Protein AF-A0A496TT08-F1 (afdb_monomer_lite)

Sequence (799 aa):
MKRNNLIFIITIFILFLSVSPLKSQVPRSFYKKGFPRSSGRFEPGVKGKSDIEFFYKTNYYGYYYDIKATFPFEKVPACKITKVMVNNREVKKFVVLNNYRFSKFKESNGIDDLVIMCTANWKYNRKYTVKAYGKTRSGKMIEISVSSTAPVKNVEFRYPDKTFNSRYTVIKSDTKEINGIKLNSVKINDLPVKKFKVDGNNILFPLKWVPKKQYNITLNGDKKNVNLKIISPEVQMKFGYPSSNFPYYYLSYTFSRDKFPAFEVKEVSVNNIEVRDFKMTDDGDNAYDKKVTGNTDLSITVRCNWEKGKWYSLTVKGTDENDKPVVLNAKGYAENGRGYWNNDWKYYATVILKETDGIKRVQEPVHIKMALYADRLTDPEKEIRVIEIDPYKLRRNKNPYREIPSQVYNIYTWNNRKLINKVEVDKDTGKRIIRYLPTTTLDVAFFADVLPYSEKVYLVFYGNPDALKPFYTSDLQISGPEIGQTVENNMFKIDLDDKSGAFFTIFMKQGKNVLLEHKLETNGAVHWNPGCYSPPHSWVHASDWENPDFKQITGPVFHMTKRNALLPHLNNVKAMITYIFYSGKPYVITTTLMEILEDIYVKALRNGEIVFNHKQFNEFVYKSPMGNIKGIKIKGSKPHPGHAIEIPYNTPWLAFINREKKIGFGGITIELVNTNKSGGLDDVEQPYIYVANGPWIYWSRALHYTFGSNNTSRMSRVAKGSIYYEKNAYMPFVLGDKSTEEFKTIEDISLILKHPLHKRYFLDTDNRNNREWVAPILVEPFDEGVKGAIGGKKKKVKK

Secondary structure (DSSP, 8-state):
--------------------------------S-PPP-SSS--TT-----EEEEEEEEEETTEEEEEEEEE-GGG--EEEEEEEEETTEE-SSEEEEETTEEETT-EEESSS-EEEEE-----TT-EEEEEEEEE-TT--EEEEEEEEEPPPP-PPP-PPPTTSSS-EEEEE--STTTTT--EEEEEETTEEPS--EEETTEEEEE--PPTT-EEEEEEEESS-EEEEEEEPPP-PPEEE---SSS-S-EEEEEE-GGG--SEEEEEEEETTEE---EEEEETTEE-TTSEE-SSS-EEEEEE---BTT-EEEEEEEEEETTS-EEEEEEEEE--SS-BSS-TTS-EEEEEEEE--SSPPEEEEEEEEEEEEEGGG-S-HHHH-EEEEE-HHHHHTTS--EEEE-EEEEEEEEE--HHHHT---B-TTT-PBP-----EEEEEEEEEEEE-TT-EEEEEEEE--TTPPPP----S-EEESSTTS-EEE-SSEEEEEPTTT--EEEEEETTTT-EEEE--SSTT--SB--SEEE-TTSPPEEGGG-SS-EEEEEE-SSEEEEEEEEEPTT-SSEEEEEEEEEETT-S-EEEEEEEEESS-EEESEEEEEEEEE-TTT--EEEEE-TTS-EEEEESTTSPPTTS--EEEETT-SEEEEEETTTTEEEEEEEEEEEEEETT-SS---BS-EEEEEESSSEEEEEEEEESTTSS-TT--EEE-TTEEEEEEEEEEEEEPPSSGGGTTHHHHHHHHHHHSPPEEEEE----TTS-SSPPPP---S------TT-S---------

Foldseek 3Di:
DDDDDDDDDDDDDDDDDDDDDPDPDDDPDDDDDDDADPAAFDDPPHDDDWDKDAADQDDDLLDTFGIKTKAALVQPAWWAWPWKDKPNHTFPDKWKDHSNHTQPRRIDLSGHIIMITGYDVDDAQDKIKMWIWTADLVRDIHIDMDIDTHHHDAFDFDFDDDPDPAGKTKGADPDPVQQPWDFPFKDKQNHTFPDWDDDHRIIIGDDDDDAQDWIWMWTDTPVDIDIDIDGHHDQAFDFDDADPVQRAGKTKHKAFLVQDAWWAWDFKDKPPHTAPRKWKDEPSDTPPRSTHHSPGIIMMITHDQDAAFDKMKIWTWTAHPVRHIRIDIDMHHRHAAGGHDDVLQPFKKKKKWFAASSFWFDQAKDKDKDKAFPVLADPCQQFKWKWFAQVVCVVVSHHRTDTFDKDKDDKDKDDDPVVQPDWDADPPPRHTARPDGIIIMIMMIGTDGAGHSDMTMMMITGRNPPGGRDDDDFQWDWDDDDLQIWTDGQAWIFTAQPFLSATQWIQGNPVQRDIWWAPPDDSRGFFWDQWFAAPPDDTWTSSNGRHWDWDWDDDRFKIKIKTKDATPPDPFKIKIKMWIDGTPDQKIKIKMKIAGAAKGWGQFGWHDKGWTAPPFFFKKWFQAPVRDIDIDGLVPDDAPVPQFDWGALVTQKMWTDDVVSQKIKMKGWQDKDKAFPVGDDGQFDPWTKTWHRYSITMIITTRHHNCSPPNNVDIGMDHHRIMIMTIIMIGMDGADPDPVRRCVVVVSVSVDSNRDIDMDMDTGDDPPHDPDDDDDPPDPQDDPPPDPDPDRDPDPPDD

pLDDT: mean 82.21, std 19.6, range [23.02, 98.81]

Structure (mmCIF, N/CA/C/O backbone):
data_AF-A0A496TT08-F1
#
_entry.id   AF-A0A496TT08-F1
#
loop_
_atom_site.group_PDB
_atom_site.id
_atom_site.type_symbol
_atom_site.label_atom_id
_atom_site.label_alt_id
_atom_site.label_comp_id
_atom_site.label_asym_id
_atom_site.label_entity_id
_atom_site.label_seq_id
_atom_site.pdbx_PDB_ins_code
_atom_site.Cartn_x
_atom_site.Cartn_y
_atom_site.Cartn_z
_atom_site.occupancy
_atom_site.B_iso_or_equiv
_atom_site.auth_seq_id
_atom_site.auth_comp_id
_atom_site.auth_asym_id
_atom_site.auth_atom_id
_atom_site.pdbx_PDB_model_num
ATOM 1 N N . MET A 1 1 ? -41.185 -60.338 -1.054 1.00 33.72 1 MET A N 1
ATOM 2 C CA . MET A 1 1 ? -40.740 -61.656 -1.558 1.00 33.72 1 MET A CA 1
ATOM 3 C C . MET A 1 1 ? -39.255 -61.572 -1.912 1.00 33.72 1 MET A C 1
ATOM 5 O O . MET A 1 1 ? -38.925 -60.715 -2.710 1.00 33.72 1 MET A O 1
ATOM 9 N N . LYS A 1 2 ? -38.425 -62.399 -1.239 1.00 29.77 2 LYS A N 1
ATOM 10 C CA . LYS A 1 2 ? -37.033 -62.877 -1.511 1.00 29.77 2 LYS A CA 1
ATOM 11 C C . LYS A 1 2 ? -36.017 -61.867 -2.105 1.00 29.77 2 LYS A C 1
ATOM 13 O O . LYS A 1 2 ? -36.185 -61.454 -3.238 1.00 29.77 2 LYS A O 1
ATOM 18 N N . ARG A 1 3 ? -34.981 -61.356 -1.411 1.00 29.00 3 ARG A N 1
ATOM 19 C CA . ARG A 1 3 ? -33.844 -61.948 -0.642 1.00 29.00 3 ARG A CA 1
ATOM 20 C C . ARG A 1 3 ? -32.910 -62.858 -1.466 1.00 29.00 3 ARG A C 1
ATOM 22 O O . ARG A 1 3 ? -33.327 -63.951 -1.830 1.00 29.00 3 ARG A O 1
ATOM 29 N N . ASN A 1 4 ? -31.667 -62.400 -1.689 1.00 32.78 4 ASN A N 1
ATOM 30 C CA . ASN A 1 4 ? -30.372 -63.049 -1.361 1.00 32.78 4 ASN A CA 1
ATOM 31 C C . ASN A 1 4 ? -29.219 -62.167 -1.906 1.00 32.78 4 ASN A C 1
ATOM 33 O O . ASN A 1 4 ? -29.188 -61.889 -3.096 1.00 32.78 4 ASN A O 1
ATOM 37 N N . ASN A 1 5 ? -28.422 -61.479 -1.079 1.00 33.34 5 ASN A N 1
ATOM 38 C CA . ASN A 1 5 ? -27.290 -61.926 -0.241 1.00 33.34 5 ASN A CA 1
ATOM 39 C C . ASN A 1 5 ? -26.062 -62.421 -1.025 1.00 33.34 5 ASN A C 1
ATOM 41 O O . ASN A 1 5 ? -26.058 -63.548 -1.506 1.00 33.34 5 ASN A O 1
ATOM 45 N N . LEU A 1 6 ? -24.969 -61.647 -0.961 1.00 25.25 6 LEU A N 1
ATOM 46 C CA . LEU A 1 6 ? -23.664 -62.201 -0.601 1.00 25.25 6 LEU A CA 1
ATOM 47 C C . LEU A 1 6 ? -22.859 -61.187 0.232 1.00 25.25 6 LEU A C 1
ATOM 49 O O . LEU A 1 6 ? -22.684 -60.031 -0.137 1.00 25.25 6 LEU A O 1
ATOM 53 N N . ILE A 1 7 ? -22.450 -61.670 1.399 1.00 29.64 7 ILE A N 1
ATOM 54 C CA . ILE A 1 7 ? -21.674 -61.052 2.477 1.00 29.64 7 ILE A CA 1
ATOM 55 C C . ILE A 1 7 ? -20.185 -61.258 2.185 1.00 29.64 7 ILE A C 1
ATOM 57 O O . ILE A 1 7 ? -19.849 -62.360 1.773 1.00 29.64 7 ILE A O 1
ATOM 61 N N . PHE A 1 8 ? -19.299 -60.305 2.512 1.00 23.83 8 PHE A N 1
ATOM 62 C CA . PHE A 1 8 ? -17.970 -60.647 3.052 1.00 23.83 8 PHE A CA 1
ATOM 63 C C . PHE A 1 8 ? -17.372 -59.527 3.940 1.00 23.83 8 PHE A C 1
ATOM 65 O O . PHE A 1 8 ? -16.822 -58.544 3.464 1.00 23.83 8 PHE A O 1
ATOM 72 N N . ILE A 1 9 ? -17.563 -59.733 5.249 1.00 25.33 9 ILE A N 1
ATOM 73 C CA . ILE A 1 9 ? -16.646 -59.593 6.401 1.00 25.33 9 ILE A CA 1
ATOM 74 C C . ILE A 1 9 ? -15.970 -58.242 6.728 1.00 25.33 9 ILE A C 1
ATOM 76 O O . ILE A 1 9 ? -15.076 -57.740 6.055 1.00 25.33 9 ILE A O 1
ATOM 80 N N . ILE A 1 10 ? -16.367 -57.767 7.914 1.00 25.16 10 ILE A N 1
ATOM 81 C CA . ILE A 1 10 ? -15.787 -56.744 8.787 1.00 25.16 10 ILE A CA 1
ATOM 82 C C . ILE A 1 10 ? -14.587 -57.327 9.552 1.00 25.16 10 ILE A C 1
ATOM 84 O O . ILE A 1 10 ? -14.722 -58.388 10.157 1.00 25.16 10 ILE A O 1
ATOM 88 N N . THR A 1 11 ? -13.496 -56.562 9.665 1.00 23.95 11 THR A N 1
ATOM 89 C CA . THR A 1 11 ? -12.546 -56.687 10.785 1.00 23.95 11 THR A CA 1
ATOM 90 C C . THR A 1 11 ? -12.324 -55.311 11.412 1.00 23.95 11 THR A C 1
ATOM 92 O O . THR A 1 11 ? -11.691 -54.434 10.829 1.00 23.95 11 THR A O 1
ATOM 95 N N . ILE A 1 12 ? -12.882 -55.135 12.610 1.00 26.39 12 ILE A N 1
ATOM 96 C CA . ILE A 1 12 ? -12.640 -54.019 13.527 1.00 26.39 12 ILE A CA 1
ATOM 97 C C . ILE A 1 12 ? -11.335 -54.302 14.281 1.00 26.39 12 ILE A C 1
ATOM 99 O O . ILE A 1 12 ? -11.207 -55.353 14.903 1.00 26.39 12 ILE A O 1
ATOM 103 N N . PHE A 1 13 ? -10.402 -53.349 14.281 1.00 23.02 13 PHE A N 1
ATOM 104 C CA . PHE A 1 13 ? -9.319 -53.286 15.264 1.00 23.02 13 PHE A CA 1
ATOM 105 C C . PHE A 1 13 ? -9.404 -51.947 16.001 1.00 23.02 13 PHE A C 1
ATOM 107 O O . PHE A 1 13 ? -9.087 -50.889 15.461 1.00 23.02 13 PHE A O 1
ATOM 114 N N . ILE A 1 14 ? -9.876 -52.015 17.245 1.00 26.84 14 ILE A N 1
ATOM 115 C CA . ILE A 1 14 ? -9.754 -50.961 18.250 1.00 26.84 14 ILE A CA 1
ATOM 116 C C . ILE A 1 14 ? -8.339 -51.073 18.822 1.00 26.84 14 ILE A C 1
ATOM 118 O O . ILE A 1 14 ? -7.995 -52.103 19.399 1.00 26.84 14 ILE A O 1
ATOM 122 N N . LEU A 1 15 ? -7.532 -50.017 18.699 1.00 24.20 15 LEU A N 1
ATOM 123 C CA . LEU A 1 15 ? -6.331 -49.849 19.513 1.00 24.20 15 LEU A CA 1
ATOM 124 C C . LEU A 1 15 ? -6.310 -48.441 20.116 1.00 24.20 15 LEU A C 1
ATOM 126 O O . LEU A 1 15 ? -6.235 -47.435 19.413 1.00 24.20 15 LEU A O 1
ATOM 130 N N . PHE A 1 16 ? -6.384 -48.408 21.445 1.00 26.56 16 PHE A N 1
ATOM 131 C CA . PHE A 1 16 ? -6.062 -47.268 22.293 1.00 26.56 16 PHE A CA 1
ATOM 132 C C . PHE A 1 16 ? -4.644 -46.766 21.992 1.00 26.56 16 PHE A C 1
ATOM 134 O O . PHE A 1 16 ? -3.686 -47.513 22.180 1.00 26.56 16 PHE A O 1
ATOM 141 N N . LEU A 1 17 ? -4.491 -45.490 21.626 1.00 25.00 17 LEU A N 1
ATOM 142 C CA . LEU A 1 17 ? -3.219 -44.779 21.748 1.00 25.00 17 LEU A CA 1
ATOM 143 C C . LEU A 1 17 ? -3.448 -43.380 22.328 1.00 25.00 17 LEU A C 1
ATOM 145 O O . LEU A 1 17 ? -4.181 -42.549 21.798 1.00 25.00 17 LEU A O 1
ATOM 149 N N . SER A 1 18 ? -2.800 -43.176 23.468 1.00 24.73 18 SER A N 1
ATOM 150 C CA . SER A 1 18 ? -2.719 -41.971 24.282 1.00 24.73 18 SER A CA 1
ATOM 151 C C . SER A 1 18 ? -2.422 -40.702 23.480 1.00 24.73 18 SER A C 1
ATOM 153 O O . SER A 1 18 ? -1.446 -40.634 22.730 1.00 24.73 18 SER A O 1
ATOM 155 N N . VAL A 1 19 ? -3.206 -39.657 23.741 1.00 28.06 19 VAL A N 1
ATOM 156 C CA . VAL A 1 19 ? -2.972 -38.294 23.263 1.00 28.06 19 VAL A CA 1
ATOM 157 C C . VAL A 1 19 ? -1.767 -37.710 24.007 1.00 28.06 19 VAL A C 1
ATOM 159 O O . VAL A 1 19 ? -1.851 -37.365 25.181 1.00 28.06 19 VAL A O 1
ATOM 162 N N . SER A 1 20 ? -0.632 -37.604 23.317 1.00 25.28 20 SER A N 1
ATOM 163 C CA . SER A 1 20 ? 0.496 -36.750 23.706 1.00 25.28 20 SER A CA 1
ATOM 164 C C . SER A 1 20 ? 0.649 -35.624 22.677 1.00 25.28 20 SER A C 1
ATOM 166 O O . SER A 1 20 ? 0.441 -35.859 21.485 1.00 25.28 20 SER A O 1
ATOM 168 N N . PRO A 1 21 ? 0.999 -34.394 23.092 1.00 25.81 21 PRO A N 1
ATOM 169 C CA . PRO A 1 21 ? 1.026 -33.241 22.202 1.00 25.81 21 PRO A CA 1
ATOM 170 C C . PRO A 1 21 ? 2.165 -33.368 21.185 1.00 25.81 21 PRO A C 1
ATOM 172 O O . PRO A 1 21 ? 3.334 -33.515 21.553 1.00 25.81 21 PRO A O 1
ATOM 175 N N . LEU A 1 22 ? 1.825 -33.261 19.897 1.00 23.97 22 LEU A N 1
ATOM 176 C CA . LEU A 1 22 ? 2.775 -33.125 18.793 1.00 23.97 22 LEU A CA 1
ATOM 177 C C . LEU A 1 22 ? 3.576 -31.824 18.962 1.00 23.97 22 LEU A C 1
ATOM 179 O O . LEU A 1 22 ? 3.200 -30.750 18.496 1.00 23.97 22 LEU A O 1
ATOM 183 N N . LYS A 1 23 ? 4.711 -31.935 19.658 1.00 24.27 23 LYS A N 1
ATOM 184 C CA . LYS A 1 23 ? 5.814 -30.975 19.593 1.00 24.27 23 LYS A CA 1
ATOM 185 C C . LYS A 1 23 ? 6.285 -30.879 18.142 1.00 24.27 23 LYS A C 1
ATOM 187 O O . LYS A 1 23 ? 6.559 -31.892 17.504 1.00 24.27 23 LYS A O 1
ATOM 192 N N . SER A 1 24 ? 6.433 -29.654 17.652 1.00 26.05 24 SER A N 1
ATOM 193 C CA . SER A 1 24 ? 7.066 -29.333 16.376 1.00 26.05 24 SER A CA 1
ATOM 194 C C . SER A 1 24 ? 8.511 -29.849 16.339 1.00 26.05 24 SER A C 1
ATOM 196 O O . SER A 1 24 ? 9.451 -29.202 16.801 1.00 26.05 24 SER A O 1
ATOM 198 N N . GLN A 1 25 ? 8.714 -31.041 15.779 1.00 24.20 25 GLN A N 1
ATOM 199 C CA . GLN A 1 25 ? 10.049 -31.528 15.453 1.00 24.20 25 GLN A CA 1
ATOM 200 C C . GLN A 1 25 ? 10.507 -30.889 14.141 1.00 24.20 25 GLN A C 1
ATOM 202 O O . GLN A 1 25 ? 10.240 -31.365 13.042 1.00 24.20 25 GLN A O 1
ATOM 207 N N . VAL A 1 26 ? 11.222 -29.774 14.273 1.00 26.53 26 VAL A N 1
ATOM 208 C CA . VAL A 1 26 ? 12.168 -29.309 13.256 1.00 26.53 26 VAL A CA 1
ATOM 209 C C . VAL A 1 26 ? 13.258 -30.383 13.126 1.00 26.53 26 VAL A C 1
ATOM 211 O O . VAL A 1 26 ? 13.873 -30.707 14.146 1.00 26.53 26 VAL A O 1
ATOM 214 N N . PRO A 1 27 ? 13.566 -30.923 11.931 1.00 25.34 27 PRO A N 1
ATOM 215 C CA . PRO A 1 27 ? 14.669 -31.865 11.788 1.00 25.34 27 PRO A CA 1
ATOM 216 C C . PRO A 1 27 ? 16.006 -31.154 12.048 1.00 25.34 27 PRO A C 1
ATOM 218 O O . PRO A 1 27 ? 16.547 -30.449 11.195 1.00 25.34 27 PRO A O 1
ATOM 221 N N . ARG A 1 28 ? 16.554 -31.325 13.254 1.00 30.33 28 ARG A N 1
ATOM 222 C CA . ARG A 1 28 ? 17.963 -31.064 13.565 1.00 30.33 28 ARG A CA 1
ATOM 223 C C . ARG A 1 28 ? 18.754 -32.329 13.246 1.00 30.33 28 ARG A C 1
ATOM 225 O O . ARG A 1 28 ? 18.758 -33.222 14.074 1.00 30.33 28 ARG A O 1
ATOM 232 N N . SER A 1 29 ? 19.439 -32.360 12.100 1.00 30.92 29 SER A N 1
ATOM 233 C CA . SER A 1 29 ? 20.813 -32.887 11.949 1.00 30.92 29 SER A CA 1
ATOM 234 C C . SER A 1 29 ? 21.129 -33.245 10.492 1.00 30.92 29 SER A C 1
ATOM 236 O O . SER A 1 29 ? 20.971 -34.387 10.089 1.00 30.92 29 SER A O 1
ATOM 238 N N . PHE A 1 30 ? 21.648 -32.292 9.716 1.00 27.92 30 PHE A N 1
ATOM 239 C CA . PHE A 1 30 ? 22.524 -32.570 8.565 1.00 27.92 30 PHE A CA 1
ATOM 240 C C . PHE A 1 30 ? 23.441 -31.356 8.328 1.00 27.92 30 PHE A C 1
ATOM 242 O O . PHE A 1 30 ? 23.385 -30.684 7.308 1.00 27.92 30 PHE A O 1
ATOM 249 N N . TYR A 1 31 ? 24.287 -31.036 9.312 1.00 30.67 31 TYR A N 1
ATOM 250 C CA . TYR A 1 31 ? 25.357 -30.041 9.159 1.00 30.67 31 TYR A CA 1
ATOM 251 C C . TYR A 1 31 ? 26.672 -30.605 9.701 1.00 30.67 31 TYR A C 1
ATOM 253 O O . TYR A 1 31 ? 27.147 -30.234 10.769 1.00 30.67 31 TYR A O 1
ATOM 261 N N . LYS A 1 32 ? 27.276 -31.522 8.943 1.00 30.62 32 LYS A N 1
ATOM 262 C CA . LYS A 1 32 ? 28.696 -31.880 9.070 1.00 30.62 32 LYS A CA 1
ATOM 263 C C . LYS A 1 32 ? 29.358 -31.786 7.694 1.00 30.62 32 LYS A C 1
ATOM 265 O O . LYS A 1 32 ? 29.560 -32.790 7.026 1.00 30.62 32 LYS A O 1
ATOM 270 N N . LYS A 1 33 ? 29.623 -30.545 7.273 1.00 28.98 33 LYS A N 1
ATOM 271 C CA . LYS A 1 33 ? 30.756 -30.065 6.448 1.00 28.98 33 LYS A CA 1
ATOM 272 C C . LYS A 1 33 ? 30.444 -28.626 6.023 1.00 28.98 33 LYS A C 1
ATOM 274 O O . LYS A 1 33 ? 29.500 -28.379 5.280 1.00 28.98 33 LYS A O 1
ATOM 279 N N . GLY A 1 34 ? 31.189 -27.672 6.578 1.00 27.95 34 GLY A N 1
ATOM 280 C CA . GLY A 1 34 ? 31.000 -26.245 6.328 1.00 27.95 34 GLY A CA 1
ATOM 281 C C . GLY A 1 34 ? 31.400 -25.874 4.905 1.00 27.95 34 GLY A C 1
ATOM 282 O O . GLY A 1 34 ? 32.585 -25.800 4.598 1.00 27.95 34 GLY A O 1
ATOM 283 N N . PHE A 1 35 ? 30.411 -25.617 4.053 1.00 30.25 35 PHE A N 1
ATOM 284 C CA . PHE A 1 35 ? 30.616 -24.852 2.828 1.00 30.25 35 PHE A CA 1
ATOM 285 C C . PHE A 1 35 ? 30.580 -23.347 3.160 1.00 30.25 35 PHE A C 1
ATOM 287 O O . PHE A 1 35 ? 29.753 -22.927 3.974 1.00 30.25 35 PHE A O 1
ATOM 294 N N . PRO A 1 36 ? 31.459 -22.517 2.571 1.00 35.62 36 PRO A N 1
ATOM 295 C CA . PRO A 1 36 ? 31.440 -21.071 2.774 1.00 35.62 36 PRO A CA 1
ATOM 296 C C . PRO A 1 36 ? 30.164 -20.431 2.198 1.00 35.62 36 PRO A C 1
ATOM 298 O O . PRO A 1 36 ? 29.642 -20.854 1.167 1.00 35.62 36 PRO A O 1
ATOM 301 N N . ARG A 1 37 ? 29.674 -19.381 2.871 1.00 43.94 37 ARG A N 1
ATOM 302 C CA . ARG A 1 37 ? 28.485 -18.598 2.492 1.00 43.94 37 ARG A CA 1
ATOM 303 C C . ARG A 1 37 ? 28.638 -18.027 1.077 1.00 43.94 37 ARG A C 1
ATOM 305 O O . ARG A 1 37 ? 29.561 -17.254 0.832 1.00 43.94 37 ARG A O 1
ATOM 312 N N . SER A 1 38 ? 27.695 -18.306 0.172 1.00 41.09 38 SER A N 1
ATOM 313 C CA . SER A 1 38 ? 27.505 -17.452 -1.010 1.00 41.09 38 SER A CA 1
ATOM 314 C C . SER A 1 38 ? 26.861 -16.151 -0.523 1.00 41.09 38 SER A C 1
ATOM 316 O O . SER A 1 38 ? 25.714 -16.160 -0.074 1.00 41.09 38 SER A O 1
ATOM 318 N N . SER A 1 39 ? 27.618 -15.064 -0.525 1.00 44.16 39 SER A N 1
ATOM 319 C CA . SER A 1 39 ? 27.262 -13.757 0.035 1.00 44.16 39 SER A CA 1
ATOM 320 C C . SER A 1 39 ? 25.892 -13.222 -0.418 1.00 44.16 39 SER A C 1
ATOM 322 O O . SER A 1 39 ? 25.500 -13.360 -1.579 1.00 44.16 39 SER A O 1
ATOM 324 N N . GLY A 1 40 ? 25.166 -12.567 0.502 1.00 51.34 40 GLY A N 1
ATOM 325 C CA . GLY A 1 40 ? 24.029 -11.710 0.146 1.00 51.34 40 GLY A CA 1
ATOM 326 C C . GLY A 1 40 ? 22.802 -11.736 1.066 1.00 51.34 40 GLY A C 1
ATOM 327 O O . GLY A 1 40 ? 22.199 -10.689 1.247 1.00 51.34 40 GLY A O 1
ATOM 328 N N . ARG A 1 41 ? 22.429 -12.867 1.679 1.00 49.28 41 ARG A N 1
ATOM 329 C CA . ARG A 1 41 ? 21.267 -12.961 2.599 1.00 49.28 41 ARG A CA 1
ATOM 330 C C . ARG A 1 41 ? 21.626 -13.715 3.876 1.00 49.28 41 ARG A C 1
ATOM 332 O O . ARG A 1 41 ? 22.567 -14.510 3.841 1.00 49.28 41 ARG A O 1
ATOM 339 N N . PHE A 1 42 ? 20.899 -13.481 4.970 1.00 48.69 42 PHE A N 1
ATOM 340 C CA . PHE A 1 42 ? 20.952 -14.332 6.165 1.00 48.69 42 PHE A CA 1
ATOM 341 C C . PHE A 1 42 ? 20.574 -15.776 5.801 1.00 48.69 42 PHE A C 1
ATOM 343 O O . PHE A 1 42 ? 19.464 -16.029 5.331 1.00 48.69 42 PHE A O 1
ATOM 350 N N . GLU A 1 43 ? 21.498 -16.712 6.016 1.00 55.47 43 GLU A N 1
ATOM 351 C CA . GLU A 1 43 ? 21.221 -18.150 6.022 1.00 55.47 43 GLU A CA 1
ATOM 352 C C . GLU A 1 43 ? 21.322 -18.634 7.477 1.00 55.47 43 GLU A C 1
ATOM 354 O O . GLU A 1 43 ? 22.395 -18.501 8.078 1.00 55.47 43 GLU A O 1
ATOM 359 N N . PRO A 1 44 ? 20.234 -19.160 8.075 1.00 45.66 44 PRO A N 1
ATOM 360 C CA . PRO A 1 44 ? 20.265 -19.657 9.446 1.00 45.66 44 PRO A CA 1
ATOM 361 C C . PRO A 1 44 ? 21.397 -20.677 9.639 1.00 45.66 44 PRO A C 1
ATOM 363 O O . PRO A 1 44 ? 21.446 -21.691 8.948 1.00 45.66 44 PRO A O 1
ATOM 366 N N . GLY A 1 45 ? 22.313 -20.403 10.573 1.00 46.25 45 GLY A N 1
ATOM 367 C CA . GLY A 1 45 ? 23.431 -21.294 10.911 1.00 46.25 45 GLY A CA 1
ATOM 368 C C . GLY A 1 45 ? 24.764 -21.030 10.192 1.00 46.25 45 GLY A C 1
ATOM 369 O O . GLY A 1 45 ? 25.743 -21.699 10.519 1.00 46.25 45 GLY A O 1
ATOM 370 N N . VAL A 1 46 ? 24.858 -20.051 9.279 1.00 53.69 46 VAL A N 1
ATOM 371 C CA . VAL A 1 46 ? 26.103 -19.725 8.548 1.00 53.69 46 VAL A CA 1
ATOM 372 C C . VAL A 1 46 ? 26.604 -18.318 8.905 1.00 53.69 46 VAL A C 1
ATOM 374 O O . VAL A 1 46 ? 25.953 -17.326 8.590 1.00 53.69 46 VAL A O 1
ATOM 377 N N . LYS A 1 47 ? 27.787 -18.202 9.529 1.00 56.41 47 LYS A N 1
ATOM 378 C CA . LYS A 1 47 ? 28.376 -16.900 9.912 1.00 56.41 47 LYS A CA 1
ATOM 379 C C . LYS A 1 47 ? 28.932 -16.149 8.693 1.00 56.41 47 LYS A C 1
ATOM 381 O O . LYS A 1 47 ? 29.724 -16.702 7.931 1.00 56.41 47 LYS A O 1
ATOM 386 N N . GLY A 1 48 ? 28.558 -14.877 8.523 1.00 65.31 48 GLY A N 1
ATOM 387 C CA . GLY A 1 48 ? 29.185 -13.984 7.538 1.00 65.31 48 GLY A CA 1
ATOM 388 C C . GLY A 1 48 ? 30.604 -13.553 7.931 1.00 65.31 48 GLY A C 1
ATOM 389 O O . GLY A 1 48 ? 30.931 -13.470 9.115 1.00 65.31 48 GLY A O 1
ATOM 390 N N . LYS A 1 49 ? 31.448 -13.238 6.939 1.00 78.06 49 LYS A N 1
ATOM 391 C CA . LYS A 1 49 ? 32.799 -12.690 7.145 1.00 78.06 49 LYS A CA 1
ATOM 392 C C . LYS A 1 49 ? 32.863 -11.257 6.616 1.00 78.06 49 LYS A C 1
ATOM 394 O O . LYS A 1 49 ? 32.395 -10.981 5.517 1.00 78.06 49 LYS A O 1
ATOM 399 N N . SER A 1 50 ? 33.455 -10.358 7.400 1.00 85.56 50 SER A N 1
ATOM 400 C CA . SER A 1 50 ? 33.843 -9.034 6.910 1.00 85.56 50 SER A CA 1
ATOM 401 C C . SER A 1 50 ? 35.078 -9.176 6.018 1.00 85.56 50 SER A C 1
ATOM 403 O O . SER A 1 50 ? 36.070 -9.747 6.471 1.00 85.56 50 SER A O 1
ATOM 405 N N . ASP A 1 51 ? 35.041 -8.664 4.789 1.00 86.31 51 ASP A N 1
ATOM 406 C CA . ASP A 1 51 ? 36.192 -8.714 3.873 1.00 86.31 51 ASP A CA 1
ATOM 407 C C . ASP A 1 51 ? 36.264 -7.487 2.950 1.00 86.31 51 ASP A C 1
ATOM 409 O O . ASP A 1 51 ? 35.292 -6.735 2.831 1.00 86.31 51 ASP A O 1
ATOM 413 N N . ILE A 1 52 ? 37.410 -7.295 2.294 1.00 82.50 52 ILE A N 1
ATOM 414 C CA . ILE A 1 52 ? 37.594 -6.347 1.195 1.00 82.50 52 ILE A CA 1
ATOM 415 C C . ILE A 1 52 ? 38.055 -7.107 -0.047 1.00 82.50 52 ILE A C 1
ATOM 417 O O . ILE A 1 52 ? 39.122 -7.716 -0.056 1.00 82.50 52 ILE A O 1
ATOM 421 N N . GLU A 1 53 ? 37.280 -6.995 -1.119 1.00 78.06 53 GLU A N 1
ATOM 422 C CA . GLU A 1 53 ? 37.673 -7.428 -2.456 1.00 78.06 53 GLU A CA 1
ATOM 423 C C . GLU A 1 53 ? 38.243 -6.232 -3.238 1.00 78.06 53 GLU A C 1
ATOM 425 O O . GLU A 1 53 ? 37.691 -5.125 -3.206 1.00 78.06 53 GLU A O 1
ATOM 430 N N . PHE A 1 54 ? 39.344 -6.466 -3.953 1.00 67.75 54 PHE A N 1
ATOM 431 C CA . PHE A 1 54 ? 40.069 -5.461 -4.731 1.00 67.75 54 PHE A CA 1
ATOM 432 C C . PHE A 1 54 ? 39.878 -5.709 -6.229 1.00 67.75 54 PHE A C 1
ATOM 434 O O . PHE A 1 54 ? 40.007 -6.838 -6.698 1.00 67.75 54 PHE A O 1
ATOM 441 N N . PHE A 1 55 ? 39.594 -4.648 -6.981 1.00 60.44 55 PHE A N 1
ATOM 442 C CA . PHE A 1 55 ? 39.306 -4.689 -8.414 1.00 60.44 55 PHE A CA 1
ATOM 443 C C . PHE A 1 55 ? 40.173 -3.675 -9.164 1.00 60.44 55 PHE A C 1
ATOM 445 O O . PHE A 1 55 ? 40.540 -2.638 -8.610 1.00 60.44 55 PHE A O 1
ATOM 452 N N . TYR A 1 56 ? 40.441 -3.922 -10.450 1.00 51.03 56 TYR A N 1
ATOM 453 C CA . TYR A 1 56 ? 40.746 -2.818 -11.369 1.00 51.03 56 TYR A CA 1
ATOM 454 C C . TYR A 1 56 ? 39.529 -1.903 -11.445 1.00 51.03 56 TYR A C 1
ATOM 456 O O . TYR A 1 56 ? 38.410 -2.371 -11.237 1.00 51.03 56 TYR A O 1
ATOM 464 N N . LYS A 1 57 ? 39.731 -0.618 -11.748 1.00 60.19 57 LYS A N 1
ATOM 465 C CA . LYS A 1 57 ? 38.645 0.366 -11.833 1.00 60.19 57 LYS A CA 1
ATOM 466 C C . LYS A 1 57 ? 37.517 -0.167 -12.731 1.00 60.19 57 LYS A C 1
ATOM 468 O O . LYS A 1 57 ? 37.642 -0.190 -13.949 1.00 60.19 57 LYS A O 1
ATOM 473 N N . THR A 1 58 ? 36.435 -0.612 -12.101 1.00 50.97 58 THR A N 1
ATOM 474 C CA . THR A 1 58 ? 35.316 -1.331 -12.721 1.00 50.97 58 THR A CA 1
ATOM 475 C C . THR A 1 58 ? 34.067 -0.475 -12.612 1.00 50.97 58 THR A C 1
ATOM 477 O O . THR A 1 58 ? 33.913 0.260 -11.639 1.00 50.97 58 THR A O 1
ATOM 480 N N . ASN A 1 59 ? 33.178 -0.553 -13.600 1.00 56.72 59 ASN A N 1
ATOM 481 C CA . ASN A 1 59 ? 31.903 0.154 -13.589 1.00 56.72 59 ASN A CA 1
ATOM 482 C C . ASN A 1 59 ? 30.770 -0.766 -13.101 1.00 56.72 59 ASN A C 1
ATOM 484 O O . ASN A 1 59 ? 30.599 -1.875 -13.606 1.00 56.72 59 ASN A O 1
ATOM 488 N N . TYR A 1 60 ? 29.981 -0.300 -12.136 1.00 56.81 60 TYR A N 1
ATOM 489 C CA . TYR A 1 60 ? 28.734 -0.925 -11.705 1.00 56.81 60 TYR A CA 1
ATOM 490 C C . TYR A 1 60 ? 27.581 0.069 -11.874 1.00 56.81 60 TYR A C 1
ATOM 492 O O . TYR A 1 60 ? 27.434 0.984 -11.065 1.00 56.81 60 TYR A O 1
ATOM 500 N N . TYR A 1 61 ? 26.764 -0.106 -12.921 1.00 54.88 61 TYR A N 1
ATOM 501 C CA . TYR A 1 61 ? 25.627 0.774 -13.252 1.00 54.88 61 TYR A CA 1
ATOM 502 C C . TYR A 1 61 ? 25.994 2.274 -13.261 1.00 54.88 61 TYR A C 1
ATOM 504 O O . TYR A 1 61 ? 25.340 3.077 -12.601 1.00 54.88 61 TYR A O 1
ATOM 512 N N . GLY A 1 62 ? 27.070 2.649 -13.955 1.00 53.69 62 GLY A N 1
ATOM 513 C CA . GLY A 1 62 ? 27.550 4.034 -14.034 1.00 53.69 62 GLY A CA 1
ATOM 514 C C . GLY A 1 62 ? 28.528 4.436 -12.920 1.00 53.69 62 GLY A C 1
ATOM 515 O O . GLY A 1 62 ? 29.197 5.458 -13.038 1.00 53.69 62 GLY A O 1
ATOM 516 N N . TYR A 1 63 ? 28.696 3.626 -11.866 1.00 58.38 63 TYR A N 1
ATOM 517 C CA . TYR A 1 63 ? 29.600 3.934 -10.752 1.00 58.38 63 TYR A CA 1
ATOM 518 C C . TYR A 1 63 ? 30.930 3.196 -10.860 1.00 58.38 63 TYR A C 1
ATOM 520 O O . TYR A 1 63 ? 30.978 1.969 -10.813 1.00 58.38 63 TYR A O 1
ATOM 528 N N . TYR A 1 64 ? 32.027 3.947 -10.933 1.00 68.88 64 TYR A N 1
ATOM 529 C CA . TYR A 1 64 ? 33.368 3.371 -10.888 1.00 68.88 64 TYR A CA 1
ATOM 530 C C . TYR A 1 64 ? 33.791 3.027 -9.455 1.00 68.88 64 TYR A C 1
ATOM 532 O O . TYR A 1 64 ? 33.635 3.847 -8.550 1.00 68.88 64 TYR A O 1
ATOM 540 N N . TYR A 1 65 ? 34.369 1.842 -9.257 1.00 75.38 65 TYR A N 1
ATOM 541 C CA . TYR A 1 65 ? 34.931 1.386 -7.984 1.00 75.38 65 TYR A CA 1
ATOM 542 C C . TYR A 1 65 ? 36.180 0.522 -8.210 1.00 75.38 65 TYR A C 1
ATOM 544 O O . TYR A 1 65 ? 36.353 -0.072 -9.273 1.00 75.38 65 TYR A O 1
ATOM 552 N N . ASP A 1 66 ? 37.057 0.464 -7.211 1.00 70.62 66 ASP A N 1
ATOM 553 C CA . ASP A 1 66 ? 38.230 -0.425 -7.180 1.00 70.62 66 ASP A CA 1
ATOM 554 C C . ASP A 1 66 ? 38.342 -1.200 -5.850 1.00 70.62 66 ASP A C 1
ATOM 556 O O . ASP A 1 66 ? 39.119 -2.147 -5.741 1.00 70.62 66 ASP A O 1
ATOM 560 N N . ILE A 1 67 ? 37.516 -0.847 -4.859 1.00 81.69 67 ILE A N 1
ATOM 561 C CA . ILE A 1 67 ? 37.356 -1.533 -3.580 1.00 81.69 67 ILE A CA 1
ATOM 562 C C . ILE A 1 67 ? 35.883 -1.889 -3.370 1.00 81.69 67 ILE A C 1
ATOM 564 O O . ILE A 1 67 ? 34.986 -1.077 -3.612 1.00 81.69 67 ILE A O 1
ATOM 568 N N . LYS A 1 68 ? 35.645 -3.093 -2.849 1.00 87.56 68 LYS A N 1
ATOM 569 C CA . LYS A 1 68 ? 34.346 -3.579 -2.375 1.00 87.56 68 LYS A CA 1
ATOM 570 C C . LYS A 1 68 ? 34.510 -4.141 -0.964 1.00 87.56 68 LYS A C 1
ATOM 572 O O . LYS A 1 68 ? 35.049 -5.229 -0.785 1.00 87.56 68 LYS A O 1
ATOM 577 N N . ALA A 1 69 ? 34.041 -3.408 0.036 1.00 90.62 69 ALA A N 1
ATOM 578 C CA . ALA A 1 69 ? 34.016 -3.850 1.426 1.00 90.62 69 ALA A CA 1
ATOM 579 C C . ALA A 1 69 ? 32.676 -4.517 1.751 1.00 90.62 69 ALA A C 1
ATOM 581 O O . ALA A 1 69 ? 31.628 -3.956 1.444 1.00 90.62 69 ALA A O 1
ATOM 582 N N . THR A 1 70 ? 32.702 -5.682 2.393 1.00 89.12 70 THR A N 1
ATOM 583 C CA . THR A 1 70 ? 31.503 -6.413 2.825 1.00 89.12 70 THR A CA 1
ATOM 584 C C . THR A 1 70 ? 31.453 -6.474 4.347 1.00 89.12 70 THR A C 1
ATOM 586 O O . THR A 1 70 ? 32.440 -6.819 4.997 1.00 89.12 70 THR A O 1
ATOM 589 N N . PHE A 1 71 ? 30.289 -6.171 4.917 1.00 90.56 71 PHE A N 1
ATOM 590 C CA . PHE A 1 71 ? 30.003 -6.235 6.342 1.00 90.56 71 PHE A CA 1
ATOM 591 C C . PHE A 1 71 ? 28.813 -7.170 6.583 1.00 90.56 71 PHE A C 1
ATOM 593 O O . PHE A 1 71 ? 27.765 -6.995 5.961 1.00 90.56 71 PHE A O 1
ATOM 600 N N . PRO A 1 72 ? 28.951 -8.154 7.481 1.00 86.19 72 PRO A N 1
ATOM 601 C CA . PRO A 1 72 ? 27.893 -9.113 7.754 1.00 86.19 72 PRO A CA 1
ATOM 602 C C . PRO A 1 72 ? 26.733 -8.432 8.500 1.00 86.19 72 PRO A C 1
ATOM 604 O O . PRO A 1 72 ? 26.977 -7.590 9.372 1.00 86.19 72 PRO A O 1
ATOM 607 N N . PHE A 1 73 ? 25.488 -8.764 8.147 1.00 81.56 73 PHE A N 1
ATOM 608 C CA . PHE A 1 73 ? 24.281 -8.097 8.673 1.00 81.56 73 PHE A CA 1
ATOM 609 C C . PHE A 1 73 ? 24.177 -8.144 10.209 1.00 81.56 73 PHE A C 1
ATOM 611 O O . PHE A 1 73 ? 23.648 -7.223 10.822 1.00 81.56 73 PHE A O 1
ATOM 618 N N . GLU A 1 74 ? 24.758 -9.159 10.859 1.00 83.56 74 GLU A N 1
ATOM 619 C CA . GLU A 1 74 ? 24.810 -9.289 12.321 1.00 83.56 74 GLU A CA 1
ATOM 620 C C . GLU A 1 74 ? 25.533 -8.111 12.994 1.00 83.56 74 GLU A C 1
ATOM 622 O O . GLU A 1 74 ? 25.321 -7.838 14.174 1.00 83.56 74 GLU A O 1
ATOM 627 N N . LYS A 1 75 ? 26.404 -7.416 12.252 1.00 83.50 75 LYS A N 1
ATOM 628 C CA . LYS A 1 75 ? 27.171 -6.258 12.731 1.00 83.50 75 LYS A CA 1
ATOM 629 C C . LYS A 1 75 ? 26.572 -4.920 12.307 1.00 83.50 75 LYS A C 1
ATOM 631 O O . LYS A 1 75 ? 27.084 -3.881 12.720 1.00 83.50 75 LYS A O 1
ATOM 636 N N . VAL A 1 76 ? 25.542 -4.920 11.462 1.00 86.38 76 VAL A N 1
ATOM 637 C CA . VAL A 1 76 ? 25.023 -3.703 10.836 1.00 86.38 76 VAL A CA 1
ATOM 638 C C . VAL A 1 76 ? 23.501 -3.672 10.968 1.00 86.38 76 VAL A C 1
ATOM 640 O O . VAL A 1 76 ? 22.827 -4.387 10.235 1.00 86.38 76 VAL A O 1
ATOM 643 N N . PRO A 1 77 ? 22.922 -2.837 11.850 1.00 88.94 77 PRO A N 1
ATOM 644 C CA . PRO A 1 77 ? 21.474 -2.658 11.892 1.00 88.94 77 PRO A CA 1
ATOM 645 C C . PRO A 1 77 ? 20.973 -1.875 10.666 1.00 88.94 77 PRO A C 1
ATOM 647 O O . PRO A 1 77 ? 21.759 -1.388 9.848 1.00 88.94 77 PRO A O 1
ATOM 650 N N . ALA A 1 78 ? 19.653 -1.707 10.551 1.00 88.50 78 ALA A N 1
ATOM 651 C CA . ALA A 1 78 ? 19.077 -0.814 9.551 1.00 88.50 78 ALA A CA 1
ATOM 652 C C . ALA A 1 78 ? 19.490 0.638 9.853 1.00 88.50 78 ALA A C 1
ATOM 654 O O . ALA A 1 78 ? 19.230 1.161 10.943 1.00 88.50 78 ALA A O 1
ATOM 655 N N . CYS A 1 79 ? 20.181 1.285 8.916 1.00 90.44 79 CYS A N 1
ATOM 656 C CA . CYS A 1 79 ? 20.734 2.624 9.114 1.00 90.44 79 CYS A CA 1
ATOM 657 C C . CYS A 1 79 ? 21.078 3.307 7.790 1.00 90.44 79 CYS A C 1
ATOM 659 O O . CYS A 1 79 ? 21.316 2.651 6.781 1.00 90.44 79 CYS A O 1
ATOM 661 N N . LYS A 1 80 ? 21.175 4.637 7.799 1.00 92.56 80 LYS A N 1
ATOM 662 C CA . LYS A 1 80 ? 21.713 5.408 6.676 1.00 92.56 80 LYS A CA 1
ATOM 663 C C . LYS A 1 80 ? 23.214 5.601 6.852 1.00 92.56 80 LYS A C 1
ATOM 665 O O . LYS A 1 80 ? 23.629 6.171 7.858 1.00 92.56 80 LYS A O 1
ATOM 670 N N . ILE A 1 81 ? 24.017 5.161 5.886 1.00 94.50 81 ILE A N 1
ATOM 671 C CA . ILE A 1 81 ? 25.464 5.389 5.855 1.00 94.50 81 ILE A CA 1
ATOM 672 C C . ILE A 1 81 ? 25.714 6.829 5.415 1.00 94.50 81 ILE A C 1
ATOM 674 O O . ILE A 1 81 ? 25.422 7.223 4.284 1.00 94.50 81 ILE A O 1
ATOM 678 N N . THR A 1 82 ? 26.251 7.626 6.328 1.00 93.25 82 THR A N 1
ATOM 679 C CA . THR A 1 82 ? 26.497 9.055 6.133 1.00 93.25 82 THR A CA 1
ATOM 680 C C . THR A 1 82 ? 27.914 9.325 5.651 1.00 93.25 82 THR A C 1
ATOM 682 O O . THR A 1 82 ? 28.121 10.263 4.886 1.00 93.25 82 THR A O 1
ATOM 685 N N . LYS A 1 83 ? 28.882 8.488 6.044 1.00 95.19 83 LYS A N 1
ATOM 686 C CA . LYS A 1 83 ? 30.304 8.701 5.751 1.00 95.19 83 LYS A CA 1
ATOM 687 C C . LYS A 1 83 ? 31.053 7.382 5.587 1.00 95.19 83 LYS A C 1
ATOM 689 O O . LYS A 1 83 ? 30.810 6.428 6.322 1.00 95.19 83 LYS A O 1
ATOM 694 N N . VAL A 1 84 ? 31.995 7.345 4.644 1.00 96.38 84 VAL A N 1
ATOM 695 C CA . VAL A 1 84 ? 32.915 6.219 4.425 1.00 96.38 84 VAL A CA 1
ATOM 696 C C . VAL A 1 84 ? 34.343 6.743 4.392 1.00 96.38 84 VAL A C 1
ATOM 698 O O . VAL A 1 84 ? 34.635 7.721 3.707 1.00 96.38 84 VAL A O 1
ATOM 701 N N . MET A 1 85 ? 35.240 6.079 5.115 1.00 96.50 85 MET A N 1
ATOM 702 C CA . MET A 1 85 ? 36.670 6.360 5.107 1.00 96.50 85 MET A CA 1
ATOM 703 C C . MET A 1 85 ? 37.460 5.140 4.649 1.00 96.50 85 MET A C 1
ATOM 705 O O . MET A 1 85 ? 37.174 4.022 5.067 1.00 96.50 85 MET A O 1
ATOM 709 N N . VAL A 1 86 ? 38.496 5.364 3.847 1.00 94.69 86 VAL A N 1
ATOM 710 C CA . VAL A 1 86 ? 39.492 4.356 3.483 1.00 94.69 86 VAL A CA 1
ATOM 711 C C . VAL A 1 86 ? 40.849 4.831 3.990 1.00 94.69 86 VAL A C 1
ATOM 713 O O . VAL A 1 86 ? 41.304 5.905 3.607 1.00 94.69 86 VAL A O 1
ATOM 716 N N . ASN A 1 87 ? 41.487 4.063 4.878 1.00 92.81 87 ASN A N 1
ATOM 717 C CA . ASN A 1 87 ? 42.746 4.439 5.541 1.00 92.81 87 ASN A CA 1
ATOM 718 C C . ASN A 1 87 ? 42.707 5.869 6.118 1.00 92.81 87 ASN A C 1
ATOM 720 O O . ASN A 1 87 ? 43.592 6.681 5.859 1.00 92.81 87 ASN A O 1
ATOM 724 N N . ASN A 1 88 ? 41.643 6.175 6.870 1.00 89.50 88 ASN A N 1
ATOM 725 C CA . ASN A 1 88 ? 41.376 7.480 7.495 1.00 89.50 88 ASN A CA 1
ATOM 726 C C . ASN A 1 88 ? 41.192 8.659 6.519 1.00 89.50 88 ASN A C 1
ATOM 728 O O . ASN A 1 88 ? 41.148 9.806 6.951 1.00 89.50 88 ASN A O 1
ATOM 732 N N . ARG A 1 89 ? 41.041 8.402 5.214 1.00 91.38 89 ARG A N 1
ATOM 733 C CA . ARG A 1 89 ? 40.662 9.418 4.224 1.00 91.38 89 ARG A CA 1
ATOM 734 C C . ARG A 1 89 ? 39.211 9.238 3.826 1.00 91.38 89 ARG A C 1
ATOM 736 O O . ARG A 1 89 ? 38.800 8.140 3.457 1.00 91.38 89 ARG A O 1
ATOM 743 N N . GLU A 1 90 ? 38.435 10.309 3.899 1.00 94.00 90 GLU A N 1
ATOM 744 C CA . GLU A 1 90 ? 37.032 10.281 3.502 1.00 94.00 90 GLU A CA 1
ATOM 745 C C . GLU A 1 90 ? 36.882 10.099 1.989 1.00 94.00 90 GLU A C 1
ATOM 747 O O . GLU A 1 90 ? 37.559 10.752 1.191 1.00 94.00 90 GLU A O 1
ATOM 752 N N . VAL A 1 91 ? 35.980 9.202 1.593 1.00 91.12 91 VAL A N 1
ATOM 753 C CA . VAL A 1 91 ? 35.697 8.929 0.188 1.00 91.12 91 VAL A CA 1
ATOM 754 C C . VAL A 1 91 ? 34.466 9.711 -0.255 1.00 91.12 91 VAL A C 1
ATOM 756 O O . VAL A 1 91 ? 33.356 9.457 0.206 1.00 91.12 91 VAL A O 1
ATOM 759 N N . LYS A 1 92 ? 34.655 10.637 -1.204 1.00 82.75 92 LYS A N 1
ATOM 760 C CA . LYS A 1 92 ? 33.583 11.519 -1.704 1.00 82.75 92 LYS A CA 1
ATOM 761 C C . LYS A 1 92 ? 32.466 10.763 -2.439 1.00 82.75 92 LYS A C 1
ATOM 763 O O . LYS A 1 92 ? 31.295 11.116 -2.319 1.00 82.75 92 LYS A O 1
ATOM 768 N N . LYS A 1 93 ? 32.811 9.723 -3.207 1.00 84.44 93 LYS A N 1
ATOM 769 C CA . LYS A 1 93 ? 31.864 8.922 -4.003 1.00 84.44 93 LYS A CA 1
ATOM 770 C C . LYS A 1 93 ? 31.933 7.454 -3.589 1.00 84.44 93 LYS A C 1
ATOM 772 O O . LYS A 1 93 ? 32.948 6.794 -3.784 1.00 84.44 93 LYS A O 1
ATOM 777 N N . PHE A 1 94 ? 30.840 6.949 -3.033 1.00 90.69 94 PHE A N 1
ATOM 778 C CA . PHE A 1 94 ? 30.681 5.542 -2.685 1.00 90.69 94 PHE A CA 1
ATOM 779 C C . PHE A 1 94 ? 29.243 5.104 -2.929 1.00 90.69 94 PHE A C 1
ATOM 781 O O . PHE A 1 94 ? 28.310 5.913 -2.884 1.00 90.69 94 PHE A O 1
ATOM 788 N N . VAL A 1 95 ? 29.091 3.808 -3.150 1.00 87.75 95 VAL A N 1
ATOM 789 C CA . VAL A 1 95 ? 27.821 3.122 -3.334 1.00 87.75 95 VAL A CA 1
ATOM 790 C C . VAL A 1 95 ? 27.628 2.158 -2.182 1.00 87.75 95 VAL A C 1
ATOM 792 O O . VAL A 1 95 ? 28.565 1.485 -1.759 1.00 87.75 95 VAL A O 1
ATOM 795 N N . VAL A 1 96 ? 26.397 2.080 -1.697 1.00 90.25 96 VAL A N 1
ATOM 796 C CA . VAL A 1 96 ? 25.974 1.072 -0.731 1.00 90.25 96 VAL A CA 1
ATOM 797 C C . VAL A 1 96 ? 25.098 0.062 -1.448 1.00 90.25 96 VAL A C 1
ATOM 799 O O . VAL A 1 96 ? 24.243 0.442 -2.251 1.00 90.25 96 VAL A O 1
ATOM 802 N N . LEU A 1 97 ? 25.284 -1.218 -1.148 1.00 83.50 97 LEU A N 1
ATOM 803 C CA . LEU A 1 97 ? 24.391 -2.274 -1.582 1.00 83.50 97 LEU A CA 1
ATOM 804 C C . LEU A 1 97 ? 23.936 -3.113 -0.398 1.00 83.50 97 LEU A C 1
ATOM 806 O O . LEU A 1 97 ? 24.740 -3.482 0.452 1.00 83.50 97 LEU A O 1
ATOM 810 N N . ASN A 1 98 ? 22.662 -3.485 -0.414 1.00 78.25 98 ASN A N 1
ATOM 811 C CA . ASN A 1 98 ? 22.130 -4.549 0.430 1.00 78.25 98 ASN A CA 1
ATOM 812 C C . ASN A 1 98 ? 21.922 -5.758 -0.455 1.00 78.25 98 ASN A C 1
ATOM 814 O O . ASN A 1 98 ? 21.218 -5.652 -1.464 1.00 78.25 98 ASN A O 1
ATOM 818 N N . ASN A 1 99 ? 22.557 -6.886 -0.134 1.00 71.44 99 ASN A N 1
ATOM 819 C CA . ASN A 1 99 ? 22.437 -8.089 -0.956 1.00 71.44 99 ASN A CA 1
ATOM 820 C C . ASN A 1 99 ? 22.733 -7.800 -2.441 1.00 71.44 99 ASN A C 1
ATOM 822 O O . ASN A 1 99 ? 21.950 -8.165 -3.316 1.00 71.44 99 ASN A O 1
ATOM 826 N N . TYR A 1 100 ? 23.797 -7.051 -2.748 1.00 63.91 100 TYR A N 1
ATOM 827 C CA . TYR A 1 100 ? 24.160 -6.602 -4.106 1.00 63.91 100 TYR A CA 1
ATOM 828 C C . TYR A 1 100 ? 23.082 -5.808 -4.875 1.00 63.91 100 TYR A C 1
ATOM 830 O O . TYR A 1 100 ? 23.175 -5.652 -6.092 1.00 63.91 100 TYR A O 1
ATOM 838 N N . ARG A 1 101 ? 22.049 -5.292 -4.203 1.00 66.50 101 ARG A N 1
ATOM 839 C CA . ARG A 1 101 ? 21.098 -4.332 -4.776 1.00 66.50 101 ARG A CA 1
ATOM 840 C C . ARG A 1 101 ? 21.499 -2.921 -4.387 1.00 66.50 101 ARG A C 1
ATOM 842 O O . ARG A 1 101 ? 21.772 -2.664 -3.219 1.00 66.50 101 ARG A O 1
ATOM 849 N N . PHE A 1 102 ? 21.529 -2.032 -5.372 1.00 71.44 102 PHE A N 1
ATOM 850 C CA . PHE A 1 102 ? 21.914 -0.639 -5.189 1.00 71.44 102 PHE A CA 1
ATOM 851 C C . PHE A 1 102 ? 20.989 0.055 -4.184 1.00 71.44 102 PHE A C 1
ATOM 853 O O . PHE A 1 102 ? 19.771 0.044 -4.350 1.00 71.44 102 PHE A O 1
ATOM 860 N N . SER A 1 103 ? 21.574 0.670 -3.161 1.00 80.06 103 SER A N 1
ATOM 861 C CA . SER A 1 103 ? 20.863 1.516 -2.210 1.00 80.06 103 SER A CA 1
ATOM 862 C C . SER A 1 103 ? 21.052 2.976 -2.609 1.00 80.06 103 SER A C 1
ATOM 864 O O . SER A 1 103 ? 22.075 3.595 -2.301 1.00 80.06 103 SER A O 1
ATOM 866 N N . LYS A 1 104 ? 20.059 3.536 -3.314 1.00 70.75 104 LYS A N 1
ATOM 867 C CA . LYS A 1 104 ? 20.110 4.913 -3.843 1.00 70.75 104 LYS A CA 1
ATOM 868 C C . LYS A 1 104 ? 20.373 5.963 -2.763 1.00 70.75 104 LYS A C 1
ATOM 870 O O . LYS A 1 104 ? 21.018 6.970 -3.035 1.00 70.75 104 LYS A O 1
ATOM 875 N N . PHE A 1 105 ? 19.920 5.708 -1.540 1.00 79.81 105 PHE A N 1
ATOM 876 C CA . PHE A 1 105 ? 20.032 6.631 -0.410 1.00 79.81 105 PHE A CA 1
ATOM 877 C C . PHE A 1 105 ? 21.140 6.250 0.577 1.00 79.81 105 PHE A C 1
ATOM 879 O O . PHE A 1 105 ? 21.235 6.845 1.649 1.00 79.81 105 PHE A O 1
ATOM 886 N N . LYS A 1 106 ? 22.022 5.317 0.184 1.00 89.12 106 LYS A N 1
ATOM 887 C CA . LYS A 1 106 ? 23.164 4.845 0.978 1.00 89.12 106 LYS A CA 1
ATOM 888 C C . LYS A 1 106 ? 22.760 4.168 2.293 1.00 89.12 106 LYS A C 1
ATOM 890 O O . LYS A 1 106 ? 23.434 4.299 3.305 1.00 89.12 106 LYS A O 1
ATOM 895 N N . GLU A 1 107 ? 21.654 3.443 2.293 1.00 89.19 107 GLU A N 1
ATOM 896 C CA . GLU A 1 107 ? 21.067 2.806 3.477 1.00 89.19 107 GLU A CA 1
ATOM 897 C C . GLU A 1 107 ? 21.397 1.310 3.556 1.00 89.19 107 GLU A C 1
ATOM 899 O O . GLU A 1 107 ? 21.407 0.637 2.526 1.00 89.19 107 GLU A O 1
ATOM 904 N N . SER A 1 108 ? 21.638 0.809 4.770 1.00 89.06 108 SER A N 1
ATOM 905 C CA . SER A 1 108 ? 21.658 -0.603 5.169 1.00 89.06 108 SER A CA 1
ATOM 906 C C . SER A 1 108 ? 20.252 -1.048 5.570 1.00 89.06 108 SER A C 1
ATOM 908 O O . SER A 1 108 ? 19.592 -0.341 6.333 1.00 89.06 108 SER A O 1
ATOM 910 N N . ASN A 1 109 ? 19.808 -2.229 5.137 1.00 83.12 109 ASN A N 1
ATOM 911 C CA . ASN A 1 109 ? 18.502 -2.773 5.525 1.00 83.12 109 ASN A CA 1
ATOM 912 C C . ASN A 1 109 ? 18.519 -3.568 6.844 1.00 83.12 109 ASN A C 1
ATOM 914 O O . ASN A 1 109 ? 17.464 -3.979 7.323 1.00 83.12 109 ASN A O 1
ATOM 918 N N . GLY A 1 110 ? 19.700 -3.803 7.423 1.00 83.06 110 GLY A N 1
ATOM 919 C CA . GLY A 1 110 ? 19.867 -4.511 8.695 1.00 83.06 110 GLY A CA 1
ATOM 920 C C . GLY A 1 110 ? 19.532 -6.004 8.687 1.00 83.06 110 GLY A C 1
ATOM 921 O O . GLY A 1 110 ? 19.426 -6.610 9.750 1.00 83.06 110 GLY A O 1
ATOM 922 N N . ILE A 1 111 ? 19.303 -6.588 7.511 1.00 77.31 111 ILE A N 1
ATOM 923 C CA . ILE A 1 111 ? 18.894 -7.991 7.335 1.00 77.31 111 ILE A CA 1
ATOM 924 C C . ILE A 1 111 ? 19.835 -8.709 6.360 1.00 77.31 111 ILE A C 1
ATOM 926 O O . ILE A 1 111 ? 20.086 -9.906 6.497 1.00 77.31 111 ILE A O 1
ATOM 930 N N . ASP A 1 112 ? 20.359 -7.979 5.381 1.00 79.06 112 ASP A N 1
ATOM 931 C CA . ASP A 1 112 ? 21.328 -8.443 4.403 1.00 79.06 112 ASP A CA 1
ATOM 932 C C . ASP A 1 112 ? 22.720 -7.890 4.707 1.00 79.06 112 ASP A C 1
ATOM 934 O O . ASP A 1 112 ? 22.873 -6.863 5.372 1.00 79.06 112 ASP A O 1
ATOM 938 N N . ASP A 1 113 ? 23.749 -8.567 4.193 1.00 85.00 113 ASP A N 1
ATOM 939 C CA . ASP A 1 113 ? 25.113 -8.060 4.304 1.00 85.00 113 ASP A CA 1
ATOM 940 C C . ASP A 1 113 ? 25.212 -6.711 3.583 1.00 85.00 113 ASP A C 1
ATOM 942 O O . ASP A 1 113 ? 24.775 -6.555 2.432 1.00 85.00 113 ASP A O 1
ATOM 946 N N . LEU A 1 114 ? 25.819 -5.749 4.268 1.00 89.62 114 LEU A N 1
ATOM 947 C CA . LEU A 1 114 ? 26.085 -4.425 3.744 1.00 89.62 114 LEU A CA 1
ATOM 948 C C . LEU A 1 114 ? 27.352 -4.478 2.892 1.00 89.62 114 LEU A C 1
ATOM 950 O O . LEU A 1 114 ? 28.422 -4.845 3.374 1.00 89.62 114 LEU A O 1
ATOM 954 N N . VAL A 1 115 ? 27.258 -4.053 1.639 1.00 90.25 115 VAL A N 1
ATOM 955 C CA . VAL A 1 115 ? 28.411 -3.914 0.746 1.00 90.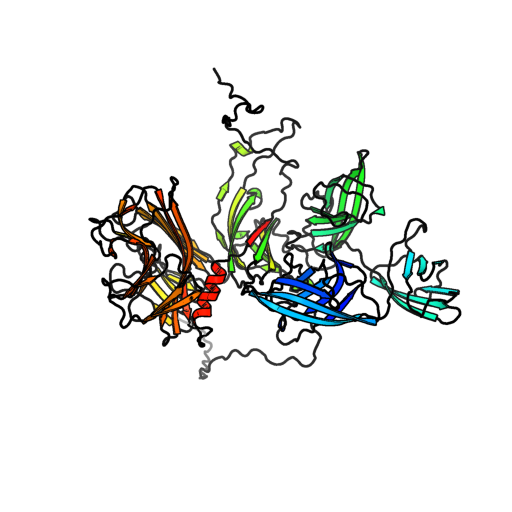25 115 VAL A CA 1
ATOM 956 C C . VAL A 1 115 ? 28.632 -2.442 0.440 1.00 90.25 115 VAL A C 1
ATOM 958 O O . VAL A 1 115 ? 27.698 -1.731 0.084 1.00 90.25 115 VAL A O 1
ATOM 961 N N . ILE A 1 116 ? 29.873 -1.982 0.541 1.00 92.88 116 ILE A N 1
ATOM 962 C CA . ILE A 1 116 ? 30.285 -0.632 0.169 1.00 92.88 116 ILE A CA 1
ATOM 963 C C . ILE A 1 116 ? 31.274 -0.735 -0.983 1.00 92.88 116 ILE A C 1
ATOM 965 O O . ILE A 1 116 ? 32.333 -1.342 -0.842 1.00 92.88 116 ILE A O 1
ATOM 969 N N . MET A 1 117 ? 30.930 -0.131 -2.116 1.00 89.31 117 MET A N 1
ATOM 970 C CA . MET A 1 117 ? 31.819 0.003 -3.268 1.00 89.31 117 MET A CA 1
ATOM 971 C C . MET A 1 117 ? 32.320 1.439 -3.354 1.00 89.31 117 MET A C 1
ATOM 973 O O . MET A 1 117 ? 31.527 2.383 -3.311 1.00 89.31 117 MET A O 1
ATOM 977 N N . CYS A 1 118 ? 33.630 1.621 -3.464 1.00 87.75 118 CYS A N 1
ATOM 978 C CA . CYS A 1 118 ? 34.233 2.944 -3.548 1.00 87.75 118 CYS A CA 1
ATOM 979 C C . CYS A 1 118 ? 35.569 2.915 -4.300 1.00 87.75 118 CYS A C 1
ATOM 981 O O . CYS A 1 118 ? 36.090 1.851 -4.638 1.00 87.75 118 CYS A O 1
ATOM 983 N N . THR A 1 119 ? 36.099 4.102 -4.597 1.00 83.44 119 THR A N 1
ATOM 984 C CA . THR A 1 119 ? 37.428 4.270 -5.196 1.00 83.44 119 THR A CA 1
ATOM 985 C C . THR A 1 119 ? 38.448 4.648 -4.132 1.00 83.44 119 THR A C 1
ATOM 987 O O . THR A 1 119 ? 38.264 5.648 -3.433 1.00 83.44 119 THR A O 1
ATOM 990 N N . ALA A 1 120 ? 39.542 3.903 -4.056 1.00 80.62 120 ALA A N 1
ATOM 991 C CA . ALA A 1 120 ? 40.654 4.142 -3.145 1.00 80.62 120 ALA A CA 1
ATOM 992 C C . ALA A 1 120 ? 42.007 4.300 -3.853 1.00 80.62 120 ALA A C 1
ATOM 994 O O . ALA A 1 120 ? 42.987 4.641 -3.188 1.00 80.62 120 ALA A O 1
ATOM 995 N N . ASN A 1 121 ? 42.073 4.056 -5.168 1.00 75.19 121 ASN A N 1
ATOM 996 C CA . ASN A 1 121 ? 43.302 3.962 -5.958 1.00 75.19 121 ASN A CA 1
ATOM 997 C C . ASN A 1 121 ? 44.327 3.076 -5.243 1.00 75.19 121 ASN A C 1
ATOM 999 O O . ASN A 1 121 ? 45.434 3.508 -4.893 1.00 75.19 121 ASN A O 1
ATOM 1003 N N . TRP A 1 122 ? 43.891 1.861 -4.907 1.00 72.94 122 TRP A N 1
ATOM 1004 C CA . TRP A 1 122 ? 44.650 0.989 -4.029 1.00 72.94 122 TRP A CA 1
ATOM 1005 C C . TRP A 1 122 ? 45.980 0.551 -4.671 1.00 72.94 122 TRP A C 1
ATOM 1007 O O . TRP A 1 122 ? 46.116 0.471 -5.888 1.00 72.94 122 TRP A O 1
ATOM 1017 N N . LYS A 1 123 ? 46.998 0.298 -3.844 1.00 67.00 123 LYS A N 1
ATOM 1018 C CA . LYS A 1 123 ? 48.327 -0.162 -4.262 1.00 6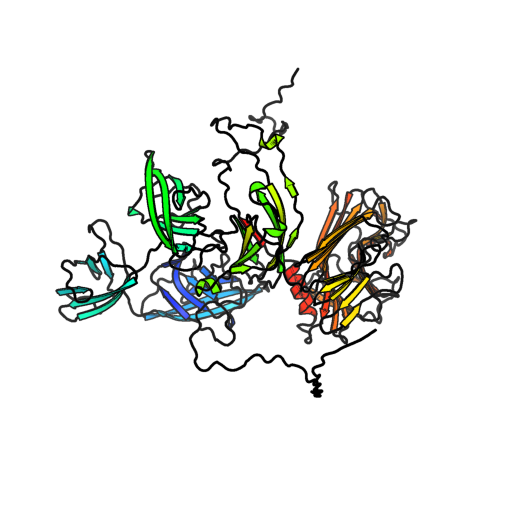7.00 123 LYS A CA 1
ATOM 1019 C C . LYS A 1 123 ? 48.543 -1.583 -3.762 1.00 67.00 123 LYS A C 1
ATOM 1021 O O . LYS A 1 123 ? 48.182 -1.896 -2.629 1.00 67.00 123 LYS A O 1
ATOM 1026 N N . TYR A 1 124 ? 49.165 -2.410 -4.595 1.00 60.03 124 TYR A N 1
ATOM 1027 C CA . TYR A 1 124 ? 49.502 -3.795 -4.268 1.00 60.03 124 TYR A CA 1
ATOM 1028 C C . TYR A 1 124 ? 50.266 -3.907 -2.947 1.00 60.03 124 TYR A C 1
ATOM 1030 O O . TYR A 1 124 ? 51.061 -3.026 -2.604 1.00 60.03 124 TYR A O 1
ATOM 1038 N N . ASN A 1 125 ? 50.015 -4.994 -2.215 1.00 65.44 125 ASN A N 1
ATOM 1039 C CA . ASN A 1 125 ? 50.638 -5.308 -0.925 1.00 65.44 125 ASN A CA 1
ATOM 1040 C C . ASN A 1 125 ? 50.454 -4.241 0.172 1.00 65.44 125 ASN A C 1
ATOM 1042 O O . ASN A 1 125 ? 51.148 -4.276 1.187 1.00 65.44 125 ASN A O 1
ATOM 1046 N N . ARG A 1 126 ? 49.537 -3.278 0.006 1.00 76.50 126 ARG A N 1
ATOM 1047 C CA . ARG A 1 126 ? 49.181 -2.336 1.073 1.00 76.50 126 ARG A CA 1
ATOM 1048 C C . ARG A 1 126 ? 47.940 -2.805 1.816 1.00 76.50 126 ARG A C 1
ATOM 1050 O O . ARG A 1 126 ? 46.988 -3.301 1.217 1.00 76.50 126 ARG A O 1
ATOM 1057 N N . LYS A 1 127 ? 47.936 -2.597 3.131 1.00 87.88 127 LYS A N 1
ATOM 1058 C CA . LYS A 1 127 ? 46.754 -2.799 3.969 1.00 87.88 127 LYS A CA 1
ATOM 1059 C C . LYS A 1 127 ? 45.764 -1.654 3.755 1.00 87.88 127 LYS A C 1
ATOM 1061 O O . LYS A 1 127 ? 46.139 -0.479 3.786 1.00 87.88 127 LYS A O 1
ATOM 1066 N N . TYR A 1 128 ? 44.502 -2.007 3.556 1.00 90.69 128 TYR A N 1
ATOM 1067 C CA . TYR A 1 128 ? 43.385 -1.077 3.460 1.00 90.69 128 TYR A CA 1
ATOM 1068 C C . TYR A 1 128 ? 42.390 -1.358 4.574 1.00 90.69 128 TYR A C 1
ATOM 1070 O O . TYR A 1 128 ? 42.032 -2.507 4.813 1.00 90.69 128 TYR A O 1
ATOM 1078 N N . THR A 1 129 ? 41.939 -0.297 5.233 1.00 96.12 129 THR A N 1
ATOM 1079 C CA . THR A 1 129 ? 40.864 -0.309 6.221 1.00 96.12 129 THR A CA 1
ATOM 1080 C C . THR A 1 129 ? 39.729 0.554 5.712 1.00 96.12 129 THR A C 1
ATOM 1082 O O . THR A 1 129 ? 39.914 1.755 5.518 1.00 96.12 129 THR A O 1
ATOM 1085 N N . VAL A 1 130 ? 38.556 -0.044 5.529 1.00 95.88 130 VAL A N 1
ATOM 1086 C CA . VAL A 1 130 ? 37.321 0.674 5.214 1.00 95.88 130 VAL A CA 1
ATOM 1087 C C . VAL A 1 130 ? 36.527 0.840 6.502 1.00 95.88 130 VAL A C 1
ATOM 1089 O O . VAL A 1 130 ? 36.177 -0.153 7.139 1.00 95.88 130 VAL A O 1
ATOM 1092 N N . LYS A 1 131 ? 36.247 2.087 6.886 1.00 96.19 131 LYS A N 1
ATOM 1093 C CA . LYS A 1 131 ? 35.330 2.448 7.973 1.00 96.19 131 LYS A CA 1
ATOM 1094 C C . LYS A 1 131 ? 34.066 3.066 7.393 1.00 96.19 131 LYS A C 1
ATOM 1096 O O . LYS A 1 131 ? 34.159 3.907 6.502 1.00 96.19 131 LYS A O 1
ATOM 1101 N N . ALA A 1 132 ? 32.904 2.699 7.914 1.00 95.31 132 ALA A N 1
ATOM 1102 C CA . ALA A 1 132 ? 31.636 3.320 7.561 1.00 95.31 132 ALA A CA 1
ATOM 1103 C C . ALA A 1 132 ? 30.919 3.815 8.816 1.00 95.31 132 ALA A C 1
ATOM 1105 O O . ALA A 1 132 ? 30.874 3.118 9.830 1.00 95.31 132 ALA A O 1
ATOM 1106 N N . TYR A 1 133 ? 30.352 5.012 8.716 1.00 95.56 133 TYR A N 1
ATOM 1107 C CA . TYR A 1 133 ? 29.569 5.662 9.755 1.00 95.56 133 TYR A CA 1
ATOM 1108 C C . TYR A 1 133 ? 28.134 5.813 9.276 1.00 95.56 133 TYR A C 1
ATOM 1110 O O . TYR A 1 133 ? 27.895 6.164 8.116 1.00 95.56 133 TYR A O 1
ATOM 1118 N N . GLY A 1 134 ? 27.179 5.580 10.166 1.00 93.06 134 GLY A N 1
ATOM 1119 C CA . GLY A 1 134 ? 25.770 5.735 9.849 1.00 93.06 134 GLY A CA 1
ATOM 1120 C C . GLY A 1 134 ? 24.911 6.122 11.039 1.00 93.06 134 GLY A C 1
ATOM 1121 O O . GLY A 1 134 ? 25.368 6.151 12.180 1.00 93.06 134 GLY A O 1
ATOM 1122 N N . LYS A 1 135 ? 23.646 6.420 10.752 1.00 92.06 135 LYS A N 1
ATOM 1123 C CA . LYS A 1 135 ? 22.633 6.796 11.740 1.00 92.06 135 LYS A CA 1
ATOM 1124 C C . LYS A 1 135 ? 21.404 5.908 11.562 1.00 92.06 135 LYS A C 1
ATOM 1126 O O . LYS A 1 135 ? 20.889 5.769 10.453 1.00 92.06 135 LYS A O 1
ATOM 1131 N N . THR A 1 136 ? 20.971 5.258 12.637 1.00 88.00 136 THR A N 1
ATOM 1132 C CA . THR A 1 136 ? 19.708 4.496 12.669 1.00 88.00 136 THR A CA 1
ATOM 1133 C C . THR A 1 136 ? 18.507 5.446 12.685 1.00 88.00 136 THR A C 1
ATOM 1135 O O . THR A 1 136 ? 18.664 6.643 12.938 1.00 88.00 136 THR A O 1
ATOM 1138 N N . ARG A 1 137 ? 17.291 4.922 12.488 1.00 78.00 137 ARG A N 1
ATOM 1139 C CA . ARG A 1 137 ? 16.064 5.729 12.568 1.00 78.00 137 ARG A CA 1
ATOM 1140 C C . ARG A 1 137 ? 15.871 6.431 13.916 1.00 78.00 137 ARG A C 1
ATOM 1142 O O . ARG A 1 137 ? 15.437 7.575 13.931 1.00 78.00 137 ARG A O 1
ATOM 1149 N N . SER A 1 138 ? 16.221 5.787 15.031 1.00 79.38 138 SER A N 1
ATOM 1150 C CA . SER A 1 138 ? 16.139 6.397 16.370 1.00 79.38 138 SER A CA 1
ATOM 1151 C C . SER A 1 138 ? 17.229 7.440 16.631 1.00 79.38 138 SER A C 1
ATOM 1153 O O . SER A 1 138 ? 17.287 8.031 17.702 1.00 79.38 138 SER A O 1
ATOM 1155 N N . GLY A 1 139 ? 18.129 7.653 15.671 1.00 83.56 139 GLY A N 1
ATOM 1156 C CA . GLY A 1 139 ? 19.226 8.598 15.776 1.00 83.56 139 GLY A CA 1
ATOM 1157 C C . GLY A 1 139 ? 20.510 8.032 16.377 1.00 83.56 139 GLY A C 1
ATOM 1158 O O . GLY A 1 139 ? 21.513 8.742 16.385 1.00 83.56 139 GLY A O 1
ATOM 1159 N N . LYS A 1 140 ? 20.530 6.759 16.800 1.00 87.62 140 LYS A N 1
ATOM 1160 C CA . LYS A 1 140 ? 21.748 6.090 17.283 1.00 87.62 140 LYS A CA 1
ATOM 1161 C C . LYS A 1 140 ? 22.805 6.019 16.177 1.00 87.62 140 LYS A C 1
ATOM 1163 O O . LYS A 1 140 ? 22.504 5.564 15.069 1.00 87.62 140 LYS A O 1
ATOM 1168 N N . MET A 1 141 ? 24.027 6.432 16.509 1.00 92.69 141 MET A N 1
ATOM 1169 C CA . MET A 1 141 ? 25.197 6.380 15.629 1.00 92.69 141 MET A CA 1
ATOM 1170 C C . MET A 1 141 ? 25.763 4.959 15.537 1.00 92.69 141 MET A C 1
ATOM 1172 O O . MET A 1 141 ? 25.769 4.217 16.519 1.00 92.69 141 MET A O 1
ATOM 1176 N N . ILE A 1 142 ? 26.236 4.590 14.348 1.00 93.50 142 ILE A N 1
ATOM 1177 C CA . ILE A 1 142 ? 26.836 3.293 14.022 1.00 93.50 142 ILE A CA 1
ATOM 1178 C C . ILE A 1 142 ? 28.218 3.534 13.415 1.00 93.50 142 ILE A C 1
ATOM 1180 O O . ILE A 1 142 ? 28.346 4.356 12.509 1.00 93.50 142 ILE A O 1
ATOM 1184 N N . GLU A 1 143 ? 29.221 2.785 13.873 1.00 94.88 143 GLU A N 1
ATOM 1185 C CA . GLU A 1 143 ? 30.552 2.696 13.265 1.00 94.88 143 GLU A CA 1
ATOM 1186 C C . GLU A 1 143 ? 30.885 1.225 13.001 1.00 94.88 143 GLU A C 1
ATOM 1188 O O . GLU A 1 143 ? 30.772 0.381 13.889 1.00 94.88 143 GLU A O 1
ATOM 1193 N N . ILE A 1 144 ? 31.303 0.920 11.774 1.00 94.19 144 ILE A N 1
ATOM 1194 C CA . ILE A 1 144 ? 31.748 -0.416 11.366 1.00 94.19 144 ILE A CA 1
ATOM 1195 C C . ILE A 1 144 ? 33.053 -0.314 10.586 1.00 94.19 144 ILE A C 1
ATOM 1197 O O . ILE A 1 144 ? 33.277 0.651 9.855 1.00 94.19 144 ILE A O 1
ATOM 1201 N N . SER A 1 145 ? 33.926 -1.312 10.729 1.00 94.44 145 SER A N 1
ATOM 1202 C CA . SER A 1 145 ? 35.212 -1.334 10.031 1.00 94.44 145 SER A CA 1
ATOM 1203 C C . SER A 1 145 ? 35.636 -2.734 9.598 1.00 94.44 145 SER A C 1
ATOM 1205 O O . SER A 1 145 ? 35.258 -3.738 10.204 1.00 94.44 145 SER A O 1
ATOM 1207 N N . VAL A 1 146 ? 36.389 -2.791 8.502 1.00 94.00 146 VAL A N 1
ATOM 1208 C CA . VAL A 1 146 ? 37.007 -4.009 7.973 1.00 94.00 146 VAL A CA 1
ATOM 1209 C C . VAL A 1 146 ? 38.363 -3.666 7.377 1.00 94.00 146 VAL A C 1
ATOM 1211 O O . VAL A 1 146 ? 38.523 -2.602 6.776 1.00 94.00 146 VAL A O 1
ATOM 1214 N N . SER A 1 147 ? 39.332 -4.565 7.529 1.00 92.19 147 SER A N 1
ATOM 1215 C CA . SER A 1 147 ? 40.653 -4.420 6.921 1.00 92.19 147 SER A CA 1
ATOM 1216 C C . SER A 1 147 ? 41.050 -5.658 6.130 1.00 92.19 147 SER A C 1
ATOM 1218 O O . SER A 1 147 ? 40.793 -6.778 6.561 1.00 92.19 147 SER A O 1
ATOM 1220 N N . SER A 1 148 ? 41.736 -5.448 5.011 1.00 83.75 148 SER A N 1
ATOM 1221 C CA . SER A 1 148 ? 42.352 -6.501 4.202 1.00 83.75 148 SER A CA 1
ATOM 1222 C C . SER A 1 148 ? 43.598 -5.960 3.504 1.00 83.75 148 SER A C 1
ATOM 1224 O O . SER A 1 148 ? 43.757 -4.745 3.345 1.00 83.75 148 SER A O 1
ATOM 1226 N N . THR A 1 149 ? 44.501 -6.847 3.106 1.00 79.94 149 THR A N 1
ATOM 1227 C CA . THR A 1 149 ? 45.705 -6.481 2.354 1.00 79.94 149 THR A CA 1
ATOM 1228 C C . THR A 1 149 ? 45.428 -6.653 0.869 1.00 79.94 149 THR A C 1
ATOM 1230 O O . THR A 1 149 ? 44.970 -7.710 0.445 1.00 79.94 149 THR A O 1
ATOM 1233 N N . ALA A 1 150 ? 45.694 -5.605 0.088 1.00 67.25 150 ALA A N 1
ATOM 1234 C CA . ALA A 1 150 ? 45.556 -5.641 -1.360 1.00 67.25 150 ALA A CA 1
ATOM 1235 C C . ALA A 1 150 ? 46.394 -6.780 -1.966 1.00 67.25 150 ALA A C 1
ATOM 1237 O O . ALA A 1 150 ? 47.506 -7.020 -1.483 1.00 67.25 150 ALA A O 1
ATOM 1238 N N . PRO A 1 151 ? 45.896 -7.454 -3.019 1.00 54.25 151 PRO A N 1
ATOM 1239 C CA . PRO A 1 151 ? 46.573 -8.594 -3.627 1.00 54.25 151 PRO A CA 1
ATOM 1240 C C . PRO A 1 151 ? 47.951 -8.210 -4.183 1.00 54.25 151 PRO A C 1
ATOM 1242 O O . PRO A 1 151 ? 48.307 -7.032 -4.276 1.00 54.25 151 PRO A O 1
ATOM 1245 N N . VAL A 1 152 ? 48.727 -9.219 -4.574 1.00 47.31 152 VAL A N 1
ATOM 1246 C CA . VAL A 1 152 ? 49.973 -9.045 -5.334 1.00 47.31 152 VAL A CA 1
ATOM 1247 C C . VAL A 1 152 ? 49.625 -8.778 -6.810 1.00 47.31 152 VAL A C 1
ATOM 1249 O O . VAL A 1 152 ? 48.541 -9.130 -7.274 1.00 47.31 152 VAL A O 1
ATOM 1252 N N . LYS A 1 153 ? 50.500 -8.077 -7.536 1.00 39.28 153 LYS A N 1
ATOM 1253 C CA . LYS A 1 153 ? 50.214 -7.478 -8.848 1.00 39.28 153 LYS A CA 1
ATOM 1254 C C . LYS A 1 153 ? 49.801 -8.472 -9.938 1.00 39.28 153 LYS A C 1
ATOM 1256 O O . LYS A 1 153 ? 50.583 -9.347 -10.274 1.00 39.28 153 LYS A O 1
ATOM 1261 N N . ASN A 1 154 ? 48.619 -8.256 -10.528 1.00 39.69 154 ASN A N 1
ATOM 1262 C CA . ASN A 1 154 ? 48.081 -9.030 -11.652 1.00 39.69 154 ASN A CA 1
ATOM 1263 C C . ASN A 1 154 ? 47.845 -8.154 -12.906 1.00 39.69 154 ASN A C 1
ATOM 1265 O O . ASN A 1 154 ? 48.060 -6.941 -12.892 1.00 39.69 154 ASN A O 1
ATOM 1269 N N . VAL A 1 155 ? 47.465 -8.809 -14.001 1.00 43.47 155 VAL A N 1
ATOM 1270 C CA . VAL A 1 155 ? 47.451 -8.364 -15.407 1.00 43.47 155 VAL A CA 1
ATOM 1271 C C . VAL A 1 155 ? 46.186 -7.557 -15.769 1.00 43.47 155 VAL A C 1
ATOM 1273 O O . VAL A 1 155 ? 45.085 -7.941 -15.386 1.00 43.47 155 VAL A O 1
ATOM 1276 N N . GLU A 1 156 ? 46.319 -6.471 -16.548 1.00 41.00 156 GLU A N 1
ATOM 1277 C CA . GLU A 1 156 ? 45.196 -5.662 -17.082 1.00 41.00 156 GLU A CA 1
ATOM 1278 C C . GLU A 1 156 ? 44.944 -5.976 -18.573 1.00 41.00 156 GLU A C 1
ATOM 1280 O O . GLU A 1 156 ? 45.890 -5.969 -19.353 1.00 41.00 156 GLU A O 1
ATOM 1285 N N . PHE A 1 157 ? 43.682 -6.188 -18.979 1.00 43.47 157 PHE A N 1
ATOM 1286 C CA . PHE A 1 157 ? 43.261 -6.388 -20.379 1.00 43.47 157 PHE A CA 1
ATOM 1287 C C . PHE A 1 157 ? 42.778 -5.075 -21.003 1.00 43.47 157 PHE A C 1
ATOM 1289 O O . PHE A 1 157 ? 41.993 -4.357 -20.386 1.00 43.47 157 PHE A O 1
ATOM 1296 N N . ARG A 1 158 ? 43.185 -4.772 -22.243 1.00 43.50 158 ARG A N 1
ATOM 1297 C CA . ARG A 1 158 ? 42.709 -3.597 -22.997 1.00 43.50 158 ARG A CA 1
ATOM 1298 C C . ARG A 1 158 ? 42.380 -3.944 -24.447 1.00 43.50 158 ARG A C 1
ATOM 1300 O O . ARG A 1 158 ? 43.049 -4.786 -25.038 1.00 43.50 158 ARG A O 1
ATOM 1307 N N . TYR A 1 159 ? 41.385 -3.257 -25.008 1.00 36.72 159 TYR A N 1
ATOM 1308 C CA . TYR A 1 159 ? 41.167 -3.147 -26.454 1.00 36.72 159 TYR A CA 1
ATOM 1309 C C . TYR A 1 159 ? 42.120 -2.073 -27.016 1.00 36.72 159 TYR A C 1
ATOM 1311 O O . TYR A 1 159 ? 42.291 -1.050 -26.348 1.00 36.72 159 TYR A O 1
ATOM 1319 N N . PRO A 1 160 ? 42.779 -2.270 -28.173 1.00 39.78 160 PRO A N 1
ATOM 1320 C CA . PRO A 1 160 ? 43.764 -1.308 -28.655 1.00 39.78 160 PRO A CA 1
ATOM 1321 C C . PRO A 1 160 ? 43.183 -0.170 -29.503 1.00 39.78 160 PRO A C 1
ATOM 1323 O O . PRO A 1 160 ? 42.131 -0.281 -30.128 1.00 39.78 160 PRO A O 1
ATOM 1326 N N . ASP A 1 161 ? 43.974 0.900 -29.496 1.00 35.97 161 ASP A N 1
ATOM 1327 C CA . ASP A 1 161 ? 43.963 2.121 -30.299 1.00 35.97 161 ASP A CA 1
ATOM 1328 C C . ASP A 1 161 ? 44.409 1.874 -31.768 1.00 35.97 161 ASP A C 1
ATOM 1330 O O . ASP A 1 161 ? 44.976 0.831 -32.100 1.00 35.97 161 ASP A O 1
ATOM 1334 N N . LYS A 1 162 ? 44.156 2.859 -32.640 1.00 35.88 162 LYS A N 1
ATOM 1335 C CA . LYS A 1 162 ? 44.145 2.885 -34.117 1.00 35.88 162 LYS A CA 1
ATOM 1336 C C . LYS A 1 162 ? 45.404 2.397 -34.856 1.00 35.88 162 LYS A C 1
ATOM 1338 O O . LYS A 1 162 ? 45.361 2.270 -36.074 1.00 35.88 162 LYS A O 1
ATOM 1343 N N . THR A 1 163 ? 46.524 2.128 -34.189 1.00 45.72 163 THR A N 1
ATOM 1344 C CA . THR A 1 163 ? 47.813 1.836 -34.858 1.00 45.72 163 THR A CA 1
ATOM 1345 C C . THR A 1 163 ? 48.005 0.372 -35.258 1.00 45.72 163 THR A C 1
ATOM 1347 O O . THR A 1 163 ? 48.968 0.030 -35.941 1.00 45.72 163 THR A O 1
ATOM 1350 N N . PHE A 1 164 ? 47.090 -0.513 -34.865 1.00 39.25 164 PHE A N 1
ATOM 1351 C CA . PHE A 1 164 ? 47.263 -1.954 -34.986 1.00 39.25 164 PHE A CA 1
ATOM 1352 C C . PHE A 1 164 ? 45.939 -2.580 -35.481 1.00 39.25 164 PHE A C 1
ATOM 1354 O O . PHE A 1 164 ? 44.970 -2.710 -34.743 1.00 39.25 164 PHE A O 1
ATOM 1361 N N . ASN A 1 165 ? 45.886 -2.977 -36.759 1.00 42.03 165 ASN A N 1
ATOM 1362 C CA . ASN A 1 165 ? 44.660 -3.312 -37.521 1.00 42.03 165 ASN A CA 1
ATOM 1363 C C . ASN A 1 165 ? 43.994 -4.686 -37.205 1.00 42.03 165 ASN A C 1
ATOM 1365 O O . ASN A 1 165 ? 43.471 -5.367 -38.083 1.00 42.03 165 ASN A O 1
ATOM 1369 N N . SER A 1 166 ? 44.016 -5.145 -35.951 1.00 43.47 166 SER A N 1
ATOM 1370 C CA . SER A 1 166 ? 43.270 -6.324 -35.460 1.00 43.47 166 SER A CA 1
ATOM 1371 C C . SER A 1 166 ? 43.115 -6.263 -33.925 1.00 43.47 166 SER A C 1
ATOM 1373 O O . SER A 1 166 ? 43.605 -5.336 -33.300 1.00 43.47 166 SER A O 1
ATOM 1375 N N . ARG A 1 167 ? 42.382 -7.169 -33.261 1.00 48.44 167 ARG A N 1
ATOM 1376 C CA . ARG A 1 167 ? 42.248 -7.135 -31.783 1.00 48.44 167 ARG A CA 1
ATOM 1377 C C . ARG A 1 167 ? 43.550 -7.651 -31.140 1.00 48.44 167 ARG A C 1
ATOM 1379 O O . ARG A 1 167 ? 43.906 -8.806 -31.370 1.00 48.44 167 ARG A O 1
ATOM 1386 N N . TYR A 1 168 ? 44.249 -6.842 -30.341 1.00 52.62 168 TYR A N 1
ATOM 1387 C CA . TYR A 1 168 ? 45.473 -7.247 -29.619 1.00 52.62 168 TYR A CA 1
ATOM 1388 C C . TYR A 1 168 ? 45.193 -7.405 -28.123 1.00 52.62 168 TYR A C 1
ATOM 1390 O O . TYR A 1 168 ? 44.339 -6.715 -27.572 1.00 52.62 168 TYR A O 1
ATOM 1398 N N . THR A 1 169 ? 45.928 -8.309 -27.470 1.00 51.97 169 THR A N 1
ATOM 1399 C CA . THR A 1 169 ? 45.981 -8.401 -26.004 1.00 51.97 169 THR A CA 1
ATOM 1400 C C . THR A 1 169 ? 47.172 -7.590 -25.515 1.00 51.97 169 THR A C 1
ATOM 1402 O O . THR A 1 169 ? 48.278 -7.739 -26.035 1.00 51.97 169 THR A O 1
ATOM 1405 N N . VAL A 1 170 ? 46.951 -6.743 -24.511 1.00 54.81 170 VAL A N 1
ATOM 1406 C CA . VAL A 1 170 ? 48.024 -6.047 -23.797 1.00 54.81 170 VAL A CA 1
ATOM 1407 C C . VAL A 1 170 ? 48.228 -6.764 -22.472 1.00 54.81 170 VAL A C 1
ATOM 1409 O O . VAL A 1 170 ? 47.285 -6.867 -21.696 1.00 54.81 170 VAL A O 1
ATOM 1412 N N . ILE A 1 171 ? 49.435 -7.260 -22.210 1.00 55.53 171 ILE A N 1
ATOM 1413 C CA . ILE A 1 171 ? 49.841 -7.666 -20.864 1.00 55.53 171 ILE A CA 1
ATOM 1414 C C . ILE A 1 171 ? 50.589 -6.489 -20.261 1.00 55.53 171 ILE A C 1
ATOM 1416 O O . ILE A 1 171 ? 51.705 -6.172 -20.677 1.00 55.53 171 ILE A O 1
ATOM 1420 N N . LYS A 1 172 ? 49.979 -5.848 -19.268 1.00 51.66 172 LYS A N 1
ATOM 1421 C CA . LYS A 1 172 ? 50.696 -4.906 -18.416 1.00 51.66 172 LYS A CA 1
ATOM 1422 C C . LYS A 1 172 ? 51.460 -5.666 -17.349 1.00 51.66 172 LYS A C 1
ATOM 1424 O O . LYS A 1 172 ? 50.851 -6.253 -16.454 1.00 51.66 172 LYS A O 1
ATOM 1429 N N . SER A 1 173 ? 52.783 -5.653 -17.442 1.00 47.19 173 SER A N 1
ATOM 1430 C CA . SER A 1 173 ? 53.607 -5.962 -16.290 1.00 47.19 173 SER A CA 1
ATOM 1431 C C . SER A 1 173 ? 53.830 -4.669 -15.545 1.00 47.19 173 SER A C 1
ATOM 1433 O O . SER A 1 173 ? 54.426 -3.743 -16.070 1.00 47.19 173 SER A O 1
ATOM 1435 N N . ASP A 1 174 ? 53.515 -4.636 -14.266 1.00 43.78 174 ASP A N 1
ATOM 1436 C CA . ASP A 1 174 ? 54.405 -3.872 -13.401 1.00 43.78 174 ASP A CA 1
ATOM 1437 C C . ASP A 1 174 ? 54.964 -4.738 -12.259 1.00 43.78 174 ASP A C 1
ATOM 1439 O O . ASP A 1 174 ? 55.353 -4.265 -11.189 1.00 43.78 174 ASP A O 1
ATOM 1443 N N . THR A 1 175 ? 54.970 -6.056 -12.483 1.00 43.31 175 THR A N 1
ATOM 1444 C CA . THR A 1 175 ? 55.643 -7.051 -11.647 1.00 43.31 175 THR A CA 1
ATOM 1445 C C . THR A 1 175 ? 57.154 -6.883 -11.810 1.00 43.31 175 THR A C 1
ATOM 1447 O O . THR A 1 175 ? 57.644 -6.812 -12.937 1.00 43.31 175 THR A O 1
ATOM 1450 N N . LYS A 1 176 ? 57.924 -6.909 -10.709 1.00 46.31 176 LYS A N 1
ATOM 1451 C CA . LYS A 1 176 ? 59.404 -6.996 -10.759 1.00 46.31 176 LYS A CA 1
ATOM 1452 C C . LYS A 1 176 ? 59.902 -8.201 -11.577 1.00 46.31 176 LYS A C 1
ATOM 1454 O O . LYS A 1 176 ? 61.079 -8.286 -11.890 1.00 46.31 176 LYS A O 1
ATOM 1459 N N . GLU A 1 177 ? 59.013 -9.136 -11.905 1.00 49.03 177 GLU A N 1
ATOM 1460 C CA . GLU A 1 177 ? 59.312 -10.361 -12.627 1.00 49.03 177 GLU A CA 1
ATOM 1461 C C . GLU A 1 177 ? 59.418 -10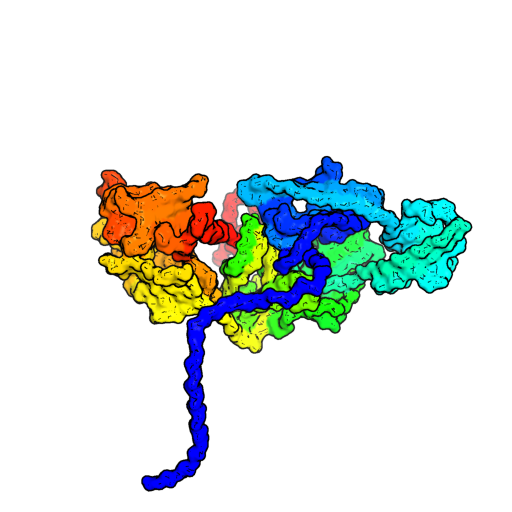.223 -14.143 1.00 49.03 177 GLU A C 1
ATOM 1463 O O . GLU A 1 177 ? 59.972 -11.129 -14.743 1.00 49.03 177 GLU A O 1
ATOM 1468 N N . ILE A 1 178 ? 58.917 -9.147 -14.754 1.00 52.22 178 ILE A N 1
ATOM 1469 C CA . ILE A 1 178 ? 58.978 -8.933 -16.216 1.00 52.22 178 ILE A CA 1
ATOM 1470 C C . ILE A 1 178 ? 59.720 -7.619 -16.549 1.00 52.22 178 ILE A C 1
ATOM 1472 O O . ILE A 1 178 ? 60.185 -7.430 -17.670 1.00 52.22 178 ILE A O 1
ATOM 1476 N N . ASN A 1 179 ? 59.917 -6.728 -15.566 1.00 51.06 179 ASN A N 1
ATOM 1477 C CA . ASN A 1 179 ? 60.728 -5.517 -15.732 1.00 51.06 179 ASN A CA 1
ATOM 1478 C C . ASN A 1 179 ? 62.205 -5.851 -16.002 1.00 51.06 179 ASN A C 1
ATOM 1480 O O . ASN A 1 179 ? 62.837 -6.546 -15.209 1.00 51.06 179 ASN A O 1
ATOM 1484 N N . GLY A 1 180 ? 62.759 -5.296 -17.085 1.00 56.28 180 GLY A N 1
ATOM 1485 C CA . GLY A 1 180 ? 64.167 -5.467 -17.465 1.00 56.28 180 GLY A CA 1
ATOM 1486 C C . GLY A 1 180 ? 64.499 -6.807 -18.128 1.00 56.28 180 GLY A C 1
ATOM 1487 O O . GLY A 1 180 ? 65.677 -7.109 -18.303 1.00 56.28 180 GLY A O 1
ATOM 1488 N N . ILE A 1 181 ? 63.487 -7.603 -18.487 1.00 61.22 181 ILE A N 1
ATOM 1489 C CA . ILE A 1 181 ? 63.658 -8.839 -19.256 1.00 61.22 181 ILE A CA 1
ATOM 1490 C C . ILE A 1 181 ? 63.623 -8.514 -20.747 1.00 61.22 181 ILE A C 1
ATOM 1492 O O . ILE A 1 181 ? 62.653 -7.929 -21.237 1.00 61.22 181 ILE A O 1
ATOM 1496 N N . LYS A 1 182 ? 64.651 -8.944 -21.487 1.00 68.69 182 LYS A N 1
ATOM 1497 C CA . LYS A 1 182 ? 64.622 -8.914 -22.950 1.00 68.69 182 LYS A CA 1
ATOM 1498 C C . LYS A 1 182 ? 63.864 -10.154 -23.423 1.00 68.69 182 LYS A C 1
ATOM 1500 O O . LYS A 1 182 ? 64.308 -11.283 -23.229 1.00 68.69 182 LYS A O 1
ATOM 1505 N N . LEU A 1 183 ? 62.668 -9.949 -23.971 1.00 72.25 183 LEU A N 1
ATOM 1506 C CA . LEU A 1 183 ? 61.797 -11.041 -24.411 1.00 72.25 183 LEU A CA 1
ATOM 1507 C C . LEU A 1 183 ? 62.274 -11.612 -25.743 1.00 72.25 183 LEU A C 1
ATOM 1509 O O . LEU A 1 183 ? 62.344 -10.895 -26.738 1.00 72.25 183 LEU A O 1
ATOM 1513 N N . ASN A 1 184 ? 62.532 -12.917 -25.754 1.00 79.19 184 ASN A N 1
ATOM 1514 C CA . ASN A 1 184 ? 62.965 -13.652 -26.939 1.00 79.19 184 ASN A CA 1
ATOM 1515 C C . ASN A 1 184 ? 61.766 -14.228 -27.703 1.00 79.19 184 ASN A C 1
ATOM 1517 O O . ASN A 1 184 ? 61.741 -14.219 -28.930 1.00 79.19 184 ASN A O 1
ATOM 1521 N N . SER A 1 185 ? 60.749 -14.726 -26.991 1.00 80.38 185 SER A N 1
ATOM 1522 C CA . SER A 1 185 ? 59.506 -15.201 -27.608 1.00 80.38 185 SER A CA 1
ATOM 1523 C C . SER A 1 185 ? 58.317 -15.144 -26.651 1.00 80.38 185 SER A C 1
ATOM 1525 O O . SER A 1 185 ? 58.463 -15.229 -25.432 1.00 80.38 185 SER A O 1
ATOM 1527 N N . VAL A 1 186 ? 57.119 -15.046 -27.224 1.00 76.94 186 VAL A N 1
ATOM 1528 C CA . VAL A 1 186 ? 55.843 -15.199 -26.516 1.00 76.94 186 VAL A CA 1
ATOM 1529 C C . VAL A 1 186 ? 55.151 -16.439 -27.069 1.00 76.94 186 VAL A C 1
ATOM 1531 O O . VAL A 1 186 ? 55.051 -16.590 -28.288 1.00 76.94 186 VAL A O 1
ATOM 1534 N N . LYS A 1 187 ? 54.666 -17.321 -26.193 1.00 77.50 187 LYS A N 1
ATOM 1535 C CA . LYS A 1 187 ? 53.814 -18.457 -26.561 1.00 77.50 187 LYS A CA 1
ATOM 1536 C C . LYS A 1 187 ? 52.436 -18.329 -25.927 1.00 77.50 187 LYS A C 1
ATOM 1538 O O . LYS A 1 187 ? 52.311 -17.858 -24.800 1.00 77.50 187 LYS A O 1
ATOM 1543 N N . ILE A 1 188 ? 51.410 -18.775 -26.641 1.00 68.25 188 ILE A N 1
ATOM 1544 C CA . ILE A 1 188 ? 50.026 -18.836 -26.165 1.00 68.25 188 ILE A CA 1
ATOM 1545 C C . ILE A 1 188 ? 49.523 -20.254 -26.404 1.00 68.25 188 ILE A C 1
ATOM 1547 O O . ILE A 1 188 ? 49.461 -20.696 -27.547 1.00 68.25 188 ILE A O 1
ATOM 1551 N N . ASN A 1 189 ? 49.160 -20.959 -25.333 1.00 70.12 189 ASN A N 1
ATOM 1552 C CA . ASN A 1 189 ? 48.859 -22.391 -25.338 1.00 70.12 189 ASN A CA 1
ATOM 1553 C C . ASN A 1 189 ? 49.953 -23.172 -26.084 1.00 70.12 189 ASN A C 1
ATOM 1555 O O . ASN A 1 189 ? 49.663 -23.899 -27.027 1.00 70.12 189 ASN A O 1
ATOM 1559 N N . ASP A 1 190 ? 51.211 -22.906 -25.716 1.00 73.25 190 ASP A N 1
ATOM 1560 C CA . ASP A 1 190 ? 52.434 -23.491 -26.287 1.00 73.25 190 ASP A CA 1
ATOM 1561 C C . ASP A 1 190 ? 52.743 -23.149 -27.757 1.00 73.25 190 ASP A C 1
ATOM 1563 O O . ASP A 1 190 ? 53.818 -23.486 -28.258 1.00 73.25 190 ASP A O 1
ATOM 1567 N N . LEU A 1 191 ? 51.882 -22.376 -28.426 1.00 69.00 191 LEU A N 1
ATOM 1568 C CA . LEU A 1 191 ? 52.096 -21.922 -29.800 1.00 69.00 191 LEU A CA 1
ATOM 1569 C C . LEU A 1 191 ? 52.845 -20.580 -29.845 1.00 69.00 191 LEU A C 1
ATOM 1571 O O . LEU A 1 191 ? 52.431 -19.637 -29.165 1.00 69.00 191 LEU A O 1
ATOM 1575 N N . PRO A 1 192 ? 53.913 -20.444 -30.652 1.00 75.00 192 PRO A N 1
ATOM 1576 C CA . PRO A 1 192 ? 54.679 -19.206 -30.752 1.00 75.00 192 PRO A CA 1
ATOM 1577 C C . PRO A 1 192 ? 53.888 -18.092 -31.449 1.00 75.00 192 PRO A C 1
ATOM 1579 O O . PRO A 1 192 ? 53.249 -18.289 -32.484 1.00 75.00 192 PRO A O 1
ATOM 1582 N N . VAL A 1 193 ? 53.970 -16.884 -30.898 1.00 73.50 193 VAL A N 1
ATOM 1583 C CA . VAL A 1 193 ? 53.367 -15.675 -31.459 1.00 73.50 193 VAL A CA 1
ATOM 1584 C C . VAL A 1 193 ? 54.327 -15.047 -32.469 1.00 73.50 193 VAL A C 1
ATOM 1586 O O . VAL A 1 193 ? 55.432 -14.644 -32.117 1.00 73.50 193 VAL A O 1
ATOM 1589 N N . LYS A 1 194 ? 53.883 -14.906 -33.725 1.00 68.12 194 LYS A N 1
ATOM 1590 C CA . LYS A 1 194 ? 54.717 -14.405 -34.836 1.00 68.12 194 LYS A CA 1
ATOM 1591 C C . LYS A 1 194 ? 55.109 -12.923 -34.736 1.00 68.12 194 LYS A C 1
ATOM 1593 O O . LYS A 1 194 ? 56.110 -12.531 -35.321 1.00 68.12 194 LYS A O 1
ATOM 1598 N N . LYS A 1 195 ? 54.311 -12.086 -34.064 1.00 69.56 195 LYS A N 1
ATOM 1599 C CA . LYS A 1 195 ? 54.570 -10.644 -33.897 1.00 69.56 195 LYS A CA 1
ATOM 1600 C C . LYS A 1 195 ? 54.194 -10.208 -32.487 1.00 69.56 195 LYS A C 1
ATOM 1602 O O . LYS A 1 195 ? 53.052 -10.396 -32.087 1.00 69.56 195 LYS A O 1
ATOM 1607 N N . PHE A 1 196 ? 55.114 -9.591 -31.760 1.00 73.56 196 PHE A N 1
ATOM 1608 C CA . PHE A 1 196 ? 54.830 -8.921 -30.494 1.00 73.56 196 PHE A CA 1
ATOM 1609 C C . PHE A 1 196 ? 55.660 -7.638 -30.401 1.00 73.56 196 PHE A C 1
ATOM 1611 O O . PHE A 1 196 ? 56.714 -7.535 -31.025 1.00 73.56 196 PHE A O 1
ATOM 1618 N N . LYS A 1 197 ? 55.174 -6.648 -29.655 1.00 68.56 197 LYS A N 1
ATOM 1619 C CA . LYS A 1 197 ? 55.886 -5.400 -29.365 1.00 68.56 197 LYS A CA 1
ATOM 1620 C C . LYS A 1 197 ? 56.035 -5.274 -27.857 1.00 68.56 197 LYS A C 1
ATOM 1622 O O . LYS A 1 197 ? 55.077 -5.503 -27.124 1.00 68.56 197 LYS A O 1
ATOM 1627 N N . VAL A 1 198 ? 57.221 -4.891 -27.406 1.00 67.06 198 VAL A N 1
ATOM 1628 C CA . VAL A 1 198 ? 57.446 -4.464 -26.024 1.00 67.06 198 VAL A CA 1
ATOM 1629 C C . VAL A 1 198 ? 57.440 -2.939 -26.025 1.00 67.06 198 VAL A C 1
ATOM 1631 O O . VAL A 1 198 ? 58.187 -2.325 -26.781 1.00 67.06 198 VAL A O 1
ATOM 1634 N N . ASP A 1 199 ? 56.545 -2.335 -25.249 1.00 59.06 199 ASP A N 1
ATOM 1635 C CA . ASP A 1 199 ? 56.356 -0.884 -25.174 1.00 59.06 199 ASP A CA 1
ATOM 1636 C C . ASP A 1 199 ? 56.413 -0.438 -23.708 1.00 59.06 199 ASP A C 1
ATOM 1638 O O . ASP A 1 199 ? 55.435 -0.540 -22.953 1.00 59.06 199 ASP A O 1
ATOM 1642 N N . GLY A 1 200 ? 57.615 -0.061 -23.270 1.00 67.12 200 GLY A N 1
ATOM 1643 C CA . GLY A 1 200 ? 57.941 0.096 -21.854 1.00 67.12 200 GLY A CA 1
ATOM 1644 C C . GLY A 1 200 ? 57.753 -1.222 -21.093 1.00 67.12 200 GLY A C 1
ATOM 1645 O O . GLY A 1 200 ? 58.323 -2.244 -21.463 1.00 67.12 200 GLY A O 1
ATOM 1646 N N . ASN A 1 201 ? 56.918 -1.217 -20.051 1.00 58.53 201 ASN A N 1
ATOM 1647 C CA . ASN A 1 201 ? 56.605 -2.420 -19.265 1.00 58.53 201 ASN A CA 1
ATOM 1648 C C . ASN A 1 201 ? 55.403 -3.222 -19.820 1.00 58.53 201 ASN A C 1
ATOM 1650 O O . ASN A 1 201 ? 54.864 -4.106 -19.148 1.00 58.53 201 ASN A O 1
ATOM 1654 N N . ASN A 1 202 ? 54.945 -2.907 -21.035 1.00 63.16 202 ASN A N 1
ATOM 1655 C CA . ASN A 1 202 ? 53.806 -3.568 -21.667 1.00 63.16 202 ASN A CA 1
ATOM 1656 C C . ASN A 1 202 ? 54.273 -4.520 -22.765 1.00 63.16 202 ASN A C 1
ATOM 1658 O O . ASN A 1 202 ? 55.156 -4.186 -23.552 1.00 63.16 202 ASN A O 1
ATOM 1662 N N . ILE A 1 203 ? 53.622 -5.675 -22.869 1.00 68.75 203 ILE A N 1
ATOM 1663 C CA . ILE A 1 203 ? 53.829 -6.624 -23.964 1.00 68.75 203 ILE A CA 1
ATOM 1664 C C . ILE A 1 203 ? 52.538 -6.678 -24.775 1.00 68.75 203 ILE A C 1
ATOM 1666 O O . ILE A 1 203 ? 51.470 -6.976 -24.236 1.00 68.75 203 ILE A O 1
ATOM 1670 N N . LEU A 1 204 ? 52.637 -6.379 -26.067 1.00 66.06 204 LEU A N 1
ATOM 1671 C CA . LEU A 1 204 ? 51.523 -6.341 -27.005 1.00 66.06 204 LEU A CA 1
ATOM 1672 C C . LEU A 1 204 ? 51.677 -7.460 -28.026 1.00 66.06 204 LEU A C 1
ATOM 1674 O O . LEU A 1 204 ? 52.731 -7.591 -28.641 1.00 66.06 204 LEU A O 1
ATOM 1678 N N . PHE A 1 205 ? 50.622 -8.232 -28.261 1.00 66.81 205 PHE A N 1
ATOM 1679 C CA . PHE A 1 205 ? 50.604 -9.240 -29.321 1.00 66.81 205 PHE A CA 1
ATOM 1680 C C . PHE A 1 205 ? 49.188 -9.484 -29.867 1.00 66.81 205 PHE A C 1
ATOM 1682 O O . PHE A 1 205 ? 48.202 -9.299 -29.144 1.00 66.81 205 PHE A O 1
ATOM 1689 N N . PRO A 1 206 ? 49.056 -9.879 -31.150 1.00 55.91 206 PRO A N 1
ATOM 1690 C CA . PRO A 1 206 ? 47.770 -10.167 -31.762 1.00 55.91 206 PRO A CA 1
ATOM 1691 C C . PRO A 1 206 ? 47.231 -11.465 -31.178 1.00 55.91 206 PRO A C 1
ATOM 1693 O O . PRO A 1 206 ? 47.834 -12.527 -31.329 1.00 55.91 206 PRO A O 1
ATOM 1696 N N . LEU A 1 207 ? 46.075 -11.386 -30.528 1.00 58.31 207 LEU A N 1
ATOM 1697 C CA . LEU A 1 207 ? 45.361 -12.561 -30.054 1.00 58.31 207 LEU A CA 1
ATOM 1698 C C . LEU A 1 207 ? 43.867 -12.342 -30.258 1.00 58.31 207 LEU A C 1
ATOM 1700 O O . LEU A 1 207 ? 43.232 -11.540 -29.576 1.00 58.31 207 LEU A O 1
ATOM 1704 N N . LYS A 1 208 ? 43.290 -13.114 -31.179 1.00 52.12 208 LYS A N 1
ATOM 1705 C CA . LYS A 1 208 ? 41.841 -13.205 -31.351 1.00 52.12 208 LYS A CA 1
ATOM 1706 C C . LYS A 1 208 ? 41.301 -14.207 -30.330 1.00 52.12 208 LYS A C 1
ATOM 1708 O O . LYS A 1 208 ? 41.289 -15.408 -30.590 1.00 52.12 208 LYS A O 1
ATOM 1713 N N . TRP A 1 209 ? 40.904 -13.734 -29.150 1.00 55.00 209 TRP A N 1
ATOM 1714 C CA . TRP A 1 209 ? 40.389 -14.629 -28.116 1.00 55.00 209 TRP A CA 1
ATOM 1715 C C . TRP A 1 209 ? 38.933 -15.057 -28.373 1.00 55.00 209 TRP A C 1
ATOM 1717 O O . TRP A 1 209 ? 38.092 -14.291 -28.842 1.00 55.00 209 TRP A O 1
ATOM 1727 N N . VAL A 1 210 ? 38.638 -16.298 -28.004 1.00 46.66 210 VAL A N 1
ATOM 1728 C CA . VAL A 1 210 ? 37.306 -16.866 -27.755 1.00 46.66 210 VAL A CA 1
ATOM 1729 C C . VAL A 1 210 ? 36.871 -16.519 -26.319 1.00 46.66 210 VAL A C 1
ATOM 1731 O O . VAL A 1 210 ? 37.711 -16.681 -25.426 1.00 46.66 210 VAL A O 1
ATOM 1734 N N . PRO A 1 211 ? 35.630 -16.044 -26.070 1.00 47.31 211 PRO A N 1
ATOM 1735 C CA . PRO A 1 211 ? 35.101 -15.768 -24.725 1.00 47.31 211 PRO A CA 1
ATOM 1736 C C . PRO A 1 211 ? 35.176 -16.981 -23.788 1.00 47.31 211 PRO A C 1
ATOM 1738 O O . PRO A 1 211 ? 35.023 -18.111 -24.246 1.00 47.31 211 PRO A O 1
ATOM 1741 N N . LYS A 1 212 ? 35.408 -16.756 -22.484 1.00 43.94 212 LYS A N 1
ATOM 1742 C CA . LYS A 1 212 ? 35.518 -17.794 -21.432 1.00 43.94 212 LYS A CA 1
ATOM 1743 C C . LYS A 1 212 ? 36.598 -18.863 -21.659 1.00 43.94 212 LYS A C 1
ATOM 1745 O O . LYS A 1 212 ? 36.674 -19.828 -20.902 1.00 43.94 212 LYS A O 1
ATOM 1750 N N . LYS A 1 213 ? 37.462 -18.708 -22.663 1.00 47.31 213 LYS A N 1
ATOM 1751 C CA . LYS A 1 213 ? 38.552 -19.649 -22.928 1.00 47.31 213 LYS A CA 1
ATOM 1752 C C . LYS A 1 213 ? 39.749 -19.313 -22.042 1.00 47.31 213 LYS A C 1
ATOM 1754 O O . LYS A 1 213 ? 40.141 -18.149 -21.945 1.00 47.31 213 LYS A O 1
ATOM 1759 N N . GLN A 1 214 ? 40.315 -20.337 -21.406 1.00 53.94 214 GLN A N 1
ATOM 1760 C CA . GLN A 1 214 ? 41.587 -20.221 -20.703 1.00 53.94 214 GLN A CA 1
ATOM 1761 C C . GLN A 1 214 ? 42.733 -20.199 -21.720 1.00 53.94 214 GLN A C 1
ATOM 1763 O O . GLN A 1 214 ? 42.770 -21.001 -22.655 1.00 53.94 214 GLN A O 1
ATOM 1768 N N . TYR A 1 215 ? 43.673 -19.288 -21.515 1.00 61.59 215 TYR A N 1
ATOM 1769 C CA . TYR A 1 215 ? 44.919 -19.182 -22.253 1.00 61.59 215 TYR A CA 1
ATOM 1770 C C . TYR A 1 215 ? 46.078 -19.309 -21.272 1.00 61.59 215 TYR A C 1
ATOM 1772 O O . TYR A 1 215 ? 46.141 -18.587 -20.275 1.00 61.59 215 TYR A O 1
ATOM 1780 N N . ASN A 1 216 ? 46.992 -20.226 -21.564 1.00 71.06 216 ASN A N 1
ATOM 1781 C CA . ASN A 1 216 ? 48.285 -20.327 -20.907 1.00 71.06 216 ASN A CA 1
ATOM 1782 C C . ASN A 1 216 ? 49.265 -19.481 -21.722 1.00 71.06 216 ASN A C 1
ATOM 1784 O O . ASN A 1 216 ? 49.479 -19.760 -22.897 1.00 71.06 216 ASN A O 1
ATOM 1788 N N . ILE A 1 217 ? 49.819 -18.423 -21.147 1.00 73.88 217 ILE A N 1
ATOM 1789 C CA . ILE A 1 217 ? 50.753 -17.535 -21.837 1.00 73.88 217 ILE A CA 1
ATOM 1790 C C . ILE A 1 217 ? 52.130 -17.711 -21.223 1.00 73.88 217 ILE A C 1
ATOM 1792 O O . ILE A 1 217 ? 52.308 -17.488 -20.028 1.00 73.88 217 ILE A O 1
ATOM 1796 N N . THR A 1 218 ? 53.100 -18.078 -22.050 1.00 77.75 218 THR A N 1
ATOM 1797 C CA . THR A 1 218 ? 54.495 -18.231 -21.646 1.00 77.75 218 THR A CA 1
ATOM 1798 C C . THR A 1 218 ? 55.314 -17.112 -22.265 1.00 77.75 218 THR A C 1
ATOM 1800 O O . THR A 1 218 ? 55.366 -16.956 -23.485 1.00 77.75 218 THR A O 1
ATOM 1803 N N . LEU A 1 219 ? 55.954 -16.322 -21.413 1.00 80.12 219 LEU A N 1
ATOM 1804 C CA . LEU A 1 219 ? 56.874 -15.259 -21.790 1.00 80.12 219 LEU A CA 1
ATOM 1805 C C . LEU A 1 219 ? 58.294 -15.790 -21.601 1.00 80.12 219 LEU A C 1
ATOM 1807 O O . LEU A 1 219 ? 58.709 -16.021 -20.465 1.00 80.12 219 LEU A O 1
ATOM 1811 N N . ASN A 1 220 ? 59.023 -16.008 -22.695 1.00 78.88 220 ASN A N 1
ATOM 1812 C CA . ASN A 1 220 ? 60.394 -16.507 -22.634 1.00 78.88 220 ASN A CA 1
ATOM 1813 C C . ASN A 1 220 ? 61.374 -15.340 -22.697 1.00 78.88 220 ASN A C 1
ATOM 1815 O O . ASN A 1 220 ? 61.471 -14.651 -23.719 1.00 78.88 220 ASN A O 1
ATOM 1819 N N . GLY A 1 221 ? 62.076 -15.120 -21.591 1.00 76.88 221 GLY A N 1
ATOM 1820 C CA . GLY A 1 221 ? 63.069 -14.069 -21.437 1.00 76.88 221 GLY A CA 1
ATOM 1821 C C . GLY A 1 221 ? 64.499 -14.588 -21.499 1.00 76.88 221 GLY A C 1
ATOM 1822 O O . GLY A 1 221 ? 64.752 -15.782 -21.383 1.00 76.88 221 GLY A O 1
ATOM 1823 N N . ASP A 1 222 ? 65.438 -13.662 -21.629 1.00 71.00 222 ASP A N 1
ATOM 1824 C CA . ASP A 1 222 ? 66.880 -13.888 -21.519 1.00 71.00 222 ASP A CA 1
ATOM 1825 C C . ASP A 1 222 ? 67.334 -14.386 -20.132 1.00 71.00 222 ASP A C 1
ATOM 1827 O O . ASP A 1 222 ? 68.272 -15.172 -20.043 1.00 71.00 222 ASP A O 1
ATOM 1831 N N . LYS A 1 223 ? 66.668 -13.959 -19.050 1.00 66.44 223 LYS A N 1
ATOM 1832 C CA . LYS A 1 223 ? 67.056 -14.301 -17.662 1.00 66.44 223 LYS A CA 1
ATOM 1833 C C . LYS A 1 223 ? 66.125 -15.285 -16.953 1.00 66.44 223 LYS A C 1
ATOM 1835 O O . LYS A 1 223 ? 66.537 -15.902 -15.976 1.00 66.44 223 LYS A O 1
ATOM 1840 N N . LYS A 1 224 ? 64.865 -15.396 -17.389 1.00 70.25 224 LYS A N 1
ATOM 1841 C CA . LYS A 1 224 ? 63.868 -16.343 -16.856 1.00 70.25 224 LYS A CA 1
ATOM 1842 C C . LYS A 1 224 ? 62.614 -16.411 -17.729 1.00 70.25 224 LYS A C 1
ATOM 1844 O O . LYS A 1 224 ? 62.292 -15.453 -18.432 1.00 70.25 224 LYS A O 1
ATOM 1849 N N . ASN A 1 225 ? 61.867 -17.507 -17.597 1.00 75.75 225 ASN A N 1
ATOM 1850 C CA . ASN A 1 225 ? 60.558 -17.690 -18.227 1.00 75.75 225 ASN A CA 1
ATOM 1851 C C . ASN A 1 225 ? 59.427 -17.408 -17.229 1.00 75.75 225 ASN A C 1
ATOM 1853 O O . ASN A 1 225 ? 59.524 -17.768 -16.055 1.00 75.75 225 ASN A O 1
ATOM 1857 N N . VAL A 1 226 ? 58.342 -16.789 -17.698 1.00 69.31 226 VAL A N 1
ATOM 1858 C CA . VAL A 1 226 ? 57.153 -16.469 -16.890 1.00 69.31 226 VAL A CA 1
ATOM 1859 C C . VAL A 1 226 ? 55.925 -17.136 -17.503 1.00 69.31 226 VAL A C 1
ATOM 1861 O O . VAL A 1 226 ? 55.655 -16.960 -18.688 1.00 69.31 226 VAL A O 1
ATOM 1864 N N . ASN A 1 227 ? 55.165 -17.882 -16.697 1.00 69.50 227 ASN A N 1
ATOM 1865 C CA . ASN A 1 227 ? 53.944 -18.569 -17.123 1.00 69.50 227 ASN A CA 1
ATOM 1866 C C . ASN A 1 227 ? 52.710 -17.928 -16.482 1.00 69.50 227 ASN A C 1
ATOM 1868 O O . ASN A 1 227 ? 52.612 -17.839 -15.260 1.00 69.50 227 ASN A O 1
ATOM 1872 N N . LEU A 1 228 ? 51.750 -17.520 -17.307 1.00 63.50 228 LEU A N 1
ATOM 1873 C CA . LEU A 1 228 ? 50.518 -16.847 -16.906 1.00 63.50 228 LEU A CA 1
ATOM 1874 C C . LEU A 1 228 ? 49.308 -17.684 -17.327 1.00 63.50 228 LEU A C 1
ATOM 1876 O O . LEU A 1 228 ? 49.261 -18.196 -18.442 1.00 63.50 228 LEU A O 1
ATOM 1880 N N . LYS A 1 229 ? 48.299 -17.793 -16.461 1.00 55.66 229 LYS A N 1
ATOM 1881 C CA . LYS A 1 229 ? 47.000 -18.395 -16.801 1.00 55.66 229 LYS A CA 1
ATOM 1882 C C . LYS A 1 229 ? 45.930 -17.315 -16.803 1.00 55.66 229 LYS A C 1
ATOM 1884 O O . LYS A 1 229 ? 45.760 -16.616 -15.808 1.00 55.66 229 LYS A O 1
ATOM 1889 N N . ILE A 1 230 ? 45.226 -17.174 -17.921 1.00 56.03 230 ILE A N 1
ATOM 1890 C CA . ILE A 1 230 ? 44.302 -16.067 -18.181 1.00 56.03 230 ILE A CA 1
ATOM 1891 C C . ILE A 1 230 ? 42.966 -16.596 -18.708 1.00 56.03 230 ILE A C 1
ATOM 1893 O O . ILE A 1 230 ? 42.959 -17.488 -19.546 1.00 56.03 230 ILE A O 1
ATOM 1897 N N . ILE A 1 231 ? 41.840 -16.013 -18.283 1.00 46.75 231 ILE A N 1
ATOM 1898 C CA . ILE A 1 231 ? 40.494 -16.306 -18.808 1.00 46.75 231 ILE A CA 1
ATOM 1899 C C . ILE A 1 231 ? 39.928 -15.034 -19.459 1.00 46.75 231 ILE A C 1
ATOM 1901 O O . ILE A 1 231 ? 39.952 -13.969 -18.846 1.00 46.75 231 ILE A O 1
ATOM 1905 N N . SER A 1 232 ? 39.434 -15.127 -20.699 1.00 49.69 232 SER A N 1
ATOM 1906 C CA . SER A 1 232 ? 38.902 -13.979 -21.456 1.00 49.69 232 SER A CA 1
ATOM 1907 C C . SER A 1 232 ? 37.499 -13.525 -20.984 1.00 49.69 232 SER A C 1
ATOM 1909 O O . SER A 1 232 ? 36.672 -14.375 -20.634 1.00 49.69 232 SER A O 1
ATOM 1911 N N . PRO A 1 233 ? 37.185 -12.208 -21.004 1.00 42.12 233 PRO A N 1
ATOM 1912 C CA . PRO A 1 233 ? 35.883 -11.680 -20.588 1.00 42.12 233 PRO A CA 1
ATOM 1913 C C . PRO A 1 233 ? 34.774 -11.923 -21.627 1.00 42.12 233 PRO A C 1
ATOM 1915 O O . PRO A 1 233 ? 35.021 -12.082 -22.823 1.00 42.12 233 PRO A O 1
ATOM 1918 N N . GLU A 1 234 ? 33.531 -11.919 -21.156 1.00 44.12 234 GLU A N 1
ATOM 1919 C CA . GLU A 1 234 ? 32.307 -12.085 -21.943 1.00 44.12 234 GLU A CA 1
ATOM 1920 C C . GLU A 1 234 ? 31.660 -10.716 -22.227 1.00 44.12 234 GLU A C 1
ATOM 1922 O O . GLU A 1 234 ? 31.488 -9.929 -21.301 1.00 44.12 234 GLU A O 1
ATOM 1927 N N . VAL A 1 235 ? 31.250 -10.430 -23.471 1.00 52.44 235 VAL A N 1
ATOM 1928 C CA . VAL A 1 235 ? 30.221 -9.403 -23.742 1.00 52.44 235 VAL A CA 1
ATOM 1929 C C . VAL A 1 235 ? 29.093 -10.071 -24.520 1.00 52.44 235 VAL A C 1
ATOM 1931 O O . VAL A 1 235 ? 29.027 -10.016 -25.746 1.00 52.44 235 VAL A O 1
ATOM 1934 N N . GLN A 1 236 ? 28.242 -10.786 -23.787 1.00 67.19 236 GLN A N 1
ATOM 1935 C CA . GLN A 1 236 ? 26.965 -11.285 -24.285 1.00 67.19 236 GLN A CA 1
ATOM 1936 C C . GLN A 1 236 ? 25.886 -10.218 -24.067 1.00 67.19 236 GLN A C 1
ATOM 1938 O O . GLN A 1 236 ? 25.920 -9.475 -23.083 1.00 67.19 236 GLN A O 1
ATOM 1943 N N . MET A 1 237 ? 24.903 -10.171 -24.970 1.00 82.69 237 MET A N 1
ATOM 1944 C CA . MET A 1 237 ? 23.636 -9.489 -24.708 1.00 82.69 237 MET A CA 1
ATOM 1945 C C . MET A 1 237 ? 23.082 -9.981 -23.369 1.00 82.69 237 MET A C 1
ATOM 1947 O O . MET A 1 237 ? 22.907 -11.181 -23.159 1.00 82.69 237 MET A O 1
ATOM 1951 N N . LYS A 1 238 ? 22.840 -9.055 -22.444 1.00 84.94 238 LYS A N 1
ATOM 1952 C CA . LYS A 1 238 ? 22.358 -9.379 -21.107 1.00 84.94 238 LYS A CA 1
ATOM 1953 C C . LYS A 1 238 ? 20.844 -9.465 -21.122 1.00 84.94 238 LYS A C 1
ATOM 1955 O O . LYS A 1 238 ? 20.182 -8.483 -21.435 1.00 84.94 238 LYS A O 1
ATOM 1960 N N . PHE A 1 239 ? 20.313 -10.594 -20.677 1.00 86.62 239 PHE A N 1
ATOM 1961 C CA . PHE A 1 239 ? 18.884 -10.807 -20.478 1.00 86.62 239 PHE A CA 1
ATOM 1962 C C . PHE A 1 239 ? 18.530 -10.574 -19.009 1.00 86.62 239 PHE A C 1
ATOM 1964 O O . PHE A 1 239 ? 19.105 -11.181 -18.103 1.00 86.62 239 PHE A O 1
ATOM 1971 N N . GLY A 1 240 ? 17.643 -9.616 -18.761 1.00 85.50 240 GLY A N 1
ATOM 1972 C CA . GLY A 1 240 ? 17.365 -9.072 -17.440 1.00 85.50 240 GLY A CA 1
ATOM 1973 C C . GLY A 1 240 ? 15.903 -9.173 -17.026 1.00 85.50 240 GLY A C 1
ATOM 1974 O O . GLY A 1 240 ? 14.993 -9.209 -17.853 1.00 85.50 240 GLY A O 1
ATOM 1975 N N . TYR A 1 241 ? 15.692 -9.209 -15.714 1.00 88.50 241 TYR A N 1
ATOM 1976 C CA . TYR A 1 241 ? 14.374 -9.247 -15.083 1.00 88.50 241 TYR A CA 1
ATOM 1977 C C . TYR A 1 241 ? 13.996 -7.846 -14.595 1.00 88.50 241 TYR A C 1
ATOM 1979 O O . TYR A 1 241 ? 14.899 -7.063 -14.277 1.00 88.50 241 TYR A O 1
ATOM 1987 N N . PRO A 1 242 ? 12.692 -7.547 -14.458 1.00 90.12 242 PRO A N 1
ATOM 1988 C CA . PRO A 1 242 ? 12.219 -6.304 -13.871 1.00 90.12 242 PRO A CA 1
ATOM 1989 C C . PRO A 1 242 ? 12.943 -5.953 -12.565 1.00 90.12 242 PRO A C 1
ATOM 1991 O O . PRO A 1 242 ? 13.096 -6.770 -11.654 1.00 90.12 242 PRO A O 1
ATOM 1994 N N . SER A 1 243 ? 13.388 -4.705 -12.478 1.00 85.12 243 SER A N 1
ATOM 1995 C CA . SER A 1 243 ? 14.061 -4.116 -11.322 1.00 85.12 243 SER A CA 1
ATOM 1996 C C . SER A 1 243 ? 13.523 -2.708 -11.083 1.00 85.12 243 SER A C 1
ATOM 1998 O O . SER A 1 243 ? 12.830 -2.152 -11.931 1.00 85.12 243 SER A O 1
ATOM 2000 N N . SER A 1 244 ? 13.867 -2.085 -9.959 1.00 81.69 244 SER A N 1
ATOM 2001 C CA . SER A 1 244 ? 13.455 -0.699 -9.730 1.00 81.69 244 SER A CA 1
ATOM 2002 C C . SER A 1 244 ? 14.084 0.304 -10.703 1.00 81.69 244 SER A C 1
ATOM 2004 O O . SER A 1 244 ? 13.465 1.311 -11.039 1.00 81.69 244 SER A O 1
ATOM 2006 N N . ASN A 1 245 ? 15.280 0.002 -11.219 1.00 79.62 245 ASN A N 1
ATOM 2007 C CA . ASN A 1 245 ? 15.962 0.833 -12.212 1.00 79.62 245 ASN A CA 1
ATOM 2008 C C . ASN A 1 245 ? 15.398 0.648 -13.625 1.00 79.62 245 ASN A C 1
ATOM 2010 O O . ASN A 1 245 ? 15.384 1.601 -14.406 1.00 79.62 245 ASN A O 1
ATOM 2014 N N . PHE A 1 246 ? 14.944 -0.557 -13.966 1.00 87.19 246 PHE A N 1
ATOM 2015 C CA . PHE A 1 246 ? 14.305 -0.858 -15.245 1.00 87.19 246 PHE A CA 1
ATOM 2016 C C . PHE A 1 246 ? 13.115 -1.795 -14.997 1.00 87.19 246 PHE A C 1
ATOM 2018 O O . PHE A 1 246 ? 13.327 -2.992 -14.784 1.00 87.19 246 PHE A O 1
ATOM 2025 N N . PRO A 1 247 ? 11.875 -1.272 -14.970 1.00 91.62 247 PRO A N 1
ATOM 2026 C CA . PRO A 1 247 ? 10.700 -1.983 -14.468 1.00 91.62 247 PRO A CA 1
ATOM 2027 C C . PRO A 1 247 ? 10.120 -2.980 -15.479 1.00 91.62 247 PRO A C 1
ATOM 2029 O O . PRO A 1 247 ? 8.937 -3.284 -15.431 1.00 91.62 247 PRO A O 1
ATOM 2032 N N . TYR A 1 248 ? 10.919 -3.514 -16.397 1.00 93.88 248 TYR A N 1
ATOM 2033 C CA . TYR A 1 248 ? 10.454 -4.454 -17.413 1.00 93.88 248 TYR A CA 1
ATOM 2034 C C . TYR A 1 248 ? 11.421 -5.621 -17.553 1.00 93.88 248 TYR A C 1
ATOM 2036 O O . TYR A 1 248 ? 12.574 -5.514 -17.146 1.00 93.88 248 TYR A O 1
ATOM 2044 N N . TYR A 1 249 ? 10.967 -6.728 -18.142 1.00 94.19 249 TYR A N 1
ATOM 2045 C CA . TYR A 1 249 ? 11.904 -7.674 -18.737 1.00 94.19 249 TYR A CA 1
ATOM 2046 C C . TYR A 1 249 ? 12.676 -6.948 -19.817 1.00 94.19 249 TYR A C 1
ATOM 2048 O O . TYR A 1 249 ? 12.111 -6.103 -20.517 1.00 94.19 249 TYR A O 1
ATOM 2056 N N . TYR A 1 250 ? 13.967 -7.220 -19.917 1.00 93.06 250 TYR A N 1
ATOM 2057 C CA . TYR A 1 250 ? 14.814 -6.428 -20.784 1.00 93.06 250 TYR A CA 1
ATOM 2058 C C . TYR A 1 250 ? 15.937 -7.229 -21.398 1.00 93.06 250 TYR A C 1
ATOM 2060 O O . TYR A 1 250 ? 16.393 -8.225 -20.838 1.00 93.06 250 TYR A O 1
ATOM 2068 N N . LEU A 1 251 ? 16.419 -6.728 -22.526 1.00 92.94 251 LEU A N 1
ATOM 2069 C CA . LEU A 1 251 ? 17.756 -7.024 -23.001 1.00 92.94 251 LEU A CA 1
ATOM 2070 C C . LEU A 1 251 ? 18.618 -5.770 -22.867 1.00 92.94 251 LEU A C 1
ATOM 2072 O O . LEU A 1 251 ? 18.116 -4.644 -22.920 1.00 92.94 251 LEU A O 1
ATOM 2076 N N . SER A 1 252 ? 19.912 -5.961 -22.650 1.00 90.00 252 SER A N 1
ATOM 2077 C CA . SER A 1 252 ? 20.879 -4.875 -22.577 1.00 90.00 252 SER A CA 1
ATOM 2078 C C . SER A 1 252 ? 22.136 -5.228 -23.358 1.00 90.00 252 SER A C 1
ATOM 2080 O O . SER A 1 252 ? 22.631 -6.355 -23.274 1.00 90.00 252 SER A O 1
ATOM 2082 N N . TYR A 1 253 ? 22.630 -4.275 -24.141 1.00 88.44 253 TYR A N 1
ATOM 2083 C CA . TYR A 1 253 ? 23.827 -4.430 -24.958 1.00 88.44 253 TYR A CA 1
ATOM 2084 C C . TYR A 1 253 ? 24.593 -3.108 -25.032 1.00 88.44 253 TYR A C 1
ATOM 2086 O O . TYR A 1 253 ? 23.983 -2.040 -25.099 1.00 88.44 253 TYR A O 1
ATOM 2094 N N . THR A 1 254 ? 25.922 -3.195 -25.044 1.00 85.75 254 THR A N 1
ATOM 2095 C CA . THR A 1 254 ? 26.823 -2.043 -25.150 1.00 85.75 254 THR A CA 1
ATOM 2096 C C . THR A 1 254 ? 27.532 -2.071 -26.500 1.00 85.75 254 THR A C 1
ATOM 2098 O O . THR A 1 254 ? 28.271 -3.007 -26.812 1.00 85.75 254 THR A O 1
ATOM 2101 N N . PHE A 1 255 ? 27.287 -1.049 -27.314 1.00 83.81 255 PHE A N 1
ATOM 2102 C CA . PHE A 1 255 ? 27.994 -0.804 -28.561 1.00 83.81 255 PHE A CA 1
ATOM 2103 C C . PHE A 1 255 ? 29.271 -0.021 -28.270 1.00 83.81 255 PHE A C 1
ATOM 2105 O O . PHE A 1 255 ? 29.230 1.034 -27.642 1.00 83.81 255 PHE A O 1
ATOM 2112 N N . SER A 1 256 ? 30.401 -0.544 -28.738 1.00 81.06 256 SER A N 1
ATOM 2113 C CA . SER A 1 256 ? 31.694 0.126 -28.621 1.00 81.06 256 SER A CA 1
ATOM 2114 C C . SER A 1 256 ? 31.707 1.427 -29.426 1.00 81.06 256 SER A C 1
ATOM 2116 O O . SER A 1 256 ? 31.202 1.449 -30.553 1.00 81.06 256 SER A O 1
ATOM 2118 N N . ARG A 1 257 ? 32.283 2.493 -28.858 1.00 79.56 257 ARG A N 1
ATOM 2119 C CA . ARG A 1 257 ? 32.275 3.856 -29.430 1.00 79.56 257 ARG A CA 1
ATOM 2120 C C . ARG A 1 257 ? 32.824 3.948 -30.858 1.00 79.56 257 ARG A C 1
ATOM 2122 O O . ARG A 1 257 ? 32.513 4.865 -31.601 1.00 79.56 257 ARG A O 1
ATOM 2129 N N . ASP A 1 258 ? 33.681 3.015 -31.258 1.00 78.62 258 ASP A N 1
ATOM 2130 C CA . ASP A 1 258 ? 34.281 2.949 -32.593 1.00 78.62 258 ASP A CA 1
ATOM 2131 C C . ASP A 1 258 ? 33.289 2.542 -33.695 1.00 78.62 258 ASP A C 1
ATOM 2133 O O . ASP A 1 258 ? 33.650 2.560 -34.870 1.00 78.62 258 ASP A O 1
ATOM 2137 N N . LYS A 1 259 ? 32.047 2.187 -33.338 1.00 78.00 259 LYS A N 1
ATOM 2138 C CA . LYS A 1 259 ? 31.032 1.681 -34.271 1.00 78.00 259 LYS A CA 1
ATOM 2139 C C . LYS A 1 259 ? 29.995 2.705 -34.730 1.00 78.00 259 LYS A C 1
ATOM 2141 O O . LYS A 1 259 ? 29.142 2.339 -35.535 1.00 78.00 259 LYS A O 1
ATOM 2146 N N . PHE A 1 260 ? 30.017 3.932 -34.218 1.00 87.19 260 PHE A N 1
ATOM 2147 C CA . PHE A 1 260 ? 29.028 4.960 -34.554 1.00 87.19 260 PHE A CA 1
ATOM 2148 C C . PHE A 1 260 ? 29.612 6.377 -34.452 1.00 87.19 260 PHE A C 1
ATOM 2150 O O . PHE A 1 260 ? 30.518 6.599 -33.648 1.00 87.19 260 PHE A O 1
ATOM 2157 N N . PRO A 1 261 ? 29.112 7.333 -35.257 1.00 90.06 261 PRO A N 1
ATOM 2158 C CA . PRO A 1 261 ? 29.345 8.763 -35.049 1.00 90.06 261 PRO A CA 1
ATOM 2159 C C . PRO A 1 261 ? 28.429 9.307 -33.939 1.00 90.06 261 PRO A C 1
ATOM 2161 O O . PRO A 1 261 ? 27.637 8.560 -33.371 1.00 90.06 261 PRO A O 1
ATOM 2164 N N . ALA A 1 262 ? 28.487 10.609 -33.655 1.00 91.00 262 ALA A N 1
ATOM 2165 C CA . ALA A 1 262 ? 27.397 11.279 -32.946 1.00 91.00 262 ALA A CA 1
ATOM 2166 C C . ALA A 1 262 ? 26.102 11.186 -33.778 1.00 91.00 262 ALA A C 1
ATOM 2168 O O . ALA A 1 262 ? 26.144 11.369 -34.995 1.00 91.00 262 ALA A O 1
ATOM 2169 N N . PHE A 1 263 ? 24.965 10.862 -33.157 1.00 94.38 263 PHE A N 1
ATOM 2170 C CA . PHE A 1 263 ? 23.699 10.665 -33.877 1.00 94.38 263 PHE A CA 1
ATOM 2171 C C . PHE A 1 263 ? 22.471 10.763 -32.965 1.00 94.38 263 PHE A C 1
ATOM 2173 O O . PHE A 1 263 ? 22.568 10.606 -31.749 1.00 94.38 263 PHE A O 1
ATOM 2180 N N . GLU A 1 264 ? 21.296 10.993 -33.548 1.00 93.56 264 GLU A N 1
ATOM 2181 C CA . GLU A 1 264 ? 20.012 10.963 -32.846 1.00 93.56 264 GLU A CA 1
ATOM 2182 C C . GLU A 1 264 ? 19.293 9.633 -33.099 1.00 93.56 264 GLU A C 1
ATOM 2184 O O . GLU A 1 264 ? 19.014 9.263 -34.240 1.00 93.56 264 GLU A O 1
ATOM 2189 N N . VAL A 1 265 ? 18.950 8.908 -32.034 1.00 93.81 265 VAL A N 1
ATOM 2190 C CA . VAL A 1 265 ? 18.206 7.647 -32.118 1.00 93.81 265 VAL A CA 1
ATOM 2191 C C . VAL A 1 265 ? 16.743 7.924 -32.463 1.00 93.81 265 VAL A C 1
ATOM 2193 O O . VAL A 1 265 ? 16.010 8.550 -31.697 1.00 93.81 265 VAL A O 1
ATOM 2196 N N . LYS A 1 266 ? 16.280 7.370 -33.583 1.00 92.56 266 LYS A N 1
ATOM 2197 C CA . LYS A 1 266 ? 14.892 7.492 -34.055 1.00 92.56 266 LYS A CA 1
ATOM 2198 C C . LYS A 1 266 ? 14.055 6.254 -33.737 1.00 92.56 266 LYS A C 1
ATOM 2200 O O . LYS A 1 266 ? 12.870 6.383 -33.439 1.00 92.56 266 LYS A O 1
ATOM 2205 N N . GLU A 1 267 ? 14.665 5.070 -33.760 1.00 95.00 267 GLU A N 1
ATOM 2206 C CA . GLU A 1 267 ? 13.980 3.787 -33.578 1.00 95.00 267 GLU A CA 1
ATOM 2207 C C . GLU A 1 267 ? 14.881 2.796 -32.830 1.00 95.00 267 GLU A C 1
ATOM 2209 O O . GLU A 1 267 ? 16.070 2.664 -33.124 1.00 95.00 267 GLU A O 1
ATOM 2214 N N . VAL A 1 268 ? 14.298 2.057 -31.888 1.00 96.19 268 VAL A N 1
ATOM 2215 C CA . VAL A 1 268 ? 14.911 0.870 -31.284 1.00 96.19 268 VAL A CA 1
ATOM 2216 C C . VAL A 1 268 ? 13.955 -0.289 -31.498 1.00 96.19 268 VAL A C 1
ATOM 2218 O O . VAL A 1 268 ? 12.765 -0.166 -31.218 1.00 96.19 268 VAL A O 1
ATOM 2221 N N . SER A 1 269 ? 14.456 -1.417 -31.986 1.00 97.00 269 SER A N 1
ATOM 2222 C CA . SER A 1 269 ? 13.647 -2.605 -32.233 1.00 97.00 269 SER A CA 1
ATOM 2223 C C . SER A 1 269 ? 14.298 -3.874 -31.701 1.00 97.00 269 SER A C 1
ATOM 2225 O O . SER A 1 269 ? 15.523 -4.017 -31.646 1.00 97.00 269 SER A O 1
ATOM 2227 N N . VAL A 1 270 ? 13.443 -4.808 -31.289 1.00 96.38 270 VAL A N 1
ATOM 2228 C CA . VAL A 1 270 ? 13.817 -6.161 -30.881 1.00 96.38 270 VAL A CA 1
ATOM 2229 C C . VAL A 1 270 ? 13.110 -7.137 -31.805 1.00 96.38 270 VAL A C 1
ATOM 2231 O O . VAL A 1 270 ? 11.893 -7.074 -31.946 1.00 96.38 270 VAL A O 1
ATOM 2234 N N . ASN A 1 271 ? 13.858 -8.029 -32.456 1.00 94.81 271 ASN A N 1
ATOM 2235 C CA . ASN A 1 271 ? 13.326 -8.958 -33.464 1.00 94.81 271 ASN A CA 1
ATOM 2236 C C . ASN A 1 271 ? 12.491 -8.243 -34.546 1.00 94.81 271 ASN A C 1
ATOM 2238 O O . ASN A 1 271 ? 11.431 -8.722 -34.936 1.00 94.81 271 ASN A O 1
ATOM 2242 N N . ASN A 1 272 ? 12.968 -7.079 -35.006 1.00 92.94 272 ASN A N 1
ATOM 2243 C CA . ASN A 1 272 ? 12.305 -6.199 -35.980 1.00 92.94 272 ASN A CA 1
ATOM 2244 C C . ASN A 1 272 ? 10.970 -5.585 -35.520 1.00 92.94 272 ASN A C 1
ATOM 2246 O O . ASN A 1 272 ? 10.280 -4.962 -36.322 1.00 92.94 272 ASN A O 1
ATOM 2250 N N . ILE A 1 273 ? 10.615 -5.711 -34.239 1.00 93.56 273 ILE A N 1
ATOM 2251 C CA . ILE A 1 273 ? 9.456 -5.046 -33.642 1.00 93.56 273 ILE A CA 1
ATOM 2252 C C . ILE A 1 273 ? 9.956 -3.809 -32.903 1.00 93.56 273 ILE A C 1
ATOM 2254 O O . ILE A 1 273 ? 10.806 -3.916 -32.018 1.00 93.56 273 ILE A O 1
ATOM 2258 N N . GLU A 1 274 ? 9.453 -2.631 -33.270 1.00 94.06 274 GLU A N 1
ATOM 2259 C CA . GLU A 1 274 ? 9.781 -1.381 -32.581 1.00 94.06 274 GLU A CA 1
ATOM 2260 C C . GLU A 1 274 ? 9.362 -1.440 -31.106 1.00 94.06 274 GLU A C 1
ATOM 2262 O O . GLU A 1 274 ? 8.246 -1.834 -30.765 1.00 94.06 274 GLU A O 1
ATOM 2267 N N . VAL A 1 275 ? 10.258 -0.997 -30.227 1.00 94.06 275 VAL A N 1
ATOM 2268 C CA . VAL A 1 275 ? 10.022 -0.889 -28.791 1.00 94.06 275 VAL A CA 1
ATOM 2269 C C . VAL A 1 275 ? 10.295 0.542 -28.357 1.00 94.06 275 VAL A C 1
ATOM 2271 O O . VAL A 1 275 ? 11.412 1.036 -28.475 1.00 94.06 275 VAL A O 1
ATOM 2274 N N . ARG A 1 276 ? 9.277 1.201 -27.798 1.00 92.31 276 ARG A N 1
ATOM 2275 C CA . ARG A 1 276 ? 9.394 2.575 -27.278 1.00 92.31 276 ARG A CA 1
ATOM 2276 C C . ARG A 1 276 ? 9.879 2.644 -25.830 1.00 92.31 276 ARG A C 1
ATOM 2278 O O . ARG A 1 276 ? 10.404 3.667 -25.406 1.00 92.31 276 ARG A O 1
ATOM 2285 N N . ASP A 1 277 ? 9.755 1.545 -25.090 1.00 92.19 277 ASP A N 1
ATOM 2286 C CA . ASP A 1 277 ? 10.209 1.428 -23.704 1.00 92.19 277 ASP A CA 1
ATOM 2287 C C . ASP A 1 277 ? 11.698 1.034 -23.646 1.00 92.19 277 ASP A C 1
ATOM 2289 O O . ASP A 1 277 ? 12.049 -0.137 -23.463 1.00 92.19 277 ASP A O 1
ATOM 2293 N N . PHE A 1 278 ? 12.595 2.008 -23.804 1.00 92.62 278 PHE A N 1
ATOM 2294 C CA . PHE A 1 278 ? 14.040 1.796 -23.692 1.00 92.62 278 PHE A CA 1
ATOM 2295 C C . PHE A 1 278 ? 14.749 2.927 -22.947 1.00 92.62 278 PHE A C 1
ATOM 2297 O O . PHE A 1 278 ? 14.216 4.014 -22.742 1.00 92.62 278 PHE A O 1
ATOM 2304 N N . LYS A 1 279 ? 15.976 2.643 -22.515 1.00 89.81 279 LYS A N 1
ATOM 2305 C CA . LYS A 1 279 ? 16.927 3.602 -21.960 1.00 89.81 279 LYS A CA 1
ATOM 2306 C C . LYS A 1 279 ? 18.231 3.512 -22.728 1.00 89.81 279 LYS A C 1
ATOM 2308 O O . LYS A 1 279 ? 18.666 2.410 -23.070 1.00 89.81 279 LYS A O 1
ATOM 2313 N N . MET A 1 280 ? 18.856 4.662 -22.931 1.00 88.12 280 MET A N 1
ATOM 2314 C CA . MET A 1 280 ? 20.211 4.759 -23.444 1.00 88.12 280 MET A CA 1
ATOM 2315 C C . MET A 1 280 ? 21.094 5.508 -22.450 1.00 88.12 280 MET A C 1
ATOM 2317 O O . MET A 1 280 ? 20.637 6.433 -21.776 1.00 88.12 280 MET A O 1
ATOM 2321 N N . THR A 1 281 ? 22.348 5.093 -22.365 1.00 81.31 281 THR A N 1
ATOM 2322 C CA . THR A 1 281 ? 23.389 5.808 -21.627 1.00 81.31 281 THR A CA 1
ATOM 2323 C C . THR A 1 281 ? 24.596 5.975 -22.526 1.00 81.31 281 THR A C 1
ATOM 2325 O O . THR A 1 281 ? 25.082 4.981 -23.076 1.00 81.31 281 THR A O 1
ATOM 2328 N N . ASP A 1 282 ? 25.054 7.216 -22.619 1.00 75.62 282 ASP A N 1
ATOM 2329 C CA . ASP A 1 282 ? 26.272 7.660 -23.284 1.00 75.62 282 ASP A CA 1
ATOM 2330 C C . ASP A 1 282 ? 26.946 8.658 -22.328 1.00 75.62 282 ASP A C 1
ATOM 2332 O O . ASP A 1 282 ? 26.280 9.486 -21.715 1.00 75.62 282 ASP A O 1
ATOM 2336 N N . ASP A 1 283 ? 28.242 8.487 -22.102 1.00 64.19 283 ASP A N 1
ATOM 2337 C CA . ASP A 1 283 ? 29.082 9.185 -21.117 1.00 64.19 283 ASP A CA 1
ATOM 2338 C C . ASP A 1 283 ? 28.726 8.915 -19.641 1.00 64.19 283 ASP A C 1
ATOM 2340 O O . ASP A 1 283 ? 29.030 9.669 -18.721 1.00 64.19 283 ASP A O 1
ATOM 2344 N N . GLY A 1 284 ? 28.074 7.779 -19.381 1.00 53.78 284 GLY A N 1
ATOM 2345 C CA . GLY A 1 284 ? 27.650 7.390 -18.033 1.00 53.78 284 GLY A CA 1
ATOM 2346 C C . GLY A 1 284 ? 26.411 8.130 -17.516 1.00 53.78 284 GLY A C 1
ATOM 2347 O O . GLY A 1 284 ? 25.900 7.744 -16.462 1.00 53.78 284 GLY A O 1
ATOM 2348 N N . ASP A 1 285 ? 25.890 9.095 -18.276 1.00 55.81 285 ASP A N 1
ATOM 2349 C CA . ASP A 1 285 ? 24.622 9.772 -18.021 1.00 55.81 285 ASP A CA 1
ATOM 2350 C C . ASP A 1 285 ? 23.499 9.213 -18.917 1.00 55.81 285 ASP A C 1
ATOM 2352 O O . ASP A 1 285 ? 23.723 8.645 -19.989 1.00 55.81 285 ASP A O 1
ATOM 2356 N N . ASN A 1 286 ? 22.252 9.306 -18.443 1.00 60.72 286 ASN A N 1
ATOM 2357 C CA . ASN A 1 286 ? 21.084 8.922 -19.242 1.00 60.72 286 ASN A CA 1
ATOM 2358 C C . ASN A 1 286 ? 20.865 9.982 -20.329 1.00 60.72 286 ASN A C 1
ATOM 2360 O O . ASN A 1 286 ? 20.554 11.127 -19.995 1.00 60.72 286 ASN A O 1
ATOM 2364 N N . ALA A 1 287 ? 20.947 9.598 -21.603 1.00 61.75 287 ALA A N 1
ATOM 2365 C CA . ALA A 1 287 ? 20.639 10.507 -22.703 1.00 61.75 287 ALA A CA 1
ATOM 2366 C C . ALA A 1 287 ? 19.111 10.574 -22.880 1.00 61.75 287 ALA A C 1
ATOM 2368 O O . ALA A 1 287 ? 18.482 9.686 -23.464 1.00 61.75 287 ALA A O 1
ATOM 2369 N N . TYR A 1 288 ? 18.483 11.579 -22.265 1.00 60.31 288 TYR A N 1
ATOM 2370 C CA . TYR A 1 288 ? 17.023 11.735 -22.266 1.00 60.31 288 TYR A CA 1
ATOM 2371 C C . TYR A 1 288 ? 16.475 12.257 -23.599 1.00 60.31 288 TYR A C 1
ATOM 2373 O O . TYR A 1 288 ? 15.320 12.003 -23.928 1.00 60.31 288 TYR A O 1
ATOM 2381 N N . ASP A 1 289 ? 17.297 12.956 -24.373 1.00 71.38 289 ASP A N 1
ATOM 2382 C CA . ASP A 1 289 ? 16.957 13.608 -25.640 1.00 71.38 289 ASP A CA 1
ATOM 2383 C C . ASP A 1 289 ? 17.198 12.716 -26.867 1.00 71.38 289 ASP A C 1
ATOM 2385 O O . ASP A 1 289 ? 17.136 13.187 -27.999 1.00 71.38 289 ASP A O 1
ATOM 2389 N N . LYS A 1 290 ? 17.463 11.421 -26.647 1.00 84.75 290 LYS A N 1
ATOM 2390 C CA . LYS A 1 290 ? 17.819 10.443 -27.684 1.00 84.75 290 LYS A CA 1
ATOM 2391 C C . LYS A 1 290 ? 19.061 10.819 -28.506 1.00 84.75 290 LYS A C 1
ATOM 2393 O O . LYS A 1 290 ? 19.285 10.208 -29.551 1.00 84.75 290 LYS A O 1
ATOM 2398 N N . LYS A 1 291 ? 19.878 11.773 -28.050 1.00 87.56 291 LYS A N 1
ATOM 2399 C CA . LYS A 1 291 ? 21.128 12.151 -28.713 1.00 87.56 291 LYS A CA 1
ATOM 2400 C C . LYS A 1 291 ? 22.296 11.363 -28.140 1.00 87.56 291 LYS A C 1
ATOM 2402 O O . LYS A 1 291 ? 22.424 11.194 -26.932 1.00 87.56 291 LYS A O 1
ATOM 2407 N N . VAL A 1 292 ? 23.157 10.890 -29.027 1.00 87.44 292 VAL A N 1
ATOM 2408 C CA . VAL A 1 292 ? 24.391 10.177 -28.710 1.00 87.44 292 VAL A CA 1
ATOM 2409 C C . VAL A 1 292 ? 25.548 11.059 -29.154 1.00 87.44 292 VAL A C 1
ATOM 2411 O O . VAL A 1 292 ? 25.618 11.463 -30.311 1.00 87.44 292 VAL A O 1
ATOM 2414 N N . THR A 1 293 ? 26.451 11.365 -28.231 1.00 83.56 293 THR A N 1
ATOM 2415 C CA . THR A 1 293 ? 27.628 12.219 -28.431 1.00 83.56 293 THR A CA 1
ATOM 2416 C C . THR A 1 293 ? 28.717 11.541 -29.258 1.00 83.56 293 THR A C 1
ATOM 2418 O O . THR A 1 293 ? 29.529 12.223 -29.872 1.00 83.56 293 THR A O 1
ATOM 2421 N N . GLY A 1 294 ? 28.773 10.204 -29.253 1.00 77.88 294 GLY A N 1
ATOM 2422 C CA . GLY A 1 294 ? 29.835 9.437 -29.917 1.00 77.88 294 GLY A CA 1
ATOM 2423 C C . GLY A 1 294 ? 31.176 9.431 -29.167 1.00 77.88 294 GLY A C 1
ATOM 2424 O O . GLY A 1 294 ? 32.153 8.863 -29.659 1.00 77.88 294 GLY A O 1
ATOM 2425 N N . ASN A 1 295 ? 31.242 10.028 -27.972 1.00 78.75 295 ASN A N 1
ATOM 2426 C CA . ASN A 1 295 ? 32.478 10.135 -27.192 1.00 78.75 295 ASN A CA 1
ATOM 2427 C C . ASN A 1 295 ? 32.782 8.874 -26.374 1.00 78.75 295 ASN A C 1
ATOM 2429 O O . ASN A 1 295 ? 33.945 8.605 -26.059 1.00 78.75 295 ASN A O 1
ATOM 2433 N N . THR A 1 296 ? 31.758 8.086 -26.036 1.00 77.12 296 THR A N 1
ATOM 2434 C CA . THR A 1 296 ? 31.897 6.877 -25.217 1.00 77.12 296 THR A CA 1
ATOM 2435 C C . THR A 1 296 ? 31.085 5.705 -25.768 1.00 77.12 296 THR A C 1
ATOM 2437 O O . THR A 1 296 ? 30.448 5.801 -26.815 1.00 77.12 296 THR A O 1
ATOM 2440 N N . ASP A 1 297 ? 31.157 4.556 -25.094 1.00 82.31 297 ASP A N 1
ATOM 2441 C CA . ASP A 1 297 ? 30.361 3.386 -25.449 1.00 82.31 297 ASP A CA 1
ATOM 2442 C C . ASP A 1 297 ? 28.865 3.640 -25.199 1.00 82.31 297 ASP A C 1
ATOM 2444 O O . ASP A 1 297 ? 28.457 4.064 -24.116 1.00 82.31 297 ASP A O 1
ATOM 2448 N N . LEU A 1 298 ? 28.026 3.275 -26.168 1.00 85.50 298 LEU A N 1
ATOM 2449 C CA . LEU A 1 298 ? 26.576 3.423 -26.087 1.00 85.50 298 LEU A CA 1
ATOM 2450 C C . LEU A 1 298 ? 25.963 2.161 -25.488 1.00 85.50 298 LEU A C 1
ATOM 2452 O O . LEU A 1 298 ? 25.985 1.096 -26.108 1.00 85.50 298 LEU A O 1
ATOM 2456 N N . SER A 1 299 ? 25.353 2.268 -24.310 1.00 87.62 299 SER A N 1
ATOM 2457 C CA . SER A 1 299 ? 24.583 1.157 -23.738 1.00 87.62 299 SER A CA 1
ATOM 2458 C C . SER A 1 299 ? 23.090 1.356 -23.945 1.00 87.62 299 SER A C 1
ATOM 2460 O O . SER A 1 299 ? 22.534 2.383 -23.564 1.00 87.62 299 SER A O 1
ATOM 2462 N N . ILE A 1 300 ? 22.434 0.339 -24.502 1.00 91.19 300 ILE A N 1
ATOM 2463 C CA . ILE A 1 300 ? 20.987 0.301 -24.714 1.00 91.19 300 ILE A CA 1
ATOM 2464 C C . ILE A 1 300 ? 20.386 -0.753 -23.796 1.00 91.19 300 ILE A C 1
ATOM 2466 O O . ILE A 1 300 ? 20.850 -1.892 -23.754 1.00 91.19 300 ILE A O 1
ATOM 2470 N N . THR A 1 301 ? 19.342 -0.378 -23.062 1.00 92.38 301 THR A N 1
ATOM 2471 C CA . THR A 1 301 ? 18.494 -1.297 -22.296 1.00 92.38 301 THR A CA 1
ATOM 2472 C C . THR A 1 301 ? 17.067 -1.144 -22.786 1.00 92.38 301 THR A C 1
ATOM 2474 O O . THR A 1 301 ? 16.471 -0.086 -22.613 1.00 92.38 301 THR A O 1
ATOM 2477 N N . VAL A 1 302 ? 16.512 -2.184 -23.396 1.00 94.94 302 VAL A N 1
ATOM 2478 C CA . VAL A 1 302 ? 15.194 -2.133 -24.038 1.00 94.94 302 VAL A CA 1
ATOM 2479 C C . VAL A 1 302 ? 14.288 -3.210 -23.473 1.00 94.94 302 VAL A C 1
ATOM 2481 O O . VAL A 1 302 ? 14.737 -4.322 -23.173 1.00 94.94 302 VAL A O 1
ATOM 2484 N N . ARG A 1 303 ? 13.006 -2.874 -23.311 1.00 95.31 303 ARG A N 1
ATOM 2485 C CA . ARG A 1 303 ? 11.986 -3.832 -22.908 1.00 95.31 303 ARG A CA 1
ATOM 2486 C C . ARG A 1 303 ? 11.949 -4.997 -23.894 1.00 95.31 303 ARG A C 1
ATOM 2488 O O . ARG A 1 303 ? 11.853 -4.812 -25.100 1.00 95.31 303 ARG A O 1
ATOM 2495 N N . CYS A 1 304 ? 12.007 -6.206 -23.362 1.00 94.69 304 CYS A N 1
ATOM 2496 C CA . CYS A 1 304 ? 11.906 -7.431 -24.132 1.00 94.69 304 CYS A CA 1
ATOM 2497 C C . CYS A 1 304 ? 11.360 -8.527 -23.224 1.00 94.69 304 CYS A C 1
ATOM 2499 O O . CYS A 1 304 ? 12.005 -8.874 -22.235 1.00 94.69 304 CYS A O 1
ATOM 2501 N N . ASN A 1 305 ? 10.198 -9.083 -23.568 1.00 94.00 305 ASN A N 1
ATOM 2502 C CA . ASN A 1 305 ? 9.637 -10.267 -22.916 1.00 94.00 305 ASN A CA 1
ATOM 2503 C C . ASN A 1 305 ? 10.409 -11.506 -23.398 1.00 94.00 305 ASN A C 1
ATOM 2505 O O . ASN A 1 305 ? 9.918 -12.286 -24.207 1.00 94.00 305 ASN A O 1
ATOM 2509 N N . TRP A 1 306 ? 11.673 -11.619 -22.993 1.00 93.25 306 TRP A N 1
ATOM 2510 C CA . TRP A 1 306 ? 12.562 -12.664 -23.484 1.00 93.25 306 TRP A CA 1
ATOM 2511 C C . TRP A 1 306 ? 12.256 -14.020 -22.842 1.00 93.25 306 TRP A C 1
ATOM 2513 O O . TRP A 1 306 ? 11.761 -14.091 -21.720 1.00 93.25 306 TRP A O 1
ATOM 2523 N N . GLU A 1 307 ? 12.617 -15.096 -23.528 1.00 90.69 307 GLU A N 1
ATOM 2524 C CA . GLU A 1 307 ? 12.440 -16.481 -23.103 1.00 90.69 307 GLU A CA 1
ATOM 2525 C C . GLU A 1 307 ? 13.771 -17.220 -23.202 1.00 90.69 307 GLU A C 1
ATOM 2527 O O . GLU A 1 307 ? 14.589 -16.951 -24.088 1.00 90.69 307 GLU A O 1
ATOM 2532 N N . LYS A 1 308 ? 13.992 -18.168 -22.289 1.00 85.12 308 LYS A N 1
ATOM 2533 C CA . LYS A 1 308 ? 15.181 -19.019 -22.331 1.00 85.12 308 LYS A CA 1
ATOM 2534 C C . LYS A 1 308 ? 15.226 -19.814 -23.642 1.00 85.12 308 LYS A C 1
ATOM 2536 O O . LYS A 1 308 ? 14.220 -20.369 -24.069 1.00 85.12 308 LYS A O 1
ATOM 2541 N N . GLY A 1 309 ? 16.413 -19.933 -24.232 1.00 81.88 309 GLY A N 1
ATOM 2542 C CA . GLY A 1 309 ? 16.648 -20.765 -25.411 1.00 81.88 309 GLY A CA 1
ATOM 2543 C C . GLY A 1 309 ? 16.235 -20.118 -26.732 1.00 81.88 309 GLY A C 1
ATOM 2544 O O . GLY A 1 309 ? 16.147 -20.810 -27.742 1.00 81.88 309 GLY A O 1
ATOM 2545 N N . LYS A 1 310 ? 15.992 -18.801 -26.750 1.00 84.44 310 LYS A N 1
ATOM 2546 C CA . LYS A 1 310 ? 15.682 -18.047 -27.971 1.00 84.44 310 LYS A CA 1
ATOM 2547 C C . LYS A 1 310 ? 16.799 -17.072 -28.343 1.00 84.44 310 LYS A C 1
ATOM 2549 O O . LYS A 1 310 ? 17.516 -16.551 -27.485 1.00 84.44 310 LYS A O 1
ATOM 2554 N N . TRP A 1 311 ? 16.935 -16.833 -29.645 1.00 85.94 311 TRP A N 1
ATOM 2555 C CA . TRP A 1 311 ? 17.772 -15.770 -30.194 1.00 85.94 311 TRP A CA 1
ATOM 2556 C C . TRP A 1 311 ? 17.001 -14.455 -30.239 1.00 85.94 311 TRP A C 1
ATOM 2558 O O . TRP A 1 311 ? 15.822 -14.426 -30.585 1.00 85.94 311 TRP A O 1
ATOM 2568 N N . TYR A 1 312 ? 17.703 -13.369 -29.933 1.00 92.44 312 TYR A N 1
ATOM 2569 C CA . TYR A 1 312 ? 17.187 -12.011 -30.005 1.00 92.44 312 TYR A CA 1
ATOM 2570 C C . TYR A 1 312 ? 18.126 -11.134 -30.825 1.00 92.44 312 TYR A C 1
ATOM 2572 O O . TYR A 1 312 ? 19.349 -11.206 -30.668 1.00 92.44 312 TYR A O 1
ATOM 2580 N N . SER A 1 313 ? 17.555 -10.294 -31.686 1.00 93.62 313 SER A N 1
ATOM 2581 C CA . SER A 1 313 ? 18.272 -9.226 -32.381 1.00 93.62 313 SER A CA 1
ATOM 2582 C C . SER A 1 313 ? 17.839 -7.868 -31.847 1.00 93.62 313 SER A C 1
ATOM 2584 O O . SER A 1 313 ? 16.647 -7.580 -31.791 1.00 93.62 313 SER A O 1
ATOM 2586 N N . LEU A 1 314 ? 18.809 -7.036 -31.483 1.00 96.25 314 LEU A N 1
ATOM 2587 C CA . LEU A 1 314 ? 18.617 -5.630 -31.151 1.00 96.25 314 LEU A CA 1
ATOM 2588 C C . LEU A 1 314 ? 19.078 -4.785 -32.334 1.00 96.25 314 LEU A C 1
ATOM 2590 O O . LEU A 1 314 ? 20.230 -4.915 -32.755 1.00 96.25 314 LEU A O 1
ATOM 2594 N N . THR A 1 315 ? 18.212 -3.892 -32.796 1.00 97.44 315 THR A N 1
ATOM 2595 C CA . THR A 1 315 ? 18.525 -2.911 -33.833 1.00 97.44 315 THR A CA 1
ATOM 2596 C C . THR A 1 315 ? 18.253 -1.505 -33.308 1.00 97.44 315 THR A C 1
ATOM 2598 O O . THR A 1 315 ? 17.206 -1.241 -32.723 1.00 97.44 315 THR A O 1
ATOM 2601 N N . VAL A 1 316 ? 19.208 -0.599 -33.503 1.00 96.75 316 VAL A N 1
ATOM 2602 C CA . VAL A 1 316 ? 19.087 0.829 -33.183 1.00 96.75 316 VAL A CA 1
ATOM 2603 C C . VAL A 1 316 ? 19.286 1.596 -34.478 1.00 96.75 316 VAL A C 1
ATOM 2605 O O . VAL A 1 316 ? 20.309 1.411 -35.136 1.00 96.75 316 VAL A O 1
ATOM 2608 N N . LYS A 1 317 ? 18.318 2.432 -34.849 1.00 97.06 317 LYS A N 1
ATOM 2609 C CA . LYS A 1 317 ? 18.391 3.285 -36.038 1.00 97.06 317 LYS A CA 1
ATOM 2610 C C . LYS A 1 317 ? 18.311 4.748 -35.640 1.00 97.06 317 LYS A C 1
ATOM 2612 O O . LYS A 1 317 ? 17.558 5.117 -34.735 1.00 97.06 317 LYS A O 1
ATOM 2617 N N . GLY A 1 318 ? 19.046 5.580 -36.355 1.00 95.69 318 GLY A N 1
ATOM 2618 C CA . GLY A 1 318 ? 19.044 7.018 -36.162 1.00 95.69 318 GLY A CA 1
ATOM 2619 C C . GLY A 1 318 ? 19.648 7.765 -37.339 1.00 95.69 318 GLY A C 1
ATOM 2620 O O . GLY A 1 318 ? 19.893 7.167 -38.387 1.00 95.69 318 GLY A O 1
ATOM 2621 N N . THR A 1 319 ? 19.885 9.055 -37.151 1.00 96.06 319 THR A N 1
ATOM 2622 C CA . THR A 1 319 ? 20.500 9.940 -38.149 1.00 96.06 319 THR A CA 1
ATOM 2623 C C . THR A 1 319 ? 21.643 10.725 -37.519 1.00 96.06 319 THR A C 1
ATOM 2625 O O . THR A 1 319 ? 21.524 11.161 -36.373 1.00 96.06 319 THR A O 1
ATOM 2628 N N . ASP A 1 320 ? 22.761 10.859 -38.231 1.00 93.00 320 ASP A N 1
ATOM 2629 C CA . ASP A 1 320 ? 23.864 11.728 -37.807 1.00 93.00 320 ASP A CA 1
ATOM 2630 C C . ASP A 1 320 ? 23.549 13.216 -38.059 1.00 93.00 320 ASP A C 1
ATOM 2632 O O . ASP A 1 320 ? 22.460 13.570 -38.509 1.00 93.00 320 ASP A O 1
ATOM 2636 N N . GLU A 1 321 ? 24.499 14.098 -37.744 1.00 89.56 321 GLU A N 1
ATOM 2637 C CA . GLU A 1 321 ? 24.370 15.552 -37.933 1.00 89.56 321 GLU A CA 1
ATOM 2638 C C . GLU A 1 321 ? 24.171 15.993 -39.397 1.00 89.56 321 GLU A C 1
ATOM 2640 O O . GLU A 1 321 ? 23.748 17.119 -39.639 1.00 89.56 321 GLU A O 1
ATOM 2645 N N . ASN A 1 322 ? 24.454 15.114 -40.364 1.00 90.75 322 ASN A N 1
ATOM 2646 C CA . ASN A 1 322 ? 24.294 15.351 -41.799 1.00 90.75 322 ASN A CA 1
ATOM 2647 C C . ASN A 1 322 ? 23.101 14.566 -42.375 1.00 90.75 322 ASN A C 1
ATOM 2649 O O . ASN A 1 322 ? 23.087 14.260 -43.570 1.00 90.75 322 ASN A O 1
ATOM 2653 N N . ASP A 1 323 ? 22.151 14.167 -41.523 1.00 90.50 323 ASP A N 1
ATOM 2654 C CA . ASP A 1 323 ? 20.986 13.343 -41.859 1.00 90.50 323 ASP A CA 1
ATOM 2655 C C . ASP A 1 323 ? 21.324 11.973 -42.484 1.00 90.50 323 ASP A C 1
ATOM 2657 O O . ASP A 1 323 ? 20.465 11.313 -43.080 1.00 90.50 323 ASP A O 1
ATOM 2661 N N . LYS A 1 324 ? 22.560 11.473 -42.327 1.00 94.25 324 LYS A N 1
ATOM 2662 C CA . LYS A 1 324 ? 22.925 10.143 -42.829 1.00 94.25 324 LYS A CA 1
ATOM 2663 C C . LYS A 1 324 ? 22.418 9.060 -41.878 1.00 94.25 324 LYS A C 1
ATOM 2665 O O . LYS A 1 324 ? 22.551 9.190 -40.658 1.00 94.25 324 LYS A O 1
ATOM 2670 N N . PRO A 1 325 ? 21.873 7.950 -42.406 1.00 95.50 325 PRO A N 1
ATOM 2671 C CA . PRO A 1 325 ? 21.330 6.885 -41.578 1.00 95.50 325 PRO A CA 1
ATOM 2672 C C . PRO A 1 325 ? 22.436 6.145 -40.816 1.00 95.50 325 PRO A C 1
ATOM 2674 O O . PRO A 1 325 ? 23.408 5.663 -41.398 1.00 95.50 325 PRO A O 1
ATOM 2677 N N . VAL A 1 326 ? 22.234 5.976 -39.511 1.00 96.12 326 VAL A N 1
ATOM 2678 C CA . VAL A 1 326 ? 23.075 5.162 -38.625 1.00 96.12 326 VAL A CA 1
ATOM 2679 C C . VAL A 1 326 ? 22.281 3.934 -38.195 1.00 96.12 326 VAL A C 1
ATOM 2681 O O . VAL A 1 326 ? 21.164 4.060 -37.692 1.00 96.12 326 VAL A O 1
ATOM 2684 N N . VAL A 1 327 ? 22.848 2.736 -38.379 1.00 96.19 327 VAL A N 1
ATOM 2685 C CA . VAL A 1 327 ? 22.212 1.466 -37.991 1.00 96.19 327 VAL A CA 1
ATOM 2686 C C . VAL A 1 327 ? 23.180 0.609 -37.186 1.00 96.19 327 VAL A C 1
ATOM 2688 O O . VAL A 1 327 ? 24.222 0.184 -37.683 1.00 96.19 327 VAL A O 1
ATOM 2691 N N . LEU A 1 328 ? 22.800 0.295 -35.951 1.00 94.69 328 LEU A N 1
ATOM 2692 C CA . LEU A 1 328 ? 23.551 -0.580 -35.058 1.00 94.69 328 LEU A CA 1
ATOM 2693 C C . LEU A 1 328 ? 22.782 -1.871 -34.818 1.00 94.69 328 LEU A C 1
ATOM 2695 O O . LEU A 1 328 ? 21.588 -1.847 -34.535 1.00 94.69 328 LEU A O 1
ATOM 2699 N N . ASN A 1 329 ? 23.485 -3.001 -34.904 1.00 93.69 329 ASN A N 1
ATOM 2700 C CA . ASN A 1 329 ? 22.898 -4.327 -34.751 1.00 93.69 329 ASN A CA 1
ATOM 2701 C C . ASN A 1 329 ? 23.674 -5.162 -33.735 1.00 93.69 329 ASN A C 1
ATOM 2703 O O . ASN A 1 329 ? 24.907 -5.214 -33.756 1.00 93.69 329 ASN A O 1
ATOM 2707 N N . ALA A 1 330 ? 22.942 -5.868 -32.883 1.00 89.50 330 ALA A N 1
ATOM 2708 C CA . ALA A 1 330 ? 23.479 -6.866 -31.973 1.00 89.50 330 ALA A CA 1
ATOM 2709 C C . ALA A 1 330 ? 22.594 -8.114 -31.974 1.00 89.50 330 ALA A C 1
ATOM 2711 O O . ALA A 1 330 ? 21.382 -8.031 -32.160 1.00 89.50 330 ALA A O 1
ATOM 2712 N N . LYS A 1 331 ? 23.199 -9.281 -31.746 1.00 85.69 331 LYS A N 1
ATOM 2713 C CA . LYS A 1 331 ? 22.487 -10.551 -31.568 1.00 85.69 331 LYS A CA 1
ATOM 2714 C C . LYS A 1 331 ? 22.923 -11.210 -30.269 1.00 85.69 331 LYS A C 1
ATOM 2716 O O . LYS A 1 331 ? 24.088 -11.113 -29.887 1.00 85.69 331 LYS A O 1
ATOM 2721 N N . GLY A 1 332 ? 21.990 -11.877 -29.604 1.00 82.44 332 GLY A N 1
ATOM 2722 C CA . GLY A 1 332 ? 22.240 -12.592 -28.361 1.00 82.44 332 GLY A CA 1
ATOM 2723 C C . GLY A 1 332 ? 21.351 -13.813 -28.218 1.00 82.44 332 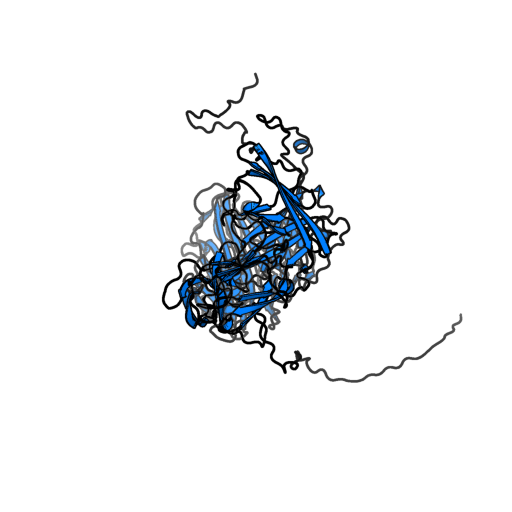GLY A C 1
ATOM 2724 O O . GLY A 1 332 ? 20.217 -13.815 -28.691 1.00 82.44 332 GLY A O 1
ATOM 2725 N N . TYR A 1 333 ? 21.869 -14.838 -27.553 1.00 80.88 333 TYR A N 1
ATOM 2726 C CA . TYR A 1 333 ? 21.139 -16.061 -27.246 1.00 80.88 333 TYR A CA 1
ATOM 2727 C C . TYR A 1 333 ? 20.843 -16.114 -25.745 1.00 80.88 333 TYR A C 1
ATOM 2729 O O . TYR A 1 333 ? 21.741 -15.929 -24.923 1.00 80.88 333 TYR A O 1
ATOM 2737 N N . ALA A 1 334 ? 19.580 -16.326 -25.376 1.00 82.00 334 ALA A N 1
ATOM 2738 C CA . ALA A 1 334 ? 19.142 -16.355 -23.983 1.00 82.00 334 ALA A CA 1
ATOM 2739 C C . ALA A 1 334 ? 19.467 -17.709 -23.322 1.00 82.00 334 ALA A C 1
ATOM 2741 O O . ALA A 1 334 ? 18.587 -18.528 -23.063 1.00 82.00 334 ALA A O 1
ATOM 2742 N N . GLU A 1 335 ? 20.752 -17.956 -23.060 1.00 67.25 335 GLU A N 1
ATOM 2743 C CA . GLU A 1 335 ? 21.263 -19.235 -22.535 1.00 67.25 335 GLU A CA 1
ATOM 2744 C C . GLU A 1 335 ? 20.777 -19.545 -21.110 1.00 67.25 335 GLU A C 1
ATOM 2746 O O . GLU A 1 335 ? 20.465 -20.690 -20.770 1.00 67.25 335 GLU A O 1
ATOM 2751 N N . ASN A 1 336 ? 20.715 -18.512 -20.265 1.00 67.25 336 ASN A N 1
ATOM 2752 C CA . ASN A 1 336 ? 20.544 -18.636 -18.819 1.00 67.25 336 ASN A CA 1
ATOM 2753 C C . ASN A 1 336 ? 19.271 -17.942 -18.314 1.00 67.25 336 ASN A C 1
ATOM 2755 O O . ASN A 1 336 ? 18.808 -16.951 -18.873 1.00 67.25 336 ASN A O 1
ATOM 2759 N N . GLY A 1 337 ? 18.729 -18.441 -17.199 1.00 70.94 337 GLY A N 1
ATOM 2760 C CA . GLY A 1 337 ? 17.469 -17.967 -16.616 1.00 70.94 337 GLY A CA 1
ATOM 2761 C C . GLY A 1 337 ? 16.238 -18.676 -17.187 1.00 70.94 337 GLY A C 1
ATOM 2762 O O . GLY A 1 337 ? 16.362 -19.704 -17.845 1.00 70.94 337 GLY A O 1
ATOM 2763 N N . ARG A 1 338 ? 15.041 -18.168 -16.875 1.00 77.19 338 ARG A N 1
ATOM 2764 C CA . ARG A 1 338 ? 13.760 -18.640 -17.422 1.00 77.19 338 ARG A CA 1
ATOM 2765 C C . ARG A 1 338 ? 13.117 -17.642 -18.388 1.00 77.19 338 ARG A C 1
ATOM 2767 O O . ARG A 1 338 ? 12.445 -18.081 -19.312 1.00 77.19 338 ARG A O 1
ATOM 2774 N N . GLY A 1 339 ? 13.392 -16.347 -18.231 1.00 85.50 339 GLY A N 1
ATOM 2775 C CA . GLY A 1 339 ? 12.718 -15.310 -19.009 1.00 85.50 339 GLY A CA 1
ATOM 2776 C C . GLY A 1 339 ? 11.334 -15.035 -18.453 1.00 85.50 339 GLY A C 1
ATOM 2777 O O . GLY A 1 339 ? 11.125 -15.253 -17.267 1.00 85.50 339 GLY A O 1
ATOM 2778 N N . TYR A 1 340 ? 10.429 -14.547 -19.292 1.00 93.00 340 TYR A N 1
ATOM 2779 C CA . TYR A 1 340 ? 9.039 -14.220 -18.983 1.00 93.00 340 TYR A CA 1
ATOM 2780 C C . TYR A 1 340 ? 8.315 -15.319 -18.173 1.00 93.00 340 TYR A C 1
ATOM 2782 O O . TYR A 1 340 ? 8.613 -16.503 -18.315 1.00 93.00 340 TYR A O 1
ATOM 2790 N N . TRP A 1 341 ? 7.387 -14.933 -17.286 1.00 94.12 341 TRP A N 1
ATOM 2791 C CA . TRP A 1 341 ? 6.780 -15.865 -16.318 1.00 94.12 341 TRP A CA 1
ATOM 2792 C C . TRP A 1 341 ? 5.900 -16.934 -16.976 1.00 94.12 341 TRP A C 1
ATOM 2794 O O . TRP A 1 341 ? 6.154 -18.123 -16.787 1.00 94.12 341 TRP A O 1
ATOM 2804 N N . ASN A 1 342 ? 4.869 -16.504 -17.704 1.00 93.25 342 ASN A N 1
ATOM 2805 C CA . ASN A 1 342 ? 3.947 -17.368 -18.430 1.00 93.25 342 ASN A CA 1
ATOM 2806 C C . ASN A 1 342 ? 3.469 -16.634 -19.691 1.00 93.25 342 ASN A C 1
ATOM 2808 O O . ASN A 1 342 ? 2.950 -15.526 -19.583 1.00 93.25 342 ASN A O 1
ATOM 2812 N N . ASN A 1 343 ? 3.649 -17.250 -20.859 1.00 92.50 343 ASN A N 1
ATOM 2813 C CA . ASN A 1 343 ? 3.291 -16.676 -22.156 1.00 92.50 343 ASN A CA 1
ATOM 2814 C C . ASN A 1 343 ? 1.779 -16.672 -22.440 1.00 92.50 343 ASN A C 1
ATOM 2816 O O . ASN A 1 343 ? 1.358 -15.937 -23.332 1.00 92.50 343 ASN A O 1
ATOM 2820 N N . ASP A 1 344 ? 0.968 -17.427 -21.689 1.00 96.12 344 ASP A N 1
ATOM 2821 C CA . ASP A 1 344 ? -0.497 -17.374 -21.815 1.00 96.12 344 ASP A CA 1
ATOM 2822 C C . ASP A 1 344 ? -1.031 -15.986 -21.413 1.00 96.12 344 ASP A C 1
ATOM 2824 O O . ASP A 1 344 ? -2.027 -15.501 -21.945 1.00 96.12 344 ASP A O 1
ATOM 2828 N N . TRP A 1 345 ? -0.325 -15.303 -20.502 1.00 97.50 345 TRP A N 1
ATOM 2829 C CA . TRP A 1 345 ? -0.584 -13.916 -20.132 1.00 97.50 345 TRP A CA 1
ATOM 2830 C C . TRP A 1 345 ? 0.214 -12.970 -21.019 1.00 97.50 345 TRP A C 1
ATOM 2832 O O . TRP A 1 345 ? 1.427 -12.839 -20.883 1.00 97.50 345 TRP A O 1
ATOM 2842 N N . LYS A 1 346 ? -0.473 -12.261 -21.912 1.00 95.69 346 LYS A N 1
ATOM 2843 C CA . LYS A 1 346 ? 0.181 -11.424 -22.930 1.00 95.69 346 LYS A CA 1
ATOM 2844 C C . LYS A 1 346 ? 0.809 -10.151 -22.364 1.00 95.69 346 LYS A C 1
ATOM 2846 O O . LYS A 1 346 ? 1.778 -9.627 -22.922 1.00 95.69 346 LYS A O 1
ATOM 2851 N N . TYR A 1 347 ? 0.261 -9.633 -21.267 1.00 96.56 347 TYR A N 1
ATOM 2852 C CA . TYR A 1 347 ? 0.629 -8.333 -20.725 1.00 96.56 347 TYR A CA 1
ATOM 2853 C C . TYR A 1 347 ? 0.923 -8.401 -19.229 1.00 96.56 347 TYR A C 1
ATOM 2855 O O . TYR A 1 347 ? 0.474 -9.289 -18.506 1.00 96.56 347 TYR A O 1
ATOM 2863 N N . TYR A 1 348 ? 1.675 -7.414 -18.748 1.00 97.12 348 TYR A N 1
ATOM 2864 C CA . TYR A 1 348 ? 1.874 -7.204 -17.322 1.00 97.12 348 TYR A CA 1
ATOM 2865 C C . TYR A 1 348 ? 2.087 -5.725 -17.011 1.00 97.12 348 TYR A C 1
ATOM 2867 O O . TYR A 1 348 ? 2.633 -4.970 -17.821 1.00 97.12 348 TYR A O 1
ATOM 2875 N N . ALA A 1 349 ? 1.688 -5.335 -15.807 1.00 96.75 349 ALA A N 1
ATOM 2876 C CA . ALA A 1 349 ? 2.130 -4.116 -15.156 1.00 96.75 349 ALA A CA 1
ATOM 2877 C C . ALA A 1 349 ? 3.216 -4.452 -14.136 1.00 96.75 349 ALA A C 1
ATOM 2879 O O . ALA A 1 349 ? 3.170 -5.493 -13.484 1.00 96.75 349 ALA A O 1
ATOM 2880 N N . THR A 1 350 ? 4.170 -3.555 -13.945 1.00 97.00 350 THR A N 1
ATOM 2881 C CA . THR A 1 350 ? 5.159 -3.673 -12.874 1.00 97.00 350 THR A CA 1
ATOM 2882 C C . THR A 1 350 ? 4.777 -2.767 -11.730 1.00 97.00 350 THR A C 1
ATOM 2884 O O . THR A 1 350 ? 4.577 -1.581 -11.944 1.00 97.00 350 THR A O 1
ATOM 2887 N N . VAL A 1 351 ? 4.750 -3.301 -10.515 1.00 97.19 351 VAL A N 1
ATOM 2888 C CA . VAL A 1 351 ? 4.513 -2.575 -9.269 1.00 97.19 351 VAL A CA 1
ATOM 2889 C C . VAL A 1 351 ? 5.801 -2.585 -8.458 1.00 97.19 351 VAL A C 1
ATOM 2891 O O . VAL A 1 351 ? 6.315 -3.637 -8.078 1.00 97.19 351 VAL A O 1
ATOM 2894 N N . ILE A 1 352 ? 6.336 -1.401 -8.188 1.00 94.56 352 ILE A N 1
ATOM 2895 C CA . ILE A 1 352 ? 7.496 -1.203 -7.326 1.00 94.56 352 ILE A CA 1
ATOM 2896 C C . ILE A 1 352 ? 7.006 -0.656 -5.994 1.00 94.56 352 ILE A C 1
ATOM 2898 O O . ILE A 1 352 ? 6.421 0.427 -5.926 1.00 94.56 352 ILE A O 1
ATOM 2902 N N . LEU A 1 353 ? 7.273 -1.424 -4.943 1.00 95.31 353 LEU A N 1
ATOM 2903 C CA . LEU A 1 353 ? 7.034 -1.036 -3.563 1.00 95.31 353 LEU A CA 1
ATOM 2904 C C . LEU A 1 353 ? 8.354 -0.625 -2.931 1.00 95.31 353 LEU A C 1
ATOM 2906 O O . LEU A 1 353 ? 9.326 -1.381 -2.995 1.00 95.31 353 LEU A O 1
ATOM 2910 N N . LYS A 1 354 ? 8.380 0.561 -2.330 1.00 93.00 354 LYS A N 1
ATOM 2911 C CA . LYS A 1 354 ? 9.557 1.125 -1.676 1.00 93.00 354 LYS A CA 1
ATOM 2912 C C . LYS A 1 354 ? 9.284 1.358 -0.196 1.00 93.00 354 LYS A C 1
ATOM 2914 O O . LYS A 1 354 ? 8.306 2.006 0.168 1.00 93.00 354 LYS A O 1
ATOM 2919 N N . GLU A 1 355 ? 10.192 0.861 0.631 1.00 92.25 355 GLU A N 1
ATOM 2920 C CA . GLU A 1 355 ? 10.251 1.121 2.065 1.00 92.25 355 GLU A CA 1
ATOM 2921 C C . GLU A 1 355 ? 11.260 2.243 2.331 1.00 92.25 355 GLU A C 1
ATOM 2923 O O . GLU A 1 355 ? 12.392 2.183 1.849 1.00 92.25 355 GLU A O 1
ATOM 2928 N N . THR A 1 356 ? 10.841 3.288 3.040 1.00 88.25 356 THR A N 1
ATOM 2929 C CA . THR A 1 356 ? 11.621 4.521 3.255 1.00 88.25 356 THR A CA 1
ATOM 2930 C C . THR A 1 356 ? 11.927 4.812 4.714 1.00 88.25 356 THR A C 1
ATOM 2932 O O . THR A 1 356 ? 12.685 5.734 5.004 1.00 88.25 356 THR A O 1
ATOM 2935 N N . ASP A 1 357 ? 11.354 4.044 5.635 1.00 85.69 357 ASP A N 1
ATOM 2936 C CA . ASP A 1 357 ? 11.298 4.377 7.054 1.00 85.69 357 ASP A CA 1
ATOM 2937 C C . ASP A 1 357 ? 12.086 3.383 7.910 1.00 85.69 357 ASP A C 1
ATOM 2939 O O . ASP A 1 357 ? 11.994 3.393 9.139 1.00 85.69 357 ASP A O 1
ATOM 2943 N N . GLY A 1 358 ? 12.868 2.506 7.285 1.00 82.12 358 GLY A N 1
ATOM 2944 C CA . GLY A 1 358 ? 13.689 1.521 7.972 1.00 82.12 358 GLY A CA 1
ATOM 2945 C C . GLY A 1 358 ? 12.875 0.430 8.663 1.00 82.12 358 GLY A C 1
ATOM 2946 O O . GLY A 1 358 ? 13.384 -0.222 9.574 1.00 82.12 358 GLY A O 1
ATOM 2947 N N . ILE A 1 359 ? 11.615 0.238 8.267 1.00 87.56 359 ILE A N 1
ATOM 2948 C CA . ILE A 1 359 ? 10.700 -0.726 8.878 1.00 87.56 359 ILE A CA 1
ATOM 2949 C C . ILE A 1 359 ? 10.683 -2.004 8.043 1.00 87.56 359 ILE A C 1
ATOM 2951 O O . ILE A 1 359 ? 10.484 -1.973 6.832 1.00 87.56 359 ILE A O 1
ATOM 2955 N N . LYS A 1 360 ? 10.826 -3.166 8.682 1.00 87.31 360 LYS A N 1
ATOM 2956 C CA . LYS A 1 360 ? 10.647 -4.447 7.993 1.00 87.31 360 LYS A CA 1
ATOM 2957 C C . LYS A 1 360 ? 9.158 -4.673 7.733 1.00 87.31 360 LYS A C 1
ATOM 2959 O O . LYS A 1 360 ? 8.395 -4.826 8.683 1.00 87.31 360 LYS A O 1
ATOM 2964 N N . ARG A 1 361 ? 8.748 -4.743 6.464 1.00 92.50 361 ARG A N 1
ATOM 2965 C CA . ARG A 1 361 ? 7.356 -5.024 6.085 1.00 92.50 361 ARG A CA 1
ATOM 2966 C C . ARG A 1 361 ? 7.166 -6.512 5.896 1.00 92.50 361 ARG A C 1
ATOM 2968 O O . ARG A 1 361 ? 7.901 -7.138 5.129 1.00 92.50 361 ARG A O 1
ATOM 2975 N N . VAL A 1 362 ? 6.191 -7.063 6.607 1.00 93.06 362 VAL A N 1
ATOM 2976 C CA . VAL A 1 362 ? 5.830 -8.478 6.534 1.00 93.06 362 VAL A CA 1
ATOM 2977 C C . VAL A 1 362 ? 4.342 -8.578 6.253 1.00 93.06 362 VAL A C 1
ATOM 2979 O O . VAL A 1 362 ? 3.509 -8.158 7.063 1.00 93.06 362 VAL A O 1
ATOM 2982 N N . GLN A 1 363 ? 4.025 -9.135 5.090 1.00 94.75 363 GLN A N 1
ATOM 2983 C CA . GLN A 1 363 ? 2.682 -9.298 4.564 1.00 94.75 363 GLN A CA 1
ATOM 2984 C C . GLN A 1 363 ? 1.885 -7.986 4.661 1.00 94.75 363 GLN A C 1
ATOM 2986 O O . GLN A 1 363 ? 0.743 -7.999 5.095 1.00 94.75 363 GLN A O 1
ATOM 2991 N N . GLU A 1 364 ? 2.489 -6.824 4.400 1.00 96.81 364 GLU A N 1
ATOM 2992 C CA . GLU A 1 364 ? 1.773 -5.545 4.484 1.00 96.81 364 GLU A CA 1
ATOM 2993 C C . GLU A 1 364 ? 0.656 -5.531 3.429 1.00 96.81 364 GLU A C 1
ATOM 2995 O O . GLU A 1 364 ? 0.946 -5.845 2.270 1.00 96.81 364 GLU A O 1
ATOM 3000 N N . PRO A 1 365 ? -0.604 -5.218 3.788 1.00 97.81 365 PRO A N 1
ATOM 3001 C CA . PRO A 1 365 ? -1.672 -5.132 2.805 1.00 97.81 365 PRO A CA 1
ATOM 3002 C C . PRO A 1 365 ? -1.421 -3.976 1.832 1.00 97.81 365 PRO A C 1
ATOM 3004 O O . PRO A 1 365 ? -1.203 -2.831 2.232 1.00 97.81 365 PRO A O 1
ATOM 3007 N N . VAL A 1 366 ? -1.471 -4.266 0.536 1.00 97.75 366 VAL A N 1
ATOM 3008 C CA . VAL A 1 366 ? -1.229 -3.302 -0.536 1.00 97.75 366 VAL A CA 1
ATOM 3009 C C . VAL A 1 366 ? -2.431 -3.272 -1.457 1.00 97.75 366 VAL A C 1
ATOM 3011 O O . VAL A 1 366 ? -2.746 -4.266 -2.093 1.00 97.75 366 VAL A O 1
ATOM 3014 N N . HIS A 1 367 ? -3.047 -2.098 -1.569 1.00 97.81 367 HIS A N 1
ATOM 3015 C CA . HIS A 1 367 ? -4.061 -1.788 -2.575 1.00 97.81 367 HIS A CA 1
ATOM 3016 C C . HIS A 1 367 ? -3.452 -0.897 -3.661 1.00 97.81 367 HIS A C 1
ATOM 3018 O O . HIS A 1 367 ? -2.782 0.094 -3.331 1.00 97.81 367 HIS A O 1
ATOM 3024 N N . ILE A 1 368 ? -3.679 -1.235 -4.928 1.00 97.06 368 ILE A N 1
ATOM 3025 C CA . ILE A 1 368 ? -3.302 -0.435 -6.101 1.00 97.06 368 ILE A CA 1
ATOM 3026 C C . ILE A 1 368 ? -4.509 -0.259 -7.021 1.00 97.06 368 ILE A C 1
ATOM 3028 O O . ILE A 1 368 ? -5.313 -1.175 -7.152 1.00 97.06 368 ILE A O 1
ATOM 3032 N N . LYS A 1 369 ? -4.602 0.901 -7.676 1.00 96.50 369 LYS A N 1
ATOM 3033 C CA . LYS A 1 369 ? -5.563 1.174 -8.750 1.00 96.50 369 LYS A CA 1
ATOM 3034 C C . LYS A 1 369 ? -4.838 1.123 -10.087 1.00 96.50 369 LYS A C 1
ATOM 3036 O O . LYS A 1 369 ? -3.756 1.698 -10.212 1.00 96.50 369 LYS A O 1
ATOM 3041 N N . MET A 1 370 ? -5.433 0.462 -11.069 1.00 95.44 370 MET A N 1
ATOM 3042 C CA . MET A 1 370 ? -4.882 0.307 -12.412 1.00 95.44 370 MET A CA 1
ATOM 3043 C C . MET A 1 370 ? -5.932 0.672 -13.456 1.00 95.44 370 MET A C 1
ATOM 3045 O O . MET A 1 370 ? -7.105 0.364 -13.275 1.00 95.44 370 MET A O 1
ATOM 3049 N N . ALA A 1 371 ? -5.497 1.294 -14.551 1.00 95.50 371 ALA A N 1
ATOM 3050 C CA . ALA A 1 371 ? -6.294 1.491 -15.756 1.00 95.50 371 ALA A CA 1
ATOM 3051 C C . ALA A 1 371 ? -5.617 0.732 -16.901 1.00 95.50 371 ALA A C 1
ATOM 3053 O O . ALA A 1 371 ? -4.479 1.033 -17.262 1.00 95.50 371 ALA A O 1
ATOM 3054 N N . LEU A 1 372 ? -6.296 -0.286 -17.420 1.00 96.44 372 LEU A N 1
ATOM 3055 C CA . LEU A 1 372 ? -5.815 -1.170 -18.480 1.00 96.44 372 LEU A CA 1
ATOM 3056 C C . LEU A 1 372 ? -6.649 -0.945 -19.738 1.00 96.44 372 LEU A C 1
ATOM 3058 O O . LEU A 1 372 ? -7.817 -0.582 -19.632 1.00 96.44 372 LEU A O 1
ATOM 3062 N N . TYR A 1 373 ? -6.088 -1.152 -20.929 1.00 97.12 373 TYR A N 1
ATOM 3063 C CA . TYR A 1 373 ? -6.890 -1.071 -22.153 1.00 97.12 373 TYR A CA 1
ATOM 3064 C C . TYR A 1 373 ? -7.970 -2.152 -22.151 1.00 97.12 373 TYR A C 1
ATOM 3066 O O . TYR A 1 373 ? -7.677 -3.316 -21.879 1.00 97.12 373 TYR A O 1
ATOM 3074 N N . ALA A 1 374 ? -9.213 -1.758 -22.434 1.00 96.31 374 ALA A N 1
ATOM 3075 C CA . ALA A 1 374 ? -10.363 -2.647 -22.267 1.00 96.31 374 ALA A CA 1
ATOM 3076 C C . ALA A 1 374 ? -10.334 -3.844 -23.232 1.00 96.31 374 ALA A C 1
ATOM 3078 O O . ALA A 1 374 ? -10.907 -4.879 -22.941 1.00 96.31 374 ALA A O 1
ATOM 3079 N N . ASP A 1 375 ? -9.648 -3.727 -24.370 1.00 95.69 375 ASP A N 1
ATOM 3080 C CA . ASP A 1 375 ? -9.488 -4.812 -25.344 1.00 95.69 375 ASP A CA 1
ATOM 3081 C C . ASP A 1 375 ? -8.371 -5.807 -24.989 1.00 95.69 375 ASP A C 1
ATOM 3083 O O . ASP A 1 375 ? -8.195 -6.816 -25.668 1.00 95.69 375 ASP A O 1
ATOM 3087 N N . ARG A 1 376 ? -7.617 -5.542 -23.918 1.00 96.44 376 ARG A N 1
ATOM 3088 C CA . ARG A 1 376 ? -6.570 -6.429 -23.397 1.00 96.44 376 ARG A CA 1
ATOM 3089 C C . ARG A 1 376 ? -7.023 -7.254 -22.193 1.00 96.44 376 ARG A C 1
ATOM 3091 O O . ARG A 1 376 ? -6.190 -7.919 -21.580 1.00 96.44 376 ARG A O 1
ATOM 3098 N N . LEU A 1 377 ? -8.295 -7.154 -21.813 1.00 95.31 377 LEU A N 1
ATOM 3099 C CA . LEU A 1 377 ? -8.844 -7.771 -20.613 1.00 95.31 377 LEU A CA 1
ATOM 3100 C C . LEU A 1 377 ? -10.312 -8.132 -20.842 1.00 95.31 377 LEU A C 1
ATOM 3102 O O . LEU A 1 377 ? -11.116 -7.263 -21.158 1.00 95.31 377 LEU A O 1
ATOM 3106 N N . THR A 1 378 ? -10.659 -9.399 -20.658 1.00 94.81 378 THR A N 1
ATOM 3107 C CA . THR A 1 378 ? -12.017 -9.920 -20.859 1.00 94.81 378 THR A CA 1
ATOM 3108 C C . THR A 1 378 ? -12.728 -10.106 -19.521 1.00 94.81 378 THR A C 1
ATOM 3110 O O . THR A 1 378 ? -13.820 -9.580 -19.321 1.00 94.81 378 THR A O 1
ATOM 3113 N N . ASP A 1 379 ? -12.090 -10.800 -18.577 1.00 96.69 379 ASP A N 1
ATOM 3114 C CA . ASP A 1 379 ? -12.609 -11.075 -17.236 1.00 96.69 379 ASP A CA 1
ATOM 3115 C C . ASP A 1 379 ? -11.523 -10.777 -16.183 1.00 96.69 379 ASP A C 1
ATOM 3117 O O . ASP A 1 379 ? -10.660 -11.614 -15.900 1.00 96.69 379 ASP A O 1
ATOM 3121 N N . PRO A 1 380 ? -11.527 -9.574 -15.580 1.00 96.62 380 PRO A N 1
ATOM 3122 C CA . PRO A 1 380 ? -10.467 -9.162 -14.667 1.00 96.62 380 PRO A CA 1
ATOM 3123 C C . PRO A 1 380 ? -10.261 -10.090 -13.466 1.00 96.62 380 PRO A C 1
ATOM 3125 O O . PRO A 1 380 ? -9.127 -10.259 -13.019 1.00 96.62 380 PRO A O 1
ATOM 3128 N N . GLU A 1 381 ? -11.328 -10.697 -12.939 1.00 95.75 381 GLU A N 1
ATOM 3129 C CA . GLU A 1 381 ? -11.231 -11.589 -11.780 1.00 95.75 381 GLU A CA 1
ATOM 3130 C C . GLU A 1 381 ? -10.564 -12.921 -12.134 1.00 95.75 381 GLU A C 1
ATOM 3132 O O . GLU A 1 381 ? -9.869 -13.510 -11.303 1.00 95.75 381 GLU A O 1
ATOM 3137 N N . LYS A 1 382 ? -10.763 -13.399 -13.367 1.00 96.94 382 LYS A N 1
ATOM 3138 C CA . LYS A 1 382 ? -10.110 -14.610 -13.872 1.00 96.94 382 LYS A CA 1
ATOM 3139 C C . LYS A 1 382 ? -8.691 -14.365 -14.330 1.00 96.94 382 LYS A C 1
ATOM 3141 O O . LYS A 1 382 ? -7.847 -15.238 -14.155 1.00 96.94 382 LYS A O 1
ATOM 3146 N N . GLU A 1 383 ? -8.413 -13.194 -14.881 1.00 97.75 383 GLU A N 1
ATOM 3147 C CA . GLU A 1 383 ? -7.171 -12.939 -15.601 1.00 97.75 383 GLU A CA 1
ATOM 3148 C C . GLU A 1 383 ? -6.072 -12.320 -14.751 1.00 97.75 383 GLU A C 1
ATOM 3150 O O . GLU A 1 383 ? -4.900 -12.571 -15.003 1.00 97.75 383 GLU A O 1
ATOM 3155 N N . ILE A 1 384 ? -6.387 -11.505 -13.748 1.00 98.06 384 ILE A N 1
ATOM 3156 C CA . ILE A 1 384 ? -5.336 -10.800 -13.009 1.00 98.06 384 ILE A CA 1
ATOM 3157 C C . ILE A 1 384 ? -4.555 -11.776 -12.121 1.00 98.06 384 ILE A C 1
ATOM 3159 O O . ILE A 1 384 ? -5.127 -12.518 -11.319 1.00 98.06 384 ILE A O 1
ATOM 3163 N N . ARG A 1 385 ? -3.222 -11.754 -12.235 1.00 98.25 385 ARG A N 1
ATOM 3164 C CA . ARG A 1 385 ? -2.296 -12.540 -11.399 1.00 98.25 385 ARG A CA 1
ATOM 3165 C C . ARG A 1 385 ? -1.185 -11.670 -10.850 1.00 98.25 385 ARG A C 1
ATOM 3167 O O . ARG A 1 385 ? -0.548 -10.943 -11.606 1.00 98.25 385 ARG A O 1
ATOM 3174 N N . VAL A 1 386 ? -0.926 -11.752 -9.545 1.00 98.38 386 VAL A N 1
ATOM 3175 C CA . VAL A 1 386 ? 0.166 -10.999 -8.914 1.00 98.38 386 VAL A CA 1
ATOM 3176 C C . VAL A 1 386 ? 1.340 -11.930 -8.652 1.00 98.38 386 VAL A C 1
ATOM 3178 O O . VAL A 1 386 ? 1.236 -12.895 -7.900 1.00 98.38 386 VAL A O 1
ATOM 3181 N N . ILE A 1 387 ? 2.474 -11.619 -9.269 1.00 97.19 387 ILE A N 1
ATOM 3182 C CA . ILE A 1 387 ? 3.690 -12.420 -9.231 1.00 97.19 387 ILE A CA 1
ATOM 3183 C C . ILE A 1 387 ? 4.790 -11.643 -8.532 1.00 97.19 387 ILE A C 1
ATOM 3185 O O . ILE A 1 387 ? 5.218 -10.572 -8.961 1.00 97.19 387 ILE A O 1
ATOM 3189 N N . GLU A 1 388 ? 5.298 -12.214 -7.457 1.00 93.12 388 GLU A N 1
ATOM 3190 C CA . GLU A 1 388 ? 6.520 -11.771 -6.819 1.00 93.12 388 GLU A CA 1
ATOM 3191 C C . GLU A 1 388 ? 7.740 -12.319 -7.567 1.00 93.12 388 GLU A C 1
ATOM 3193 O O . GLU A 1 388 ? 7.811 -13.508 -7.892 1.00 93.12 388 GLU A O 1
ATOM 3198 N N . ILE A 1 389 ? 8.740 -11.458 -7.774 1.00 84.75 389 ILE A N 1
ATOM 3199 C CA . ILE A 1 389 ? 10.059 -11.872 -8.258 1.00 84.75 389 ILE A CA 1
ATOM 3200 C C . ILE A 1 389 ? 11.013 -12.011 -7.070 1.00 84.75 389 ILE A C 1
ATOM 3202 O O . ILE A 1 389 ? 11.425 -11.016 -6.464 1.00 84.75 389 ILE A O 1
ATOM 3206 N N . ASP A 1 390 ? 11.429 -13.242 -6.780 1.00 79.38 390 ASP A N 1
ATOM 3207 C CA . ASP A 1 390 ? 12.474 -13.541 -5.807 1.00 79.38 390 ASP A CA 1
ATOM 3208 C C . ASP A 1 390 ? 13.874 -13.358 -6.438 1.00 79.38 390 ASP A C 1
ATOM 3210 O O . ASP A 1 390 ? 14.341 -14.209 -7.211 1.00 79.38 390 ASP A O 1
ATOM 3214 N N . PRO A 1 391 ? 14.606 -12.281 -6.093 1.00 68.88 391 PRO A N 1
ATOM 3215 C CA . PRO A 1 391 ? 15.943 -12.029 -6.633 1.00 68.88 391 PRO A CA 1
ATOM 3216 C C . PRO A 1 391 ? 16.982 -13.075 -6.230 1.00 68.88 391 PRO A C 1
ATOM 3218 O O . PRO A 1 391 ? 18.032 -13.174 -6.864 1.00 68.88 391 PRO A O 1
ATOM 3221 N N . TYR A 1 392 ? 16.750 -13.811 -5.147 1.00 64.88 392 TYR A N 1
ATOM 3222 C CA . TYR A 1 392 ? 17.705 -14.790 -4.655 1.00 64.88 392 TYR A CA 1
ATOM 3223 C C . TYR A 1 392 ? 17.633 -16.072 -5.473 1.00 64.88 392 TYR A C 1
ATOM 3225 O O . TYR A 1 392 ? 18.662 -16.583 -5.919 1.00 64.88 392 TYR A O 1
ATOM 3233 N N . LYS A 1 393 ? 16.412 -16.553 -5.734 1.00 69.81 393 LYS A N 1
ATOM 3234 C CA . LYS A 1 393 ? 16.205 -17.664 -6.666 1.00 69.81 393 LYS A CA 1
ATOM 3235 C C . LYS A 1 393 ? 16.757 -17.315 -8.043 1.00 69.81 393 LYS A C 1
ATOM 3237 O O . LYS A 1 393 ? 17.452 -18.145 -8.622 1.00 69.81 393 LYS A O 1
ATOM 3242 N N . LEU A 1 394 ? 16.578 -16.066 -8.481 1.00 68.31 394 LEU A N 1
ATOM 3243 C CA . LEU A 1 394 ? 17.157 -15.576 -9.727 1.00 68.31 394 LEU A CA 1
ATOM 3244 C C . LEU A 1 394 ? 18.686 -15.765 -9.788 1.00 68.31 394 LEU A C 1
ATOM 3246 O O . LEU A 1 394 ? 19.196 -16.317 -10.757 1.00 68.31 394 LEU A O 1
ATOM 3250 N N . ARG A 1 395 ? 19.425 -15.370 -8.743 1.00 63.44 395 ARG A N 1
ATOM 3251 C CA . ARG A 1 395 ? 20.898 -15.507 -8.697 1.00 63.44 395 ARG A CA 1
ATOM 3252 C C . ARG A 1 395 ? 21.399 -16.940 -8.683 1.00 63.44 395 ARG A C 1
ATOM 3254 O O . ARG A 1 395 ? 22.521 -17.199 -9.097 1.00 63.44 395 ARG A O 1
ATOM 3261 N N . ARG A 1 396 ? 20.587 -17.860 -8.171 1.00 63.47 396 ARG A N 1
ATOM 3262 C CA . ARG A 1 396 ? 20.912 -19.287 -8.097 1.00 63.47 396 ARG A CA 1
ATOM 3263 C C . ARG A 1 396 ? 20.412 -20.067 -9.310 1.00 63.47 396 ARG A C 1
ATOM 3265 O O . ARG A 1 396 ? 20.352 -21.290 -9.239 1.00 63.47 396 ARG A O 1
ATOM 3272 N N . ASN A 1 397 ? 20.011 -19.379 -10.384 1.00 67.12 397 ASN A N 1
ATOM 3273 C CA . ASN A 1 397 ? 19.394 -19.983 -11.565 1.00 67.12 397 ASN A CA 1
ATOM 3274 C C . ASN A 1 397 ? 18.180 -20.875 -11.221 1.00 67.12 397 ASN A C 1
ATOM 3276 O O . ASN A 1 397 ? 17.897 -21.858 -11.904 1.00 67.12 397 ASN A O 1
ATOM 3280 N N . LYS A 1 398 ? 17.445 -20.533 -10.153 1.00 73.81 398 LYS A N 1
ATOM 3281 C CA . LYS A 1 398 ? 16.183 -21.172 -9.749 1.00 73.81 398 LYS A CA 1
ATOM 3282 C C . LYS A 1 398 ? 14.994 -20.340 -10.232 1.00 73.81 398 LYS A C 1
ATOM 3284 O O . LYS A 1 398 ? 15.150 -19.166 -10.549 1.00 73.81 398 LYS A O 1
ATOM 3289 N N . ASN A 1 399 ? 13.800 -20.940 -10.258 1.00 81.44 399 ASN A N 1
ATOM 3290 C CA . ASN A 1 399 ? 12.568 -20.244 -10.643 1.00 81.44 399 ASN A CA 1
ATOM 3291 C C . ASN A 1 399 ? 12.319 -19.032 -9.721 1.00 81.44 399 ASN A C 1
ATOM 3293 O O . ASN A 1 399 ? 12.052 -19.255 -8.537 1.00 81.44 399 ASN A O 1
ATOM 3297 N N . PRO A 1 400 ? 12.413 -17.782 -10.214 1.00 83.62 400 PRO A N 1
ATOM 3298 C CA . PRO A 1 400 ? 12.251 -16.602 -9.376 1.00 83.62 400 PRO A CA 1
ATOM 3299 C C . PRO A 1 400 ? 10.784 -16.248 -9.129 1.00 83.62 400 PRO A C 1
ATOM 3301 O O . PRO A 1 400 ? 10.519 -15.397 -8.289 1.00 83.62 400 PRO A O 1
ATOM 3304 N N . TYR A 1 401 ? 9.842 -16.876 -9.829 1.00 91.12 401 TYR A N 1
ATOM 3305 C CA . TYR A 1 401 ? 8.434 -16.523 -9.748 1.00 91.12 401 TYR A CA 1
ATOM 3306 C C . TYR A 1 401 ? 7.741 -17.199 -8.584 1.00 91.12 401 TYR A C 1
ATOM 3308 O O . TYR A 1 401 ? 7.883 -18.405 -8.359 1.00 91.12 401 TYR A O 1
ATOM 3316 N N . ARG A 1 402 ? 6.954 -16.403 -7.871 1.00 92.44 402 ARG A N 1
ATOM 3317 C CA . ARG A 1 402 ? 5.966 -16.877 -6.917 1.00 92.44 402 ARG A CA 1
ATOM 3318 C C . ARG A 1 402 ? 4.684 -16.099 -7.147 1.00 92.44 402 ARG A C 1
ATOM 3320 O O . ARG A 1 402 ? 4.663 -14.891 -6.942 1.00 92.44 402 ARG A O 1
ATOM 3327 N N . GLU A 1 403 ? 3.637 -16.792 -7.568 1.00 95.75 403 GLU A N 1
ATOM 3328 C CA . GLU A 1 403 ? 2.297 -16.226 -7.497 1.00 95.75 403 GLU A CA 1
ATOM 3329 C C . GLU A 1 403 ? 1.914 -16.034 -6.032 1.00 95.75 403 GLU A C 1
ATOM 3331 O O . GLU A 1 403 ? 2.183 -16.901 -5.195 1.00 95.75 403 GLU A O 1
ATOM 3336 N N . ILE A 1 404 ? 1.357 -14.869 -5.721 1.00 96.38 404 ILE A N 1
ATOM 3337 C CA . ILE A 1 404 ? 0.892 -14.532 -4.381 1.00 96.38 404 ILE A CA 1
ATOM 3338 C C . ILE A 1 404 ? -0.619 -14.300 -4.406 1.00 96.38 404 ILE A C 1
ATOM 3340 O O . ILE A 1 404 ? -1.123 -13.780 -5.405 1.00 96.38 404 ILE A O 1
ATOM 3344 N N . PRO A 1 405 ? -1.334 -14.643 -3.318 1.00 97.19 405 PRO A N 1
ATOM 3345 C CA . PRO A 1 405 ? -2.753 -14.356 -3.208 1.00 97.19 405 PRO A CA 1
ATOM 3346 C C . PRO A 1 405 ? -3.060 -12.892 -3.505 1.00 97.19 405 PRO A C 1
ATOM 3348 O O . PRO A 1 405 ? -2.439 -11.979 -2.948 1.00 97.19 405 PRO A O 1
ATOM 3351 N N . SER A 1 406 ? -4.031 -12.691 -4.383 1.00 97.94 406 SER A N 1
ATOM 3352 C CA . SER A 1 406 ? -4.517 -11.380 -4.775 1.00 97.94 406 SER A CA 1
ATOM 3353 C C . SER A 1 406 ? -6.040 -11.359 -4.835 1.00 97.94 406 SER A C 1
ATOM 3355 O O . SER A 1 406 ? -6.709 -12.392 -4.842 1.00 97.94 406 SER A O 1
ATOM 3357 N N . GLN A 1 407 ? -6.591 -10.154 -4.848 1.00 97.94 407 GLN A N 1
ATOM 3358 C CA . GLN A 1 407 ? -8.023 -9.913 -4.913 1.00 97.94 407 GLN A CA 1
ATOM 3359 C C . GLN A 1 407 ? -8.285 -8.705 -5.806 1.00 97.94 407 GLN A C 1
ATOM 3361 O O . GLN A 1 407 ? -7.759 -7.621 -5.551 1.00 97.94 407 GLN A O 1
ATOM 3366 N N . VAL A 1 408 ? -9.090 -8.895 -6.849 1.00 98.19 408 VAL A N 1
ATOM 3367 C CA . VAL A 1 408 ? -9.530 -7.833 -7.762 1.00 98.19 408 VAL A CA 1
ATOM 3368 C C . VAL A 1 408 ? -10.877 -7.302 -7.293 1.00 98.19 408 VAL A C 1
ATOM 3370 O O . VAL A 1 408 ? -11.729 -8.077 -6.872 1.00 98.19 408 VAL A O 1
ATOM 3373 N N . TYR A 1 409 ? -11.075 -5.988 -7.333 1.00 98.00 409 TYR A N 1
ATOM 3374 C CA . TYR A 1 409 ? -12.340 -5.358 -6.952 1.00 98.00 409 TYR A CA 1
ATOM 3375 C C . TYR A 1 409 ? -12.506 -3.986 -7.628 1.00 98.00 409 TYR A C 1
ATOM 3377 O O . TYR A 1 409 ? -11.582 -3.487 -8.267 1.00 98.00 409 TYR A O 1
ATOM 3385 N N . ASN A 1 410 ? -13.687 -3.363 -7.496 1.00 97.00 410 ASN A N 1
ATOM 3386 C CA . ASN A 1 410 ? -14.004 -2.046 -8.082 1.00 97.00 410 ASN A CA 1
ATOM 3387 C C . ASN A 1 410 ? -13.694 -1.947 -9.590 1.00 97.00 410 ASN A C 1
ATOM 3389 O O . ASN A 1 410 ? -12.959 -1.060 -10.025 1.00 97.00 410 ASN A O 1
ATOM 3393 N N . ILE A 1 411 ? -14.258 -2.861 -10.378 1.00 97.56 411 ILE A N 1
ATOM 3394 C CA . ILE A 1 411 ? -14.062 -2.924 -11.828 1.00 97.56 411 ILE A CA 1
ATOM 3395 C C . ILE A 1 411 ? -15.057 -1.987 -12.527 1.00 97.56 411 ILE A C 1
ATOM 3397 O O . ILE A 1 411 ? -16.264 -2.114 -12.335 1.00 97.56 411 ILE A O 1
ATOM 3401 N N . TYR A 1 412 ? -14.557 -1.079 -13.365 1.00 97.25 412 TYR A N 1
ATOM 3402 C CA . TYR A 1 412 ? -15.357 -0.161 -14.178 1.00 97.25 412 TYR A CA 1
ATOM 3403 C C . TYR A 1 412 ? -14.732 0.010 -15.560 1.00 97.25 412 TYR A C 1
ATOM 3405 O O . TYR A 1 412 ? -13.530 0.243 -15.668 1.00 97.25 412 TYR A O 1
ATOM 3413 N N . THR A 1 413 ? -15.538 -0.032 -16.619 1.00 97.25 413 THR A N 1
ATOM 3414 C CA . THR A 1 413 ? -15.056 0.165 -17.993 1.00 97.25 413 THR A CA 1
ATOM 3415 C C . THR A 1 413 ? -15.552 1.491 -18.554 1.00 97.25 413 THR A C 1
ATOM 3417 O O . THR A 1 413 ? -16.754 1.742 -18.616 1.00 97.25 413 THR A O 1
ATOM 3420 N N . TRP A 1 414 ? -14.620 2.326 -19.008 1.00 97.44 414 TRP A N 1
ATOM 3421 C CA . TRP A 1 414 ? -14.906 3.514 -19.799 1.00 97.44 414 TRP A CA 1
ATOM 3422 C C . TRP A 1 414 ? -14.800 3.180 -21.291 1.00 97.44 414 TRP A C 1
ATOM 3424 O O . TRP A 1 414 ? -13.751 2.756 -21.775 1.00 97.44 414 TRP A O 1
ATOM 3434 N N . ASN A 1 415 ? -15.893 3.379 -22.031 1.00 96.25 415 ASN A N 1
ATOM 3435 C CA . ASN A 1 415 ? -15.958 3.117 -23.470 1.00 96.25 415 ASN A CA 1
ATOM 3436 C C . ASN A 1 415 ? -16.946 4.072 -24.164 1.00 96.25 415 ASN A C 1
ATOM 3438 O O . ASN A 1 415 ? -18.036 3.683 -24.591 1.00 96.25 415 ASN A O 1
ATOM 3442 N N . ASN A 1 416 ? -16.594 5.357 -24.249 1.00 96.19 416 ASN A N 1
ATOM 3443 C CA . ASN A 1 416 ? -17.438 6.342 -24.923 1.00 96.19 416 ASN A CA 1
ATOM 3444 C C . ASN A 1 416 ? -17.205 6.317 -26.443 1.00 96.19 416 ASN A C 1
ATOM 3446 O O . ASN A 1 416 ? -16.339 7.024 -26.962 1.00 96.19 416 ASN A O 1
ATOM 3450 N N . ARG A 1 417 ? -18.018 5.535 -27.166 1.00 93.94 417 ARG A N 1
ATOM 3451 C CA . ARG A 1 417 ? -17.919 5.385 -28.632 1.00 93.94 417 ARG A CA 1
ATOM 3452 C C . ARG A 1 417 ? -17.984 6.713 -29.391 1.00 93.94 417 ARG A C 1
ATOM 3454 O O . ARG A 1 417 ? -17.285 6.864 -30.386 1.00 93.94 417 ARG A O 1
ATOM 3461 N N . LYS A 1 418 ? -18.775 7.690 -28.923 1.00 93.75 418 LYS A N 1
ATOM 3462 C CA . LYS A 1 418 ? -18.881 9.008 -29.577 1.00 93.75 418 LYS A CA 1
ATOM 3463 C C . LYS A 1 418 ? -17.552 9.764 -29.529 1.00 93.75 418 LYS A C 1
ATOM 3465 O O . LYS A 1 418 ? -17.139 10.325 -30.537 1.00 93.75 418 LYS A O 1
ATOM 3470 N N . LEU A 1 419 ? -16.879 9.761 -28.376 1.00 92.06 419 LEU A N 1
ATOM 3471 C CA . LEU A 1 419 ? -15.573 10.410 -28.220 1.00 92.06 419 LEU A CA 1
ATOM 3472 C C . LEU A 1 419 ? -14.460 9.643 -28.939 1.00 92.06 419 LEU A C 1
ATOM 3474 O O . LEU A 1 419 ? -13.618 10.266 -29.575 1.00 92.06 419 LEU A O 1
ATOM 3478 N N . ILE A 1 420 ? -14.473 8.310 -28.877 1.00 92.44 420 ILE A N 1
ATOM 3479 C CA . ILE A 1 420 ? -13.461 7.457 -29.521 1.00 92.44 420 ILE A CA 1
ATOM 3480 C C . ILE A 1 420 ? -13.515 7.569 -31.050 1.00 92.44 420 ILE A C 1
ATOM 3482 O O . ILE A 1 420 ? -12.475 7.626 -31.702 1.00 92.44 420 ILE A O 1
ATOM 3486 N N . ASN A 1 421 ? -14.716 7.640 -31.628 1.00 90.69 421 ASN A N 1
ATOM 3487 C CA . ASN A 1 421 ? -14.894 7.742 -33.078 1.00 90.69 421 ASN A CA 1
ATOM 3488 C C . ASN A 1 421 ? -14.666 9.162 -33.618 1.00 90.69 421 ASN A C 1
ATOM 3490 O O . ASN A 1 421 ? -14.682 9.360 -34.833 1.00 90.69 421 ASN A O 1
ATOM 3494 N N . LYS A 1 422 ? -14.461 10.160 -32.748 1.00 90.19 422 LYS A N 1
ATOM 3495 C CA . LYS A 1 422 ? -14.181 11.529 -33.176 1.00 90.19 422 LYS A CA 1
ATOM 3496 C C . LYS A 1 422 ? -12.819 11.578 -33.867 1.00 90.19 422 LYS A C 1
ATOM 3498 O O . LYS A 1 422 ? -11.795 11.250 -33.272 1.00 90.19 422 LYS A O 1
ATOM 3503 N N . VAL A 1 423 ? -12.809 12.020 -35.122 1.00 89.19 423 VAL A N 1
ATOM 3504 C CA . VAL A 1 423 ? -11.569 12.262 -35.862 1.00 89.19 423 VAL A CA 1
ATOM 3505 C C . VAL A 1 423 ? -10.969 13.580 -35.390 1.00 89.19 423 VAL A C 1
ATOM 3507 O O . VAL A 1 423 ? -11.619 14.625 -35.420 1.00 89.19 423 VAL A O 1
ATOM 3510 N N . GLU A 1 424 ? -9.721 13.516 -34.949 1.00 89.62 424 GLU A N 1
ATOM 3511 C CA . GLU A 1 424 ? -8.919 14.671 -34.582 1.00 89.62 424 GLU A CA 1
ATOM 3512 C C . GLU A 1 424 ? -7.592 14.607 -35.334 1.00 89.62 424 GLU A C 1
ATOM 3514 O O . GLU A 1 424 ? -7.023 13.527 -35.521 1.00 89.62 424 GLU A O 1
ATOM 3519 N N . VAL A 1 425 ? -7.116 15.766 -35.776 1.00 88.75 425 VAL A N 1
ATOM 3520 C CA . VAL A 1 425 ? -5.833 15.923 -36.455 1.00 88.75 425 VAL A CA 1
ATOM 3521 C C . VAL A 1 425 ? -5.040 17.024 -35.775 1.00 88.75 425 VAL A C 1
ATOM 3523 O O . VAL A 1 425 ? -5.596 18.031 -35.330 1.00 88.75 425 VAL A O 1
ATOM 3526 N N . ASP A 1 426 ? -3.739 16.808 -35.691 1.00 83.56 426 ASP A N 1
ATOM 3527 C CA . ASP A 1 426 ? -2.790 17.827 -35.295 1.00 83.56 426 ASP A CA 1
ATOM 3528 C C . ASP A 1 426 ? -2.751 18.918 -36.372 1.00 83.56 426 ASP A C 1
ATOM 3530 O O . ASP A 1 426 ? -2.690 18.619 -37.566 1.00 83.56 426 ASP A O 1
ATOM 3534 N N . LYS A 1 427 ? -2.857 20.185 -35.964 1.00 82.19 427 LYS A N 1
ATOM 3535 C CA . LYS A 1 427 ? -3.024 21.297 -36.913 1.00 82.19 427 LYS A CA 1
ATOM 3536 C C . LYS A 1 427 ? -1.759 21.600 -37.701 1.00 82.19 427 LYS A C 1
ATOM 3538 O O . LYS A 1 427 ? -1.873 22.052 -38.835 1.00 82.19 427 LYS A O 1
ATOM 3543 N N . ASP A 1 428 ? -0.600 21.347 -37.107 1.00 82.69 428 ASP A N 1
ATOM 3544 C CA . ASP A 1 428 ? 0.687 21.718 -37.686 1.00 82.69 428 ASP A CA 1
ATOM 3545 C C . ASP A 1 428 ? 1.218 20.590 -38.575 1.00 82.69 428 ASP A C 1
ATOM 3547 O O . ASP A 1 428 ? 1.746 20.827 -39.657 1.00 82.69 428 ASP A O 1
ATOM 3551 N N . THR A 1 429 ? 1.035 19.339 -38.149 1.00 85.19 429 THR A N 1
ATOM 3552 C CA . THR A 1 429 ? 1.544 18.158 -38.859 1.00 85.19 429 THR A CA 1
ATOM 3553 C C . THR A 1 429 ? 0.502 17.455 -39.729 1.00 85.19 429 THR A C 1
ATOM 3555 O O . THR A 1 429 ? 0.861 16.575 -40.512 1.00 85.19 429 THR A O 1
ATOM 3558 N N . GLY A 1 430 ? -0.788 17.763 -39.562 1.00 86.75 430 GLY A N 1
ATOM 3559 C CA . GLY A 1 430 ? -1.901 17.086 -40.240 1.00 86.75 430 GLY A CA 1
ATOM 3560 C C . GLY A 1 430 ? -2.107 15.623 -39.822 1.00 86.75 430 GLY A C 1
ATOM 3561 O O . GLY A 1 430 ? -2.993 14.945 -40.344 1.00 86.75 430 GLY A O 1
ATOM 3562 N N . LYS A 1 431 ? -1.301 15.101 -38.888 1.00 88.31 431 LYS A N 1
ATOM 3563 C CA . LYS A 1 431 ? -1.362 13.700 -38.458 1.00 88.31 431 LYS A CA 1
ATOM 3564 C C . LYS A 1 431 ? -2.586 13.459 -37.582 1.00 88.31 431 LYS A C 1
ATOM 3566 O O . LYS A 1 431 ? -2.949 14.288 -36.750 1.00 88.31 431 LYS A O 1
ATOM 3571 N N . ARG A 1 432 ? -3.204 12.284 -37.728 1.00 90.00 432 ARG A N 1
ATOM 3572 C CA . ARG A 1 432 ? -4.313 11.857 -36.866 1.00 90.00 432 ARG A CA 1
ATOM 3573 C C . ARG A 1 432 ? -3.853 11.763 -35.410 1.00 90.00 432 ARG A C 1
ATOM 3575 O O . ARG A 1 432 ? -2.839 11.132 -35.125 1.00 90.00 432 ARG A O 1
ATOM 3582 N N . ILE A 1 433 ? -4.653 12.320 -34.507 1.00 90.38 433 ILE A N 1
ATOM 3583 C CA . ILE A 1 433 ? -4.469 12.229 -33.060 1.00 90.38 433 ILE A CA 1
ATOM 3584 C C . ILE A 1 433 ? -5.351 11.104 -32.513 1.00 90.38 433 ILE A C 1
ATOM 3586 O O . ILE A 1 433 ? -6.570 11.098 -32.691 1.00 90.38 433 ILE A O 1
ATOM 3590 N N . ILE A 1 434 ? -4.741 10.163 -31.795 1.00 91.31 434 ILE A N 1
ATOM 3591 C CA . ILE A 1 434 ? -5.451 9.161 -30.994 1.00 91.31 434 ILE A CA 1
ATOM 3592 C C . ILE A 1 434 ? -5.519 9.677 -29.559 1.00 91.31 434 ILE A C 1
ATOM 3594 O O . ILE A 1 434 ? -4.573 9.526 -28.790 1.00 91.31 434 ILE A O 1
ATOM 3598 N N . ARG A 1 435 ? -6.618 10.345 -29.203 1.00 90.69 435 ARG A N 1
ATOM 3599 C CA . ARG A 1 435 ? -6.771 10.948 -27.869 1.00 90.69 435 ARG A CA 1
ATOM 3600 C C . ARG A 1 435 ? -7.325 9.981 -26.830 1.00 90.69 435 ARG A C 1
ATOM 3602 O O . ARG A 1 435 ? -6.961 10.057 -25.661 1.00 90.69 435 ARG A O 1
ATOM 3609 N N . TYR A 1 436 ? -8.214 9.093 -27.256 1.00 92.19 436 TYR A N 1
ATOM 3610 C CA . TYR A 1 436 ? -8.946 8.211 -26.362 1.00 92.19 436 TYR A CA 1
ATOM 3611 C C . TYR A 1 436 ? -8.851 6.767 -26.829 1.00 92.19 436 TYR A C 1
ATOM 3613 O O . TYR A 1 436 ? -9.015 6.472 -28.011 1.00 92.19 436 TYR A O 1
ATOM 3621 N N . LEU A 1 437 ? -8.661 5.871 -25.870 1.00 93.88 437 LEU A N 1
ATOM 3622 C CA . LEU A 1 437 ? -8.801 4.432 -26.038 1.00 93.88 437 LEU A CA 1
ATOM 3623 C C . LEU A 1 437 ? -9.663 3.915 -24.876 1.00 93.88 437 LEU A C 1
ATOM 3625 O O . LEU A 1 437 ? -9.519 4.431 -23.764 1.00 93.88 437 LEU A O 1
ATOM 3629 N N . PRO A 1 438 ? -10.569 2.944 -25.102 1.00 96.25 438 PRO A N 1
ATOM 3630 C CA . PRO A 1 438 ? -11.326 2.313 -24.026 1.00 96.25 438 PRO A CA 1
ATOM 3631 C C . PRO A 1 438 ? -10.414 1.768 -22.927 1.00 96.25 438 PRO A C 1
ATOM 3633 O O . PRO A 1 438 ? -9.402 1.125 -23.221 1.00 96.25 438 PRO A O 1
ATOM 3636 N N . THR A 1 439 ? -10.797 1.959 -21.667 1.00 96.88 439 THR A N 1
ATOM 3637 C CA . THR A 1 439 ? -10.039 1.441 -20.523 1.00 96.88 439 THR A CA 1
ATOM 3638 C C . THR A 1 439 ? -10.943 0.780 -19.492 1.00 96.88 439 THR A C 1
ATOM 3640 O O . THR A 1 439 ? -12.031 1.264 -19.187 1.00 96.88 439 THR A O 1
ATOM 3643 N N . THR A 1 440 ? -10.471 -0.323 -18.922 1.00 97.75 440 THR A N 1
ATOM 3644 C CA . THR A 1 440 ? -11.030 -0.950 -17.727 1.00 97.75 440 THR A CA 1
ATOM 3645 C C . THR A 1 440 ? -10.169 -0.556 -16.535 1.00 97.75 440 THR A C 1
ATOM 3647 O O . THR A 1 440 ? -8.973 -0.846 -16.480 1.00 97.75 440 THR A O 1
ATOM 3650 N N . THR A 1 441 ? -10.779 0.143 -15.584 1.00 97.62 441 THR A N 1
ATOM 3651 C CA . THR A 1 441 ? -10.175 0.520 -14.308 1.00 97.62 441 THR A CA 1
ATOM 3652 C C . THR A 1 441 ? -10.577 -0.483 -13.241 1.00 97.62 441 THR A C 1
ATOM 3654 O O . THR A 1 441 ? -11.747 -0.837 -13.135 1.00 97.62 441 THR A O 1
ATOM 3657 N N . LEU A 1 442 ? -9.614 -0.930 -12.446 1.00 97.81 442 LEU A N 1
ATOM 3658 C CA . LEU A 1 442 ? -9.812 -1.902 -11.375 1.00 97.81 442 LEU A CA 1
ATOM 3659 C C . LEU A 1 442 ? -8.857 -1.626 -10.216 1.00 97.81 442 LEU A C 1
ATOM 3661 O O . LEU A 1 442 ? -7.812 -0.992 -10.394 1.00 97.81 442 LEU A O 1
ATOM 3665 N N . ASP A 1 443 ? -9.198 -2.138 -9.039 1.00 98.19 443 ASP A N 1
ATOM 3666 C CA . ASP A 1 443 ? -8.304 -2.182 -7.892 1.00 98.19 443 ASP A CA 1
ATOM 3667 C C . ASP A 1 443 ? -7.807 -3.620 -7.657 1.00 98.19 443 ASP A C 1
ATOM 3669 O O . ASP A 1 443 ? -8.551 -4.587 -7.823 1.00 98.19 443 ASP A O 1
ATOM 3673 N N . VAL A 1 444 ? -6.545 -3.762 -7.247 1.00 98.31 444 VAL A N 1
ATOM 3674 C CA . VAL A 1 444 ? -5.934 -5.044 -6.858 1.00 98.31 444 VAL A CA 1
ATOM 3675 C C . VAL A 1 444 ? -5.391 -4.928 -5.440 1.00 98.31 444 VAL A C 1
ATOM 3677 O O . VAL A 1 444 ? -4.635 -4.001 -5.137 1.00 98.31 444 VAL A O 1
ATOM 3680 N N . ALA A 1 445 ? -5.753 -5.879 -4.582 1.00 98.56 445 ALA A N 1
ATOM 3681 C CA . ALA A 1 445 ? -5.191 -6.050 -3.249 1.00 98.56 445 ALA A CA 1
ATOM 3682 C C . ALA A 1 445 ? -4.315 -7.306 -3.175 1.00 98.56 445 ALA A C 1
ATOM 3684 O O . ALA A 1 445 ? -4.664 -8.335 -3.749 1.00 98.56 445 ALA A O 1
ATOM 3685 N N . PHE A 1 446 ? -3.189 -7.228 -2.469 1.00 98.38 446 PHE A N 1
ATOM 3686 C CA . PHE A 1 446 ? -2.306 -8.362 -2.168 1.00 98.38 446 PHE A CA 1
ATOM 3687 C C . PHE A 1 446 ? -1.428 -8.047 -0.949 1.00 98.38 446 PHE A C 1
ATOM 3689 O O . PHE A 1 446 ? -1.347 -6.897 -0.512 1.00 98.38 446 PHE A O 1
ATOM 3696 N N . PHE A 1 447 ? -0.741 -9.053 -0.407 1.00 97.56 447 PHE A N 1
ATOM 3697 C CA . PHE A 1 447 ? 0.221 -8.861 0.680 1.00 97.56 447 PHE A CA 1
ATOM 3698 C C . PHE A 1 447 ? 1.655 -8.738 0.170 1.00 97.56 447 PHE A C 1
ATOM 3700 O O . PHE A 1 447 ? 2.097 -9.505 -0.687 1.00 97.56 447 PHE A O 1
ATOM 3707 N N . ALA A 1 448 ? 2.412 -7.801 0.740 1.00 95.81 448 ALA A N 1
ATOM 3708 C CA . ALA A 1 448 ? 3.789 -7.544 0.348 1.00 95.81 448 ALA A CA 1
ATOM 3709 C C . ALA A 1 448 ? 4.781 -7.660 1.511 1.00 95.81 448 ALA A C 1
ATOM 3711 O O . ALA A 1 448 ? 4.632 -7.031 2.557 1.00 95.81 448 ALA A O 1
ATOM 3712 N N . ASP A 1 449 ? 5.869 -8.392 1.277 1.00 92.31 449 ASP A N 1
ATOM 3713 C CA . ASP A 1 449 ? 7.059 -8.357 2.131 1.00 92.31 449 ASP A CA 1
ATOM 3714 C C . ASP A 1 449 ? 8.089 -7.403 1.526 1.00 92.31 449 ASP A C 1
ATOM 3716 O O . ASP A 1 449 ? 8.501 -7.615 0.385 1.00 92.31 449 ASP A O 1
ATOM 3720 N N . VAL A 1 450 ? 8.554 -6.394 2.260 1.00 89.81 450 VAL A N 1
ATOM 3721 C CA . VAL A 1 450 ? 9.581 -5.445 1.789 1.00 89.81 450 VAL A CA 1
ATOM 3722 C C . VAL A 1 450 ? 10.593 -5.220 2.908 1.00 89.81 450 VAL A C 1
ATOM 3724 O O . VAL A 1 450 ? 10.225 -4.985 4.057 1.00 89.81 450 VAL A O 1
ATOM 3727 N N . LEU A 1 451 ? 11.885 -5.344 2.596 1.00 85.12 451 LEU A N 1
ATOM 3728 C CA . LEU A 1 451 ? 12.939 -5.124 3.589 1.00 85.12 451 LEU A CA 1
ATOM 3729 C C . LEU A 1 451 ? 13.068 -3.618 3.888 1.00 85.12 451 LEU A C 1
ATOM 3731 O O . LEU A 1 451 ? 12.749 -2.813 3.007 1.00 85.12 451 LEU A O 1
ATOM 3735 N N . PRO A 1 452 ? 13.577 -3.236 5.074 1.00 84.12 452 PRO A N 1
ATOM 3736 C CA . PRO A 1 452 ? 13.883 -1.845 5.397 1.00 84.12 452 PRO A CA 1
ATOM 3737 C C . PRO A 1 452 ? 14.687 -1.162 4.288 1.00 84.12 452 PRO A C 1
ATOM 3739 O O . PRO A 1 452 ? 15.592 -1.785 3.729 1.00 84.12 452 PRO A O 1
ATOM 3742 N N . TYR A 1 453 ? 14.387 0.099 3.976 1.00 81.38 453 TYR A N 1
ATOM 3743 C CA . TYR A 1 453 ? 15.158 0.911 3.023 1.00 81.38 453 TYR A CA 1
ATOM 3744 C C . TYR A 1 453 ? 15.398 0.229 1.664 1.00 81.38 453 TYR A C 1
ATOM 3746 O O . TYR A 1 453 ? 16.463 0.348 1.050 1.00 81.38 453 TYR A O 1
ATOM 3754 N N . SER A 1 454 ? 14.430 -0.566 1.207 1.00 81.94 454 SER A N 1
ATOM 3755 C CA . SER A 1 454 ? 14.569 -1.370 -0.002 1.00 81.94 454 SER A CA 1
ATOM 3756 C C . SER A 1 454 ? 13.386 -1.210 -0.940 1.00 81.94 454 SER A C 1
ATOM 3758 O O . SER A 1 454 ? 12.301 -0.768 -0.563 1.00 81.94 454 SER A O 1
ATOM 3760 N N . GLU A 1 455 ? 13.617 -1.600 -2.189 1.00 86.69 455 GLU A N 1
ATOM 3761 C CA . GLU A 1 455 ? 12.592 -1.682 -3.215 1.00 86.69 455 GLU A CA 1
ATOM 3762 C C . GLU A 1 455 ? 12.355 -3.141 -3.594 1.00 86.69 455 GLU A C 1
ATOM 3764 O O . GLU A 1 455 ? 13.284 -3.960 -3.689 1.00 86.69 455 GLU A O 1
ATOM 3769 N N . LYS A 1 456 ? 11.091 -3.467 -3.849 1.00 89.31 456 LYS A N 1
ATOM 3770 C CA . LYS A 1 456 ? 10.690 -4.780 -4.328 1.00 89.31 456 LYS A CA 1
ATOM 3771 C C . LYS A 1 456 ? 9.719 -4.666 -5.487 1.00 89.31 456 LYS A C 1
ATOM 3773 O O . LYS A 1 456 ? 8.856 -3.795 -5.508 1.00 89.31 456 LYS A O 1
ATOM 3778 N N . VAL A 1 457 ? 9.905 -5.567 -6.444 1.00 91.31 457 VAL A N 1
ATOM 3779 C CA . VAL A 1 457 ? 9.135 -5.636 -7.678 1.00 91.31 457 VAL A CA 1
ATOM 3780 C C . VAL A 1 457 ? 8.108 -6.756 -7.573 1.00 91.31 457 VAL A C 1
ATOM 3782 O O . VAL A 1 457 ? 8.460 -7.891 -7.247 1.00 91.31 457 VAL A O 1
ATOM 3785 N N . TYR A 1 458 ? 6.868 -6.416 -7.895 1.00 96.38 458 TYR A N 1
ATOM 3786 C CA . TYR A 1 458 ? 5.760 -7.327 -8.144 1.00 96.38 458 TYR A CA 1
ATOM 3787 C C . TYR A 1 458 ? 5.269 -7.087 -9.571 1.00 96.38 458 TYR A C 1
ATOM 3789 O O . TYR A 1 458 ? 5.335 -5.964 -10.068 1.00 96.38 458 TYR A O 1
ATOM 3797 N N . LEU A 1 459 ? 4.797 -8.127 -10.242 1.00 97.50 459 LEU A N 1
ATOM 3798 C CA . LEU A 1 459 ? 4.221 -8.041 -11.578 1.00 97.50 459 LEU A CA 1
ATOM 3799 C C . LEU A 1 459 ? 2.741 -8.387 -11.504 1.00 97.50 459 LEU A C 1
ATOM 3801 O O . LEU A 1 459 ? 2.382 -9.380 -10.885 1.00 97.50 459 LEU A O 1
ATOM 3805 N N . VAL A 1 460 ? 1.897 -7.589 -12.141 1.00 98.25 460 VAL A N 1
ATOM 3806 C CA . VAL A 1 460 ? 0.464 -7.847 -12.277 1.00 98.25 460 VAL A CA 1
ATOM 3807 C C . VAL A 1 460 ? 0.217 -8.268 -13.718 1.00 98.25 460 VAL A C 1
ATOM 3809 O O . VAL A 1 460 ? 0.194 -7.417 -14.604 1.00 98.25 460 VAL A O 1
ATOM 3812 N N . PHE A 1 461 ? 0.111 -9.569 -13.962 1.00 98.25 461 PHE A N 1
ATOM 3813 C CA . PHE A 1 461 ? -0.135 -10.139 -15.286 1.00 98.25 461 PHE A CA 1
ATOM 3814 C C . PHE A 1 461 ? -1.622 -10.098 -15.641 1.00 98.25 461 PHE A C 1
ATOM 3816 O O . PHE A 1 461 ? -2.468 -10.241 -14.758 1.00 98.25 461 PHE A O 1
ATOM 3823 N N . TYR A 1 462 ? -1.919 -9.893 -16.928 1.00 97.94 462 TYR A N 1
ATOM 3824 C CA . TYR A 1 462 ? -3.273 -9.860 -17.496 1.00 97.94 462 TYR A CA 1
ATOM 3825 C C . TYR A 1 462 ? -3.282 -10.214 -19.001 1.00 97.94 462 TYR A C 1
ATOM 3827 O O . TYR A 1 462 ? -2.219 -10.328 -19.620 1.00 97.94 462 TYR A O 1
ATOM 3835 N N . GLY A 1 463 ? -4.468 -10.383 -19.596 1.00 97.31 463 GLY A N 1
ATOM 3836 C CA . GLY A 1 463 ? -4.635 -10.674 -21.025 1.00 97.31 463 GLY A CA 1
ATOM 3837 C C . GLY A 1 463 ? -4.530 -12.156 -21.377 1.00 97.31 463 GLY A C 1
ATOM 3838 O O . GLY A 1 463 ? -3.913 -12.490 -22.389 1.00 97.31 463 GLY A O 1
ATOM 3839 N N . ASN A 1 464 ? -5.103 -13.012 -20.530 1.00 97.88 464 ASN A N 1
ATOM 3840 C CA . ASN A 1 464 ? -5.277 -14.444 -20.761 1.00 97.88 464 ASN A CA 1
ATOM 3841 C C . ASN A 1 464 ? -6.780 -14.789 -20.699 1.00 97.88 464 ASN A C 1
ATOM 3843 O O . ASN A 1 464 ? -7.257 -15.178 -19.635 1.00 97.88 464 ASN A O 1
ATOM 3847 N N . PRO A 1 465 ? -7.539 -14.663 -21.800 1.00 96.94 465 PRO A N 1
ATOM 3848 C CA . PRO A 1 465 ? -8.989 -14.889 -21.789 1.00 96.94 465 PRO A CA 1
ATOM 3849 C C . PRO A 1 465 ? -9.394 -16.311 -21.363 1.00 96.94 465 PRO A C 1
ATOM 3851 O O . PRO A 1 465 ? -10.516 -16.506 -20.900 1.00 96.94 465 PRO A O 1
ATOM 3854 N N . ASP A 1 466 ? -8.478 -17.277 -21.460 1.00 97.50 466 ASP A N 1
ATOM 3855 C CA . ASP A 1 466 ? -8.701 -18.683 -21.110 1.00 97.50 466 ASP A CA 1
ATOM 3856 C C . ASP A 1 466 ? -8.346 -18.996 -19.641 1.00 97.50 466 ASP A C 1
ATOM 3858 O O . ASP A 1 466 ? -8.403 -20.146 -19.199 1.00 97.50 466 ASP A O 1
ATOM 3862 N N . ALA A 1 467 ? -7.966 -17.985 -18.850 1.00 97.38 467 ALA A N 1
ATOM 3863 C CA . ALA A 1 467 ? -7.618 -18.167 -17.449 1.00 97.38 467 ALA A CA 1
ATOM 3864 C C . ALA A 1 467 ? -8.823 -18.621 -16.607 1.00 97.38 467 ALA A C 1
ATOM 3866 O O . ALA A 1 467 ? -9.923 -18.072 -16.677 1.00 97.38 467 ALA A O 1
ATOM 3867 N N . LEU A 1 468 ? -8.591 -19.585 -15.715 1.00 95.56 468 LEU A N 1
ATOM 3868 C CA . LEU A 1 468 ? -9.555 -19.948 -14.676 1.00 95.56 468 LEU A CA 1
ATOM 3869 C C . LEU A 1 468 ? -9.516 -18.937 -13.526 1.00 95.56 468 LEU A C 1
ATOM 3871 O O . LEU A 1 468 ? -8.476 -18.338 -13.256 1.00 95.56 468 LEU A O 1
ATOM 3875 N N . LYS A 1 469 ? -10.624 -18.773 -12.793 1.00 94.62 469 LYS A N 1
ATOM 3876 C CA . LYS A 1 469 ? -10.624 -17.961 -11.565 1.00 94.62 469 LYS A CA 1
ATOM 3877 C C . LYS A 1 469 ? -9.669 -18.598 -10.542 1.00 94.62 469 LYS A C 1
ATOM 3879 O O . LYS A 1 469 ? -9.794 -19.797 -10.289 1.00 94.62 469 LYS A O 1
ATOM 3884 N N . PRO A 1 470 ? -8.703 -17.852 -9.975 1.00 95.00 470 PRO A N 1
ATOM 3885 C CA . PRO A 1 470 ? -7.761 -18.428 -9.028 1.00 95.00 470 PRO A CA 1
ATOM 3886 C C . PRO A 1 470 ? -8.464 -18.754 -7.709 1.00 95.00 470 PRO A C 1
ATOM 3888 O O . PRO A 1 470 ? -9.341 -18.017 -7.255 1.00 95.00 470 PRO A O 1
ATOM 3891 N N . PHE A 1 471 ? -8.038 -19.841 -7.069 1.00 94.69 471 PHE A N 1
ATOM 3892 C CA . PHE A 1 471 ? -8.436 -20.181 -5.709 1.00 94.69 471 PHE A CA 1
ATOM 3893 C C . PHE A 1 471 ? -7.248 -19.964 -4.771 1.00 94.69 471 PHE A C 1
ATOM 3895 O O . PHE A 1 471 ? -6.222 -20.634 -4.893 1.00 94.69 471 PHE A O 1
ATOM 3902 N N . TYR A 1 472 ? -7.383 -19.022 -3.838 1.00 96.06 472 TYR A N 1
ATOM 3903 C CA . TYR A 1 472 ? -6.362 -18.733 -2.836 1.00 96.06 472 TYR A CA 1
ATOM 3904 C C . TYR A 1 472 ? -6.860 -19.118 -1.448 1.00 96.06 472 TYR A C 1
ATOM 3906 O O . TYR A 1 472 ? -7.920 -18.668 -1.016 1.00 96.06 472 TYR A O 1
ATOM 3914 N N . THR A 1 473 ? -6.064 -19.908 -0.730 1.00 93.81 473 THR A N 1
ATOM 3915 C CA . THR A 1 473 ? -6.325 -20.209 0.678 1.00 93.81 473 THR A CA 1
ATOM 3916 C C . THR A 1 473 ? -6.231 -18.932 1.505 1.00 93.81 473 THR A C 1
ATOM 3918 O O . THR A 1 473 ? -5.253 -18.189 1.403 1.00 93.81 473 THR A O 1
ATOM 3921 N N . SER A 1 474 ? -7.230 -18.710 2.351 1.00 96.44 474 SER A N 1
ATOM 3922 C CA . SER A 1 474 ? -7.279 -17.604 3.298 1.00 96.44 474 SER A CA 1
ATOM 3923 C C . SER A 1 474 ? -7.728 -18.117 4.658 1.00 96.44 474 SER A C 1
ATOM 3925 O O . SER A 1 474 ? -8.538 -19.040 4.738 1.00 96.44 474 SER A O 1
ATOM 3927 N N . ASP A 1 475 ? -7.197 -17.526 5.725 1.00 97.25 475 ASP A N 1
ATOM 3928 C CA . ASP A 1 475 ? -7.740 -17.713 7.071 1.00 97.25 475 ASP A CA 1
ATOM 3929 C C . ASP A 1 475 ? -8.946 -16.808 7.344 1.00 97.25 475 ASP A C 1
ATOM 3931 O O . ASP A 1 475 ? -9.576 -16.953 8.386 1.00 97.25 475 ASP A O 1
ATOM 3935 N N . LEU A 1 476 ? -9.255 -15.881 6.432 1.00 97.81 476 LEU A N 1
ATOM 3936 C CA . LEU A 1 476 ? -10.379 -14.970 6.555 1.00 97.81 476 LEU A CA 1
ATOM 3937 C C . LEU A 1 476 ? -11.685 -15.699 6.220 1.00 97.81 476 LEU A C 1
ATOM 3939 O O . LEU A 1 476 ? -11.877 -16.166 5.098 1.00 97.81 476 LEU A O 1
ATOM 3943 N N . GLN A 1 477 ? -12.583 -15.772 7.196 1.00 98.06 477 GLN A N 1
ATOM 3944 C CA . GLN A 1 477 ? -13.880 -16.432 7.103 1.00 98.06 477 GLN A CA 1
ATOM 3945 C C . GLN A 1 477 ? -14.993 -15.430 7.401 1.00 98.06 477 GLN A C 1
ATOM 3947 O O . GLN A 1 477 ? -14.888 -14.621 8.324 1.00 98.06 477 GLN A O 1
ATOM 3952 N N . ILE A 1 478 ? -16.045 -15.474 6.585 1.00 97.94 478 ILE A N 1
ATOM 3953 C CA . ILE A 1 478 ? -17.213 -14.602 6.689 1.00 97.94 478 ILE A CA 1
ATOM 3954 C C . ILE A 1 478 ? -18.442 -15.503 6.772 1.00 97.94 478 ILE A C 1
ATOM 3956 O O . ILE A 1 478 ? -18.595 -16.421 5.967 1.00 97.94 478 ILE A O 1
ATOM 3960 N N . SER A 1 479 ? -19.304 -15.246 7.749 1.00 97.69 479 SER A N 1
ATOM 3961 C CA . SER A 1 479 ? -20.576 -15.949 7.929 1.00 97.69 479 SER A CA 1
ATOM 3962 C C . SER A 1 479 ? -21.644 -14.989 8.454 1.00 97.69 479 SER A C 1
ATOM 3964 O O . SER A 1 479 ? -21.318 -13.886 8.887 1.00 97.69 479 SER A O 1
ATOM 3966 N N . GLY A 1 480 ? -22.910 -15.401 8.410 1.00 94.62 480 GLY A N 1
ATOM 3967 C CA . GLY A 1 480 ? -24.047 -14.556 8.787 1.00 94.62 480 GLY A CA 1
ATOM 3968 C C . GLY A 1 480 ? -24.630 -13.755 7.611 1.00 94.62 480 GLY A C 1
ATOM 3969 O O . GLY A 1 480 ? -23.976 -13.616 6.571 1.00 94.62 480 GLY A O 1
ATOM 3970 N N . PRO A 1 481 ? -25.884 -13.288 7.739 1.00 91.62 481 PRO A N 1
ATOM 3971 C CA . PRO A 1 481 ? -26.582 -12.570 6.682 1.00 91.62 481 PRO A CA 1
ATOM 3972 C C . PRO A 1 481 ? -26.202 -11.086 6.642 1.00 91.62 481 PRO A C 1
ATOM 3974 O O . PRO A 1 481 ? -25.831 -10.493 7.652 1.00 91.62 481 PRO A O 1
ATOM 3977 N N . GLU A 1 482 ? -26.356 -10.496 5.456 1.00 90.44 482 GLU A N 1
ATOM 3978 C CA . GLU A 1 482 ? -26.367 -9.045 5.230 1.00 90.44 482 GLU A CA 1
ATOM 3979 C C . GLU A 1 482 ? -25.291 -8.274 6.007 1.00 90.44 482 GLU A C 1
ATOM 3981 O O . GLU A 1 482 ? -24.107 -8.542 5.810 1.00 90.44 482 GLU A O 1
ATOM 3986 N N . ILE A 1 483 ? -25.670 -7.295 6.833 1.00 93.88 483 ILE A N 1
ATOM 3987 C CA . ILE A 1 483 ? -24.752 -6.413 7.559 1.00 93.88 483 ILE A CA 1
ATOM 3988 C C . ILE A 1 483 ? -24.292 -6.995 8.914 1.00 93.88 483 ILE A C 1
ATOM 3990 O O . ILE A 1 483 ? -23.179 -6.690 9.350 1.00 93.88 483 ILE A O 1
ATOM 3994 N N . GLY A 1 484 ? -25.080 -7.901 9.506 1.00 95.25 484 GLY A N 1
ATOM 3995 C CA . GLY A 1 484 ? -24.827 -8.624 10.764 1.00 95.25 484 GLY A CA 1
ATOM 3996 C C . GLY A 1 484 ? -23.850 -9.790 10.648 1.00 95.25 484 GLY A C 1
ATOM 3997 O O . GLY A 1 484 ? -24.116 -10.897 11.116 1.00 95.25 484 GLY A O 1
ATOM 3998 N N . GLN A 1 485 ? -22.738 -9.580 9.947 1.00 97.12 485 GLN A N 1
ATOM 3999 C CA . GLN A 1 485 ? -21.776 -10.638 9.660 1.00 97.12 485 GLN A CA 1
ATOM 4000 C C . GLN A 1 485 ? -20.860 -10.934 10.842 1.00 97.12 485 GLN A C 1
ATOM 4002 O O . GLN A 1 485 ? -20.380 -10.044 11.539 1.00 97.12 485 GLN A O 1
ATOM 4007 N N . THR A 1 486 ? -20.486 -12.197 10.966 1.00 98.56 486 THR A N 1
ATOM 4008 C CA . THR A 1 486 ? -19.311 -12.626 11.714 1.00 98.56 486 THR A CA 1
ATOM 4009 C C . THR A 1 486 ? -18.113 -12.654 10.770 1.00 98.56 486 THR A C 1
ATOM 4011 O O . THR A 1 486 ? -18.121 -13.375 9.768 1.00 98.56 486 THR A O 1
ATOM 4014 N N . VAL A 1 487 ? -17.058 -11.915 11.116 1.00 98.62 487 VAL A N 1
ATOM 4015 C CA . VAL A 1 487 ? -15.789 -11.879 10.379 1.00 98.62 487 VAL A CA 1
ATOM 4016 C C . VAL A 1 487 ? -14.662 -12.405 11.260 1.00 98.62 487 VAL A C 1
ATOM 4018 O O . VAL A 1 487 ? -14.409 -11.900 12.354 1.00 98.62 487 VAL A O 1
ATOM 4021 N N . GLU A 1 488 ? -13.951 -13.414 10.777 1.00 98.44 488 GLU A N 1
ATOM 4022 C CA . GLU A 1 488 ? -12.966 -14.154 11.558 1.00 98.44 488 GLU A CA 1
ATOM 4023 C C . GLU A 1 488 ? -11.664 -14.360 10.782 1.00 98.44 488 GLU A C 1
ATOM 4025 O O . GLU A 1 488 ? -11.683 -14.617 9.585 1.00 98.44 488 GLU A O 1
ATOM 4030 N N . ASN A 1 489 ? -10.525 -14.282 11.470 1.00 98.19 489 ASN A N 1
ATOM 4031 C CA . ASN A 1 489 ? -9.238 -14.777 10.981 1.00 98.19 489 ASN A CA 1
ATOM 4032 C C . ASN A 1 489 ? -8.491 -15.522 12.105 1.00 98.19 489 ASN A C 1
ATOM 4034 O O . ASN A 1 489 ? -9.067 -15.821 13.155 1.00 98.19 489 ASN A O 1
ATOM 4038 N N . ASN A 1 490 ? -7.204 -15.836 11.940 1.00 97.12 490 ASN A N 1
ATOM 4039 C CA . ASN A 1 490 ? -6.437 -16.522 12.991 1.00 97.12 490 ASN A CA 1
ATOM 4040 C C . ASN A 1 490 ? -6.197 -15.682 14.263 1.00 97.12 490 ASN A C 1
ATOM 4042 O O . ASN A 1 490 ? -5.805 -16.226 15.295 1.00 97.12 490 ASN A O 1
ATOM 4046 N N . MET A 1 491 ? -6.415 -14.368 14.213 1.00 97.94 491 MET A N 1
ATOM 4047 C CA . MET A 1 491 ? -6.118 -13.432 15.301 1.00 97.94 491 MET A CA 1
ATOM 4048 C C . MET A 1 491 ? -7.356 -13.092 16.134 1.00 97.94 491 MET A C 1
ATOM 4050 O O . MET A 1 491 ? -7.257 -12.966 17.358 1.00 97.94 491 MET A O 1
ATOM 4054 N N . PHE A 1 492 ? -8.517 -12.964 15.492 1.00 98.50 492 PHE A N 1
ATOM 4055 C CA . PHE A 1 492 ? -9.769 -12.596 16.146 1.00 98.50 492 PHE A CA 1
ATOM 4056 C C . PHE A 1 492 ? -10.991 -13.189 15.438 1.00 98.50 492 PHE A C 1
ATOM 4058 O O . PHE A 1 492 ? -10.915 -13.623 14.290 1.00 98.50 492 PHE A O 1
ATOM 4065 N N . LYS A 1 493 ? -12.129 -13.131 16.125 1.00 98.69 493 LYS A N 1
ATOM 4066 C CA . LYS A 1 493 ? -13.476 -13.217 15.555 1.00 98.69 493 LYS A CA 1
ATOM 4067 C C . LYS A 1 493 ? -14.250 -11.975 15.997 1.00 98.69 493 LYS A C 1
ATOM 4069 O O . LYS A 1 493 ? -14.229 -11.653 17.181 1.00 98.69 493 LYS A O 1
ATOM 4074 N N . ILE A 1 494 ? -14.869 -11.261 15.065 1.00 98.62 494 ILE A N 1
ATOM 4075 C CA . ILE A 1 494 ? -15.669 -10.065 15.339 1.00 98.62 494 ILE A CA 1
ATOM 4076 C C . ILE A 1 494 ? -17.071 -10.306 14.804 1.00 98.62 494 ILE A C 1
ATOM 4078 O O . ILE A 1 494 ? -17.229 -10.571 13.614 1.00 98.62 494 ILE A O 1
ATOM 4082 N N . ASP A 1 495 ? -18.064 -10.195 15.677 1.00 98.19 495 ASP A N 1
ATOM 4083 C CA . ASP A 1 495 ? -19.465 -10.203 15.271 1.00 98.19 495 ASP A CA 1
ATOM 4084 C C . ASP A 1 495 ? -19.910 -8.754 15.065 1.00 98.19 495 ASP A C 1
ATOM 4086 O O . ASP A 1 495 ? -19.589 -7.872 15.873 1.00 98.19 495 ASP A O 1
ATOM 4090 N N . LEU A 1 496 ? -20.586 -8.504 13.947 1.00 98.00 496 LEU A N 1
ATOM 4091 C CA . LEU A 1 496 ? -21.195 -7.221 13.633 1.00 98.00 496 LEU A CA 1
ATOM 4092 C C . LEU A 1 496 ? -22.663 -7.223 14.054 1.00 98.00 496 LEU A C 1
ATOM 4094 O O . LEU A 1 496 ? -23.344 -8.238 13.940 1.00 98.00 496 LEU A O 1
ATOM 4098 N N . ASP A 1 497 ? -23.122 -6.074 14.532 1.00 96.25 497 ASP A N 1
ATOM 4099 C CA . ASP A 1 497 ? -24.519 -5.821 14.871 1.00 96.25 497 ASP A CA 1
ATOM 4100 C C . ASP A 1 497 ? -25.421 -6.008 13.640 1.00 96.25 497 ASP A C 1
ATOM 4102 O O . ASP A 1 497 ? -25.060 -5.598 12.531 1.00 96.25 497 ASP A O 1
ATOM 4106 N N . ASP A 1 498 ? -26.574 -6.646 13.835 1.00 94.94 498 ASP A N 1
ATOM 4107 C CA . ASP A 1 498 ? -27.458 -7.116 12.762 1.00 94.94 498 ASP A CA 1
ATOM 4108 C C . ASP A 1 498 ? -28.168 -5.996 12.003 1.00 94.94 498 ASP A C 1
ATOM 4110 O O . ASP A 1 498 ? -28.546 -6.184 10.847 1.00 94.94 498 ASP A O 1
ATOM 4114 N N . LYS A 1 499 ? -28.270 -4.823 12.621 1.00 95.19 499 LYS A N 1
ATOM 4115 C CA . LYS A 1 499 ? -28.927 -3.640 12.071 1.00 95.19 499 LYS A CA 1
ATOM 4116 C C . LYS A 1 499 ? -27.930 -2.606 11.564 1.00 95.19 499 LYS A C 1
ATOM 4118 O O . LYS A 1 499 ? -27.970 -2.176 10.411 1.00 95.19 499 LYS A O 1
ATOM 4123 N N . SER A 1 500 ? -26.981 -2.224 12.411 1.00 96.25 500 SER A N 1
ATOM 4124 C CA . SER A 1 500 ? -26.060 -1.119 12.136 1.00 96.25 500 SER A CA 1
ATOM 4125 C C . SER A 1 500 ? -24.757 -1.556 11.473 1.00 96.25 500 SER A C 1
ATOM 4127 O O . SER A 1 500 ? -24.041 -0.725 10.900 1.00 96.25 500 SER A O 1
ATOM 4129 N N . GLY A 1 501 ? -24.383 -2.835 11.585 1.00 96.81 501 GLY A N 1
ATOM 4130 C CA . GLY A 1 501 ? -23.065 -3.325 11.184 1.00 96.81 501 GLY A CA 1
ATOM 4131 C C . GLY A 1 501 ? -21.909 -2.815 12.046 1.00 96.81 501 GLY A C 1
ATOM 4132 O O . GLY A 1 501 ? -20.757 -2.846 11.597 1.00 96.81 501 GLY A O 1
ATOM 4133 N N . ALA A 1 502 ? -22.182 -2.263 13.232 1.00 97.00 502 ALA A N 1
ATOM 4134 C CA . ALA A 1 502 ? -21.164 -1.865 14.201 1.00 97.00 502 ALA A CA 1
ATOM 4135 C C . ALA A 1 502 ? -20.469 -3.088 14.819 1.00 97.00 502 ALA A C 1
ATOM 4137 O O . ALA A 1 502 ? -21.009 -4.187 14.805 1.00 97.00 502 ALA A O 1
ATOM 4138 N N . PHE A 1 503 ? -19.263 -2.924 15.375 1.00 97.56 503 PHE A N 1
ATOM 4139 C CA . PHE A 1 503 ? -18.654 -4.007 16.159 1.00 97.56 503 PHE A CA 1
ATOM 4140 C C . PHE A 1 503 ? -19.550 -4.323 17.351 1.00 97.56 503 PHE A C 1
ATOM 4142 O O . PHE A 1 503 ? -19.772 -3.437 18.171 1.00 97.56 503 PHE A O 1
ATOM 4149 N N . PHE A 1 504 ? -20.018 -5.561 17.461 1.00 96.88 504 PHE A N 1
ATOM 4150 C CA . PHE A 1 504 ? -20.882 -6.007 18.549 1.00 96.88 504 PHE A CA 1
ATOM 4151 C C . PHE A 1 504 ? -20.090 -6.773 19.608 1.00 96.88 504 PHE A C 1
ATOM 4153 O O . PHE A 1 504 ? -20.090 -6.413 20.784 1.00 96.88 504 PHE A O 1
ATOM 4160 N N . THR A 1 505 ? -19.320 -7.774 19.184 1.00 97.62 505 THR A N 1
ATOM 4161 C CA . THR A 1 505 ? -18.423 -8.539 20.059 1.00 97.62 505 THR A CA 1
ATOM 4162 C C . THR A 1 505 ? -17.087 -8.799 19.390 1.00 97.62 505 THR A C 1
ATOM 4164 O O . THR A 1 505 ? -16.991 -8.916 18.170 1.00 97.62 505 THR A O 1
ATOM 4167 N N . ILE A 1 506 ? -16.029 -8.893 20.198 1.00 98.50 506 ILE A N 1
ATOM 4168 C CA . ILE A 1 506 ? -14.669 -9.157 19.723 1.00 98.50 506 ILE A CA 1
ATOM 4169 C C . ILE A 1 506 ? -14.090 -10.305 20.541 1.00 98.50 506 ILE A C 1
ATOM 4171 O O . ILE A 1 506 ? -13.792 -10.162 21.724 1.00 98.50 506 ILE A O 1
ATOM 4175 N N . PHE A 1 507 ? -13.897 -11.453 19.908 1.00 98.56 507 PHE A N 1
ATOM 4176 C CA . PHE A 1 507 ? -13.240 -12.605 20.502 1.00 98.56 507 PHE A CA 1
ATOM 4177 C C . PHE A 1 507 ? -11.762 -12.643 20.102 1.00 98.56 507 PHE A C 1
ATOM 4179 O O . PHE A 1 507 ? -11.401 -12.835 18.939 1.00 98.56 507 PHE A O 1
ATOM 4186 N N . MET A 1 508 ? -10.888 -12.456 21.087 1.00 97.88 508 MET A N 1
ATOM 4187 C CA . MET A 1 508 ? -9.437 -12.462 20.936 1.00 97.88 508 MET A CA 1
ATOM 4188 C C . MET A 1 508 ? -8.903 -13.897 20.960 1.00 97.88 508 MET A C 1
ATOM 4190 O O . MET A 1 508 ? -8.882 -14.529 22.016 1.00 97.88 508 MET A O 1
ATOM 4194 N N . LYS A 1 509 ? -8.391 -14.396 19.828 1.00 97.50 509 LYS A N 1
ATOM 4195 C CA . LYS A 1 509 ? -7.907 -15.783 19.720 1.00 97.50 509 LYS A CA 1
ATOM 4196 C C . LYS A 1 509 ? -6.491 -16.000 20.233 1.00 97.50 509 LYS A C 1
ATOM 4198 O O . LYS A 1 509 ? -6.228 -17.060 20.773 1.00 97.50 509 LYS A O 1
ATOM 4203 N N . GLN A 1 510 ? -5.601 -15.015 20.078 1.00 93.62 510 GLN A N 1
ATOM 4204 C CA . GLN A 1 510 ? -4.123 -15.018 20.230 1.00 93.62 510 GLN A CA 1
ATOM 4205 C C . GLN A 1 510 ? -3.527 -15.749 21.469 1.00 93.62 510 GLN A C 1
ATOM 4207 O O . GLN A 1 510 ? -2.834 -15.147 22.285 1.00 93.62 510 GLN A O 1
ATOM 4212 N N . GLY A 1 511 ? -3.795 -17.043 21.646 1.00 92.50 511 GLY A N 1
ATOM 4213 C CA . GLY A 1 511 ? -3.501 -17.815 22.857 1.00 92.50 511 GLY A CA 1
ATOM 4214 C C . GLY A 1 511 ? -4.279 -17.379 24.107 1.00 92.50 511 GLY A C 1
ATOM 4215 O O . GLY A 1 511 ? -3.930 -17.803 25.205 1.00 92.50 511 GLY A O 1
ATOM 4216 N N . LYS A 1 512 ? -5.286 -16.504 23.968 1.00 94.38 512 LYS A N 1
ATOM 4217 C CA . LYS A 1 512 ? -6.019 -15.902 25.097 1.00 94.38 512 LYS A CA 1
ATOM 4218 C C . LYS A 1 512 ? -7.474 -16.336 25.169 1.00 94.38 512 LYS A C 1
ATOM 4220 O O . LYS A 1 512 ? -7.954 -16.567 26.271 1.00 94.38 512 LYS A O 1
ATOM 4225 N N . ASN A 1 513 ? -8.137 -16.480 24.021 1.00 95.81 513 ASN A N 1
ATOM 4226 C CA . ASN A 1 513 ? -9.534 -16.906 23.911 1.00 95.81 513 ASN A CA 1
ATOM 4227 C C . ASN A 1 513 ? -10.467 -16.095 24.824 1.00 95.81 513 ASN A C 1
ATOM 4229 O O . ASN A 1 513 ? -11.233 -16.648 25.610 1.00 95.81 513 ASN A O 1
ATOM 4233 N N . VAL A 1 514 ? -10.360 -14.765 24.743 1.00 97.25 514 VAL A N 1
ATOM 4234 C CA . VAL A 1 514 ? -11.110 -13.831 25.593 1.00 97.25 514 VAL A CA 1
ATOM 4235 C C . VAL A 1 514 ? -12.183 -13.123 24.776 1.00 97.25 514 VAL A C 1
ATOM 4237 O O . VAL A 1 514 ? -11.888 -12.543 23.733 1.00 97.25 514 VAL A O 1
ATOM 4240 N N . LEU A 1 515 ? -13.412 -13.124 25.290 1.00 97.81 515 LEU A N 1
ATOM 4241 C CA . LEU A 1 515 ? -14.511 -12.316 24.770 1.00 97.81 515 LEU A CA 1
ATOM 4242 C C . LEU A 1 515 ? -14.453 -10.897 25.345 1.00 97.81 515 LEU A C 1
ATOM 4244 O O . LEU A 1 515 ? -14.461 -10.720 26.568 1.00 97.81 515 LEU A O 1
ATOM 4248 N N . LEU A 1 516 ? -14.406 -9.914 24.449 1.00 97.69 516 LEU A N 1
ATOM 4249 C CA . LEU A 1 516 ? -14.523 -8.487 24.723 1.00 97.69 516 LEU A CA 1
ATOM 4250 C C . LEU A 1 516 ? -15.899 -8.024 24.234 1.00 97.69 516 LEU A C 1
ATOM 4252 O O . LEU A 1 516 ? -16.234 -8.198 23.059 1.00 97.69 516 LEU A O 1
ATOM 4256 N N . GLU A 1 517 ? -16.698 -7.461 25.134 1.00 96.25 517 GLU A N 1
ATOM 4257 C CA . GLU A 1 517 ? -18.074 -7.055 24.849 1.00 96.25 517 GLU A CA 1
ATOM 4258 C C . GLU A 1 517 ? -18.519 -5.910 25.767 1.00 96.25 517 GLU A C 1
ATOM 4260 O O . GLU A 1 517 ? -17.924 -5.676 26.825 1.00 96.25 517 GLU A O 1
ATOM 4265 N N . HIS A 1 518 ? -19.574 -5.210 25.353 1.00 90.12 518 HIS A N 1
ATOM 4266 C CA . HIS A 1 518 ? -20.314 -4.262 26.184 1.00 90.12 518 HIS A CA 1
ATOM 4267 C C . HIS A 1 518 ? -21.542 -4.956 26.790 1.00 90.12 518 HIS A C 1
ATOM 4269 O O . HIS A 1 518 ? -21.471 -5.354 27.951 1.00 90.12 518 HIS A O 1
ATOM 4275 N N . LYS A 1 519 ? -22.605 -5.193 25.998 1.00 83.19 519 LYS A N 1
ATOM 4276 C CA . LYS A 1 519 ? -23.867 -5.893 26.363 1.00 83.19 519 LYS A CA 1
ATOM 4277 C C . LYS A 1 519 ? -24.552 -5.451 27.671 1.00 83.19 519 LYS A C 1
ATOM 4279 O O . LYS A 1 519 ? -25.310 -6.225 28.250 1.00 83.19 519 LYS A O 1
ATOM 4284 N N . LEU A 1 520 ? -24.289 -4.238 28.154 1.00 74.81 520 LEU A N 1
ATOM 4285 C CA . LEU A 1 520 ? -24.904 -3.735 29.388 1.00 74.81 520 LEU A CA 1
ATOM 4286 C C . LEU A 1 520 ? -26.067 -2.772 29.123 1.00 74.81 520 LEU A C 1
ATOM 4288 O O . LEU A 1 520 ? -27.065 -2.843 29.827 1.00 74.81 520 LEU A O 1
ATOM 4292 N N . GLU A 1 521 ? -25.964 -1.910 28.109 1.00 71.50 521 GLU A N 1
ATOM 4293 C CA . GLU A 1 521 ? -26.989 -0.912 27.759 1.00 71.50 521 GLU A CA 1
ATOM 4294 C C . GLU A 1 521 ? -27.008 -0.631 26.243 1.00 71.50 521 GLU A C 1
ATOM 4296 O O . GLU A 1 521 ? -26.107 -1.079 25.525 1.00 71.50 521 GLU A O 1
ATOM 4301 N N . THR A 1 522 ? -28.022 0.124 25.792 1.00 70.19 522 THR A N 1
ATOM 4302 C CA . THR A 1 522 ? -28.294 0.528 24.394 1.00 70.19 522 THR A CA 1
ATOM 4303 C C . THR A 1 522 ? -28.427 -0.663 23.428 1.00 70.19 522 THR A C 1
ATOM 4305 O O . THR A 1 522 ? -29.112 -1.632 23.748 1.00 70.19 522 THR A O 1
ATOM 4308 N N . ASN A 1 523 ? -27.806 -0.602 22.246 1.00 80.19 523 ASN A N 1
ATOM 4309 C CA . ASN A 1 523 ? -27.750 -1.684 21.256 1.00 80.19 523 ASN A CA 1
ATOM 4310 C C . ASN A 1 523 ? -26.675 -2.740 21.587 1.00 80.19 523 ASN A C 1
ATOM 4312 O O . ASN A 1 523 ? -26.501 -3.697 20.844 1.00 80.19 523 ASN A O 1
ATOM 4316 N N . GLY A 1 524 ? -25.920 -2.580 22.682 1.00 88.06 524 GLY A N 1
ATOM 4317 C CA . GLY A 1 524 ? -24.876 -3.522 23.089 1.00 88.06 524 GLY A CA 1
ATOM 4318 C C . GLY A 1 524 ? -23.582 -3.470 22.264 1.00 88.06 524 GLY A C 1
ATOM 4319 O O . GLY A 1 524 ? -22.654 -4.217 22.589 1.00 88.06 524 GLY A O 1
ATOM 4320 N N . ALA A 1 525 ? -23.482 -2.590 21.260 1.00 93.94 525 ALA A N 1
ATOM 4321 C CA . ALA A 1 525 ? -22.315 -2.469 20.393 1.00 93.94 525 ALA A CA 1
ATOM 4322 C C . ALA A 1 525 ? -21.065 -1.981 21.149 1.00 93.94 525 ALA A C 1
ATOM 4324 O O . ALA A 1 525 ? -21.138 -1.207 22.101 1.00 93.94 525 ALA A O 1
ATOM 4325 N N . VAL A 1 526 ? -19.895 -2.414 20.684 1.00 96.50 526 VAL A N 1
ATOM 4326 C CA . VAL A 1 526 ? -18.565 -1.994 21.153 1.00 96.50 526 VAL A CA 1
ATOM 4327 C C . VAL A 1 526 ? -18.105 -0.703 20.473 1.00 96.50 526 VAL A C 1
ATOM 4329 O O . VAL A 1 526 ? -17.389 0.078 21.090 1.00 96.50 526 VAL A O 1
ATOM 4332 N N . HIS A 1 527 ? -18.474 -0.458 19.212 1.00 96.50 527 HIS A N 1
ATOM 4333 C CA . HIS A 1 527 ? -18.065 0.742 18.467 1.00 96.50 527 HIS A CA 1
ATOM 4334 C C . HIS A 1 527 ? -19.279 1.625 18.165 1.00 96.50 527 HIS A C 1
ATOM 4336 O O . HIS A 1 527 ? -20.023 1.335 17.233 1.00 96.50 527 HIS A O 1
ATOM 4342 N N . TRP A 1 528 ? -19.465 2.688 18.954 1.00 93.50 528 TRP A N 1
ATOM 4343 C CA . TRP A 1 528 ? -20.662 3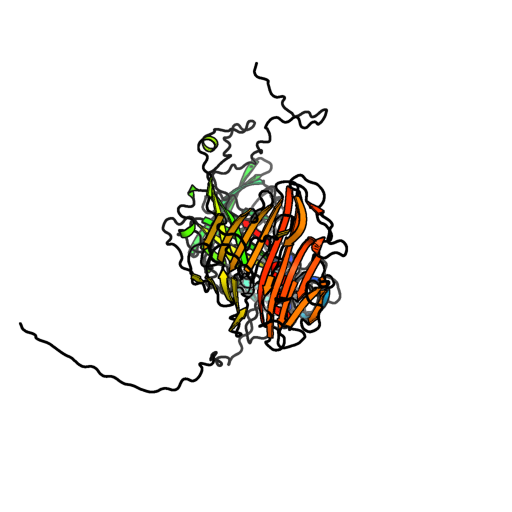.540 18.889 1.00 93.50 528 TRP A CA 1
ATOM 4344 C C . TRP A 1 528 ? -20.575 4.632 17.826 1.00 93.50 528 TRP A C 1
ATOM 4346 O O . TRP A 1 528 ? -21.441 4.759 16.959 1.00 93.50 528 TRP A O 1
ATOM 4356 N N . ASN A 1 529 ? -19.518 5.440 17.902 1.00 92.12 529 ASN A N 1
ATOM 4357 C CA . ASN A 1 529 ? -19.426 6.667 17.123 1.00 92.12 529 ASN A CA 1
ATOM 4358 C C . ASN A 1 529 ? -19.017 6.421 15.660 1.00 92.12 529 ASN A C 1
ATOM 4360 O O . ASN A 1 529 ? -18.375 5.415 15.361 1.00 92.12 529 ASN A O 1
ATOM 4364 N N . PRO A 1 530 ? -19.369 7.329 14.731 1.00 97.00 530 PRO A N 1
ATOM 4365 C CA . PRO A 1 530 ? -19.711 8.745 14.942 1.00 97.00 530 PRO A CA 1
ATOM 4366 C C . PRO A 1 530 ? -21.036 9.026 15.666 1.00 97.00 530 PRO A C 1
ATOM 4368 O O . PRO A 1 530 ? -21.981 8.257 15.517 1.00 97.00 530 PRO A O 1
ATOM 4371 N N . GLY A 1 531 ? -21.111 10.116 16.438 1.00 95.88 531 GLY A N 1
ATOM 4372 C CA . GLY A 1 531 ? -22.304 10.436 17.229 1.00 95.88 531 GLY A CA 1
ATOM 4373 C C . GLY A 1 531 ? -22.468 11.917 17.564 1.00 95.88 531 GLY A C 1
ATOM 4374 O O . GLY A 1 531 ? -21.505 12.691 17.569 1.00 95.88 531 GLY A O 1
ATOM 4375 N N . CYS A 1 532 ? -23.707 12.311 17.853 1.00 96.88 532 CYS A N 1
ATOM 4376 C CA . CYS A 1 532 ? -24.111 13.698 18.062 1.00 96.88 532 CYS A CA 1
ATOM 4377 C C . CYS A 1 532 ? -25.135 13.814 19.196 1.00 96.88 532 CYS A C 1
ATOM 4379 O O . CYS A 1 532 ? -26.023 12.977 19.339 1.00 96.88 532 CYS A O 1
ATOM 4381 N N . TYR A 1 533 ? -25.017 14.880 19.983 1.00 95.62 533 TYR A N 1
ATOM 4382 C CA . TYR A 1 533 ? -26.014 15.289 20.959 1.00 95.62 533 TYR A CA 1
ATOM 4383 C C . TYR A 1 533 ? -26.412 16.742 20.711 1.00 95.62 533 TYR A C 1
ATOM 4385 O O . TYR A 1 533 ? -25.628 17.664 20.959 1.00 95.62 533 TYR A O 1
ATOM 4393 N N . SER A 1 534 ? -27.641 16.933 20.237 1.00 95.44 534 SER A N 1
ATOM 4394 C CA . SER A 1 534 ? -28.243 18.229 19.917 1.00 95.44 534 SER A CA 1
ATOM 4395 C C . SER A 1 534 ? -29.653 18.298 20.525 1.00 95.44 534 SER A C 1
ATOM 4397 O O . SER A 1 534 ? -30.633 17.989 19.849 1.00 95.44 534 SER A O 1
ATOM 4399 N N . PRO A 1 535 ? -29.782 18.637 21.824 1.00 92.94 535 PRO A N 1
ATOM 4400 C CA . PRO A 1 535 ? -31.087 18.795 22.462 1.00 92.94 535 PRO A CA 1
ATOM 4401 C C . PRO A 1 535 ? -32.026 19.721 21.664 1.00 92.94 535 PRO A C 1
ATOM 4403 O O . PRO A 1 535 ? -31.559 20.748 21.168 1.00 92.94 535 PRO A O 1
ATOM 4406 N N . PRO A 1 536 ? -33.335 19.409 21.573 1.00 91.75 536 PRO A N 1
ATOM 4407 C CA . PRO A 1 536 ? -34.048 18.385 22.343 1.00 91.75 536 PRO A CA 1
ATOM 4408 C C . PRO A 1 536 ? -33.925 16.953 21.793 1.00 91.75 536 PRO A C 1
ATOM 4410 O O . PRO A 1 536 ? -34.499 16.043 22.387 1.00 91.75 536 PRO A O 1
ATOM 4413 N N . HIS A 1 537 ? -33.185 16.719 20.702 1.00 92.50 537 HIS A N 1
ATOM 4414 C CA . HIS A 1 537 ? -32.938 15.357 20.226 1.00 92.50 537 HIS A CA 1
ATOM 4415 C C . HIS A 1 537 ? -32.098 14.566 21.234 1.00 92.50 537 HIS A C 1
ATOM 4417 O O . HIS A 1 537 ? -31.212 15.110 21.906 1.00 92.50 537 HIS A O 1
ATOM 4423 N N . SER A 1 538 ? -32.385 13.267 21.329 1.00 91.75 538 SER A N 1
ATOM 4424 C CA . SER A 1 538 ? -31.593 12.329 22.117 1.00 91.75 538 SER A CA 1
ATOM 4425 C C . SER A 1 538 ? -30.146 12.282 21.622 1.00 91.75 538 SER A C 1
ATOM 4427 O O . SER A 1 538 ? -29.810 12.725 20.522 1.00 91.75 538 SER A O 1
ATOM 4429 N N . TRP A 1 539 ? -29.258 11.755 22.461 1.00 93.56 539 TRP A N 1
ATOM 4430 C CA . TRP A 1 539 ? -27.901 11.457 22.029 1.00 93.56 539 TRP A CA 1
ATOM 4431 C C . TRP A 1 539 ? -27.933 10.260 21.082 1.00 93.56 539 TRP A C 1
ATOM 4433 O O . TRP A 1 539 ? -28.358 9.179 21.481 1.00 93.56 539 TRP A O 1
ATOM 4443 N N . VAL A 1 540 ? -27.499 10.464 19.841 1.00 95.06 540 VAL A N 1
ATOM 4444 C CA . VAL A 1 540 ? -27.599 9.469 18.770 1.00 95.06 540 VAL A CA 1
ATOM 4445 C C . VAL A 1 540 ? -26.228 9.070 18.242 1.00 95.06 540 VAL A C 1
ATOM 4447 O O . VAL A 1 540 ? -25.307 9.894 18.166 1.00 95.06 540 VAL A O 1
ATOM 4450 N N . HIS A 1 541 ? -26.106 7.803 17.851 1.00 95.75 541 HIS A N 1
ATOM 4451 C CA . HIS A 1 541 ? -24.867 7.200 17.367 1.00 95.75 541 HIS A CA 1
ATOM 4452 C C . HIS A 1 541 ? -25.100 6.476 16.042 1.00 95.75 541 HIS A C 1
ATOM 4454 O O . HIS A 1 541 ? -26.208 6.045 15.727 1.00 95.75 541 HIS A O 1
ATOM 4460 N N . ALA A 1 542 ? -24.039 6.290 15.263 1.00 96.75 542 ALA A N 1
ATOM 4461 C CA . ALA A 1 542 ? -24.101 5.481 14.051 1.00 96.75 542 ALA A CA 1
ATOM 4462 C C . ALA A 1 542 ? -24.300 3.981 14.344 1.00 96.75 542 ALA A C 1
ATOM 4464 O O . ALA A 1 542 ? -24.761 3.249 13.472 1.00 96.75 542 ALA A O 1
ATOM 4465 N N . SER A 1 543 ? -23.975 3.503 15.551 1.00 95.94 543 SER A N 1
ATOM 4466 C CA . SER A 1 543 ? -24.349 2.150 15.984 1.00 95.94 543 SER A CA 1
ATOM 4467 C C . SER A 1 543 ? -25.856 1.982 16.190 1.00 95.94 543 SER A C 1
ATOM 4469 O O . SER A 1 543 ? -26.342 0.859 16.177 1.00 95.94 543 SER A O 1
ATOM 4471 N N . ASP A 1 544 ? -26.615 3.067 16.357 1.00 94.94 544 ASP A N 1
ATOM 4472 C CA . ASP A 1 544 ? -28.074 3.024 16.527 1.00 94.94 544 ASP A CA 1
ATOM 4473 C C . ASP A 1 544 ? -28.814 3.011 15.168 1.00 94.94 544 ASP A C 1
ATOM 4475 O O . ASP A 1 544 ? -30.023 3.225 15.098 1.00 94.94 544 ASP A O 1
ATOM 4479 N N . TRP A 1 545 ? -28.096 2.804 14.057 1.00 96.38 545 TRP A N 1
ATOM 4480 C CA . TRP A 1 545 ? -28.711 2.631 12.742 1.00 96.38 545 TRP A CA 1
ATOM 4481 C C . TRP A 1 545 ? -29.497 1.327 12.642 1.00 96.38 545 TRP A C 1
ATOM 4483 O O . TRP A 1 545 ? -28.982 0.260 12.948 1.00 96.38 545 TRP A O 1
ATOM 4493 N N . GLU A 1 546 ? -30.710 1.421 12.103 1.00 94.69 546 GLU A N 1
ATOM 4494 C CA . GLU A 1 546 ? -31.593 0.269 11.889 1.00 94.69 546 GLU A CA 1
ATOM 4495 C C . GLU A 1 546 ? -31.447 -0.348 10.488 1.00 94.69 546 GLU A C 1
ATOM 4497 O O . GLU A 1 546 ? -31.555 -1.557 10.329 1.00 94.69 546 GLU A O 1
ATOM 4502 N N . ASN A 1 547 ? -31.209 0.482 9.463 1.00 94.19 547 ASN A N 1
ATOM 4503 C CA . ASN A 1 547 ? -31.095 0.038 8.069 1.00 94.19 547 ASN A CA 1
ATOM 4504 C C . ASN A 1 547 ? -30.255 1.023 7.224 1.00 94.19 547 ASN A C 1
ATOM 4506 O O . ASN A 1 547 ? -30.812 1.806 6.448 1.00 94.19 547 ASN A O 1
ATOM 4510 N N . PRO A 1 548 ? -28.925 1.088 7.416 1.00 97.12 548 PRO A N 1
ATOM 4511 C CA . PRO A 1 548 ? -28.070 1.975 6.637 1.00 97.12 548 PRO A CA 1
ATOM 4512 C C . PRO A 1 548 ? -27.799 1.409 5.236 1.00 97.12 548 PRO A C 1
ATOM 4514 O O . PRO A 1 548 ? -27.631 0.202 5.065 1.00 97.12 548 PRO A O 1
ATOM 4517 N N . ASP A 1 549 ? -27.621 2.280 4.240 1.00 97.88 549 ASP A N 1
ATOM 4518 C CA . ASP A 1 549 ? -27.156 1.853 2.918 1.00 97.88 549 ASP A CA 1
ATOM 4519 C C . ASP A 1 549 ? -25.764 1.235 3.041 1.00 97.88 549 ASP A C 1
ATOM 4521 O O . ASP A 1 549 ? -24.831 1.898 3.518 1.00 97.88 549 ASP A O 1
ATOM 4525 N N . PHE A 1 550 ? -25.588 0.004 2.555 1.00 97.56 550 PHE A N 1
ATOM 4526 C CA . PHE A 1 550 ? -24.322 -0.709 2.679 1.00 97.56 550 PHE A CA 1
ATOM 4527 C C . PHE A 1 550 ? -23.832 -1.366 1.385 1.00 97.56 550 PHE A C 1
ATOM 4529 O O . PHE A 1 550 ? -24.569 -1.628 0.437 1.00 97.56 550 PHE A O 1
ATOM 4536 N N . LYS A 1 551 ? -22.524 -1.630 1.345 1.00 97.06 551 LYS A N 1
ATOM 4537 C CA . LYS A 1 551 ? -21.846 -2.396 0.296 1.00 97.06 551 LYS A CA 1
ATOM 4538 C C . LYS A 1 551 ? -20.748 -3.251 0.905 1.00 97.06 551 LYS A C 1
ATOM 4540 O O . LYS A 1 551 ? -20.033 -2.805 1.802 1.00 97.06 551 LYS A O 1
ATOM 4545 N N . GLN A 1 552 ? -20.562 -4.445 0.356 1.00 97.19 552 GLN A N 1
ATOM 4546 C CA . GLN A 1 552 ? -19.537 -5.381 0.799 1.00 97.19 552 GLN A CA 1
ATOM 4547 C C . GLN A 1 552 ? -18.625 -5.802 -0.347 1.00 97.19 552 GLN A C 1
ATOM 4549 O O . GLN A 1 552 ? -19.027 -5.827 -1.511 1.00 97.19 552 GLN A O 1
ATOM 4554 N N . ILE A 1 553 ? -17.370 -6.083 -0.012 1.00 97.31 553 ILE A N 1
ATOM 4555 C CA . ILE A 1 553 ? -16.368 -6.618 -0.933 1.00 97.31 553 ILE A CA 1
ATOM 4556 C C . ILE A 1 553 ? -15.619 -7.714 -0.186 1.00 97.31 553 ILE A C 1
ATOM 4558 O O . ILE A 1 553 ? -14.923 -7.424 0.785 1.00 97.31 553 ILE A O 1
ATOM 4562 N N . THR A 1 554 ? -15.728 -8.947 -0.667 1.00 96.94 554 THR A N 1
ATOM 4563 C CA . THR A 1 554 ? -15.157 -10.128 -0.013 1.00 96.94 554 THR A CA 1
ATOM 4564 C C . THR A 1 554 ? -14.184 -10.831 -0.944 1.00 96.94 554 THR A C 1
ATOM 4566 O O . THR A 1 554 ? -14.439 -10.974 -2.139 1.00 96.94 554 THR A O 1
ATOM 4569 N N . GLY A 1 555 ? -13.068 -11.293 -0.394 1.00 96.44 555 GLY A N 1
ATOM 4570 C CA . GLY A 1 555 ? -12.133 -12.151 -1.100 1.00 96.44 555 GLY A CA 1
ATOM 4571 C C . GLY A 1 555 ? -11.009 -12.642 -0.189 1.00 96.44 555 GLY A C 1
ATOM 4572 O O . GLY A 1 555 ? -11.050 -12.438 1.025 1.00 96.44 555 GLY A O 1
ATOM 4573 N N . PRO A 1 556 ? -9.998 -13.312 -0.760 1.00 96.81 556 PRO A N 1
ATOM 4574 C CA . PRO A 1 556 ? -9.004 -14.045 0.020 1.00 96.81 556 PRO A CA 1
ATOM 4575 C C . PRO A 1 556 ? -7.995 -13.148 0.749 1.00 96.81 556 PRO A C 1
ATOM 4577 O O . PRO A 1 556 ? -7.322 -13.612 1.669 1.00 96.81 556 PRO A O 1
ATOM 4580 N N . VAL A 1 557 ? -7.862 -11.878 0.356 1.00 98.44 557 VAL A N 1
ATOM 4581 C CA . VAL A 1 557 ? -6.920 -10.932 0.976 1.00 98.44 557 VAL A CA 1
ATOM 4582 C C . VAL A 1 557 ? -7.619 -10.113 2.056 1.00 98.44 557 VAL A C 1
ATOM 4584 O O . VAL A 1 557 ? -7.065 -9.921 3.143 1.00 98.44 557 VAL A O 1
ATOM 4587 N N . PHE A 1 558 ? -8.825 -9.624 1.761 1.00 98.75 558 PHE A N 1
ATOM 4588 C CA . PHE A 1 558 ? -9.587 -8.781 2.669 1.00 98.75 558 PHE A CA 1
ATOM 4589 C C . PHE A 1 558 ? -11.103 -8.928 2.503 1.00 98.75 558 PHE A C 1
ATOM 4591 O O . PHE A 1 558 ? -11.619 -9.240 1.426 1.00 98.75 558 PHE A O 1
ATOM 4598 N N . HIS A 1 559 ? -11.809 -8.583 3.575 1.00 98.69 559 HIS A N 1
ATOM 4599 C CA . HIS A 1 559 ? -13.240 -8.315 3.595 1.00 98.69 559 HIS A CA 1
ATOM 4600 C C . HIS A 1 559 ? -13.454 -6.853 3.963 1.00 98.69 559 HIS A C 1
ATOM 4602 O O . HIS A 1 559 ? -12.820 -6.344 4.886 1.00 98.69 559 HIS A O 1
ATOM 4608 N N . MET A 1 560 ? -14.315 -6.162 3.228 1.00 98.62 560 MET A N 1
ATOM 4609 C CA . MET A 1 560 ? -14.628 -4.758 3.457 1.00 98.62 560 MET A CA 1
ATOM 4610 C C . MET A 1 560 ? -16.130 -4.569 3.544 1.00 98.62 560 MET A C 1
ATOM 4612 O O . MET A 1 560 ? -16.852 -4.968 2.632 1.00 98.62 560 MET A O 1
ATOM 4616 N N . THR A 1 561 ? -16.573 -3.879 4.588 1.00 98.19 561 THR A N 1
ATOM 4617 C CA . THR A 1 561 ? -17.946 -3.390 4.712 1.00 98.19 561 THR A CA 1
ATOM 4618 C C . THR A 1 561 ? -17.925 -1.871 4.632 1.00 98.19 561 THR A C 1
ATOM 4620 O O . THR A 1 561 ? -17.077 -1.217 5.236 1.00 98.19 561 THR A O 1
ATOM 4623 N N . LYS A 1 562 ? -18.826 -1.299 3.840 1.00 98.06 562 LYS A N 1
ATOM 4624 C CA . LYS A 1 562 ? -19.065 0.141 3.734 1.00 98.06 562 LYS A CA 1
ATOM 4625 C C . LYS A 1 562 ? -20.511 0.390 4.077 1.00 98.06 562 LYS A C 1
ATOM 4627 O O . LYS A 1 562 ? -21.362 -0.329 3.568 1.00 98.06 562 LYS A O 1
ATOM 4632 N N . ARG A 1 563 ? -20.779 1.410 4.875 1.00 97.94 563 ARG A N 1
ATOM 4633 C CA . ARG A 1 563 ? -22.136 1.806 5.232 1.00 97.94 563 ARG A CA 1
ATOM 4634 C C . ARG A 1 563 ? -22.246 3.306 5.398 1.00 97.94 563 ARG A C 1
ATOM 4636 O O . ARG A 1 563 ? -21.267 3.957 5.765 1.00 97.94 563 ARG A O 1
ATOM 4643 N N . ASN A 1 564 ? -23.411 3.853 5.095 1.00 98.12 564 ASN A N 1
ATOM 4644 C CA . ASN A 1 564 ? -23.683 5.270 5.265 1.00 98.12 564 ASN A CA 1
ATOM 4645 C C . ASN A 1 564 ? -25.170 5.526 5.482 1.00 98.12 564 ASN A C 1
ATOM 4647 O O . ASN A 1 564 ? -26.002 4.886 4.853 1.00 98.12 564 ASN A O 1
ATOM 4651 N N . ALA A 1 565 ? -25.475 6.489 6.340 1.00 98.25 565 ALA A N 1
ATOM 4652 C CA . ALA A 1 565 ? -26.818 7.002 6.562 1.00 98.25 565 ALA A CA 1
ATOM 4653 C C . ALA A 1 565 ? -26.733 8.346 7.303 1.00 98.25 565 ALA A C 1
ATOM 4655 O O . ALA A 1 565 ? -25.653 8.797 7.700 1.00 98.25 565 ALA A O 1
ATOM 4656 N N . LEU A 1 566 ? -27.875 9.004 7.470 1.00 98.19 566 LEU A N 1
ATOM 4657 C CA . LEU A 1 566 ? -28.024 10.077 8.450 1.00 98.19 566 LEU A CA 1
ATOM 4658 C C . LEU A 1 566 ? -27.937 9.496 9.866 1.00 98.19 566 LEU A C 1
ATOM 4660 O O . LEU A 1 566 ? -28.347 8.354 10.074 1.00 98.19 566 LEU A O 1
ATOM 4664 N N . LEU A 1 567 ? -27.407 10.239 10.840 1.00 96.94 567 LEU A N 1
ATOM 4665 C CA . LEU A 1 567 ? -27.524 9.825 12.241 1.00 96.94 567 LEU A CA 1
ATOM 4666 C C . LEU A 1 567 ? -29.013 9.733 12.626 1.00 96.94 567 LEU A C 1
ATOM 4668 O O . LEU A 1 567 ? -29.806 10.547 12.145 1.00 96.94 567 LEU A O 1
ATOM 4672 N N . PRO A 1 568 ? -29.418 8.762 13.466 1.00 94.62 568 PRO A N 1
ATOM 4673 C CA . PRO A 1 568 ? -30.820 8.594 13.841 1.00 94.62 568 PRO A CA 1
ATOM 4674 C C . PRO A 1 568 ? -31.449 9.902 14.323 1.00 94.62 568 PRO A C 1
ATOM 4676 O O . PRO A 1 568 ? -30.813 10.679 15.026 1.00 94.62 568 PRO A O 1
ATOM 4679 N N . HIS A 1 569 ? -32.694 10.162 13.922 1.00 91.62 569 HIS A N 1
ATOM 4680 C CA . HIS A 1 569 ? -33.465 11.362 14.288 1.00 91.62 569 HIS A CA 1
ATOM 4681 C C . HIS A 1 569 ? -32.876 12.726 13.866 1.00 91.62 569 HIS A C 1
ATOM 4683 O O . HIS A 1 569 ? -33.504 13.745 14.145 1.00 91.62 569 HIS A O 1
ATOM 4689 N N . LEU A 1 570 ? -31.733 12.768 13.170 1.00 94.25 570 LEU A N 1
ATOM 4690 C CA . LEU A 1 570 ? -31.109 13.993 12.666 1.00 94.25 570 LEU A CA 1
ATOM 4691 C C . LEU A 1 570 ? -31.107 13.989 11.135 1.00 94.25 570 LEU A C 1
ATOM 4693 O O . LEU A 1 570 ? -30.566 13.089 10.503 1.00 94.25 570 LEU A O 1
ATOM 4697 N N . ASN A 1 571 ? -31.675 15.019 10.515 1.00 94.19 571 ASN A N 1
ATOM 4698 C CA . ASN A 1 571 ? -31.733 15.144 9.053 1.00 94.19 571 ASN A CA 1
ATOM 4699 C C . ASN A 1 571 ? -30.508 15.853 8.441 1.00 94.19 571 ASN A C 1
ATOM 4701 O O . ASN A 1 571 ? -30.356 15.884 7.222 1.00 94.19 571 ASN A O 1
ATOM 4705 N N . ASN A 1 572 ? -29.629 16.401 9.280 1.00 95.75 572 ASN A N 1
ATOM 4706 C CA . ASN A 1 572 ? -28.540 17.294 8.890 1.00 95.75 572 ASN A CA 1
ATOM 4707 C C . ASN A 1 572 ? -27.135 16.778 9.251 1.00 95.75 572 ASN A C 1
ATOM 4709 O O . ASN A 1 572 ? -26.155 17.461 8.959 1.00 95.75 572 ASN A O 1
ATOM 4713 N N . VAL A 1 573 ? -27.006 15.577 9.827 1.00 97.62 573 VAL A N 1
ATOM 4714 C CA . VAL A 1 573 ? -25.705 14.950 10.127 1.00 97.62 573 VAL A CA 1
ATOM 4715 C C . VAL A 1 573 ? -25.612 13.601 9.425 1.00 97.62 573 VAL A C 1
ATOM 4717 O O . VAL A 1 573 ? -26.283 12.645 9.810 1.00 97.62 573 VAL A O 1
ATOM 4720 N N . LYS A 1 574 ? -24.769 13.505 8.394 1.00 98.00 574 LYS A N 1
ATOM 4721 C CA . LYS A 1 574 ? -24.526 12.260 7.653 1.00 98.00 574 LYS A CA 1
ATOM 4722 C C . LYS A 1 574 ? -23.241 11.601 8.131 1.00 98.00 574 LYS A C 1
ATOM 4724 O O . LYS A 1 574 ? -22.223 12.275 8.255 1.00 98.00 574 LYS A O 1
ATOM 4729 N N . ALA A 1 575 ? -23.261 10.285 8.334 1.00 98.31 575 ALA A N 1
ATOM 4730 C CA . ALA A 1 575 ? -22.065 9.513 8.644 1.00 98.31 575 ALA A CA 1
ATOM 4731 C C . ALA A 1 575 ? -21.810 8.404 7.614 1.00 98.31 575 ALA A C 1
ATOM 4733 O O . ALA A 1 575 ? -22.728 7.841 7.016 1.00 98.31 575 ALA A O 1
ATOM 4734 N N . MET A 1 576 ? -20.534 8.089 7.403 1.00 98.50 576 MET A N 1
ATOM 4735 C CA . MET A 1 576 ? -20.068 6.997 6.549 1.00 98.50 576 MET A CA 1
ATOM 4736 C C . MET A 1 576 ? -18.994 6.214 7.295 1.00 98.50 576 MET A C 1
ATOM 4738 O O . MET A 1 576 ? -18.050 6.804 7.820 1.00 98.50 576 MET A O 1
ATOM 4742 N N . ILE A 1 577 ? -19.114 4.890 7.329 1.00 98.56 577 ILE A N 1
ATOM 4743 C CA . ILE A 1 577 ? -18.183 4.009 8.036 1.00 98.56 577 ILE A CA 1
ATOM 4744 C C . ILE A 1 577 ? -17.713 2.911 7.089 1.00 98.56 577 ILE A C 1
ATOM 4746 O O . ILE A 1 577 ? -18.509 2.292 6.384 1.00 98.56 577 ILE A O 1
ATOM 4750 N N . THR A 1 578 ? -16.406 2.660 7.068 1.00 98.69 578 THR A N 1
ATOM 4751 C CA . THR A 1 578 ? -15.814 1.512 6.374 1.00 98.69 578 THR A CA 1
ATOM 4752 C C . THR A 1 578 ? -14.977 0.699 7.344 1.00 98.69 578 THR A C 1
ATOM 4754 O O . THR A 1 578 ? -14.123 1.264 8.026 1.00 98.69 578 THR A O 1
ATOM 4757 N N . TYR A 1 579 ? -15.177 -0.618 7.361 1.00 98.81 579 TYR A N 1
ATOM 4758 C CA . TYR A 1 579 ? -14.286 -1.574 8.016 1.00 98.81 579 TYR A CA 1
ATOM 4759 C C . TYR A 1 579 ? -13.554 -2.400 6.964 1.00 98.81 579 TYR A C 1
ATOM 4761 O O . TYR A 1 579 ? -14.156 -2.815 5.976 1.00 98.81 579 TYR A O 1
ATOM 4769 N N . ILE A 1 580 ? -12.260 -2.643 7.174 1.00 98.81 580 ILE A N 1
ATOM 4770 C CA . ILE A 1 580 ? -11.441 -3.525 6.339 1.00 98.81 580 ILE A CA 1
ATOM 4771 C C . ILE A 1 580 ? -10.738 -4.542 7.234 1.00 98.81 580 ILE A C 1
ATOM 4773 O O . ILE A 1 580 ? -9.830 -4.199 7.999 1.00 98.81 580 ILE A O 1
ATOM 4777 N N . PHE A 1 581 ? -11.155 -5.794 7.099 1.00 98.81 581 PHE A N 1
ATOM 4778 C CA . PHE A 1 581 ? -10.585 -6.959 7.756 1.00 98.81 581 PHE A CA 1
ATOM 4779 C C . PHE A 1 581 ? -9.606 -7.625 6.797 1.00 98.81 581 PHE A C 1
ATOM 4781 O O . PHE A 1 581 ? -9.954 -7.884 5.647 1.00 98.81 581 PHE A O 1
ATOM 4788 N N . TYR A 1 582 ? -8.395 -7.922 7.254 1.00 98.75 582 TYR A N 1
ATOM 4789 C CA . TYR A 1 582 ? -7.386 -8.591 6.434 1.00 98.75 582 TYR A CA 1
ATOM 4790 C C . TYR A 1 582 ? -7.117 -10.003 6.940 1.00 98.75 582 TYR A C 1
ATOM 4792 O O . TYR A 1 582 ? -7.076 -10.246 8.150 1.00 98.75 582 TYR A O 1
ATOM 4800 N N . SER A 1 583 ? -6.844 -10.915 6.008 1.00 98.31 583 SER A N 1
ATOM 4801 C CA . SER A 1 583 ? -6.284 -12.228 6.331 1.00 98.31 583 SER A CA 1
ATOM 4802 C C . SER A 1 583 ? -4.977 -12.081 7.129 1.00 98.31 583 SER A C 1
ATOM 4804 O O . SER A 1 583 ? -4.142 -11.217 6.841 1.00 98.31 583 SER A O 1
ATOM 4806 N N . GLY A 1 584 ? -4.823 -12.881 8.186 1.00 96.44 584 GLY A N 1
ATOM 4807 C CA . GLY A 1 584 ? -3.627 -12.931 9.029 1.00 96.44 584 GLY A CA 1
ATOM 4808 C C . GLY A 1 584 ? -3.239 -11.642 9.773 1.00 96.44 584 GLY A C 1
ATOM 4809 O O . GLY A 1 584 ? -2.133 -11.583 10.321 1.00 96.44 584 GLY A O 1
ATOM 4810 N N . LYS A 1 585 ? -4.076 -10.591 9.801 1.00 97.81 585 LYS A N 1
ATOM 4811 C CA . LYS A 1 585 ? -3.772 -9.336 10.520 1.00 97.81 585 LYS A CA 1
ATOM 4812 C C . LYS A 1 585 ? -4.538 -9.213 11.833 1.00 97.81 585 LYS A C 1
ATOM 4814 O O . LYS A 1 585 ? -5.718 -9.537 11.880 1.00 97.81 585 LYS A O 1
ATOM 4819 N N . PRO A 1 586 ? -3.900 -8.696 12.900 1.00 97.31 586 PRO A N 1
ATOM 4820 C CA . PRO A 1 586 ? -4.543 -8.545 14.204 1.00 97.31 586 PRO A CA 1
ATOM 4821 C C . PRO A 1 586 ? -5.419 -7.294 14.309 1.00 97.31 586 PRO A C 1
ATOM 4823 O O . PRO A 1 586 ? -5.933 -7.020 15.384 1.00 97.31 586 PRO A O 1
ATOM 4826 N N . TYR A 1 587 ? -5.545 -6.509 13.239 1.00 98.56 587 TYR A N 1
ATOM 4827 C CA . TYR A 1 587 ? -6.247 -5.234 13.249 1.00 98.56 587 TYR A CA 1
ATOM 4828 C C . TYR A 1 587 ? -7.318 -5.165 12.168 1.00 98.56 587 TYR A C 1
ATOM 4830 O O . TYR A 1 587 ? -7.201 -5.790 11.112 1.00 98.56 587 TYR A O 1
ATOM 4838 N N . VAL A 1 588 ? -8.309 -4.318 12.420 1.00 98.81 588 VAL A N 1
ATOM 4839 C CA . VAL A 1 588 ? -9.292 -3.859 11.440 1.00 98.81 588 VAL A CA 1
ATOM 4840 C C . VAL A 1 588 ? -8.996 -2.400 11.133 1.00 98.81 588 VAL A C 1
ATOM 4842 O O . VAL A 1 588 ? -8.870 -1.595 12.058 1.00 98.81 588 VAL A O 1
ATOM 4845 N N . ILE A 1 589 ? -8.852 -2.053 9.852 1.00 98.75 589 ILE A N 1
ATOM 4846 C CA . ILE A 1 589 ? -8.777 -0.644 9.450 1.00 98.75 589 ILE A CA 1
ATOM 4847 C C . ILE A 1 589 ? -10.193 -0.096 9.416 1.00 98.75 589 ILE A C 1
ATOM 4849 O O . ILE A 1 589 ? -11.049 -0.638 8.721 1.00 98.75 589 ILE A O 1
ATOM 4853 N N . THR A 1 590 ? -10.404 1.001 10.125 1.00 98.62 590 THR A N 1
ATOM 4854 C CA . THR A 1 590 ? -11.688 1.677 10.215 1.00 98.62 590 THR A CA 1
ATOM 4855 C C . THR A 1 590 ? -11.545 3.089 9.690 1.00 98.62 590 THR A C 1
ATOM 4857 O O . THR A 1 590 ? -10.667 3.820 10.141 1.00 98.62 590 THR A O 1
ATOM 4860 N N . THR A 1 591 ? -12.413 3.489 8.767 1.00 98.62 591 THR A N 1
ATOM 4861 C CA . THR A 1 591 ? -12.584 4.904 8.429 1.00 98.62 591 THR A CA 1
ATOM 4862 C C . THR A 1 591 ? -13.975 5.362 8.802 1.00 98.62 591 THR A C 1
ATOM 4864 O O . THR A 1 591 ? -14.948 4.677 8.488 1.00 98.62 591 THR A O 1
ATOM 4867 N N . THR A 1 592 ? -14.066 6.538 9.398 1.00 98.31 592 THR A N 1
ATOM 4868 C CA . THR A 1 592 ? -15.325 7.220 9.698 1.00 98.31 592 THR A CA 1
ATOM 4869 C C . THR A 1 592 ? -15.290 8.603 9.069 1.00 98.31 592 THR A C 1
ATOM 4871 O O . THR A 1 592 ? -14.273 9.284 9.184 1.00 98.31 592 THR A O 1
ATOM 4874 N N . LEU A 1 593 ? -16.381 9.020 8.444 1.00 97.88 593 LEU A N 1
ATOM 4875 C CA . LEU A 1 593 ? -16.583 10.367 7.922 1.00 97.88 593 LEU A CA 1
ATOM 4876 C C . LEU A 1 593 ? -17.907 10.889 8.474 1.00 97.88 593 LEU A C 1
ATOM 4878 O O . LEU A 1 593 ? -18.919 10.214 8.307 1.00 97.88 593 LEU A O 1
ATOM 4882 N N . MET A 1 594 ? -17.908 12.066 9.090 1.00 97.31 594 MET A N 1
ATOM 4883 C CA . MET A 1 594 ? -19.123 12.840 9.349 1.00 97.31 594 MET A CA 1
ATOM 4884 C C . MET A 1 594 ? -19.165 14.063 8.446 1.00 97.31 594 MET A C 1
ATOM 4886 O O . MET A 1 594 ? -18.145 14.726 8.273 1.00 97.31 594 MET A O 1
ATOM 4890 N N . GLU A 1 595 ? -20.345 14.372 7.921 1.00 97.06 595 GLU A N 1
ATOM 4891 C CA . GLU A 1 595 ? -20.632 15.575 7.148 1.00 97.06 595 GLU A CA 1
ATOM 4892 C C . GLU A 1 595 ? -21.839 16.301 7.750 1.00 97.06 595 GLU A C 1
ATOM 4894 O O . GLU A 1 595 ? -22.907 15.712 7.940 1.00 97.06 595 GLU A O 1
ATOM 4899 N N . ILE A 1 596 ? -21.663 17.594 8.009 1.00 97.62 596 ILE A N 1
ATOM 4900 C CA . ILE A 1 596 ? -22.721 18.498 8.459 1.00 97.62 596 ILE A CA 1
ATOM 4901 C C . ILE A 1 596 ? -23.392 19.108 7.225 1.00 97.62 596 ILE A C 1
ATOM 4903 O O . ILE A 1 596 ? -22.776 19.857 6.464 1.00 97.62 596 ILE A O 1
ATOM 4907 N N . LEU A 1 597 ? -24.651 18.752 6.977 1.00 97.44 597 LEU A N 1
ATOM 4908 C CA . LEU A 1 597 ? -25.395 19.150 5.776 1.00 97.44 597 LEU A CA 1
ATOM 4909 C C . LEU A 1 597 ? -26.019 20.544 5.912 1.00 97.44 597 LEU A C 1
ATOM 4911 O O . LEU A 1 597 ? -26.146 21.260 4.915 1.00 97.44 597 LEU A O 1
ATOM 4915 N N . GLU A 1 598 ? -26.351 20.928 7.142 1.00 96.25 598 GLU A N 1
ATOM 4916 C CA . GLU A 1 598 ? -26.903 22.222 7.547 1.00 96.25 598 GLU A CA 1
ATOM 4917 C C . GLU A 1 598 ? -26.344 22.605 8.915 1.00 96.25 598 GLU A C 1
ATOM 4919 O O . GLU A 1 598 ? -25.951 21.723 9.677 1.00 96.25 598 GLU A O 1
ATOM 4924 N N . ASP A 1 599 ? -26.312 23.903 9.222 1.00 95.69 599 ASP A N 1
ATOM 4925 C CA . ASP A 1 599 ? -25.877 24.389 10.531 1.00 95.69 599 ASP A CA 1
ATOM 4926 C C . ASP A 1 599 ? -26.630 23.666 11.656 1.00 95.69 599 ASP A C 1
ATOM 4928 O O . ASP A 1 599 ? -27.854 23.526 11.620 1.00 95.69 599 ASP A O 1
ATOM 4932 N N . ILE A 1 600 ? -25.896 23.226 12.675 1.00 96.44 600 ILE A N 1
ATOM 4933 C CA . ILE A 1 600 ? -26.459 22.538 13.837 1.00 96.44 600 ILE A CA 1
ATOM 4934 C C . ILE A 1 600 ? -25.834 23.079 15.114 1.00 96.44 600 ILE A C 1
ATOM 4936 O O . ILE A 1 600 ? -24.652 23.408 15.155 1.00 96.44 600 ILE A O 1
ATOM 4940 N N . TYR A 1 601 ? -26.625 23.162 16.178 1.00 96.12 601 TYR A N 1
ATOM 4941 C CA . TYR A 1 601 ? -26.129 23.495 17.506 1.00 96.12 601 TYR A CA 1
ATOM 4942 C C . TYR A 1 601 ? -26.049 22.227 18.349 1.00 96.12 601 TYR A C 1
ATOM 4944 O O . TYR A 1 601 ? -27.044 21.526 18.509 1.00 96.12 601 TYR A O 1
ATOM 4952 N N . VAL A 1 602 ? -24.885 21.918 18.907 1.00 96.12 602 VAL A N 1
ATOM 4953 C CA . VAL A 1 602 ? -24.625 20.655 19.609 1.00 96.12 602 VAL A CA 1
ATOM 4954 C C . VAL A 1 602 ? -24.086 20.899 21.012 1.00 96.12 602 VAL A C 1
ATOM 4956 O O . VAL A 1 602 ? -23.394 21.884 21.269 1.00 96.12 602 VAL A O 1
ATOM 4959 N N . LYS A 1 603 ? -24.362 19.963 21.922 1.00 95.06 603 LYS A N 1
ATOM 4960 C CA . LYS A 1 603 ? -23.606 19.818 23.173 1.00 95.06 603 LYS A CA 1
ATOM 4961 C C . LYS A 1 603 ? -22.461 18.822 23.053 1.00 95.06 603 LYS A C 1
ATOM 4963 O O . LYS A 1 603 ? -21.477 18.925 23.787 1.00 95.06 603 LYS A O 1
ATOM 4968 N N . ALA A 1 604 ? -22.593 17.858 22.145 1.00 94.38 604 ALA A N 1
ATOM 4969 C CA . ALA A 1 604 ? -21.540 16.913 21.825 1.00 94.38 604 ALA A CA 1
ATOM 4970 C C . ALA A 1 604 ? -21.546 16.565 20.334 1.00 94.38 604 ALA A C 1
ATOM 4972 O O . ALA A 1 604 ? -22.582 16.228 19.768 1.00 94.38 604 ALA A O 1
ATOM 4973 N N . LEU A 1 605 ? -20.370 16.570 19.724 1.00 96.19 605 LEU A N 1
ATOM 4974 C CA . LEU A 1 605 ? -20.083 15.933 18.449 1.00 96.19 605 LEU A CA 1
ATOM 4975 C C . LEU A 1 605 ? -18.832 15.085 18.655 1.00 96.19 605 LEU A C 1
ATOM 4977 O O . LEU A 1 605 ? -17.798 15.597 19.098 1.00 96.19 605 LEU A O 1
ATOM 4981 N N . ARG A 1 606 ? -18.944 13.779 18.415 1.00 95.06 606 ARG A N 1
ATOM 4982 C CA . ARG A 1 606 ? -17.932 12.805 18.826 1.00 95.06 606 ARG A CA 1
ATOM 4983 C C . ARG A 1 606 ? -17.613 11.795 17.739 1.00 95.06 606 ARG A C 1
ATOM 4985 O O . ARG A 1 606 ? -18.453 11.453 16.908 1.00 95.06 606 ARG A O 1
ATOM 4992 N N . ASN A 1 607 ? -16.398 11.267 17.807 1.00 95.75 607 ASN A N 1
ATOM 4993 C CA . ASN A 1 607 ? -15.931 10.196 16.947 1.00 95.75 607 ASN A CA 1
ATOM 4994 C C . ASN A 1 607 ? -15.006 9.206 17.692 1.00 95.75 607 ASN A C 1
ATOM 4996 O O . ASN A 1 607 ? -14.632 9.438 18.843 1.00 95.75 607 ASN A O 1
ATOM 5000 N N . GLY A 1 608 ? -14.681 8.069 17.071 1.00 94.06 608 GLY A N 1
ATOM 5001 C CA . GLY A 1 608 ? -13.658 7.126 17.542 1.00 94.06 608 GLY A CA 1
ATOM 5002 C C . GLY A 1 608 ? -13.950 6.412 18.870 1.00 94.06 608 GLY A C 1
ATOM 5003 O O . GLY A 1 608 ? -13.007 5.982 19.540 1.00 94.06 608 GLY A O 1
ATOM 5004 N N . GLU A 1 609 ? -15.220 6.299 19.268 1.00 94.81 609 GLU A N 1
ATOM 5005 C CA . GLU A 1 609 ? -15.635 5.758 20.571 1.00 94.81 609 GLU A CA 1
ATOM 5006 C C . GLU A 1 609 ? -15.648 4.235 20.615 1.00 94.81 609 GLU A C 1
ATOM 5008 O O . GLU A 1 609 ? -16.239 3.588 19.753 1.00 94.81 609 GLU A O 1
ATOM 5013 N N . ILE A 1 610 ? -15.019 3.674 21.649 1.00 96.94 610 ILE A N 1
ATOM 5014 C CA . ILE A 1 610 ? -15.028 2.238 21.936 1.00 96.94 610 ILE A CA 1
ATOM 5015 C C . ILE A 1 610 ? -15.468 2.017 23.375 1.00 96.94 610 ILE A C 1
ATOM 5017 O O . ILE A 1 610 ? -14.957 2.680 24.280 1.00 96.94 610 ILE A O 1
ATOM 5021 N N . VAL A 1 611 ? -16.357 1.045 23.567 1.00 95.06 611 VAL A N 1
ATOM 5022 C CA . VAL A 1 611 ? -17.033 0.744 24.828 1.00 95.06 611 VAL A CA 1
ATOM 5023 C C . VAL A 1 611 ? -16.859 -0.729 25.203 1.00 95.06 611 VAL A C 1
ATOM 5025 O O . VAL A 1 611 ? -17.031 -1.616 24.369 1.00 95.06 611 VAL A O 1
ATOM 5028 N N . PHE A 1 612 ? -16.553 -1.000 26.473 1.00 96.25 612 PHE A N 1
ATOM 5029 C CA . PHE A 1 612 ? -16.524 -2.350 27.041 1.00 96.25 612 PHE A CA 1
ATOM 5030 C C . PHE A 1 612 ? -17.107 -2.380 28.451 1.00 96.25 612 PHE A C 1
ATOM 5032 O O . PHE A 1 612 ? -17.056 -1.395 29.185 1.00 96.25 612 PHE A O 1
ATOM 5039 N N . ASN A 1 613 ? -17.576 -3.549 28.881 1.00 94.38 613 ASN A N 1
ATOM 5040 C CA . ASN A 1 613 ? -17.840 -3.786 30.295 1.00 94.38 613 ASN A CA 1
ATOM 5041 C C . ASN A 1 613 ? -16.537 -3.952 31.110 1.00 94.38 613 ASN A C 1
ATOM 5043 O O . ASN A 1 613 ? -15.430 -4.086 30.582 1.00 94.38 613 ASN A O 1
ATOM 5047 N N . HIS A 1 614 ? -16.676 -3.998 32.434 1.00 92.88 614 HIS A N 1
ATOM 5048 C CA . HIS A 1 614 ? -15.561 -4.112 33.387 1.00 92.88 614 HIS A CA 1
ATOM 5049 C C . HIS A 1 614 ? -14.937 -5.513 33.499 1.00 92.88 614 HIS A C 1
ATOM 5051 O O . HIS A 1 614 ? -14.009 -5.722 34.278 1.00 92.88 614 HIS A O 1
ATOM 5057 N N . LYS A 1 615 ? -15.427 -6.513 32.752 1.00 94.50 615 LYS A N 1
ATOM 5058 C CA . LYS A 1 615 ? -15.047 -7.923 32.957 1.00 94.50 615 LYS A CA 1
ATOM 5059 C C . LYS A 1 615 ? -13.586 -8.201 32.609 1.00 94.50 615 LYS A C 1
ATOM 5061 O O . LYS A 1 615 ? -12.940 -9.043 33.241 1.00 94.50 615 LYS A O 1
ATOM 5066 N N . GLN A 1 616 ? -13.067 -7.553 31.565 1.00 96.31 616 GLN A N 1
ATOM 5067 C CA . GLN A 1 616 ? -11.759 -7.901 31.000 1.00 96.31 616 GLN A CA 1
ATOM 5068 C C . GLN A 1 616 ? -10.657 -6.904 31.326 1.00 96.31 616 GLN A C 1
ATOM 5070 O O . GLN A 1 616 ? -9.541 -7.337 31.621 1.00 96.31 616 GLN A O 1
ATOM 5075 N N . PHE A 1 617 ? -10.958 -5.610 31.328 1.00 97.06 617 PHE A N 1
ATOM 5076 C CA . PHE A 1 617 ? -9.959 -4.554 31.450 1.00 97.06 617 PHE A CA 1
ATOM 5077 C C . PHE A 1 617 ? -10.056 -3.826 32.785 1.00 97.06 617 PHE A C 1
ATOM 5079 O O . PHE A 1 617 ? -11.138 -3.666 33.339 1.00 97.06 617 PHE A O 1
ATOM 5086 N N . ASN A 1 618 ? -8.910 -3.386 33.298 1.00 95.81 618 ASN A N 1
ATOM 5087 C CA . ASN A 1 618 ? -8.811 -2.670 34.571 1.00 95.81 618 ASN A CA 1
ATOM 5088 C C . ASN A 1 618 ? -7.919 -1.420 34.496 1.00 95.81 618 ASN A C 1
ATOM 5090 O O . ASN A 1 618 ? -7.798 -0.697 35.489 1.00 95.81 618 ASN A O 1
ATOM 5094 N N . GLU A 1 619 ? -7.333 -1.132 33.332 1.00 95.94 619 GLU A N 1
ATOM 5095 C CA . GLU A 1 619 ? -6.537 0.068 33.098 1.00 95.94 619 GLU A CA 1
ATOM 5096 C C . GLU A 1 619 ? -6.735 0.639 31.688 1.00 95.94 619 GLU A C 1
ATOM 5098 O O . GLU A 1 619 ? -6.952 -0.097 30.722 1.00 95.94 619 GLU A O 1
ATOM 5103 N N . PHE A 1 620 ? -6.571 1.956 31.579 1.00 95.81 620 PHE A N 1
ATOM 5104 C CA . PHE A 1 620 ? -6.350 2.665 30.325 1.00 95.81 620 PHE A CA 1
ATOM 5105 C C . PHE A 1 620 ? -4.872 3.004 30.184 1.00 95.81 620 PHE A C 1
ATOM 5107 O O . PHE A 1 620 ? -4.227 3.432 31.140 1.00 95.81 620 PHE A O 1
ATOM 5114 N N . VAL A 1 621 ? -4.336 2.880 28.978 1.00 96.38 621 VAL A N 1
ATOM 5115 C CA . VAL A 1 621 ? -2.983 3.328 28.644 1.00 96.38 621 VAL A CA 1
ATOM 5116 C C . VAL A 1 621 ? -2.990 4.112 27.347 1.00 96.38 621 VAL A C 1
ATOM 5118 O O . VAL A 1 621 ? -3.782 3.839 26.449 1.00 96.38 621 VAL A O 1
ATOM 5121 N N . TYR A 1 622 ? -2.097 5.086 27.224 1.00 96.75 622 TYR A N 1
ATOM 5122 C CA . TYR A 1 622 ? -1.953 5.850 25.991 1.00 96.75 622 TYR A CA 1
ATOM 5123 C C . TYR A 1 622 ? -0.528 6.343 25.795 1.00 96.75 622 TYR A C 1
ATOM 5125 O O . TYR A 1 622 ? 0.202 6.619 26.752 1.00 96.75 622 TYR A O 1
ATOM 5133 N N . LYS A 1 623 ? -0.141 6.494 24.528 1.00 95.69 623 LYS A N 1
ATOM 5134 C CA . LYS A 1 623 ? 1.102 7.167 24.169 1.00 95.69 623 LYS A CA 1
ATOM 5135 C C . LYS A 1 623 ? 0.863 8.667 24.138 1.00 95.69 623 LYS A C 1
ATOM 5137 O O . LYS A 1 623 ? 0.060 9.157 23.353 1.00 95.69 623 LYS A O 1
ATOM 5142 N N . SER A 1 624 ? 1.574 9.415 24.967 1.00 90.44 624 SER A N 1
ATOM 5143 C CA . SER A 1 624 ? 1.536 10.876 24.902 1.00 90.44 624 SER A CA 1
ATOM 5144 C C . SER A 1 624 ? 2.208 11.387 23.615 1.00 90.44 624 SER A C 1
ATOM 5146 O O . SER A 1 624 ? 3.076 10.699 23.069 1.00 90.44 624 SER A O 1
ATOM 5148 N N . PRO A 1 625 ? 1.894 12.608 23.147 1.00 83.06 625 PRO A N 1
ATOM 5149 C CA . PRO A 1 625 ? 2.572 13.217 21.998 1.00 83.06 625 PRO A CA 1
ATOM 5150 C C . PRO A 1 625 ? 4.100 13.314 22.151 1.00 83.06 625 PRO A C 1
ATOM 5152 O O . PRO A 1 625 ? 4.820 13.281 21.160 1.00 83.06 625 PRO A O 1
ATOM 5155 N N . MET A 1 626 ? 4.606 13.359 23.390 1.00 83.94 626 MET A N 1
ATOM 5156 C CA . MET A 1 626 ? 6.045 13.339 23.698 1.00 83.94 626 MET A CA 1
ATOM 5157 C C . MET A 1 626 ? 6.680 11.939 23.620 1.00 83.94 626 MET A C 1
ATOM 5159 O O . MET A 1 626 ? 7.881 11.793 23.816 1.00 83.94 626 MET A O 1
ATOM 5163 N N . GLY A 1 627 ? 5.890 10.895 23.365 1.00 86.06 627 GLY A N 1
ATOM 5164 C CA . GLY A 1 627 ? 6.347 9.514 23.214 1.00 86.06 627 GLY A CA 1
ATOM 5165 C C . GLY A 1 627 ? 6.301 8.662 24.484 1.00 86.06 627 GLY A C 1
ATOM 5166 O O . GLY A 1 627 ? 6.378 7.441 24.373 1.00 86.06 627 GLY A O 1
ATOM 5167 N N . ASN A 1 628 ? 6.104 9.262 25.662 1.00 90.81 628 ASN A N 1
ATOM 5168 C CA . ASN A 1 628 ? 5.963 8.524 26.920 1.00 90.81 628 ASN A CA 1
ATOM 5169 C C . ASN A 1 628 ? 4.610 7.814 26.994 1.00 90.81 628 ASN A C 1
ATOM 5171 O O . ASN A 1 628 ? 3.587 8.414 26.652 1.00 90.81 628 ASN A O 1
ATOM 5175 N N . ILE A 1 629 ? 4.602 6.579 27.490 1.00 94.56 629 ILE A N 1
ATOM 5176 C CA . ILE A 1 629 ? 3.381 5.807 27.739 1.00 94.56 629 ILE A CA 1
ATOM 5177 C C . ILE A 1 629 ? 2.893 6.109 29.156 1.00 94.56 629 ILE A C 1
ATOM 5179 O O . ILE A 1 629 ? 3.649 5.989 30.118 1.00 94.56 629 ILE A O 1
ATOM 5183 N N . LYS A 1 630 ? 1.632 6.521 29.275 1.00 93.56 630 LYS A N 1
ATOM 5184 C CA . LYS A 1 630 ? 0.965 6.822 30.546 1.00 93.56 630 LYS A CA 1
ATOM 5185 C C . LYS A 1 630 ? -0.126 5.790 30.806 1.00 93.56 630 LYS A C 1
ATOM 5187 O O . LYS A 1 630 ? -0.776 5.344 29.864 1.00 93.56 630 LYS A O 1
ATOM 5192 N N . GLY A 1 631 ? -0.312 5.424 32.073 1.00 92.12 631 GLY A N 1
ATOM 5193 C CA . GLY A 1 631 ? -1.338 4.484 32.518 1.00 92.12 631 GLY A CA 1
ATOM 5194 C C . GLY A 1 631 ? -2.267 5.102 33.555 1.00 92.12 631 GLY A C 1
ATOM 5195 O O . GLY A 1 631 ? -1.844 5.928 34.362 1.00 92.12 631 GLY A O 1
ATOM 5196 N N . ILE A 1 632 ? -3.529 4.695 33.515 1.00 90.94 632 ILE A N 1
ATOM 5197 C CA . ILE A 1 632 ? -4.607 5.137 34.394 1.00 90.94 632 ILE A CA 1
ATOM 5198 C C . ILE A 1 632 ? -5.329 3.880 34.875 1.00 90.94 632 ILE A C 1
ATOM 5200 O O . ILE A 1 632 ? -5.899 3.139 34.073 1.00 90.94 632 ILE A O 1
ATOM 5204 N N . LYS A 1 633 ? -5.336 3.642 36.187 1.00 91.44 633 LYS A N 1
ATOM 5205 C CA . LYS A 1 633 ? -6.125 2.554 36.773 1.00 91.44 633 LYS A CA 1
ATOM 5206 C C . LYS A 1 633 ? -7.605 2.923 36.764 1.00 91.44 633 LYS A C 1
ATOM 5208 O O . LYS A 1 633 ? -7.958 4.031 37.155 1.00 91.44 633 LYS A O 1
ATOM 5213 N N . ILE A 1 634 ? -8.457 1.985 36.354 1.00 89.12 634 ILE A N 1
ATOM 5214 C CA . ILE A 1 634 ? -9.916 2.158 36.378 1.00 89.12 634 ILE A CA 1
ATOM 5215 C C . ILE A 1 634 ? -10.398 2.187 37.833 1.00 89.12 634 ILE A C 1
ATOM 5217 O O . ILE A 1 634 ? -11.118 3.091 38.250 1.00 89.12 634 ILE A O 1
ATOM 5221 N N . LYS A 1 635 ? -9.947 1.230 38.653 1.00 84.94 635 LYS A N 1
ATOM 5222 C CA . LYS A 1 635 ? -10.265 1.216 40.085 1.00 84.94 635 LYS A CA 1
ATOM 5223 C C . LYS A 1 635 ? -9.689 2.465 40.763 1.00 84.94 635 LYS A C 1
ATOM 5225 O O . LYS A 1 635 ? -8.477 2.665 40.755 1.00 84.94 635 LYS A O 1
ATOM 5230 N N . GLY A 1 636 ? -10.561 3.258 41.386 1.00 76.00 636 GLY A N 1
ATOM 5231 C CA . GLY A 1 636 ? -10.197 4.496 42.082 1.00 76.00 636 GLY A CA 1
ATOM 5232 C C . GLY A 1 636 ? -10.184 5.751 41.203 1.00 76.00 636 GLY A C 1
ATOM 5233 O O . GLY A 1 636 ? -9.939 6.835 41.729 1.00 76.00 636 GLY A O 1
ATOM 5234 N N . SER A 1 637 ? -10.466 5.648 39.897 1.00 80.12 637 SER A N 1
ATOM 5235 C CA . SER A 1 637 ? -10.728 6.833 39.072 1.00 80.12 637 SER A CA 1
ATOM 5236 C C . SER A 1 637 ? -12.103 7.425 39.401 1.00 80.12 637 SER A C 1
ATOM 5238 O O . SER A 1 637 ? -13.008 6.702 39.821 1.00 80.12 637 SER A O 1
ATOM 5240 N N . LYS A 1 638 ? -12.289 8.734 39.179 1.00 75.75 638 LYS A N 1
ATOM 5241 C CA . LYS A 1 638 ? -13.610 9.365 39.326 1.00 75.75 638 LYS A CA 1
ATOM 5242 C C . LYS A 1 638 ? -14.609 8.711 38.356 1.00 75.75 638 LYS A C 1
ATOM 5244 O O . LYS A 1 638 ? -14.257 8.554 37.183 1.00 75.75 638 LYS A O 1
ATOM 5249 N N . PRO A 1 639 ? -15.810 8.321 38.819 1.00 68.31 639 PRO A N 1
ATOM 5250 C CA . PRO A 1 639 ? -16.810 7.743 37.941 1.00 68.31 639 PRO A CA 1
ATOM 5251 C C . PRO A 1 639 ? -17.464 8.821 37.065 1.00 68.31 639 PRO A C 1
ATOM 5253 O O . PRO A 1 639 ? -17.657 9.953 37.511 1.00 68.31 639 PRO A O 1
ATOM 5256 N N . HIS A 1 640 ? -17.839 8.471 35.837 1.00 66.38 640 HIS A N 1
ATOM 5257 C CA . HIS A 1 640 ? -18.729 9.268 34.991 1.00 66.38 640 HIS A CA 1
ATOM 5258 C C . HIS A 1 640 ? -20.101 9.414 35.690 1.00 66.38 640 HIS A C 1
ATOM 5260 O O . HIS A 1 640 ? -20.568 8.428 36.265 1.00 66.38 640 HIS A O 1
ATOM 5266 N N . PRO A 1 641 ? -20.768 10.590 35.670 1.00 54.38 641 PRO A N 1
ATOM 5267 C CA . PRO A 1 641 ? -20.479 11.800 34.886 1.00 54.38 641 PRO A CA 1
ATOM 5268 C C . PRO A 1 641 ? -19.494 12.798 35.530 1.00 54.38 641 PRO A C 1
ATOM 5270 O O . PRO A 1 641 ? -19.426 13.947 35.105 1.00 54.38 641 PRO A O 1
ATOM 5273 N N . GLY A 1 642 ? -18.711 12.402 36.541 1.00 60.12 642 GLY A N 1
ATOM 5274 C CA . GLY A 1 642 ? -17.585 13.214 37.015 1.00 60.12 642 GLY A CA 1
ATOM 5275 C C . GLY A 1 642 ? -16.553 13.484 35.908 1.00 60.12 642 GLY A C 1
ATOM 5276 O O . GLY A 1 642 ? -16.529 12.783 34.898 1.00 60.12 642 GLY A O 1
ATOM 5277 N N . HIS A 1 643 ? -15.696 14.499 36.096 1.00 62.69 643 HIS A N 1
ATOM 5278 C CA . HIS A 1 643 ? -14.733 14.944 35.075 1.00 62.69 643 HIS A CA 1
ATOM 5279 C C . HIS A 1 643 ? -13.900 13.765 34.542 1.00 62.69 643 HIS A C 1
ATOM 5281 O O . HIS A 1 643 ? -13.105 13.170 35.279 1.00 62.69 643 HIS A O 1
ATOM 5287 N N . ALA A 1 644 ? -14.120 13.427 33.269 1.00 72.19 644 ALA A N 1
ATOM 5288 C CA . ALA A 1 644 ? -13.372 12.404 32.557 1.00 72.19 644 ALA A CA 1
ATOM 5289 C C . ALA A 1 644 ? -11.895 12.808 32.460 1.00 72.19 644 ALA A C 1
ATOM 5291 O O . ALA A 1 644 ? -11.553 13.990 32.516 1.00 72.19 644 ALA A O 1
ATOM 5292 N N . ILE A 1 645 ? -11.001 11.828 32.321 1.00 83.75 645 ILE A N 1
ATOM 5293 C CA . ILE A 1 645 ? -9.587 12.151 32.122 1.00 83.75 645 ILE A CA 1
ATOM 5294 C C . ILE A 1 645 ? -9.395 12.521 30.658 1.00 83.75 645 ILE A C 1
ATOM 5296 O O . ILE A 1 645 ? -9.571 11.684 29.771 1.00 83.75 645 ILE A O 1
ATOM 5300 N N . GLU A 1 646 ? -9.016 13.772 30.429 1.00 89.31 646 GLU A N 1
ATOM 5301 C CA . GLU A 1 646 ? -8.692 14.299 29.112 1.00 89.31 646 GLU A CA 1
ATOM 5302 C C . GLU A 1 646 ? -7.268 13.901 28.710 1.00 89.31 646 GLU A C 1
ATOM 5304 O O . GLU A 1 646 ? -6.302 14.031 29.470 1.00 89.31 646 GLU A O 1
ATOM 5309 N N . ILE A 1 647 ? -7.128 13.420 27.480 1.00 92.00 647 ILE A N 1
ATOM 5310 C CA . ILE A 1 647 ? -5.850 13.134 26.841 1.00 92.00 647 ILE A CA 1
ATOM 5311 C C . ILE A 1 647 ? -5.784 13.867 25.492 1.00 92.00 647 ILE A C 1
ATOM 5313 O O . ILE A 1 647 ? -6.818 14.153 24.881 1.00 92.00 647 ILE A O 1
ATOM 5317 N N . PRO A 1 648 ? -4.575 14.171 24.985 1.00 92.56 648 PRO A N 1
ATOM 5318 C CA . PRO A 1 648 ? -4.421 14.963 23.770 1.00 92.56 648 PRO A CA 1
ATOM 5319 C C . PRO A 1 648 ? -5.203 14.415 22.572 1.00 92.56 648 PRO A C 1
ATOM 5321 O O . PRO A 1 648 ? -5.172 13.214 22.288 1.00 92.56 648 PRO A O 1
ATOM 5324 N N . TYR A 1 649 ? -5.835 15.319 21.820 1.00 91.25 649 TYR A N 1
ATOM 5325 C CA . TYR A 1 649 ? -6.639 14.997 20.639 1.00 91.25 649 TYR A CA 1
ATOM 5326 C C . TYR A 1 649 ? -5.889 14.180 19.585 1.00 91.25 649 TYR A C 1
ATOM 5328 O O . TYR A 1 649 ? -6.483 13.350 18.916 1.00 91.25 649 TYR A O 1
ATOM 5336 N N . ASN A 1 650 ? -4.579 14.363 19.444 1.00 90.44 650 ASN A N 1
ATOM 5337 C CA . ASN A 1 650 ? -3.752 13.669 18.456 1.00 90.44 650 ASN A CA 1
ATOM 5338 C C . ASN A 1 650 ? -2.985 12.466 19.038 1.00 90.44 650 ASN A C 1
ATOM 5340 O O . ASN A 1 650 ? -1.962 12.063 18.481 1.00 90.44 650 ASN A O 1
ATOM 5344 N N . THR A 1 651 ? -3.457 11.897 20.156 1.00 95.38 651 THR A N 1
ATOM 5345 C CA . THR A 1 651 ? -2.871 10.702 20.788 1.00 95.38 651 THR A CA 1
ATOM 5346 C C . THR A 1 651 ? -2.585 9.604 19.742 1.00 95.38 651 THR A C 1
ATOM 5348 O O . THR A 1 651 ? -3.521 9.110 19.099 1.00 95.38 651 THR A O 1
ATOM 5351 N N . PRO A 1 652 ? -1.307 9.203 19.550 1.00 94.75 652 PRO A N 1
ATOM 5352 C CA . PRO A 1 652 ? -0.903 8.236 18.531 1.00 94.75 652 PRO A CA 1
ATOM 5353 C C . PRO A 1 652 ? -1.611 6.884 18.623 1.00 94.75 652 PRO A C 1
ATOM 5355 O O . PRO A 1 652 ? -1.961 6.317 17.586 1.00 94.75 652 PRO A O 1
ATOM 5358 N N . TRP A 1 653 ? -1.767 6.368 19.837 1.00 97.50 653 TRP A N 1
ATOM 5359 C CA . TRP A 1 653 ? -2.563 5.190 20.152 1.00 97.50 653 TRP A CA 1
ATOM 5360 C C . TRP A 1 653 ? -2.939 5.206 21.636 1.00 97.50 653 TRP A C 1
ATOM 5362 O O . TRP A 1 653 ? -2.230 5.787 22.466 1.00 97.50 653 TRP A O 1
ATOM 5372 N N . LEU A 1 654 ? -4.046 4.544 21.948 1.00 97.88 654 LEU A N 1
ATOM 5373 C CA . LEU A 1 654 ? -4.545 4.278 23.293 1.00 97.88 654 LEU A CA 1
ATOM 5374 C C . LEU A 1 654 ? -5.069 2.844 23.375 1.00 97.88 654 LEU A C 1
ATOM 5376 O O . LEU A 1 654 ? -5.361 2.235 22.345 1.00 97.88 654 LEU A O 1
ATOM 5380 N N . ALA A 1 655 ? -5.157 2.289 24.577 1.00 98.31 655 ALA A N 1
ATOM 5381 C CA . ALA A 1 655 ? -5.659 0.942 24.782 1.00 98.31 655 ALA A CA 1
ATOM 5382 C C . ALA A 1 655 ? -6.319 0.755 26.150 1.00 98.31 655 ALA A C 1
ATOM 5384 O O . ALA A 1 655 ? -5.918 1.366 27.141 1.00 98.31 655 ALA A O 1
ATOM 5385 N N . PHE A 1 656 ? -7.282 -0.163 26.194 1.00 98.38 656 PHE A N 1
ATOM 5386 C CA . PHE A 1 656 ? -7.695 -0.833 27.419 1.00 98.38 656 PHE A CA 1
ATOM 5387 C C . PHE A 1 656 ? -6.750 -2.002 27.648 1.00 98.38 656 PHE A C 1
ATOM 5389 O O . PHE A 1 656 ? -6.433 -2.718 26.693 1.00 98.38 656 PHE A O 1
ATOM 5396 N N . ILE A 1 657 ? -6.306 -2.223 28.882 1.00 98.00 657 ILE A N 1
ATOM 5397 C CA . ILE A 1 657 ? -5.430 -3.351 29.199 1.00 98.00 657 ILE A CA 1
ATOM 5398 C C . ILE A 1 657 ? -5.809 -4.045 30.502 1.00 98.00 657 ILE A C 1
ATOM 5400 O O . ILE A 1 657 ? -6.527 -3.514 31.351 1.00 98.00 657 ILE A O 1
ATOM 5404 N N . ASN A 1 658 ? -5.287 -5.260 30.635 1.00 97.56 658 ASN A N 1
ATOM 5405 C CA . ASN A 1 658 ? -5.178 -5.974 31.891 1.00 97.56 658 ASN A CA 1
ATOM 5406 C C . ASN A 1 658 ? -3.839 -6.718 31.925 1.00 97.56 658 ASN A C 1
ATOM 5408 O O . ASN A 1 658 ? -3.626 -7.672 31.168 1.00 97.56 658 ASN A O 1
ATOM 5412 N N . ARG A 1 659 ? -2.932 -6.268 32.800 1.00 95.75 659 ARG A N 1
ATOM 5413 C CA . ARG A 1 659 ? -1.579 -6.830 32.938 1.00 95.75 659 ARG A CA 1
ATOM 5414 C C . ARG A 1 659 ? -1.573 -8.254 33.477 1.00 95.75 659 ARG A C 1
ATOM 5416 O O . ARG A 1 659 ? -0.786 -9.066 33.002 1.00 95.75 659 ARG A O 1
ATOM 5423 N N . GLU A 1 660 ? -2.475 -8.577 34.400 1.00 94.50 660 GLU A N 1
ATOM 5424 C CA . GLU A 1 660 ? -2.592 -9.917 34.991 1.00 94.50 660 GLU A CA 1
ATOM 5425 C C . GLU A 1 660 ? -3.012 -10.942 33.931 1.00 94.50 660 GLU A C 1
ATOM 5427 O O . GLU A 1 660 ? -2.393 -11.993 33.777 1.00 94.50 660 GLU A O 1
ATOM 5432 N N . LYS A 1 661 ? -4.011 -10.591 33.113 1.00 96.19 661 LYS A N 1
ATOM 5433 C CA . LYS A 1 661 ? -4.476 -11.420 31.987 1.00 96.19 661 LYS A CA 1
ATOM 5434 C C . LYS A 1 661 ? -3.534 -11.357 30.771 1.00 96.19 661 LYS A C 1
ATOM 5436 O O . LYS A 1 661 ? -3.602 -12.210 29.876 1.00 96.19 661 LYS A O 1
ATOM 5441 N N . LYS A 1 662 ? -2.628 -10.373 30.736 1.00 96.56 662 LYS A N 1
ATOM 5442 C CA . LYS A 1 662 ? -1.760 -10.009 29.601 1.00 96.56 662 LYS A CA 1
ATOM 5443 C C . LYS A 1 662 ? -2.546 -9.777 28.307 1.00 96.56 662 LYS A C 1
ATOM 5445 O O . LYS A 1 662 ? -2.175 -10.291 27.251 1.00 96.56 662 LYS A O 1
ATOM 5450 N N . ILE A 1 663 ? -3.649 -9.041 28.397 1.00 98.12 663 ILE A N 1
ATOM 5451 C CA . ILE A 1 663 ? -4.515 -8.707 27.257 1.00 98.12 663 ILE A CA 1
ATOM 5452 C C . ILE A 1 663 ? -4.641 -7.195 27.098 1.00 98.12 663 ILE A C 1
ATOM 5454 O O . ILE A 1 663 ? -4.562 -6.451 28.077 1.00 98.12 663 ILE A O 1
ATOM 5458 N N . GLY A 1 664 ? -4.885 -6.759 25.868 1.00 98.06 664 GLY A N 1
ATOM 5459 C CA . GLY A 1 664 ? -5.210 -5.382 25.544 1.00 98.06 664 GLY A CA 1
ATOM 5460 C C . GLY A 1 664 ? -6.106 -5.268 24.316 1.00 98.06 664 GLY A C 1
ATOM 5461 O O . GLY A 1 664 ? -6.124 -6.151 23.459 1.00 98.06 664 GLY A O 1
ATOM 5462 N N . PHE A 1 665 ? -6.834 -4.160 24.233 1.00 98.62 665 PHE A N 1
ATOM 5463 C CA . PHE A 1 665 ? -7.539 -3.722 23.034 1.00 98.62 665 PHE A CA 1
ATOM 5464 C C . PHE A 1 665 ? -7.142 -2.285 22.724 1.00 98.62 665 PHE A C 1
ATOM 5466 O O . PHE A 1 665 ? -7.337 -1.396 23.551 1.00 98.62 665 PHE A O 1
ATOM 5473 N N . GLY A 1 666 ? -6.552 -2.072 21.552 1.00 98.19 666 GLY A N 1
ATOM 5474 C CA . GLY A 1 666 ? -5.954 -0.804 21.161 1.00 98.19 666 GLY A CA 1
ATOM 5475 C C . GLY A 1 666 ? -6.681 -0.124 20.012 1.00 98.19 666 GLY A C 1
ATOM 5476 O O . GLY A 1 666 ? -7.109 -0.786 19.067 1.00 98.19 666 GLY A O 1
ATOM 5477 N N . GLY A 1 667 ? -6.751 1.204 20.079 1.00 98.25 667 GLY A N 1
ATOM 5478 C CA . GLY A 1 667 ? -7.054 2.090 18.961 1.00 98.25 667 GLY A CA 1
ATOM 5479 C C . GLY A 1 667 ? -5.793 2.837 18.529 1.00 98.25 667 GLY A C 1
ATOM 5480 O O . GLY A 1 667 ? -5.157 3.518 19.334 1.00 98.25 667 GLY A O 1
ATOM 5481 N N . ILE A 1 668 ? -5.412 2.711 17.261 1.00 98.38 668 ILE A N 1
ATOM 5482 C CA . ILE A 1 668 ? -4.293 3.437 16.653 1.00 98.38 668 ILE A CA 1
ATOM 5483 C C . ILE A 1 668 ? -4.866 4.513 15.740 1.00 98.38 668 ILE A C 1
ATOM 5485 O O . ILE A 1 668 ? -5.501 4.192 14.738 1.00 98.38 668 ILE A O 1
ATOM 5489 N N . THR A 1 669 ? -4.565 5.772 16.039 1.00 97.00 669 THR A N 1
ATOM 5490 C CA . THR A 1 669 ? -4.908 6.911 15.182 1.00 97.00 669 THR A CA 1
ATOM 5491 C C . THR A 1 669 ? -3.959 6.941 13.984 1.00 97.00 669 THR A C 1
ATOM 5493 O O . THR A 1 669 ? -2.772 7.175 14.191 1.00 97.00 669 THR A O 1
ATOM 5496 N N . ILE A 1 670 ? -4.423 6.699 12.753 1.00 97.50 670 ILE A N 1
ATOM 5497 C CA . ILE A 1 670 ? -3.582 6.729 11.535 1.00 97.50 670 ILE A CA 1
ATOM 5498 C C . ILE A 1 670 ? -3.652 8.101 10.866 1.00 97.50 670 ILE A C 1
ATOM 5500 O O . ILE A 1 670 ? -2.616 8.663 10.522 1.00 97.50 670 ILE A O 1
ATOM 5504 N N . GLU A 1 671 ? -4.862 8.627 10.691 1.00 96.75 671 GLU A N 1
ATOM 5505 C CA . GLU A 1 671 ? -5.128 9.897 10.014 1.00 96.75 671 GLU A CA 1
ATOM 5506 C C . GLU A 1 671 ? -6.327 10.580 10.677 1.00 96.75 671 GLU A C 1
ATOM 5508 O O . GLU A 1 671 ? -7.315 9.916 10.995 1.00 96.75 671 GLU A O 1
ATOM 5513 N N . LEU A 1 672 ? -6.225 11.891 10.890 1.00 94.50 672 LEU A N 1
ATOM 5514 C CA . LEU A 1 672 ? -7.296 12.751 11.390 1.00 94.50 672 LEU A CA 1
ATOM 5515 C C . LEU A 1 672 ? -7.351 13.975 10.482 1.00 94.50 672 LEU A C 1
ATOM 5517 O O . LEU A 1 672 ? -6.331 14.646 10.318 1.00 94.50 672 LEU A O 1
ATOM 5521 N N . VAL A 1 673 ? -8.514 14.249 9.901 1.00 94.31 673 VAL A N 1
ATOM 5522 C CA . VAL A 1 673 ? -8.731 15.414 9.039 1.00 94.31 673 VAL A CA 1
ATOM 5523 C C . VAL A 1 673 ? -10.056 16.051 9.413 1.00 94.31 673 VAL A C 1
ATOM 5525 O O . VAL A 1 673 ? -11.104 15.419 9.301 1.00 94.31 673 VAL A O 1
ATOM 5528 N N . ASN A 1 674 ? -9.995 17.315 9.810 1.00 94.62 674 ASN A N 1
ATOM 5529 C CA . ASN A 1 674 ? -11.156 18.173 9.970 1.00 94.62 674 ASN A CA 1
ATOM 5530 C C . ASN A 1 674 ? -11.058 19.247 8.888 1.00 94.62 674 ASN A C 1
ATOM 5532 O O . ASN A 1 674 ? -9.959 19.688 8.570 1.00 94.62 674 ASN A O 1
ATOM 5536 N N . THR A 1 675 ? -12.168 19.597 8.250 1.00 94.69 675 THR A N 1
ATOM 5537 C CA . THR A 1 675 ? -12.194 20.648 7.225 1.00 94.69 675 THR A CA 1
ATOM 5538 C C . THR A 1 675 ? -13.627 21.117 6.993 1.00 94.69 675 THR A C 1
ATOM 5540 O O . THR A 1 675 ? -14.562 20.551 7.554 1.00 94.69 675 THR A O 1
ATOM 5543 N N . ASN A 1 676 ? -13.827 22.114 6.135 1.00 93.44 676 ASN A N 1
ATOM 5544 C CA . ASN A 1 676 ? -15.143 22.486 5.634 1.00 93.44 676 ASN A CA 1
ATOM 5545 C C . ASN A 1 676 ? -15.131 22.469 4.101 1.00 93.44 676 ASN A C 1
ATOM 5547 O O . ASN A 1 676 ? -14.263 23.075 3.470 1.00 93.44 676 ASN A O 1
ATOM 5551 N N . LYS A 1 677 ? -16.104 21.790 3.481 1.00 92.31 677 LYS A N 1
ATOM 5552 C CA . LYS A 1 677 ? -16.209 21.679 2.012 1.00 92.31 677 LYS A CA 1
ATOM 5553 C C . LYS A 1 677 ? -16.415 23.023 1.308 1.00 92.31 677 LYS A C 1
ATOM 5555 O O . LYS A 1 677 ? -16.173 23.121 0.110 1.00 92.31 677 LYS A O 1
ATOM 5560 N N . SER A 1 678 ? -16.859 24.039 2.044 1.00 89.88 678 SER A N 1
ATOM 5561 C CA . SER A 1 678 ? -17.032 25.414 1.568 1.00 89.88 678 SER A CA 1
ATOM 5562 C C . SER A 1 678 ? -15.758 26.261 1.730 1.00 89.88 678 SER A C 1
ATOM 5564 O O . SER A 1 678 ? -15.765 27.437 1.375 1.00 89.88 678 SER A O 1
ATOM 5566 N N . GLY A 1 679 ? -14.666 25.685 2.249 1.00 83.81 679 GLY A N 1
ATOM 5567 C CA . GLY A 1 679 ? -13.454 26.400 2.654 1.00 83.81 679 GLY A CA 1
ATOM 5568 C C . GLY A 1 679 ? -13.552 26.986 4.069 1.00 83.81 679 GLY A C 1
ATOM 5569 O O . GLY A 1 679 ? -14.599 26.925 4.707 1.00 83.81 679 GLY A O 1
ATOM 5570 N N . GLY A 1 680 ? -12.448 27.551 4.566 1.00 83.19 680 GLY A N 1
ATOM 5571 C CA . GLY A 1 680 ? -12.351 28.126 5.915 1.00 83.19 680 GLY A CA 1
ATOM 5572 C C . GLY A 1 680 ? -11.424 27.347 6.852 1.00 83.19 680 GLY A C 1
ATOM 5573 O O . GLY A 1 680 ? -10.686 26.466 6.414 1.00 83.19 680 GLY A O 1
ATOM 5574 N N . LEU A 1 681 ? -11.434 27.726 8.134 1.00 86.62 681 LEU A N 1
ATOM 5575 C CA . LEU A 1 681 ? -10.711 27.028 9.203 1.00 86.62 681 LEU A CA 1
ATOM 5576 C C . LEU A 1 681 ? -11.477 25.780 9.659 1.00 86.62 681 LEU A C 1
ATOM 5578 O O . LEU A 1 681 ? -12.680 25.659 9.425 1.00 86.62 681 LEU A O 1
ATOM 5582 N N . ASP A 1 682 ? -10.777 24.884 10.350 1.00 86.81 682 ASP A N 1
ATOM 5583 C CA . ASP A 1 682 ? -11.383 23.719 10.988 1.00 86.81 682 ASP A CA 1
ATOM 5584 C C . ASP A 1 682 ? -12.400 24.161 12.048 1.00 86.81 682 ASP A C 1
ATOM 5586 O O . ASP A 1 682 ? -12.089 24.948 12.944 1.00 86.81 682 ASP A O 1
ATOM 5590 N N . ASP A 1 683 ? -13.611 23.619 11.958 1.00 90.75 683 ASP A N 1
ATOM 5591 C CA . ASP A 1 683 ? -14.703 23.897 12.884 1.00 90.75 683 ASP A CA 1
ATOM 5592 C C . ASP A 1 683 ? -14.686 22.866 14.016 1.00 90.75 683 ASP A C 1
ATOM 5594 O O . ASP A 1 683 ? -15.216 21.765 13.881 1.00 90.75 683 ASP A O 1
ATOM 5598 N N . VAL A 1 684 ? -13.953 23.171 15.086 1.00 92.38 684 VAL A N 1
ATOM 5599 C CA . VAL A 1 684 ? -13.828 22.332 16.286 1.00 92.38 684 VAL A CA 1
ATOM 5600 C C . VAL A 1 684 ? -13.829 23.198 17.538 1.00 92.38 684 VAL A C 1
ATOM 5602 O O . VAL A 1 684 ? -13.232 24.274 17.563 1.00 92.38 684 VAL A O 1
ATOM 5605 N N . GLU A 1 685 ? -14.426 22.702 18.620 1.00 88.94 685 GLU A N 1
ATOM 5606 C CA . GLU A 1 685 ? -14.449 23.387 19.912 1.00 88.94 685 GLU A CA 1
ATOM 5607 C C . GLU A 1 685 ? -13.938 22.469 21.028 1.00 88.94 685 GLU A C 1
ATOM 5609 O O . GLU A 1 685 ? -14.623 21.539 21.453 1.00 88.94 685 GLU A O 1
ATOM 5614 N N . GLN A 1 686 ? -12.735 22.776 21.531 1.00 83.44 686 GLN A N 1
ATOM 5615 C CA . GLN A 1 686 ? -12.023 22.004 22.561 1.00 83.44 686 GLN A CA 1
ATOM 5616 C C . GLN A 1 686 ? -11.848 20.518 22.192 1.00 83.44 686 GLN A C 1
ATOM 5618 O O . GLN A 1 686 ? -12.353 19.638 22.886 1.00 83.44 686 GLN A O 1
ATOM 5623 N N . PRO A 1 687 ? -11.119 20.207 21.108 1.00 91.56 687 PRO A N 1
ATOM 5624 C CA . PRO A 1 687 ? -10.906 18.826 20.713 1.00 91.56 687 PRO A CA 1
ATOM 5625 C C . PRO A 1 687 ? -9.964 18.104 21.694 1.00 91.56 687 PRO A C 1
ATOM 5627 O O . PRO A 1 687 ? -8.854 18.565 21.971 1.00 91.56 687 PRO A O 1
ATOM 5630 N N . TYR A 1 688 ? -10.381 16.936 22.184 1.00 93.38 688 TYR A N 1
ATOM 5631 C CA . TYR A 1 688 ? -9.577 16.017 23.002 1.00 93.38 688 TYR A CA 1
ATOM 5632 C C . TYR A 1 688 ? -10.110 14.585 22.890 1.00 93.38 688 TYR A C 1
ATOM 5634 O O . TYR A 1 688 ? -11.178 14.345 22.333 1.00 93.38 688 TYR A O 1
ATOM 5642 N N . ILE A 1 689 ? -9.364 13.606 23.397 1.00 94.25 689 ILE A N 1
ATOM 5643 C CA . ILE A 1 689 ? -9.942 12.300 23.733 1.00 94.25 689 ILE A CA 1
ATOM 5644 C C . ILE A 1 689 ? -10.199 12.306 25.230 1.00 94.25 689 ILE A C 1
ATOM 5646 O O . ILE A 1 689 ? -9.378 12.813 25.987 1.00 94.25 689 ILE A O 1
ATOM 5650 N N . TYR A 1 690 ? -11.299 11.720 25.670 1.00 91.38 690 TYR A N 1
ATOM 5651 C CA . TYR A 1 690 ? -11.504 11.460 27.084 1.00 91.38 690 TYR A CA 1
ATOM 5652 C C . TYR A 1 690 ? -11.712 9.975 27.328 1.00 91.38 690 TYR A C 1
ATOM 5654 O O . TYR A 1 690 ? -12.239 9.258 26.475 1.00 91.38 690 TYR A O 1
ATOM 5662 N N . VAL A 1 691 ? -11.267 9.523 28.497 1.00 91.56 691 VAL A N 1
ATOM 5663 C CA . VAL A 1 691 ? -11.534 8.178 29.007 1.00 91.56 691 VAL A CA 1
ATOM 5664 C C . VAL A 1 691 ? -12.468 8.276 30.199 1.00 91.56 691 VAL A C 1
ATOM 5666 O O . VAL A 1 691 ? -12.310 9.144 31.063 1.00 91.56 691 VAL A O 1
ATOM 5669 N N . ALA A 1 692 ? -13.446 7.386 30.240 1.00 88.44 692 ALA A N 1
ATOM 5670 C CA . ALA A 1 692 ? -14.499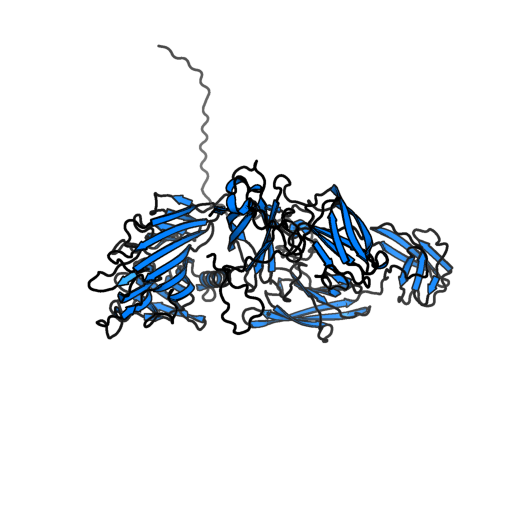 7.403 31.232 1.00 88.44 692 ALA A CA 1
ATOM 5671 C C . ALA A 1 692 ? -14.679 6.018 31.856 1.00 88.44 692 ALA A C 1
ATOM 5673 O O . ALA A 1 692 ? -14.573 4.980 31.199 1.00 88.44 692 ALA A O 1
ATOM 5674 N N . ASN A 1 693 ? -14.933 6.042 33.160 1.00 88.06 693 ASN A N 1
ATOM 5675 C CA . ASN A 1 693 ? -15.233 4.888 33.988 1.00 88.06 693 ASN A CA 1
ATOM 5676 C C . ASN A 1 693 ? -16.643 5.088 34.554 1.00 88.06 693 ASN A C 1
ATOM 5678 O O . ASN A 1 693 ? -16.829 5.927 35.422 1.00 88.06 693 ASN A O 1
ATOM 5682 N N . GLY A 1 694 ? -17.637 4.381 34.040 1.00 83.62 694 GLY A N 1
ATOM 5683 C CA . GLY A 1 694 ? -19.014 4.394 34.533 1.00 83.62 694 GLY A CA 1
ATOM 5684 C C . GLY A 1 694 ? -19.523 2.962 34.710 1.00 83.62 694 GLY A C 1
ATOM 5685 O O . GLY A 1 694 ? -18.729 2.077 35.039 1.00 83.62 694 GLY A O 1
ATOM 5686 N N . PRO A 1 695 ? -20.811 2.683 34.442 1.00 83.62 695 PRO A N 1
ATOM 5687 C CA . PRO A 1 695 ? -21.309 1.304 34.383 1.00 83.62 695 PRO A CA 1
ATOM 5688 C C . PRO A 1 695 ? -20.573 0.457 33.319 1.00 83.62 695 PRO A C 1
ATOM 5690 O O . PRO A 1 695 ? -20.460 -0.760 33.446 1.00 83.62 695 PRO A O 1
ATOM 5693 N N . TRP A 1 696 ? -19.979 1.119 32.325 1.00 89.00 696 TRP A N 1
ATOM 5694 C CA . TRP A 1 696 ? -19.001 0.596 31.370 1.00 89.00 696 TRP A CA 1
ATOM 5695 C C . TRP A 1 696 ? -17.758 1.492 31.333 1.00 89.00 696 TRP A C 1
ATOM 5697 O O . TRP A 1 696 ? -17.738 2.602 31.869 1.00 89.00 696 TRP A O 1
ATOM 5707 N N . ILE A 1 697 ? -16.712 1.014 30.674 1.00 92.56 697 ILE A N 1
ATOM 5708 C CA . ILE A 1 697 ? -15.493 1.771 30.399 1.00 92.56 697 ILE A CA 1
ATOM 5709 C C . ILE A 1 697 ? -15.453 2.127 28.925 1.00 92.56 697 ILE A C 1
ATOM 5711 O O . ILE A 1 697 ? -15.763 1.304 28.064 1.00 92.56 697 ILE A O 1
ATOM 5715 N N . TYR A 1 698 ? -15.068 3.359 28.626 1.00 93.69 698 TYR A N 1
ATOM 5716 C CA . TYR A 1 698 ? -14.982 3.800 27.246 1.00 93.69 698 TYR A CA 1
ATOM 5717 C C . TYR A 1 698 ? -13.954 4.904 27.054 1.00 93.69 698 TYR A C 1
ATOM 5719 O O . TYR A 1 698 ? -13.524 5.566 28.002 1.00 93.69 698 TYR A O 1
ATOM 5727 N N . TRP A 1 699 ? -13.567 5.099 25.801 1.00 95.00 699 TRP A N 1
ATOM 5728 C CA . TRP A 1 699 ? -12.956 6.341 25.354 1.00 95.00 699 TRP A CA 1
ATOM 5729 C C . TRP A 1 699 ? -13.794 6.933 24.235 1.00 95.00 699 TRP A C 1
ATOM 5731 O O . TRP A 1 699 ? -14.440 6.193 23.501 1.00 95.00 699 TRP A O 1
ATOM 5741 N N . SER A 1 700 ? -13.718 8.244 24.040 1.00 94.69 700 SER A N 1
ATOM 5742 C CA . SER A 1 700 ? -14.262 8.898 22.850 1.00 94.69 700 SER A CA 1
ATOM 5743 C C . SER A 1 700 ? -13.428 10.113 22.478 1.00 94.69 700 SER A C 1
ATOM 5745 O O . SER A 1 700 ? -12.879 10.791 23.346 1.00 94.69 700 SER A O 1
ATOM 5747 N N . ARG A 1 701 ? -13.363 10.420 21.181 1.00 95.56 701 ARG A N 1
ATOM 5748 C CA . ARG A 1 701 ? -12.805 11.674 20.680 1.00 95.56 701 ARG A CA 1
ATOM 5749 C C . ARG A 1 701 ? -13.905 12.725 20.599 1.00 95.56 701 ARG A C 1
ATOM 5751 O O . ARG A 1 701 ? -14.911 12.523 19.924 1.00 95.56 701 ARG A O 1
ATOM 5758 N N . ALA A 1 702 ? -13.722 13.823 21.312 1.00 94.38 702 ALA A N 1
ATOM 5759 C CA . ALA A 1 702 ? -14.560 15.008 21.252 1.00 94.38 702 ALA A CA 1
ATOM 5760 C C . ALA A 1 702 ? -14.094 15.928 20.113 1.00 94.38 702 ALA A C 1
ATOM 5762 O O . ALA A 1 702 ? -12.898 16.196 19.981 1.00 94.38 702 ALA A O 1
ATOM 5763 N N . LEU A 1 703 ? -15.047 16.406 19.309 1.00 94.69 703 LEU A N 1
ATOM 5764 C CA . LEU A 1 703 ? -14.853 17.443 18.286 1.00 94.69 703 LEU A CA 1
ATOM 5765 C C . LEU A 1 703 ? -15.471 18.769 18.747 1.00 94.69 703 LEU A C 1
ATOM 5767 O O . LEU A 1 703 ? -14.839 19.814 18.644 1.00 94.69 703 LEU A O 1
ATOM 5771 N N . HIS A 1 704 ? -16.680 18.686 19.307 1.00 93.94 704 HIS A N 1
ATOM 5772 C CA . HIS A 1 704 ? -17.343 19.727 20.094 1.00 93.94 704 HIS A CA 1
ATOM 5773 C C . HIS A 1 704 ? -17.879 19.051 21.355 1.00 93.94 704 HIS A C 1
ATOM 5775 O O . HIS A 1 704 ? -18.541 18.019 21.237 1.00 93.94 704 HIS A O 1
ATOM 5781 N N . TYR A 1 705 ? -17.596 19.559 22.557 1.00 91.75 705 TYR A N 1
ATOM 5782 C CA . TYR A 1 705 ? -18.032 18.873 23.784 1.00 91.75 705 TYR A CA 1
ATOM 5783 C C . TYR A 1 705 ? -18.276 19.810 24.966 1.00 91.75 705 TYR A C 1
ATOM 5785 O O . TYR A 1 705 ? -17.593 19.772 25.988 1.00 91.75 705 TYR A O 1
ATOM 5793 N N . THR A 1 706 ? -19.307 20.645 24.853 1.00 90.12 706 THR A N 1
ATOM 5794 C CA . THR A 1 706 ? -19.745 21.498 25.965 1.00 90.12 706 THR A CA 1
ATOM 5795 C C . THR A 1 706 ? -20.407 20.689 27.083 1.00 90.12 706 THR A C 1
ATOM 5797 O O . THR A 1 706 ? -20.364 21.119 28.236 1.00 90.12 706 THR A O 1
ATOM 5800 N N . PHE A 1 707 ? -20.954 19.502 26.775 1.00 88.31 707 PHE A N 1
ATOM 5801 C CA . PHE A 1 707 ? -21.615 18.609 27.736 1.00 88.31 707 PHE A CA 1
ATOM 5802 C C . PHE A 1 707 ? -20.731 18.232 28.933 1.00 88.31 707 PHE A C 1
ATOM 5804 O O . PHE A 1 707 ? -21.223 18.205 30.055 1.00 88.31 707 PHE A O 1
ATOM 5811 N N . GLY A 1 708 ? -19.441 17.962 28.707 1.00 81.12 708 GLY A N 1
ATOM 5812 C CA . GLY A 1 708 ? -18.488 17.627 29.773 1.00 81.12 708 GLY A CA 1
ATOM 5813 C C . GLY A 1 708 ? -17.802 18.829 30.424 1.00 81.12 708 GLY A C 1
ATOM 5814 O O . GLY A 1 708 ? -16.991 18.642 31.325 1.00 81.12 708 GLY A O 1
ATOM 5815 N N . SER A 1 709 ? -18.086 20.050 29.964 1.00 81.50 709 SER A N 1
ATOM 5816 C CA . SER A 1 709 ? -17.446 21.269 30.471 1.00 81.50 709 SER A CA 1
ATOM 5817 C C . SER A 1 709 ? -18.112 21.783 31.754 1.00 81.50 709 SER A C 1
ATOM 5819 O O . SER A 1 709 ? -19.226 21.396 32.088 1.00 81.50 709 SER A O 1
ATOM 5821 N N . ASN A 1 710 ? -17.490 22.751 32.435 1.00 83.62 710 ASN A N 1
ATOM 5822 C CA . ASN A 1 710 ? -18.139 23.452 33.556 1.00 83.62 710 ASN A CA 1
ATOM 5823 C C . ASN A 1 710 ? -19.395 24.248 33.131 1.00 83.62 710 ASN A C 1
ATOM 5825 O O . ASN A 1 710 ? -20.191 24.626 33.982 1.00 83.62 710 ASN A O 1
ATOM 5829 N N . ASN A 1 711 ? -19.587 24.488 31.827 1.00 84.94 711 ASN A N 1
ATOM 5830 C CA . ASN A 1 711 ? -20.714 25.227 31.256 1.00 84.94 711 ASN A CA 1
ATOM 5831 C C . ASN A 1 711 ? -21.618 24.292 30.431 1.00 84.94 711 ASN A C 1
ATOM 5833 O O . ASN A 1 711 ? -21.826 24.499 29.234 1.00 84.94 711 ASN A O 1
ATOM 5837 N N . THR A 1 712 ? -22.161 23.251 31.069 1.00 85.31 712 THR A N 1
ATOM 5838 C CA . THR A 1 712 ? -22.932 22.165 30.422 1.00 85.31 712 THR A CA 1
ATOM 5839 C C . THR A 1 712 ? -24.216 22.615 29.708 1.00 85.31 712 THR A C 1
ATOM 5841 O O . THR A 1 712 ? -24.802 21.858 28.926 1.00 85.31 712 THR A O 1
ATOM 5844 N N . SER A 1 713 ? -24.687 23.841 29.954 1.00 88.00 713 SER A N 1
ATOM 5845 C CA . SER A 1 713 ? -25.833 24.453 29.272 1.00 88.00 713 SER A CA 1
ATOM 5846 C C . SER A 1 713 ? -25.486 25.051 27.904 1.00 88.00 713 SER A C 1
ATOM 5848 O O . SER A 1 713 ? -26.397 25.267 27.107 1.00 88.00 713 SER A O 1
ATOM 5850 N N . ARG A 1 714 ? -24.200 25.282 27.601 1.00 91.25 714 ARG A N 1
ATOM 5851 C CA . ARG A 1 714 ? -23.759 25.918 26.352 1.00 91.25 714 ARG A CA 1
ATOM 5852 C C . ARG A 1 714 ? -24.050 25.029 25.144 1.00 91.25 714 ARG A C 1
ATOM 5854 O O . ARG A 1 714 ? -23.714 23.847 25.145 1.00 91.25 714 ARG A O 1
ATOM 5861 N N . MET A 1 715 ? -24.609 25.625 24.097 1.00 94.19 715 MET A N 1
ATOM 5862 C CA . MET A 1 715 ? -24.726 25.021 22.771 1.00 94.19 715 MET A CA 1
ATOM 5863 C C . MET A 1 715 ? -23.611 25.563 21.873 1.00 94.19 715 MET A C 1
ATOM 5865 O O . MET A 1 715 ? -23.352 26.765 21.875 1.00 94.19 715 MET A O 1
ATOM 5869 N N . SER A 1 716 ? -22.957 24.687 21.118 1.00 94.25 716 SER A N 1
ATOM 5870 C CA . SER A 1 716 ? -21.897 25.026 20.165 1.00 94.25 716 SER A CA 1
ATOM 5871 C C . SER A 1 716 ? -22.434 24.953 18.741 1.00 94.25 716 SER A C 1
ATOM 5873 O O . SER A 1 716 ? -23.042 23.945 18.389 1.00 94.25 716 SER A O 1
ATOM 5875 N N . ARG A 1 717 ? -22.236 25.993 17.924 1.00 94.31 717 ARG A N 1
ATOM 5876 C CA . ARG A 1 717 ? -22.578 25.935 16.495 1.00 94.31 717 ARG A CA 1
ATOM 5877 C C . ARG A 1 717 ? -21.544 25.081 15.767 1.00 94.31 717 ARG A C 1
ATOM 5879 O O . ARG A 1 717 ? -20.353 25.291 15.950 1.00 94.31 717 ARG A O 1
ATOM 5886 N N . VAL A 1 718 ? -22.026 24.209 14.893 1.00 95.94 718 VAL A N 1
ATOM 5887 C CA . VAL A 1 718 ? -21.245 23.511 13.877 1.00 95.94 718 VAL A CA 1
ATOM 5888 C C . VAL A 1 718 ? -21.792 23.924 12.517 1.00 95.94 718 VAL A C 1
ATOM 5890 O O . VAL A 1 718 ? -22.986 23.785 12.242 1.00 95.94 718 VAL A O 1
ATOM 5893 N N . ALA A 1 719 ? -20.933 24.494 11.688 1.00 95.31 719 ALA A N 1
ATOM 5894 C CA . ALA A 1 719 ? -21.279 25.059 10.401 1.00 95.31 719 ALA A CA 1
ATOM 5895 C C . ALA A 1 719 ? -21.588 23.979 9.357 1.00 95.31 719 ALA A C 1
ATOM 5897 O O . ALA A 1 719 ? -20.963 22.917 9.281 1.00 95.31 719 ALA A O 1
ATOM 5898 N N . LYS A 1 720 ? -22.517 24.308 8.462 1.00 96.06 720 LYS A N 1
ATOM 5899 C CA . LYS A 1 720 ? -22.756 23.572 7.228 1.00 96.06 720 LYS A CA 1
ATOM 5900 C C . LYS A 1 720 ? -21.455 23.359 6.462 1.00 96.06 720 LYS A C 1
ATOM 5902 O O . LYS A 1 720 ? -20.656 24.271 6.252 1.00 96.06 720 LYS A O 1
ATOM 5907 N N . GLY A 1 721 ? -21.292 22.143 5.960 1.00 95.69 721 GLY A N 1
ATOM 5908 C CA . GLY A 1 721 ? -20.141 21.729 5.181 1.00 95.69 721 GLY A CA 1
ATOM 5909 C C . GLY A 1 721 ? -18.949 21.267 6.004 1.00 95.69 721 GLY A C 1
ATOM 5910 O O . GLY A 1 721 ? -17.989 20.802 5.390 1.00 95.69 721 GLY A O 1
ATOM 5911 N N . SER A 1 722 ? -19.003 21.343 7.338 1.00 96.94 722 SER A N 1
ATOM 5912 C CA . SER A 1 722 ? -17.972 20.780 8.206 1.00 96.94 722 SER A CA 1
ATOM 5913 C C . SER A 1 722 ? -17.887 19.262 8.010 1.00 96.94 722 SER A C 1
ATOM 5915 O O . SER A 1 722 ? -18.899 18.559 7.931 1.00 96.94 722 SER A O 1
ATOM 5917 N N . ILE A 1 723 ? -16.658 18.773 7.866 1.00 96.12 723 ILE A N 1
ATOM 5918 C CA . ILE A 1 723 ? -16.303 17.385 7.590 1.00 96.12 723 ILE A CA 1
ATOM 5919 C C . ILE A 1 723 ? -15.294 16.923 8.638 1.00 96.12 723 ILE A C 1
ATOM 5921 O O . ILE A 1 723 ? -14.259 17.561 8.831 1.00 96.12 723 ILE A O 1
ATOM 5925 N N . TYR A 1 724 ? -15.564 15.765 9.239 1.00 97.06 724 TYR A N 1
ATOM 5926 C CA . TYR A 1 724 ? -14.691 15.125 10.222 1.00 97.06 724 TYR A CA 1
ATOM 5927 C C . TYR A 1 724 ? -14.369 13.705 9.776 1.00 97.06 724 TYR A C 1
ATOM 5929 O O . TYR A 1 724 ? -15.237 12.829 9.774 1.00 97.06 724 TYR A O 1
ATOM 5937 N N . TYR A 1 725 ? -13.123 13.476 9.384 1.00 97.31 725 TYR A N 1
ATOM 5938 C CA . TYR A 1 725 ? -12.626 12.192 8.915 1.00 97.31 725 TYR A CA 1
ATOM 5939 C C . TYR A 1 725 ? -11.603 11.612 9.892 1.00 97.31 725 TYR A C 1
ATOM 5941 O O . TYR A 1 725 ? -10.630 12.268 10.267 1.00 97.31 725 TYR A O 1
ATOM 5949 N N . GLU A 1 726 ? -11.782 10.337 10.235 1.00 97.12 726 GLU A N 1
ATOM 5950 C CA . GLU A 1 726 ? -10.774 9.551 10.940 1.00 97.12 726 GLU A CA 1
ATOM 5951 C C . GLU A 1 726 ? -10.466 8.266 10.193 1.00 97.12 726 GLU A C 1
ATOM 5953 O O . GLU A 1 726 ? -11.365 7.576 9.706 1.00 97.12 726 GLU A O 1
ATOM 5958 N N . LYS A 1 727 ? -9.187 7.899 10.198 1.00 98.38 727 LYS A N 1
ATOM 5959 C CA . LYS A 1 727 ? -8.714 6.559 9.881 1.00 98.38 727 LYS A CA 1
ATOM 5960 C C . LYS A 1 727 ? -8.014 5.991 11.103 1.00 98.38 727 LYS A C 1
ATOM 5962 O O . LYS A 1 727 ? -6.961 6.483 11.507 1.00 98.38 727 LYS A O 1
ATOM 5967 N N . ASN A 1 728 ? -8.572 4.919 11.644 1.00 98.19 728 ASN A N 1
ATOM 5968 C CA . ASN A 1 728 ? -8.067 4.219 12.813 1.00 98.19 728 ASN A CA 1
ATOM 5969 C C . ASN A 1 728 ? -7.740 2.759 12.476 1.00 98.19 728 ASN A C 1
ATOM 5971 O O . ASN A 1 728 ? -8.213 2.204 11.481 1.00 98.19 728 ASN A O 1
ATOM 5975 N N . ALA A 1 729 ? -6.941 2.122 13.326 1.00 98.56 729 ALA A N 1
ATOM 5976 C CA . ALA A 1 729 ? -6.877 0.669 13.407 1.00 98.56 729 ALA A CA 1
ATOM 5977 C C . ALA A 1 729 ? -7.286 0.210 14.803 1.00 98.56 729 ALA A C 1
ATOM 5979 O O . ALA A 1 729 ? -6.715 0.674 15.790 1.00 98.56 729 ALA A O 1
ATOM 5980 N N . TYR A 1 730 ? -8.241 -0.712 14.872 1.00 98.75 730 TYR A N 1
ATOM 5981 C CA . TYR A 1 730 ? -8.663 -1.340 16.120 1.00 98.75 730 TYR A CA 1
ATOM 5982 C C . TYR A 1 730 ? -8.143 -2.767 16.190 1.00 98.75 730 TYR A C 1
ATOM 5984 O O . TYR A 1 730 ? -8.237 -3.503 15.204 1.00 98.75 730 TYR A O 1
ATOM 5992 N N . MET A 1 731 ? -7.571 -3.155 17.330 1.00 98.06 731 MET A N 1
ATOM 5993 C CA . MET A 1 731 ? -6.940 -4.466 17.467 1.00 98.06 731 MET A CA 1
ATOM 5994 C C . MET A 1 731 ? -6.928 -5.015 18.894 1.00 98.06 731 MET A C 1
ATOM 5996 O O . MET A 1 731 ? -6.475 -4.317 19.806 1.00 98.06 731 MET A O 1
ATOM 6000 N N . PRO A 1 732 ? -7.307 -6.289 19.103 1.00 98.19 732 PRO A N 1
ATOM 6001 C CA . PRO A 1 732 ? -6.875 -7.020 20.283 1.00 98.19 732 PRO A CA 1
ATOM 6002 C C . PRO A 1 732 ? -5.373 -7.354 20.197 1.00 98.19 732 PRO A C 1
ATOM 6004 O O . PRO A 1 732 ? -4.812 -7.562 19.115 1.00 98.19 732 PRO A O 1
ATOM 6007 N N . PHE A 1 733 ? -4.695 -7.396 21.343 1.00 98.00 733 PHE A N 1
ATOM 6008 C CA . PHE A 1 733 ? -3.285 -7.773 21.420 1.00 98.00 733 PHE A CA 1
ATOM 6009 C C . PHE A 1 733 ? -2.882 -8.346 22.774 1.00 98.00 733 PHE A C 1
ATOM 6011 O O . PHE A 1 733 ? -3.514 -8.113 23.801 1.00 98.00 733 PHE A O 1
ATOM 6018 N N . VAL A 1 734 ? -1.793 -9.114 22.759 1.00 97.31 734 VAL A N 1
ATOM 6019 C CA . VAL A 1 734 ? -1.160 -9.674 23.955 1.00 97.31 734 VAL A CA 1
ATOM 6020 C C . VAL A 1 734 ? -0.060 -8.723 24.422 1.00 97.31 734 VAL A C 1
ATOM 6022 O O . VAL A 1 734 ? 0.741 -8.262 23.603 1.00 97.31 734 VAL A O 1
ATOM 6025 N N . LEU A 1 735 ? -0.026 -8.444 25.726 1.00 97.31 735 LEU A N 1
ATOM 6026 C CA . LEU A 1 735 ? 1.050 -7.670 26.352 1.00 97.31 735 LEU A CA 1
ATOM 6027 C C . LEU A 1 735 ? 2.341 -8.498 26.405 1.00 97.31 735 LEU A C 1
ATOM 6029 O O . LEU A 1 735 ? 2.298 -9.693 26.702 1.00 97.31 735 LEU A O 1
ATOM 6033 N N . GLY A 1 736 ? 3.483 -7.863 26.128 1.00 93.69 736 GLY A N 1
ATOM 6034 C CA . GLY A 1 736 ? 4.798 -8.506 26.217 1.00 93.69 736 GLY A CA 1
ATOM 6035 C C . GLY A 1 736 ? 5.170 -8.914 27.647 1.00 93.69 736 GLY A C 1
ATOM 6036 O O . GLY A 1 736 ? 4.779 -8.261 28.611 1.00 93.69 736 GLY A O 1
ATOM 6037 N N . ASP A 1 737 ? 5.956 -9.985 27.789 1.00 88.12 737 ASP A N 1
ATOM 6038 C CA . ASP A 1 737 ? 6.335 -10.534 29.104 1.00 88.12 737 ASP A CA 1
ATOM 6039 C C . ASP A 1 737 ? 7.326 -9.655 29.878 1.00 88.12 737 ASP A C 1
ATOM 6041 O O . ASP A 1 737 ? 7.402 -9.725 31.104 1.00 88.12 737 ASP A O 1
ATOM 6045 N N . LYS A 1 738 ? 8.106 -8.841 29.163 1.00 87.56 738 LYS A N 1
ATOM 6046 C CA . LYS A 1 738 ? 9.077 -7.906 29.738 1.00 87.56 738 LYS A CA 1
ATOM 6047 C C . LYS A 1 738 ? 8.507 -6.498 29.702 1.00 87.56 738 LYS A C 1
ATOM 6049 O O . LYS A 1 738 ? 7.918 -6.106 28.699 1.00 87.56 738 LYS A O 1
ATOM 6054 N N . SER A 1 739 ? 8.799 -5.695 30.722 1.00 80.69 739 SER A N 1
ATOM 6055 C CA . SER A 1 739 ? 8.381 -4.284 30.779 1.00 80.69 739 SER A CA 1
ATOM 6056 C C . SER A 1 739 ? 8.822 -3.472 29.553 1.00 80.69 739 SER A C 1
ATOM 6058 O O . SER A 1 739 ? 8.072 -2.641 29.055 1.00 80.69 739 SER A O 1
ATOM 6060 N N . THR A 1 740 ? 10.001 -3.756 28.991 1.00 83.19 740 THR A N 1
ATOM 6061 C CA . THR A 1 740 ? 10.508 -3.094 27.773 1.00 83.19 740 THR A CA 1
ATOM 6062 C C . THR A 1 740 ? 9.783 -3.501 26.488 1.00 83.19 740 THR A C 1
ATOM 6064 O O . THR A 1 740 ? 9.968 -2.867 25.453 1.00 83.19 740 THR A O 1
ATOM 6067 N N . GLU A 1 741 ? 9.007 -4.582 26.522 1.00 89.75 741 GLU A N 1
ATOM 6068 C CA . GLU A 1 741 ? 8.303 -5.155 25.371 1.00 89.75 741 GLU A CA 1
ATOM 6069 C C . GLU A 1 741 ? 6.778 -5.133 25.553 1.00 89.75 741 GLU A C 1
ATOM 6071 O O . GLU A 1 741 ? 6.052 -5.532 24.643 1.00 89.75 741 GLU A O 1
ATOM 6076 N N . GLU A 1 742 ? 6.290 -4.636 26.694 1.00 94.38 742 GLU A N 1
ATOM 6077 C CA . GLU A 1 742 ? 4.886 -4.674 27.111 1.00 94.38 742 GLU A CA 1
ATOM 6078 C C . GLU A 1 742 ? 3.938 -4.195 25.999 1.00 94.38 742 GLU A C 1
ATOM 6080 O O . GLU A 1 742 ? 2.986 -4.891 25.648 1.00 94.38 742 GLU A O 1
ATOM 6085 N N . PHE A 1 743 ? 4.263 -3.059 25.372 1.00 96.81 743 PHE A N 1
ATOM 6086 C CA . PHE A 1 743 ? 3.477 -2.430 24.302 1.00 96.81 743 PHE A CA 1
ATOM 6087 C C . PHE A 1 743 ? 4.090 -2.591 22.907 1.00 96.81 743 PHE A C 1
ATOM 6089 O O . PHE A 1 743 ? 3.671 -1.922 21.962 1.00 96.81 743 PHE A O 1
ATOM 6096 N N . LYS A 1 744 ? 5.078 -3.480 22.742 1.00 94.12 744 LYS A N 1
ATOM 6097 C CA . LYS A 1 744 ? 5.827 -3.606 21.484 1.00 94.12 744 LYS A CA 1
ATOM 6098 C C . LYS A 1 744 ? 4.914 -3.894 20.289 1.00 94.12 744 LYS A C 1
ATOM 6100 O O . LYS A 1 744 ? 5.100 -3.315 19.226 1.00 94.12 744 LYS A O 1
ATOM 6105 N N . THR A 1 745 ? 3.909 -4.750 20.470 1.00 94.81 745 THR A N 1
ATOM 6106 C CA . THR A 1 745 ? 2.977 -5.148 19.404 1.00 94.81 745 THR A CA 1
ATOM 6107 C C . THR A 1 745 ? 2.207 -3.954 18.829 1.00 94.81 745 THR A C 1
ATOM 6109 O O . THR A 1 745 ? 2.191 -3.764 17.613 1.00 94.81 745 THR A O 1
ATOM 6112 N N . ILE A 1 746 ? 1.589 -3.132 19.687 1.00 97.31 746 ILE A N 1
ATOM 6113 C CA . ILE A 1 746 ? 0.818 -1.959 19.249 1.00 97.31 746 ILE A CA 1
ATOM 6114 C C . ILE A 1 746 ? 1.735 -0.838 18.737 1.00 97.31 746 ILE A C 1
ATOM 6116 O O . ILE A 1 746 ? 1.402 -0.183 17.752 1.00 97.31 746 ILE A O 1
ATOM 6120 N N . GLU A 1 747 ? 2.920 -0.669 19.332 1.00 95.88 747 GLU A N 1
ATOM 6121 C CA . GLU A 1 747 ? 3.953 0.264 18.865 1.00 95.88 747 GLU A CA 1
ATOM 6122 C C . GLU A 1 747 ? 4.440 -0.075 17.448 1.00 95.88 747 GLU A C 1
ATOM 6124 O O . GLU A 1 747 ? 4.425 0.790 16.570 1.00 95.88 747 GLU A O 1
ATOM 6129 N N . ASP A 1 748 ? 4.808 -1.335 17.193 1.00 94.12 748 ASP A N 1
ATOM 6130 C CA . ASP A 1 748 ? 5.278 -1.802 15.885 1.00 94.12 748 ASP A CA 1
ATOM 6131 C C . ASP A 1 748 ? 4.189 -1.638 14.810 1.00 94.12 748 ASP A C 1
ATOM 6133 O O . ASP A 1 748 ? 4.464 -1.161 13.707 1.00 94.12 748 ASP A O 1
ATOM 6137 N N . ILE A 1 749 ? 2.940 -2.003 15.123 1.00 96.88 749 ILE A N 1
ATOM 6138 C CA . ILE A 1 749 ? 1.818 -1.873 14.181 1.00 96.88 749 ILE A CA 1
ATOM 6139 C C . ILE A 1 749 ? 1.483 -0.401 13.937 1.00 96.88 749 ILE A C 1
ATOM 6141 O O . ILE A 1 749 ? 1.322 -0.005 12.782 1.00 96.88 749 ILE A O 1
ATOM 6145 N N . SER A 1 750 ? 1.454 0.433 14.983 1.00 96.44 750 SER A N 1
ATOM 6146 C CA . SER A 1 750 ? 1.276 1.882 14.835 1.00 96.44 750 SER A CA 1
ATOM 6147 C C . SER A 1 750 ? 2.353 2.474 13.930 1.00 96.44 750 SER A C 1
ATOM 6149 O O . SER A 1 750 ? 2.059 3.354 13.123 1.00 96.44 750 SER A O 1
ATOM 6151 N N . LEU A 1 751 ? 3.595 2.005 14.048 1.00 93.62 751 LEU A N 1
ATOM 6152 C CA . LEU A 1 751 ? 4.703 2.458 13.218 1.00 93.62 751 LEU A CA 1
ATOM 6153 C C . LEU A 1 751 ? 4.531 2.049 11.748 1.00 93.62 751 LEU A C 1
ATOM 6155 O O . LEU A 1 751 ? 4.746 2.870 10.861 1.00 93.62 751 LEU A O 1
ATOM 6159 N N . ILE A 1 752 ? 4.126 0.804 11.481 1.00 95.25 752 ILE A N 1
ATOM 6160 C CA . ILE A 1 752 ? 3.882 0.296 10.120 1.00 95.25 752 ILE A CA 1
ATOM 6161 C C . ILE A 1 752 ? 2.749 1.075 9.441 1.00 95.25 752 ILE A C 1
ATOM 6163 O O . ILE A 1 752 ? 2.905 1.517 8.304 1.00 95.25 752 ILE A O 1
ATOM 6167 N N . LEU A 1 753 ? 1.623 1.269 10.136 1.00 96.62 753 LEU A N 1
ATOM 6168 C CA . LEU A 1 753 ? 0.408 1.852 9.559 1.00 96.62 753 LEU A CA 1
ATOM 6169 C C . LEU A 1 753 ? 0.522 3.354 9.266 1.00 96.62 753 LEU A C 1
ATOM 6171 O O . LEU A 1 753 ? -0.095 3.834 8.318 1.00 96.62 753 LEU A O 1
ATOM 6175 N N . LYS A 1 754 ? 1.325 4.088 10.045 1.00 94.31 754 LYS A N 1
ATOM 6176 C CA . LYS A 1 754 ? 1.572 5.531 9.849 1.00 94.31 754 LYS A CA 1
ATOM 6177 C C . LYS A 1 754 ? 2.598 5.844 8.768 1.00 94.31 754 LYS A C 1
ATOM 6179 O O . LYS A 1 754 ? 2.697 6.981 8.324 1.00 94.31 754 LYS A O 1
ATOM 6184 N N . HIS A 1 755 ? 3.358 4.840 8.351 1.00 94.44 755 HIS A N 1
ATOM 6185 C CA . HIS A 1 755 ? 4.393 4.966 7.336 1.00 94.44 755 HIS A CA 1
ATOM 6186 C C . HIS A 1 755 ? 4.122 3.928 6.244 1.00 94.44 755 HIS A C 1
ATOM 6188 O O . HIS A 1 755 ? 4.812 2.917 6.207 1.00 94.44 755 HIS A O 1
ATOM 6194 N N . PRO A 1 756 ? 3.089 4.073 5.402 1.00 93.19 756 PRO A N 1
ATOM 6195 C CA . PRO A 1 756 ? 2.763 3.058 4.400 1.00 93.19 756 PRO A CA 1
ATOM 6196 C C . PRO A 1 756 ? 3.847 2.944 3.318 1.00 93.19 756 PRO A C 1
ATOM 6198 O O . PRO A 1 756 ? 4.552 3.908 3.019 1.00 93.19 756 PRO A O 1
ATOM 6201 N N . LEU A 1 757 ? 3.952 1.775 2.676 1.00 95.12 757 LEU A N 1
ATOM 6202 C CA . LEU A 1 757 ? 4.832 1.594 1.515 1.00 95.12 757 LEU A CA 1
ATOM 6203 C C . LEU A 1 757 ? 4.538 2.604 0.393 1.00 95.12 757 LEU A C 1
ATOM 6205 O O . LEU A 1 757 ? 3.389 2.772 -0.029 1.00 95.12 757 LEU A O 1
ATOM 6209 N N . HIS A 1 758 ? 5.592 3.192 -0.178 1.00 95.19 758 HIS A N 1
ATOM 6210 C CA . HIS A 1 758 ? 5.481 3.989 -1.398 1.00 95.19 758 HIS A CA 1
ATOM 6211 C C . HIS A 1 758 ? 5.263 3.074 -2.603 1.00 95.19 758 HIS A C 1
ATOM 6213 O O . HIS A 1 758 ? 5.977 2.086 -2.787 1.00 95.19 758 HIS A O 1
ATOM 6219 N N . LYS A 1 759 ? 4.300 3.432 -3.454 1.00 94.88 759 LYS A N 1
ATOM 6220 C CA . LYS A 1 759 ? 3.856 2.614 -4.587 1.00 94.88 759 LYS A CA 1
ATOM 6221 C C . LYS A 1 759 ? 4.120 3.352 -5.890 1.00 94.88 759 LYS A C 1
ATOM 6223 O O . LYS A 1 759 ? 3.764 4.518 -6.032 1.00 94.88 759 LYS A O 1
ATOM 6228 N N . ARG A 1 760 ? 4.710 2.661 -6.858 1.00 93.81 760 ARG A N 1
ATOM 6229 C CA . ARG A 1 760 ? 4.795 3.101 -8.254 1.00 93.81 760 ARG A CA 1
ATOM 6230 C C . ARG A 1 760 ? 4.405 1.942 -9.142 1.00 93.81 760 ARG A C 1
ATOM 6232 O O . ARG A 1 760 ? 4.768 0.810 -8.832 1.00 93.81 760 ARG A O 1
ATOM 6239 N N . TYR A 1 761 ? 3.733 2.217 -10.248 1.00 91.88 761 TYR A N 1
ATOM 6240 C CA . TYR A 1 761 ? 3.496 1.195 -11.252 1.00 91.88 761 TYR A CA 1
ATOM 6241 C C . TYR A 1 761 ? 3.841 1.683 -12.656 1.00 91.88 761 TYR A C 1
ATOM 6243 O O . TYR A 1 761 ? 3.917 2.885 -12.905 1.00 91.88 761 TYR A O 1
ATOM 6251 N N . PHE A 1 762 ? 4.111 0.726 -13.537 1.00 94.00 762 PHE A N 1
ATOM 6252 C CA . PHE A 1 762 ? 4.582 0.936 -14.900 1.00 94.00 762 PHE A CA 1
ATOM 6253 C C . PHE A 1 762 ? 3.866 -0.038 -15.836 1.00 94.00 762 PHE A C 1
ATOM 6255 O O . PHE A 1 762 ? 3.728 -1.217 -15.510 1.00 94.00 762 PHE A O 1
ATOM 6262 N N . LEU A 1 763 ? 3.435 0.457 -16.990 1.00 93.62 763 LEU A N 1
ATOM 6263 C CA . LEU A 1 763 ? 2.766 -0.296 -18.055 1.00 93.62 763 LEU A CA 1
ATOM 6264 C C . LEU A 1 763 ? 3.600 -0.200 -19.336 1.00 93.62 763 LEU A C 1
ATOM 6266 O O . LEU A 1 763 ? 4.447 0.681 -19.445 1.00 93.62 763 LEU A O 1
ATOM 6270 N N . ASP A 1 764 ? 3.388 -1.101 -20.298 1.00 91.81 764 ASP A N 1
ATOM 6271 C CA . ASP A 1 764 ? 3.912 -0.876 -21.651 1.00 91.81 764 ASP A CA 1
ATOM 6272 C C . ASP A 1 764 ? 3.339 0.370 -22.296 1.00 91.81 764 ASP A C 1
ATOM 6274 O O . ASP A 1 764 ? 2.186 0.748 -22.082 1.00 91.81 764 ASP A O 1
ATOM 6278 N N . THR A 1 765 ? 4.145 0.928 -23.189 1.00 92.00 765 THR A N 1
ATOM 6279 C CA . THR A 1 765 ? 3.660 1.892 -24.159 1.00 92.00 765 THR A CA 1
ATOM 6280 C C . THR A 1 765 ? 2.944 1.163 -25.310 1.00 92.00 765 THR A C 1
ATOM 6282 O O . THR A 1 765 ? 3.590 0.639 -26.217 1.00 92.00 765 THR A O 1
ATOM 6285 N N . ASP A 1 766 ? 1.606 1.163 -25.312 1.00 91.62 766 ASP A N 1
ATOM 6286 C CA . ASP A 1 766 ? 0.770 0.588 -26.387 1.00 91.62 766 ASP A CA 1
ATOM 6287 C C . ASP A 1 766 ? 1.030 1.269 -27.734 1.00 91.62 766 ASP A C 1
ATOM 6289 O O . ASP A 1 766 ? 1.050 2.495 -27.806 1.00 91.62 766 ASP A O 1
ATOM 6293 N N . ASN A 1 767 ? 1.230 0.492 -28.801 1.00 89.06 767 ASN A N 1
ATOM 6294 C CA . ASN A 1 767 ? 1.606 0.973 -30.136 1.00 89.06 767 ASN A CA 1
ATOM 6295 C C . ASN A 1 767 ? 0.598 1.939 -30.785 1.00 89.06 767 ASN A C 1
ATOM 6297 O O . ASN A 1 767 ? 0.995 2.711 -31.654 1.00 89.06 767 ASN A O 1
ATOM 6301 N N . ARG A 1 768 ? -0.667 1.947 -30.351 1.00 90.81 768 ARG A N 1
ATOM 6302 C CA . ARG A 1 768 ? -1.698 2.877 -30.834 1.00 90.81 768 ARG A CA 1
ATOM 6303 C C . ARG A 1 768 ? -1.519 4.289 -30.286 1.00 90.81 768 ARG A C 1
ATOM 6305 O O . ARG A 1 768 ? -2.047 5.230 -30.865 1.00 90.81 768 ARG A O 1
ATOM 6312 N N . ASN A 1 769 ? -0.801 4.470 -29.176 1.00 90.62 769 ASN A N 1
ATOM 6313 C CA . ASN A 1 769 ? -0.568 5.809 -28.635 1.00 90.62 769 ASN A CA 1
ATOM 6314 C C . ASN A 1 769 ? 0.308 6.634 -29.581 1.00 90.62 769 ASN A C 1
ATOM 6316 O O . ASN A 1 769 ? 1.310 6.124 -30.096 1.00 90.62 769 ASN A O 1
ATOM 6320 N N . ASN A 1 770 ? -0.009 7.924 -29.715 1.00 90.00 770 ASN A N 1
ATOM 6321 C CA . ASN A 1 770 ? 0.773 8.874 -30.512 1.00 90.00 770 ASN A CA 1
ATOM 6322 C C . ASN A 1 770 ? 2.256 8.856 -30.103 1.00 90.00 770 ASN A C 1
ATOM 6324 O O . ASN A 1 770 ? 2.593 8.599 -28.945 1.00 90.00 770 ASN A O 1
ATOM 6328 N N . ARG A 1 771 ? 3.151 9.082 -31.070 1.00 85.25 771 ARG A N 1
ATOM 6329 C CA . ARG A 1 771 ? 4.597 9.187 -30.805 1.00 85.25 771 ARG A CA 1
ATOM 6330 C C . ARG A 1 771 ? 4.956 10.507 -30.135 1.00 85.25 771 ARG A C 1
ATOM 6332 O O . ARG A 1 771 ? 5.774 10.510 -29.222 1.00 85.25 771 ARG A O 1
ATOM 6339 N N . GLU A 1 772 ? 4.317 11.575 -30.591 1.00 83.62 772 GLU A N 1
ATOM 6340 C CA . GLU A 1 772 ? 4.518 12.921 -30.078 1.00 83.62 772 GLU A CA 1
ATOM 6341 C C . GLU A 1 772 ? 3.569 13.219 -28.922 1.00 83.62 772 GLU A C 1
ATOM 6343 O O . GLU A 1 772 ? 2.498 12.614 -28.783 1.00 83.62 772 GLU A O 1
ATOM 6348 N N . TRP A 1 773 ? 3.975 14.176 -28.094 1.00 82.56 773 TRP A N 1
ATOM 6349 C CA . TRP A 1 773 ? 3.122 14.702 -27.044 1.00 82.56 773 TRP A CA 1
ATOM 6350 C C . TRP A 1 773 ? 1.880 15.354 -27.658 1.00 82.56 773 TRP A C 1
ATOM 6352 O O . TRP A 1 773 ? 1.977 16.199 -28.544 1.00 82.56 773 TRP A O 1
ATOM 6362 N N . VAL A 1 774 ? 0.703 14.960 -27.175 1.00 83.38 774 VAL A N 1
ATOM 6363 C CA . VAL A 1 774 ? -0.570 15.544 -27.598 1.00 83.38 774 VAL A CA 1
ATOM 6364 C C . VAL A 1 774 ? -0.981 16.587 -26.578 1.00 83.38 774 VAL A C 1
ATOM 6366 O O . VAL A 1 774 ? -1.155 16.267 -25.400 1.00 83.38 774 VAL A O 1
ATOM 6369 N N . ALA A 1 775 ? -1.200 17.816 -27.042 1.00 79.69 775 ALA A N 1
ATOM 6370 C CA . ALA A 1 775 ? -1.632 18.892 -26.169 1.00 79.69 775 ALA A CA 1
ATOM 6371 C C . ALA A 1 775 ? -2.962 18.558 -25.461 1.00 79.69 775 ALA A C 1
ATOM 6373 O O . ALA A 1 775 ? -3.885 18.002 -26.086 1.00 79.69 775 ALA A O 1
ATOM 6374 N N . PRO A 1 776 ? -3.091 18.883 -24.159 1.00 82.12 776 PRO A N 1
ATOM 6375 C CA . PRO A 1 776 ? -4.362 18.776 -23.465 1.00 82.12 776 PRO A CA 1
ATOM 6376 C C . PRO A 1 776 ? -5.388 19.711 -24.111 1.00 82.12 776 PRO A C 1
ATOM 6378 O O . PRO A 1 776 ? -5.054 20.769 -24.644 1.00 82.12 776 PRO A O 1
ATOM 6381 N N . ILE A 1 777 ? -6.662 19.322 -24.056 1.00 78.62 777 ILE A N 1
ATOM 6382 C CA . ILE A 1 777 ? -7.755 20.216 -24.440 1.00 78.62 777 ILE A CA 1
ATOM 6383 C C . ILE A 1 777 ? -7.919 21.215 -23.294 1.00 78.62 777 ILE A C 1
ATOM 6385 O O . ILE A 1 777 ? -8.546 20.903 -22.289 1.00 78.62 777 ILE A O 1
ATOM 6389 N N . LEU A 1 778 ? -7.308 22.390 -23.434 1.00 69.56 778 LEU A N 1
ATOM 6390 C CA . LEU A 1 778 ? -7.319 23.440 -22.408 1.00 69.56 778 LEU A CA 1
ATOM 6391 C C . LEU A 1 778 ? -8.532 24.379 -22.498 1.00 69.56 778 LEU A C 1
ATOM 6393 O O . LEU A 1 778 ? -8.669 25.270 -21.672 1.00 69.56 778 LEU A O 1
ATOM 6397 N N . VAL A 1 779 ? -9.407 24.207 -23.494 1.00 54.50 779 VAL A N 1
ATOM 6398 C CA . VAL A 1 779 ? -10.446 25.191 -23.829 1.00 54.50 779 VAL A CA 1
ATOM 6399 C C . VAL A 1 779 ? -11.854 24.602 -23.787 1.00 54.50 779 VAL A C 1
ATOM 6401 O O . VAL A 1 779 ? -12.356 24.080 -24.781 1.00 54.50 779 VAL A O 1
ATOM 6404 N N . GLU A 1 780 ? -12.551 24.844 -22.681 1.00 43.44 780 GLU A N 1
ATOM 6405 C CA . GLU A 1 780 ? -13.647 25.803 -22.815 1.00 43.44 780 GLU A CA 1
ATOM 6406 C C . GLU A 1 780 ? -13.009 27.201 -22.819 1.00 43.44 780 GLU A C 1
ATOM 6408 O O . GLU A 1 780 ? -12.102 27.436 -22.024 1.00 43.44 780 GLU A O 1
ATOM 6413 N N . PRO A 1 781 ? -13.371 28.118 -23.732 1.00 49.00 781 PRO A N 1
ATOM 6414 C CA . PRO A 1 781 ? -12.804 29.461 -23.727 1.00 49.00 781 PRO A CA 1
ATOM 6415 C C . PRO A 1 781 ? -13.158 30.147 -22.404 1.00 49.00 781 PRO A C 1
ATOM 6417 O O . PRO A 1 781 ? -14.288 30.604 -22.237 1.00 49.00 781 PRO A O 1
ATOM 6420 N N . PHE A 1 782 ? -12.198 30.204 -21.484 1.00 48.47 782 PHE A N 1
ATOM 6421 C CA . PHE A 1 782 ? -12.227 31.078 -20.325 1.00 48.47 782 PHE A CA 1
ATOM 6422 C C . PHE A 1 782 ? -11.218 32.198 -20.578 1.00 48.47 782 PHE A C 1
ATOM 6424 O O . PHE A 1 782 ? -10.118 31.961 -21.078 1.00 48.47 782 PHE A O 1
ATOM 6431 N N . ASP A 1 783 ? -11.641 33.436 -20.345 1.00 50.34 783 ASP A N 1
ATOM 6432 C CA . ASP A 1 783 ? -10.731 34.573 -20.346 1.00 50.34 783 ASP A CA 1
ATOM 6433 C C . ASP A 1 783 ? -9.842 34.407 -19.109 1.00 50.34 783 ASP A C 1
ATOM 6435 O O . ASP A 1 783 ? -10.346 34.444 -17.987 1.00 50.34 783 ASP A O 1
ATOM 6439 N N . GLU A 1 784 ? -8.541 34.164 -19.292 1.00 53.22 784 GLU A N 1
ATOM 6440 C CA . GLU A 1 784 ? -7.581 34.009 -18.185 1.00 53.22 784 GLU A CA 1
ATOM 6441 C C . GLU A 1 784 ? -7.464 35.283 -17.328 1.00 53.22 784 GLU A C 1
ATOM 6443 O O . GLU A 1 784 ? -6.734 35.302 -16.340 1.00 53.22 784 GLU A O 1
ATOM 6448 N N . GLY A 1 785 ? -8.162 36.368 -17.694 1.00 52.25 785 GLY A N 1
ATOM 6449 C CA . GLY A 1 785 ? -8.196 37.620 -16.941 1.00 52.25 785 GLY A CA 1
ATOM 6450 C C . GLY A 1 785 ? -6.860 38.365 -16.964 1.00 52.25 785 GLY A C 1
ATOM 6451 O O . GLY A 1 785 ? -6.729 39.433 -16.366 1.00 52.25 785 GLY A O 1
ATOM 6452 N N . VAL A 1 786 ? -5.862 37.834 -17.675 1.00 56.97 786 VAL A N 1
ATOM 6453 C CA . VAL A 1 786 ? -4.555 38.457 -17.843 1.00 56.97 786 VAL A CA 1
ATOM 6454 C C . VAL A 1 786 ? -4.689 39.566 -18.878 1.00 56.97 786 VAL A C 1
ATOM 6456 O O . VAL A 1 786 ? -4.721 39.343 -20.092 1.00 56.97 786 VAL A O 1
ATOM 6459 N N . LYS A 1 787 ? -4.768 40.797 -18.375 1.00 48.06 787 LYS A N 1
ATOM 6460 C CA . LYS A 1 787 ? -4.788 42.014 -19.184 1.00 48.06 787 LYS A CA 1
ATOM 6461 C C . LYS A 1 787 ? -3.541 42.034 -20.086 1.00 48.06 787 LYS A C 1
ATOM 6463 O O . LYS A 1 787 ? -2.428 42.181 -19.594 1.00 48.06 787 LYS A O 1
ATOM 6468 N N . GLY A 1 788 ? -3.733 41.863 -21.396 1.00 55.69 788 GLY A N 1
ATOM 6469 C CA . GLY A 1 788 ? -2.649 41.834 -22.390 1.00 55.69 788 GLY A CA 1
ATOM 6470 C C . GLY A 1 788 ? -2.165 40.443 -22.823 1.00 55.69 788 GLY A C 1
ATOM 6471 O O . GLY A 1 788 ? -1.160 40.357 -23.525 1.00 55.69 788 GLY A O 1
ATOM 6472 N N . ALA A 1 789 ? -2.851 39.353 -22.457 1.00 58.53 789 ALA A N 1
ATOM 6473 C CA . ALA A 1 789 ? -2.496 38.023 -22.952 1.00 58.53 789 ALA A CA 1
ATOM 6474 C C . ALA A 1 789 ? -2.680 37.908 -24.477 1.00 58.53 789 ALA A C 1
ATOM 6476 O O . ALA A 1 789 ? -3.759 38.132 -25.024 1.00 58.53 789 ALA A O 1
ATOM 6477 N N . ILE A 1 790 ? -1.610 37.507 -25.164 1.00 53.88 790 ILE A N 1
ATOM 6478 C CA . ILE A 1 790 ? -1.499 37.504 -26.634 1.00 53.88 790 ILE A CA 1
ATOM 6479 C C . ILE A 1 790 ? -2.133 36.228 -27.257 1.00 53.88 790 ILE A C 1
ATOM 6481 O O . ILE A 1 790 ? -2.216 36.098 -28.474 1.00 53.88 790 ILE A O 1
ATOM 6485 N N . GLY A 1 791 ? -2.611 35.272 -26.442 1.00 51.31 791 GLY A N 1
ATOM 6486 C CA . GLY A 1 791 ? -2.976 33.914 -26.893 1.00 51.31 791 GLY A CA 1
ATOM 6487 C C . GLY A 1 791 ? -4.446 33.481 -26.764 1.00 51.31 791 GLY A C 1
ATOM 6488 O O . GLY A 1 791 ? -4.827 32.456 -27.333 1.00 51.31 791 GLY A O 1
ATOM 6489 N N . GLY A 1 792 ? -5.295 34.225 -26.048 1.00 47.88 792 GLY A N 1
ATOM 6490 C CA . GLY A 1 792 ? -6.692 33.836 -25.815 1.00 47.88 792 GLY A CA 1
ATOM 6491 C C . GLY A 1 792 ? -7.576 34.079 -27.042 1.00 47.88 792 GLY A C 1
ATOM 6492 O O . GLY A 1 792 ? -7.982 35.209 -27.311 1.00 47.88 792 GLY A O 1
ATOM 6493 N N . LYS A 1 793 ? -7.916 33.034 -27.811 1.00 48.72 793 LYS A N 1
ATOM 6494 C CA . LYS A 1 793 ? -8.892 33.166 -28.909 1.00 48.72 793 LYS A CA 1
ATOM 6495 C C . LYS A 1 793 ? -10.268 33.532 -28.341 1.00 48.72 793 LYS A C 1
ATOM 6497 O O . LYS A 1 793 ? -10.939 32.684 -27.755 1.00 48.72 793 LYS A O 1
ATOM 6502 N N . LYS A 1 794 ? -10.717 34.773 -28.576 1.00 48.53 794 LYS A N 1
ATOM 6503 C CA . LYS A 1 794 ? -12.090 35.213 -28.279 1.00 48.53 794 LYS A CA 1
ATOM 6504 C C . LYS A 1 794 ? -13.103 34.259 -28.920 1.00 48.53 794 LYS A C 1
ATOM 6506 O O . LYS A 1 794 ? -13.010 33.928 -30.104 1.00 48.53 794 LYS A O 1
ATOM 6511 N N . LYS A 1 795 ? -14.089 33.835 -28.128 1.00 42.59 795 LYS A N 1
ATOM 6512 C CA . LYS A 1 795 ? -15.235 33.033 -28.570 1.00 42.59 795 LYS A CA 1
ATOM 6513 C C . LYS A 1 795 ? -15.939 33.802 -29.697 1.00 42.59 795 LYS A C 1
ATOM 6515 O O . LYS A 1 795 ? -16.450 34.894 -29.462 1.00 42.59 795 LYS A O 1
ATOM 6520 N N . LYS A 1 796 ? -15.954 33.272 -30.929 1.00 44.22 796 LYS A N 1
ATOM 6521 C CA . LYS A 1 796 ? -16.840 33.805 -31.976 1.00 44.22 796 LYS A CA 1
ATOM 6522 C C . LYS A 1 796 ? -18.270 33.564 -31.504 1.00 44.22 796 LYS A C 1
ATOM 6524 O O . LYS A 1 796 ? -18.728 32.423 -31.487 1.00 44.22 796 LYS A O 1
ATOM 6529 N N . VAL A 1 797 ? -18.940 34.629 -31.078 1.00 37.53 797 VAL A N 1
ATOM 6530 C CA . VAL A 1 797 ? -20.382 34.629 -30.842 1.00 37.53 797 VAL A CA 1
ATOM 6531 C C . VAL A 1 797 ? -21.028 34.297 -32.186 1.00 37.53 797 VAL A C 1
ATOM 6533 O O . VAL A 1 797 ? -20.853 35.038 -33.153 1.00 37.53 797 VAL A O 1
ATOM 6536 N N . LYS A 1 798 ? -21.688 33.139 -32.282 1.00 40.22 798 LYS A N 1
ATOM 6537 C CA . LYS A 1 798 ? -22.593 32.868 -33.401 1.00 40.22 798 LYS A CA 1
ATOM 6538 C C . LYS A 1 798 ? -23.751 33.861 -33.269 1.00 40.22 798 LYS A C 1
ATOM 6540 O O . LYS A 1 798 ? -24.398 33.861 -32.225 1.00 40.22 798 LYS A O 1
ATOM 6545 N N . LYS A 1 799 ? -23.919 34.727 -34.271 1.00 35.72 799 LYS A N 1
ATOM 6546 C CA . LYS A 1 799 ? -25.173 35.454 -34.494 1.00 35.72 799 LYS A CA 1
ATOM 6547 C C . LYS A 1 799 ? -26.237 34.478 -34.968 1.00 35.72 799 LYS A C 1
ATOM 6549 O O . LYS A 1 799 ? -25.852 33.543 -35.711 1.00 35.72 799 LYS A O 1
#

Radius of gyration: 34.89 Å; chains: 1; bounding box: 108×105×85 Å